Protein AF-A0A8B6CUL9-F1 (afdb_monomer)

Foldseek 3Di:
DDLVLLLVLLVQCVPPVRNVVSVVVCVVCLLDAPVLLSLLVSLLDPVDDPSSSLSSLQVSLVSCLVAQDFDDDPDVPDDGDHHHDVNSVVSCLVCLLVSLLRDDDSSNVSSLSSLLSCCLPPPPHVNVCLLVVLLVQLPDPDLSSLVSSLSSLLSNLLSCLPPDPVVCVSVLVSCLVVLVSLLVLLVVLLVPPDQSSLLSLLSSLSSVCSNPLRHDPCVSCPPVSVVSVLVSLLSLLLDDDDPVLVVDDLVCSCVGSSVSNLLSSLQSLLSCCQEQQQAPNYPPVRNVVNVCNLQPRLLSSLVSLVVLQVCVLVVNDHPFSSLLSSLSSLLSLLVDPSNCVNCVVCVLVCVVRPLLLLLFQDPVLVCCLVPPLLVSLVCVPDPVNLSRGSNNSSLSSLQSNLQRDPPSVVSLLVVLVVQQPDVPRDLRSVLSSLSSCLSNLVVLCVDPVSLVCVLVCLVPRLLVQLPPPDLSSLLSSLSSLLSNLLRDDPDVVSLLSSLVSLQCQLQPNPRLSSVVSSLNSNLSNVVNPVVSLVSCLVVLVSNLVSLLVSCLVNLDLVSLVSLLSSCVSRLPVCLVCLLVLLLSLLVSLVVLVVPPVVVDPSSLSSNLSSLVSNLSSLVSCVVPVVSLVSNVVSLLVSLVVCLVVVPPSCVLSSLSSLLSSLQAHQDPSNVVVLVSVLVNCVPPCLLCLLSNLSNLLSLCQNCVVVCLVDLVSVVSLVVSLVCQCVDPNDDSSVVSSVVSVVSNCVSQPPSCVVVVD

Mean predicted aligned error: 7.91 Å

Nearest PDB structures (foldseek):
  6n1z-assembly1_A  TM=5.694E-01  e=3.857E-15  Homo sapiens
  6n1z-assembly2_D  TM=5.615E-01  e=1.546E-14  Homo sapiens
  2qmr-assembly3_C  TM=4.866E-01  e=1.598E-09  Homo sapiens
  8fl2-assembly1_NY  TM=4.303E-01  e=5.306E-02  Homo sapiens
  6zqe-assembly1_UJ  TM=1.714E-01  e=3.428E-04  Saccharomyces cerevisiae S288C

InterPro domains:
  IPR001494 Importin-beta, N-terminal domain [PF03810] (22-102)
  IPR001494 Importin-beta, N-terminal domain [PS50166] (22-102)
  IPR001494 Importin-beta, N-terminal domain [SM00913] (22-102)
  IPR011989 Armadillo-like helical [G3DSA:1.25.10.10] (1-756)
  IPR016024 Armadillo-type fold [SSF48371] (3-749)

Radius of gyration: 31.91 Å; Cα contacts (8 Å, |Δi|>4): 855; chains: 1; bounding box: 75×88×70 Å

pLDDT: mean 92.61, std 6.57, range [38.03, 98.69]

Organism: Mytilus galloprovincialis (NCBI:txid29158)

Solvent-accessible surface area (backbone atoms only — not comparable to full-atom values): 40720 Å² total; per-residue (Å²): 135,63,70,65,60,54,53,51,31,40,49,29,52,76,35,87,93,40,19,70,62,22,50,50,54,49,64,69,48,62,79,44,90,55,38,66,46,49,47,51,52,57,39,67,39,82,91,53,58,66,70,41,28,39,48,38,31,51,50,52,30,52,54,46,73,74,16,57,60,84,58,78,60,92,49,98,86,56,75,73,57,76,47,60,52,67,72,37,52,50,52,39,70,74,40,48,62,60,48,31,33,74,39,56,72,79,40,25,56,39,47,47,53,42,50,32,49,49,43,68,75,29,48,69,69,86,42,58,62,52,62,63,54,38,48,52,36,58,69,43,90,53,73,69,37,32,58,23,30,52,52,53,52,33,32,57,40,57,67,44,45,85,49,55,74,82,74,28,48,66,55,48,59,50,42,57,61,44,51,61,53,54,49,52,48,44,61,64,41,70,78,50,84,48,64,70,45,34,45,46,44,30,50,52,43,50,37,53,37,48,52,46,75,76,49,76,60,57,88,62,48,31,74,68,57,43,49,54,51,52,49,53,38,49,48,55,56,58,48,81,76,67,75,75,58,71,77,47,56,78,88,56,39,54,76,35,43,67,45,46,27,33,30,44,34,36,42,44,54,23,49,43,38,60,61,40,26,34,67,93,67,41,58,83,90,31,43,71,54,4,54,48,39,44,74,73,42,42,60,65,50,51,58,42,47,48,51,58,53,46,35,47,60,72,71,38,90,66,47,54,61,40,50,18,28,47,34,47,36,52,38,58,30,59,78,34,74,74,40,29,66,71,43,60,86,49,44,65,56,43,42,64,60,44,36,36,63,53,47,19,70,47,70,70,56,51,50,33,52,73,75,38,45,55,58,41,45,49,60,74,69,35,72,70,50,49,78,54,31,40,41,52,26,33,50,52,30,48,35,51,34,39,68,75,37,85,65,42,41,60,54,49,53,53,48,31,53,50,51,65,68,37,86,85,52,54,67,43,59,42,36,13,29,48,46,57,51,30,67,34,26,67,61,36,62,73,35,68,80,45,42,76,42,46,66,59,46,41,60,73,67,32,58,65,29,67,73,47,91,53,55,70,42,30,20,47,32,22,49,32,49,38,47,45,26,83,58,82,69,88,48,65,67,59,50,51,49,51,52,51,51,27,47,46,32,38,70,66,49,89,46,66,55,26,22,54,34,9,47,53,18,43,47,41,32,42,71,61,28,78,68,41,47,69,71,42,58,91,50,44,67,64,50,54,57,42,49,52,52,50,34,64,73,54,59,43,40,72,52,31,57,42,47,39,56,49,49,75,68,39,51,79,71,41,64,81,41,45,62,61,52,48,50,50,44,46,54,44,40,51,57,53,64,73,41,76,52,94,80,31,73,63,53,49,50,26,42,51,29,45,48,56,35,49,41,48,52,45,64,76,38,62,88,41,61,75,56,47,64,61,41,46,67,54,52,52,52,49,46,46,49,41,63,74,69,62,46,68,95,49,47,63,59,44,32,50,42,49,26,58,59,26,66,81,49,71,50,79,65,52,58,51,49,53,55,50,51,52,52,41,39,74,74,76,37,57,88,46,47,61,59,41,42,64,31,57,46,25,53,48,71,56,36,42,69,67,37,66,71,39,70,63,55,55,52,50,54,51,50,53,32,51,49,47,68,72,44,98,78,50,74,66,43,35,51,50,32,54,48,53,52,50,48,49,54,70,74,40,70,89,73,56,70,84,73,76,116

Structure (mmCIF, N/CA/C/O backbone):
data_AF-A0A8B6CUL9-F1
#
_entry.id   AF-A0A8B6CUL9-F1
#
loop_
_atom_site.group_PDB
_atom_site.id
_atom_site.type_symbol
_atom_site.label_atom_id
_atom_site.label_alt_id
_atom_site.label_comp_id
_atom_site.label_asym_id
_atom_site.label_entity_id
_atom_site.label_seq_id
_atom_site.pdbx_PDB_ins_code
_atom_site.Cartn_x
_atom_site.Cartn_y
_atom_site.Cartn_z
_atom_site.occupancy
_atom_site.B_iso_or_equiv
_atom_site.auth_seq_id
_atom_site.auth_comp_id
_atom_site.auth_asym_id
_atom_site.auth_atom_id
_atom_site.pdbx_PDB_model_num
ATOM 1 N N . MET A 1 1 ? 42.222 20.213 -21.610 1.00 59.88 1 MET A N 1
ATOM 2 C CA . MET A 1 1 ? 41.962 19.741 -20.236 1.00 59.88 1 MET A CA 1
ATOM 3 C C . MET A 1 1 ? 42.519 18.335 -20.138 1.00 59.88 1 MET A C 1
ATOM 5 O O . MET A 1 1 ? 42.261 17.558 -21.049 1.00 59.88 1 MET A O 1
ATOM 9 N N . GLU A 1 2 ? 43.346 18.033 -19.140 1.00 74.69 2 GLU A N 1
ATOM 10 C CA . GLU A 1 2 ? 43.974 16.711 -19.032 1.00 74.69 2 GLU A CA 1
ATOM 11 C C . GLU A 1 2 ? 43.062 15.735 -18.281 1.00 74.69 2 GLU A C 1
ATOM 13 O O . GLU A 1 2 ? 42.569 16.047 -17.200 1.00 74.69 2 GLU A O 1
ATOM 18 N N . VAL A 1 3 ? 42.861 14.544 -18.853 1.00 82.88 3 VAL A N 1
ATOM 19 C CA . VAL A 1 3 ? 42.043 13.449 -18.297 1.00 82.88 3 VAL A CA 1
ATOM 20 C C . VAL A 1 3 ? 42.417 13.136 -16.846 1.00 82.88 3 VAL A C 1
ATOM 22 O O . VAL A 1 3 ? 41.541 12.958 -16.004 1.00 82.88 3 VAL A O 1
ATOM 25 N N . ASN A 1 4 ? 43.716 13.143 -16.539 1.00 84.62 4 ASN A N 1
ATOM 26 C CA . ASN A 1 4 ? 44.236 12.843 -15.206 1.00 84.62 4 ASN A CA 1
ATOM 27 C C . ASN A 1 4 ? 43.741 13.835 -14.146 1.00 84.62 4 ASN A C 1
ATOM 29 O O . ASN A 1 4 ? 43.394 13.419 -13.047 1.00 84.62 4 ASN A O 1
ATOM 33 N N . SER A 1 5 ? 43.613 15.121 -14.491 1.00 85.19 5 SER A N 1
ATOM 34 C CA . SER A 1 5 ? 43.123 16.141 -13.558 1.00 85.19 5 SER A CA 1
ATOM 35 C C . SER A 1 5 ? 41.651 15.923 -13.185 1.00 85.19 5 SER A C 1
ATOM 37 O O . SER A 1 5 ? 41.278 16.108 -12.029 1.00 85.19 5 SER A O 1
ATOM 39 N N . ILE A 1 6 ? 40.818 15.472 -14.132 1.00 86.94 6 ILE A N 1
ATOM 40 C CA . ILE A 1 6 ? 39.412 15.126 -13.861 1.00 86.94 6 ILE A CA 1
ATOM 41 C C . ILE A 1 6 ? 39.339 13.888 -12.962 1.00 86.94 6 ILE A C 1
ATOM 43 O O . ILE A 1 6 ? 38.557 13.859 -12.018 1.00 86.94 6 ILE A O 1
ATOM 47 N N . VAL A 1 7 ? 40.163 12.873 -13.233 1.00 89.31 7 VAL A N 1
ATOM 48 C CA . VAL A 1 7 ? 40.217 11.639 -12.434 1.00 89.31 7 VAL A CA 1
ATOM 49 C C . VAL A 1 7 ? 40.641 11.924 -10.992 1.00 89.31 7 VAL A C 1
ATOM 51 O O . VAL A 1 7 ? 40.028 11.396 -10.065 1.00 89.31 7 VAL A O 1
ATOM 54 N N . GLU A 1 8 ? 41.650 12.771 -10.789 1.00 88.88 8 GLU A N 1
ATOM 55 C CA . GLU A 1 8 ? 42.098 13.191 -9.457 1.00 88.88 8 GLU A CA 1
ATOM 56 C C . GLU A 1 8 ? 41.012 13.970 -8.711 1.00 88.88 8 GLU A C 1
ATOM 58 O O . GLU A 1 8 ? 40.739 13.662 -7.551 1.00 88.88 8 GLU A O 1
ATOM 63 N N . ALA A 1 9 ? 40.336 14.906 -9.385 1.00 87.38 9 ALA A N 1
ATOM 64 C CA . ALA A 1 9 ? 39.223 15.645 -8.797 1.00 87.38 9 ALA A CA 1
ATOM 65 C C . ALA A 1 9 ? 38.071 14.705 -8.404 1.00 87.38 9 ALA A C 1
ATOM 67 O O . ALA A 1 9 ? 37.610 14.741 -7.268 1.00 87.38 9 ALA A O 1
ATOM 68 N N . LEU A 1 10 ? 37.658 13.788 -9.287 1.00 89.50 10 LEU A N 1
ATOM 69 C CA . LEU A 1 10 ? 36.637 12.782 -8.970 1.00 89.50 10 LEU A CA 1
ATOM 70 C C . LEU A 1 10 ? 37.052 11.903 -7.788 1.00 89.50 10 LEU A C 1
ATOM 72 O O . LEU A 1 10 ? 36.228 11.610 -6.925 1.00 89.50 10 LEU A O 1
ATOM 76 N N . ARG A 1 11 ? 38.327 11.514 -7.702 1.00 90.12 11 ARG A N 1
ATOM 77 C CA . ARG A 1 11 ? 38.828 10.748 -6.559 1.00 90.12 11 ARG A CA 1
ATOM 78 C C . ARG A 1 11 ? 38.735 11.553 -5.259 1.00 90.12 11 ARG A C 1
ATOM 80 O O . ARG A 1 11 ? 38.318 11.004 -4.244 1.00 90.12 11 ARG A O 1
ATOM 87 N N . ALA A 1 12 ? 39.064 12.841 -5.308 1.00 88.19 12 ALA A N 1
ATOM 88 C CA . ALA A 1 12 ? 38.991 13.749 -4.169 1.00 88.19 12 ALA A CA 1
ATOM 89 C C . ALA A 1 12 ? 37.550 14.056 -3.718 1.00 88.19 12 ALA A C 1
ATOM 91 O O . ALA A 1 12 ? 37.344 14.312 -2.537 1.00 88.19 12 ALA A O 1
ATOM 92 N N . THR A 1 13 ? 36.537 13.940 -4.592 1.00 86.88 13 THR A N 1
ATOM 93 C CA . THR A 1 13 ? 35.122 14.072 -4.171 1.00 86.88 13 THR A CA 1
ATOM 94 C C . THR A 1 13 ? 34.669 12.996 -3.178 1.00 86.88 13 THR A C 1
ATOM 96 O O . THR A 1 13 ? 33.680 13.185 -2.476 1.00 86.88 13 THR A O 1
ATOM 99 N N . MET A 1 14 ? 35.399 11.880 -3.092 1.00 84.19 14 MET A N 1
ATOM 100 C CA . MET A 1 14 ? 35.119 10.792 -2.151 1.00 84.19 14 MET A CA 1
ATOM 101 C C . MET A 1 14 ? 35.841 10.961 -0.802 1.00 84.19 14 MET A C 1
ATOM 103 O O . MET A 1 14 ? 35.604 10.173 0.109 1.00 84.19 14 MET A O 1
ATOM 107 N N . ASP A 1 15 ? 36.724 11.957 -0.667 1.00 84.56 15 ASP A N 1
ATOM 108 C CA . ASP A 1 15 ? 37.436 12.274 0.574 1.00 84.56 15 ASP A CA 1
ATOM 109 C C . ASP A 1 15 ? 36.778 13.475 1.261 1.00 84.56 15 ASP A C 1
ATOM 111 O O . ASP A 1 15 ? 36.732 14.572 0.707 1.00 84.56 15 ASP A O 1
ATOM 115 N N . ILE A 1 16 ? 36.308 13.271 2.493 1.00 78.62 16 ILE A N 1
ATOM 116 C CA . ILE A 1 16 ? 35.594 14.272 3.300 1.00 78.62 16 ILE A CA 1
ATOM 117 C C . ILE A 1 16 ? 36.373 15.591 3.383 1.00 78.62 16 ILE A C 1
ATOM 119 O O . ILE A 1 16 ? 35.775 16.658 3.288 1.00 78.62 16 ILE A O 1
ATOM 123 N N . ASN A 1 17 ? 37.702 15.534 3.504 1.00 83.12 17 ASN A N 1
ATOM 124 C CA . ASN A 1 17 ? 38.521 16.735 3.686 1.00 83.12 17 ASN A CA 1
ATOM 125 C C . ASN A 1 17 ? 38.722 17.539 2.393 1.00 83.12 17 ASN A C 1
ATOM 127 O O . ASN A 1 17 ? 39.016 18.729 2.451 1.00 83.12 17 ASN A O 1
ATOM 131 N N . ASN A 1 18 ? 38.591 16.891 1.232 1.00 83.06 18 ASN A N 1
ATOM 132 C CA . ASN A 1 18 ? 38.910 17.472 -0.075 1.00 83.06 18 ASN A CA 1
ATOM 133 C C . ASN A 1 18 ? 37.680 17.625 -0.984 1.00 83.06 18 ASN A C 1
ATOM 135 O O . ASN A 1 18 ? 37.790 18.172 -2.085 1.00 83.06 18 ASN A O 1
ATOM 139 N N . ARG A 1 19 ? 36.507 17.170 -0.530 1.00 83.69 19 ARG A N 1
ATOM 140 C CA . ARG A 1 19 ? 35.277 17.113 -1.319 1.00 83.69 19 ARG A CA 1
ATOM 141 C C . ARG A 1 19 ? 34.834 18.475 -1.838 1.00 83.69 19 ARG A C 1
ATOM 143 O O . ARG A 1 19 ? 34.647 18.616 -3.042 1.00 83.69 19 ARG A O 1
ATOM 150 N N . GLU A 1 20 ? 34.715 19.479 -0.970 1.00 82.38 20 GLU A N 1
ATOM 151 C CA . GLU A 1 20 ? 34.251 20.817 -1.370 1.00 82.38 20 GLU A CA 1
ATOM 152 C C . GLU A 1 20 ? 35.181 21.460 -2.406 1.00 82.38 20 GLU A C 1
ATOM 154 O O . GLU A 1 20 ? 34.734 22.039 -3.398 1.00 82.38 20 GLU A O 1
ATOM 159 N N . GLN A 1 21 ? 36.495 21.321 -2.207 1.00 86.75 21 GLN A N 1
ATOM 160 C CA . GLN A 1 21 ? 37.487 21.851 -3.136 1.00 86.75 21 GLN A CA 1
ATOM 161 C C . GLN A 1 21 ? 37.412 21.142 -4.495 1.00 86.75 21 GLN A C 1
ATOM 163 O O . GLN A 1 21 ? 37.463 21.799 -5.536 1.00 86.75 21 GLN A O 1
ATOM 168 N N . ALA A 1 22 ? 37.259 19.817 -4.492 1.00 85.56 22 ALA A N 1
ATOM 169 C CA . ALA A 1 22 ? 37.139 19.015 -5.702 1.00 85.56 22 ALA A CA 1
ATOM 170 C C . ALA A 1 22 ? 35.837 19.301 -6.470 1.00 85.56 22 ALA A C 1
ATOM 172 O O . ALA A 1 22 ? 35.862 19.456 -7.692 1.00 85.56 22 ALA A O 1
ATOM 173 N N . GLU A 1 23 ? 34.707 19.435 -5.771 1.00 84.88 23 GLU A N 1
ATOM 174 C CA . GLU A 1 23 ? 33.422 19.813 -6.371 1.00 84.88 23 GLU A CA 1
ATOM 175 C C . GLU A 1 23 ? 33.493 21.212 -6.992 1.00 84.88 23 GLU A C 1
ATOM 177 O O . GLU A 1 23 ? 33.035 21.406 -8.121 1.00 84.88 23 GLU A O 1
ATOM 182 N N . LYS A 1 24 ? 34.148 22.167 -6.319 1.00 85.12 24 LYS A N 1
ATOM 183 C CA . LYS A 1 24 ? 34.375 23.513 -6.854 1.00 85.12 24 LYS A CA 1
ATOM 184 C C . LYS A 1 24 ? 35.246 23.491 -8.109 1.00 85.12 24 LYS A C 1
ATOM 186 O O . LYS A 1 24 ? 34.895 24.127 -9.099 1.00 85.12 24 LYS A O 1
ATOM 191 N N . GLN A 1 25 ? 36.327 22.710 -8.109 1.00 86.62 25 GLN A N 1
ATOM 192 C CA . GLN A 1 25 ? 37.182 22.538 -9.285 1.00 86.62 25 GLN A CA 1
ATOM 193 C C . GLN A 1 25 ? 36.399 21.953 -10.468 1.00 86.62 25 GLN A C 1
ATOM 195 O O . GLN A 1 25 ? 36.502 22.460 -11.585 1.00 86.62 25 GLN A O 1
ATOM 200 N N . LEU A 1 26 ? 35.580 20.922 -10.234 1.00 86.69 26 LEU A N 1
ATOM 201 C CA . LEU A 1 26 ? 34.707 20.348 -11.261 1.00 86.69 26 LEU A CA 1
ATOM 202 C C . LEU A 1 26 ? 33.673 21.377 -11.753 1.00 86.69 26 LEU A C 1
ATOM 204 O O . LEU A 1 26 ? 33.428 21.486 -12.955 1.00 86.69 26 LEU A O 1
ATOM 208 N N . HIS A 1 27 ? 33.125 22.193 -10.849 1.00 84.31 27 HIS A N 1
ATOM 209 C CA . HIS A 1 27 ? 32.191 23.266 -11.184 1.00 84.31 27 HIS A CA 1
ATOM 210 C C . HIS A 1 27 ? 32.839 24.420 -11.972 1.00 84.31 27 HIS A C 1
ATOM 212 O O . HIS A 1 27 ? 32.165 25.097 -12.742 1.00 84.31 27 HIS A O 1
ATOM 218 N N . GLU A 1 28 ? 34.142 24.646 -11.875 1.00 84.94 28 GLU A N 1
ATOM 219 C CA . GLU A 1 28 ? 34.811 25.632 -12.732 1.00 84.94 28 GLU A CA 1
ATOM 220 C C . GLU A 1 28 ? 34.973 25.116 -14.167 1.00 84.94 28 GLU A C 1
ATOM 222 O O . GLU A 1 28 ? 34.827 25.872 -15.131 1.00 84.94 28 GLU A O 1
ATOM 227 N N . VAL A 1 29 ? 35.216 23.812 -14.329 1.00 85.88 29 VAL A N 1
ATOM 228 C CA . VAL A 1 29 ? 35.505 23.216 -15.640 1.00 85.88 29 VAL A CA 1
ATOM 229 C C . VAL A 1 29 ? 34.274 22.695 -16.383 1.00 85.88 29 VAL A C 1
ATOM 231 O O . VAL A 1 29 ? 34.346 22.538 -17.602 1.00 85.88 29 VAL A O 1
ATOM 234 N N . HIS A 1 30 ? 33.137 22.476 -15.709 1.00 84.75 30 HIS A N 1
ATOM 235 C CA . HIS A 1 30 ? 31.945 21.885 -16.342 1.00 84.75 30 HIS A CA 1
ATOM 236 C C . HIS A 1 30 ? 31.357 22.721 -17.489 1.00 84.75 30 HIS A C 1
ATOM 238 O O . HIS A 1 30 ? 30.638 22.186 -18.332 1.00 84.75 30 HIS A O 1
ATOM 244 N N . LYS A 1 31 ? 31.672 24.024 -17.538 1.00 85.81 31 LYS A N 1
ATOM 245 C CA . LYS A 1 31 ? 31.210 24.948 -18.585 1.00 85.81 31 LYS A CA 1
ATOM 246 C C . LYS A 1 31 ? 32.029 24.878 -19.877 1.00 85.81 31 LYS A C 1
ATOM 248 O O . LYS A 1 31 ? 31.668 25.511 -20.867 1.00 85.81 31 LYS A O 1
ATOM 253 N N . ILE A 1 32 ? 33.146 24.149 -19.875 1.00 88.75 32 ILE A N 1
ATOM 254 C CA . ILE A 1 32 ? 34.045 24.042 -21.027 1.00 88.75 32 ILE A CA 1
ATOM 255 C C . ILE A 1 32 ? 33.440 23.091 -22.066 1.00 88.75 32 ILE A C 1
ATOM 257 O O . ILE A 1 32 ? 33.097 21.953 -21.754 1.00 88.75 32 ILE A O 1
ATOM 261 N N . ILE A 1 33 ? 33.364 23.543 -23.322 1.00 89.31 33 ILE A N 1
ATOM 262 C CA . ILE A 1 33 ? 32.918 22.714 -24.452 1.00 89.31 33 ILE A CA 1
ATOM 263 C C . ILE A 1 33 ? 33.844 21.495 -24.584 1.00 89.31 33 ILE A C 1
ATOM 265 O O . ILE A 1 33 ? 35.069 21.630 -24.613 1.00 89.31 33 ILE A O 1
ATOM 269 N N . GLY A 1 34 ? 33.255 20.307 -24.665 1.00 91.12 34 GLY A N 1
ATOM 270 C CA . GLY A 1 34 ? 33.926 19.012 -24.689 1.00 91.12 34 GLY A CA 1
ATOM 271 C C . GLY A 1 34 ? 34.025 18.339 -23.319 1.00 91.12 34 GLY A C 1
ATOM 272 O O . GLY A 1 34 ? 34.432 17.179 -23.257 1.00 91.12 34 GLY A O 1
ATOM 273 N N . PHE A 1 35 ? 33.643 19.008 -22.224 1.00 92.56 35 PHE A N 1
ATOM 274 C CA . PHE A 1 35 ? 33.745 18.436 -20.879 1.00 92.56 35 PHE A CA 1
ATOM 275 C C . PHE A 1 35 ? 32.811 17.239 -20.678 1.00 92.56 35 PHE A C 1
ATOM 277 O O . PHE A 1 35 ? 33.258 16.189 -20.219 1.00 92.56 35 PHE A O 1
ATOM 284 N N . SER A 1 36 ? 31.530 17.359 -21.040 1.00 93.69 36 SER A N 1
ATOM 285 C CA . SER A 1 36 ? 30.557 16.282 -20.791 1.00 93.69 36 SER A CA 1
ATOM 286 C C . SER A 1 36 ? 30.880 15.001 -21.581 1.00 93.69 36 SER A C 1
ATOM 288 O O . SER A 1 36 ? 30.878 13.920 -20.984 1.00 93.69 36 SER A O 1
ATOM 290 N N . PRO A 1 37 ? 31.226 15.072 -22.884 1.00 94.81 37 PRO A N 1
ATOM 291 C CA . PRO A 1 37 ? 31.690 13.907 -23.638 1.00 94.81 37 PRO A CA 1
ATOM 292 C C . PRO A 1 37 ? 32.989 13.306 -23.087 1.00 94.81 37 PRO A C 1
ATOM 294 O O . PRO A 1 37 ? 33.109 12.083 -23.009 1.00 94.81 37 PRO A O 1
ATOM 297 N N . LEU A 1 38 ? 33.944 14.141 -22.660 1.00 94.00 38 LEU A N 1
ATOM 298 C CA . LEU A 1 38 ? 35.185 13.673 -22.039 1.00 94.00 38 LEU A CA 1
ATOM 299 C C . LEU A 1 38 ? 34.909 12.937 -20.723 1.00 94.00 38 LEU A C 1
ATOM 301 O O . LEU A 1 38 ? 35.470 11.871 -20.481 1.00 94.00 38 LEU A O 1
ATOM 305 N N . LEU A 1 39 ? 34.008 13.462 -19.894 1.00 94.31 39 LEU A N 1
ATOM 306 C CA . LEU A 1 39 ? 33.612 12.822 -18.646 1.00 94.31 39 LEU A CA 1
ATOM 307 C C . LEU A 1 39 ? 32.928 11.470 -18.897 1.00 94.31 39 LEU A C 1
ATOM 309 O O . LEU A 1 39 ? 33.219 10.504 -18.193 1.00 94.31 39 LEU A O 1
ATOM 313 N N . LEU A 1 40 ? 32.089 11.357 -19.933 1.00 95.88 40 LEU A N 1
ATOM 314 C CA . LEU A 1 40 ? 31.528 10.067 -20.346 1.00 95.88 40 LEU A CA 1
ATOM 315 C C . LEU A 1 40 ? 32.636 9.062 -20.716 1.00 95.88 40 LEU A C 1
ATOM 317 O O . LEU A 1 40 ? 32.572 7.909 -20.294 1.00 95.88 40 LEU A O 1
ATOM 321 N N . GLN A 1 41 ? 33.678 9.485 -21.439 1.00 94.69 41 GLN A N 1
ATOM 322 C CA . GLN A 1 41 ? 34.824 8.621 -21.767 1.00 94.69 41 GLN A CA 1
ATOM 323 C C . GLN A 1 41 ? 35.587 8.165 -20.513 1.00 94.69 41 GLN A C 1
ATOM 325 O O . GLN A 1 41 ? 35.916 6.984 -20.388 1.00 94.69 41 GLN A O 1
ATOM 330 N N . VAL A 1 42 ? 35.815 9.074 -19.558 1.00 93.31 42 VAL A N 1
ATOM 331 C CA . VAL A 1 42 ? 36.450 8.769 -18.262 1.00 93.31 42 VAL A CA 1
ATOM 332 C C . VAL A 1 42 ? 35.650 7.712 -17.503 1.00 93.31 42 VAL A C 1
ATOM 334 O O . VAL A 1 42 ? 36.202 6.701 -17.077 1.00 93.31 42 VAL A O 1
ATOM 337 N N . VAL A 1 43 ? 34.333 7.888 -17.391 1.00 94.31 43 VAL A N 1
ATOM 338 C CA . VAL A 1 43 ? 33.435 6.930 -16.722 1.00 94.31 43 VAL A CA 1
ATOM 339 C C . VAL A 1 43 ? 33.493 5.540 -17.372 1.00 9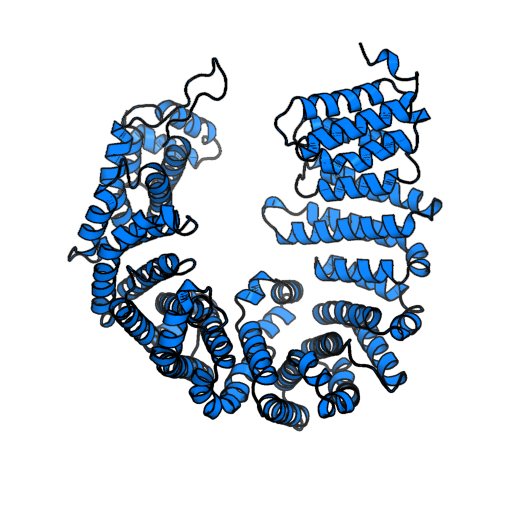4.31 43 VAL A C 1
ATOM 341 O O . VAL A 1 43 ? 33.422 4.513 -16.687 1.00 94.31 43 VAL A O 1
ATOM 344 N N . MET A 1 44 ? 33.669 5.493 -18.692 1.00 94.94 44 MET A N 1
ATOM 345 C CA . MET A 1 44 ? 33.759 4.251 -19.461 1.00 94.94 44 MET A CA 1
ATOM 346 C C . MET A 1 44 ? 35.159 3.623 -19.485 1.00 94.94 44 MET A C 1
ATOM 348 O O . MET A 1 44 ? 35.321 2.540 -20.041 1.00 94.94 44 MET A O 1
ATOM 352 N N . THR A 1 45 ? 36.160 4.237 -18.851 1.00 94.06 45 THR A N 1
ATOM 353 C CA . THR A 1 45 ? 37.538 3.729 -18.837 1.00 94.06 45 THR A CA 1
ATOM 354 C C . THR A 1 45 ? 37.674 2.595 -17.818 1.00 94.06 45 THR A C 1
ATOM 356 O O . THR A 1 45 ? 37.641 2.821 -16.610 1.00 94.06 45 THR A O 1
ATOM 359 N N . GLU A 1 46 ? 37.826 1.355 -18.290 1.00 90.75 46 GLU A N 1
ATOM 360 C CA . GLU A 1 46 ? 37.872 0.158 -17.433 1.00 90.75 46 GLU A CA 1
ATOM 361 C C . GLU A 1 46 ? 39.109 0.079 -16.532 1.00 90.75 46 GLU A C 1
ATOM 363 O O . GLU A 1 46 ? 39.071 -0.597 -15.509 1.00 90.75 46 GLU A O 1
ATOM 368 N N . GLN A 1 47 ? 40.181 0.799 -16.877 1.00 91.94 47 GLN A N 1
ATOM 369 C CA . GLN A 1 47 ? 41.411 0.876 -16.086 1.00 91.94 47 GLN A CA 1
ATOM 370 C C . GLN A 1 47 ? 41.255 1.709 -14.803 1.00 91.94 47 GLN A C 1
ATOM 372 O O . GLN A 1 47 ? 42.145 1.681 -13.957 1.00 91.94 47 GLN A O 1
ATOM 377 N N . LEU A 1 48 ? 40.163 2.470 -14.665 1.00 91.62 48 LEU A N 1
ATOM 378 C CA . LEU A 1 48 ? 39.875 3.254 -13.466 1.00 91.62 48 LEU A CA 1
ATOM 379 C C . LEU A 1 48 ? 39.079 2.438 -12.445 1.00 91.62 48 LEU A C 1
ATOM 381 O O . LEU A 1 48 ? 38.213 1.633 -12.795 1.00 91.62 48 LEU A O 1
ATOM 385 N N . ASP A 1 49 ? 39.324 2.719 -11.167 1.00 91.62 49 ASP A N 1
ATOM 386 C CA . ASP A 1 49 ? 38.612 2.081 -10.063 1.00 91.62 49 ASP A CA 1
ATOM 387 C C . ASP A 1 49 ? 37.101 2.366 -10.141 1.00 91.62 49 ASP A C 1
ATOM 389 O O . ASP A 1 49 ? 36.673 3.490 -10.428 1.00 91.62 49 ASP A O 1
ATOM 393 N N . MET A 1 50 ? 36.277 1.356 -9.838 1.00 92.88 50 MET A N 1
ATOM 394 C CA . MET A 1 50 ? 34.812 1.473 -9.889 1.00 92.88 50 MET A CA 1
ATOM 395 C C . MET A 1 50 ? 34.257 2.665 -9.086 1.00 92.88 50 MET A C 1
ATOM 397 O O . MET A 1 50 ? 33.406 3.364 -9.637 1.00 92.88 50 MET A O 1
ATOM 401 N N . PRO A 1 51 ? 34.736 2.974 -7.859 1.00 92.62 51 PRO A N 1
ATOM 402 C CA . PRO A 1 51 ? 34.244 4.131 -7.107 1.00 92.62 51 PRO A CA 1
ATOM 403 C C . PRO A 1 51 ? 34.430 5.463 -7.849 1.00 92.62 51 PRO A C 1
ATOM 405 O O . PRO A 1 51 ? 33.503 6.266 -7.914 1.00 92.62 51 PRO A O 1
ATOM 408 N N . VAL A 1 52 ? 35.581 5.664 -8.503 1.00 92.19 52 VAL A N 1
ATOM 409 C CA . VAL A 1 52 ? 35.869 6.890 -9.271 1.00 92.19 52 VAL A CA 1
ATOM 410 C C . VAL A 1 52 ? 34.961 6.985 -10.496 1.00 92.19 52 VAL A C 1
ATOM 412 O O . VAL A 1 52 ? 34.396 8.040 -10.787 1.00 92.19 52 VAL A O 1
ATOM 415 N N . ARG A 1 53 ? 34.773 5.864 -11.202 1.00 94.38 53 ARG A N 1
ATOM 416 C CA . ARG A 1 53 ? 33.875 5.792 -12.365 1.00 94.38 53 ARG A CA 1
ATOM 417 C C . ARG A 1 53 ? 32.421 6.050 -11.975 1.00 94.38 53 ARG A C 1
ATOM 419 O O . ARG A 1 53 ? 31.708 6.743 -12.696 1.00 94.38 53 ARG A O 1
ATOM 426 N N . GLN A 1 54 ? 31.984 5.527 -10.832 1.00 92.62 54 GLN A N 1
ATOM 427 C CA . GLN A 1 54 ? 30.639 5.743 -10.304 1.00 92.62 54 GLN A CA 1
ATOM 428 C C . GLN A 1 54 ? 30.426 7.199 -9.871 1.00 92.62 54 GLN A C 1
ATOM 430 O O . GLN A 1 54 ? 29.408 7.781 -10.245 1.00 92.62 54 GLN A O 1
ATOM 435 N N . ALA A 1 55 ? 31.388 7.814 -9.174 1.00 91.38 55 ALA A N 1
ATOM 436 C CA . ALA A 1 55 ? 31.354 9.239 -8.838 1.00 91.38 55 ALA A CA 1
ATOM 437 C C . ALA A 1 55 ? 31.254 10.109 -10.103 1.00 91.38 55 ALA A C 1
ATOM 439 O O . ALA A 1 55 ? 30.391 10.982 -10.194 1.00 91.38 55 ALA A O 1
ATOM 440 N N . GLY A 1 56 ? 32.052 9.799 -11.132 1.00 93.88 56 GLY A N 1
ATOM 441 C CA . GLY A 1 56 ? 31.974 10.461 -12.436 1.00 93.88 56 GLY A CA 1
ATOM 442 C C . GLY A 1 56 ? 30.615 10.292 -13.122 1.00 93.88 56 GLY A C 1
ATOM 443 O O . GLY A 1 56 ? 30.084 11.256 -13.667 1.00 93.88 56 GLY A O 1
ATOM 444 N N . ALA A 1 57 ? 30.014 9.099 -13.063 1.00 95.38 57 ALA A N 1
ATOM 445 C CA . ALA A 1 57 ? 28.698 8.836 -13.647 1.00 95.38 57 ALA A CA 1
ATOM 446 C C . ALA A 1 57 ? 27.580 9.611 -12.930 1.00 95.38 57 ALA A C 1
ATOM 448 O O . ALA A 1 57 ? 26.669 10.125 -13.582 1.00 95.38 57 ALA A O 1
ATOM 449 N N . ILE A 1 58 ? 27.657 9.717 -11.599 1.00 93.44 58 ILE A N 1
ATOM 450 C CA . ILE A 1 58 ? 26.723 10.500 -10.781 1.00 93.44 58 ILE A CA 1
ATOM 451 C C . ILE A 1 58 ? 26.872 11.992 -11.092 1.00 93.44 58 ILE A C 1
ATOM 453 O O . ILE A 1 58 ? 25.869 12.661 -11.337 1.00 93.44 58 ILE A O 1
ATOM 457 N N . TYR A 1 59 ? 28.106 12.498 -11.150 1.00 93.12 59 TYR A N 1
ATOM 458 C CA . TYR A 1 59 ? 28.371 13.893 -11.496 1.00 93.12 59 TYR A CA 1
ATOM 459 C C . TYR A 1 59 ? 27.876 14.224 -12.908 1.00 93.12 59 TYR A C 1
ATOM 461 O O . TYR A 1 59 ? 27.143 15.194 -13.094 1.00 93.12 59 TYR A O 1
ATOM 469 N N . LEU A 1 60 ? 28.194 13.374 -13.894 1.00 94.88 60 LEU A N 1
ATOM 470 C CA . LEU A 1 60 ? 27.715 13.518 -15.270 1.00 94.88 60 LEU A CA 1
ATOM 471 C C . LEU A 1 60 ? 26.187 13.557 -15.318 1.00 94.88 60 LEU A C 1
ATOM 473 O O . LEU A 1 60 ? 25.621 14.421 -15.983 1.00 94.88 60 LEU A O 1
ATOM 477 N N . LYS A 1 61 ? 25.514 12.653 -14.594 1.00 96.00 61 LYS A N 1
ATOM 478 C CA . LYS A 1 61 ? 24.053 12.655 -14.495 1.00 96.00 61 LYS A CA 1
ATOM 479 C C . LYS A 1 61 ? 23.554 13.999 -13.987 1.00 96.00 61 LYS A C 1
ATOM 481 O O . LYS A 1 61 ? 22.722 14.593 -14.660 1.00 96.00 61 LYS A O 1
ATOM 486 N N . ASN A 1 62 ? 24.079 14.482 -12.863 1.00 92.50 62 ASN A N 1
ATOM 487 C CA . ASN A 1 62 ? 23.635 15.734 -12.254 1.00 92.50 62 ASN A CA 1
ATOM 488 C C . ASN A 1 62 ? 23.810 16.916 -13.223 1.00 92.50 62 ASN A C 1
ATOM 490 O O . ASN A 1 62 ? 22.837 17.621 -13.492 1.00 92.50 62 ASN A O 1
ATOM 494 N N . VAL A 1 63 ? 24.994 17.059 -13.834 1.00 91.88 63 VAL A N 1
ATOM 495 C CA . VAL A 1 63 ? 25.288 18.122 -14.814 1.00 91.88 63 VAL A CA 1
ATOM 496 C C . VAL A 1 63 ? 24.325 18.076 -15.997 1.00 91.88 63 VAL A C 1
ATOM 498 O O . VAL A 1 63 ? 23.745 19.100 -16.356 1.00 91.88 63 VAL A O 1
ATOM 501 N N . LEU A 1 64 ? 24.127 16.901 -16.601 1.00 94.06 64 LEU A N 1
ATOM 502 C CA . LEU A 1 64 ? 23.244 16.786 -17.758 1.00 94.06 64 LEU A CA 1
ATOM 503 C C . LEU A 1 64 ? 21.786 17.028 -17.360 1.00 94.06 64 LEU A C 1
ATOM 505 O O . LEU A 1 64 ? 21.110 17.795 -18.024 1.00 94.06 64 LEU A O 1
ATOM 509 N N . THR A 1 65 ? 21.295 16.474 -16.252 1.00 91.38 65 THR A N 1
ATOM 510 C CA . THR A 1 65 ? 19.898 16.695 -15.836 1.00 91.38 65 THR A CA 1
ATOM 511 C C . THR A 1 65 ? 19.573 18.149 -15.486 1.00 91.38 65 THR A C 1
ATOM 513 O O . THR A 1 65 ? 18.433 18.568 -15.657 1.00 91.38 65 THR A O 1
ATOM 516 N N . GLN A 1 66 ? 20.551 18.922 -15.006 1.00 89.25 66 GLN A N 1
ATOM 517 C CA . GLN A 1 66 ? 20.347 20.320 -14.611 1.00 89.25 66 GLN A CA 1
ATOM 518 C C . GLN A 1 66 ? 20.507 21.301 -15.778 1.00 89.25 66 GLN A C 1
ATOM 520 O O . GLN A 1 66 ? 19.822 22.326 -15.808 1.00 89.25 66 GLN A O 1
ATOM 525 N N . SER A 1 67 ? 21.390 20.979 -16.728 1.00 90.50 67 SER A N 1
ATOM 526 C CA . SER A 1 67 ? 21.884 21.924 -17.738 1.00 90.50 67 SER A CA 1
ATOM 527 C C . SER A 1 67 ? 21.659 21.448 -19.181 1.00 90.50 67 SER A C 1
ATOM 529 O O . SER A 1 67 ? 22.228 22.023 -20.113 1.00 90.50 67 SER A O 1
ATOM 531 N N . TRP A 1 68 ? 20.861 20.392 -19.411 1.00 92.50 68 TRP A N 1
ATOM 532 C CA . TRP A 1 68 ? 20.572 19.912 -20.770 1.00 92.50 68 TRP A CA 1
ATOM 533 C C . TRP A 1 68 ? 19.689 20.868 -21.557 1.00 92.50 68 TRP A C 1
ATOM 535 O O . TRP A 1 68 ? 19.995 21.111 -22.711 1.00 92.50 68 TRP A O 1
ATOM 545 N N . GLN A 1 69 ? 18.616 21.412 -20.982 1.00 85.62 69 GLN A N 1
ATOM 546 C CA . GLN A 1 69 ? 17.770 22.389 -21.675 1.00 85.62 69 GLN A CA 1
ATOM 547 C C . GLN A 1 69 ? 18.308 23.810 -21.487 1.00 85.62 69 GLN A C 1
ATOM 549 O O . GLN A 1 69 ? 18.857 24.150 -20.441 1.00 85.62 69 GLN A O 1
ATOM 554 N N . GLU A 1 70 ? 18.162 24.639 -22.518 1.00 82.06 70 GLU A N 1
ATOM 555 C CA . GLU A 1 70 ? 18.353 26.086 -22.395 1.00 82.06 70 GLU A CA 1
ATOM 556 C C . GLU A 1 70 ? 17.239 26.645 -21.504 1.00 82.06 70 GLU A C 1
ATOM 558 O O . GLU A 1 70 ? 16.062 26.451 -21.803 1.00 82.06 70 GLU A O 1
ATOM 563 N N . LYS A 1 71 ? 17.613 27.285 -20.392 1.00 78.62 71 LYS A N 1
ATOM 564 C CA . LYS A 1 71 ? 16.667 27.935 -19.479 1.00 78.62 71 LYS A CA 1
ATOM 565 C C . LYS A 1 71 ? 16.531 29.409 -19.840 1.00 78.62 71 LYS A C 1
ATOM 567 O O . LYS A 1 71 ? 17.521 30.054 -20.193 1.00 78.62 71 LYS A O 1
ATOM 572 N N . GLU A 1 72 ? 15.310 29.922 -19.743 1.00 73.88 72 GLU A N 1
ATOM 573 C CA . GLU A 1 72 ? 15.045 31.351 -19.882 1.00 73.88 72 GLU A CA 1
ATOM 574 C C . GLU A 1 72 ? 15.604 32.121 -18.676 1.00 73.88 72 GLU A C 1
ATOM 576 O O . GLU A 1 72 ? 15.886 31.551 -17.622 1.00 73.88 72 GLU A O 1
ATOM 581 N N . VAL A 1 73 ? 15.829 33.420 -18.862 1.00 75.69 73 VAL A N 1
ATOM 582 C CA . VAL A 1 73 ? 16.323 34.301 -17.803 1.00 75.69 73 VAL A CA 1
ATOM 583 C C . VAL A 1 73 ? 15.144 34.650 -16.891 1.00 75.69 73 VAL A C 1
ATOM 585 O O . VAL A 1 73 ? 14.181 35.242 -17.369 1.00 75.69 73 VAL A O 1
ATOM 588 N N . GLU A 1 74 ? 15.220 34.287 -15.608 1.00 69.50 74 GLU A N 1
ATOM 589 C CA . GLU A 1 74 ? 14.119 34.466 -14.646 1.00 69.50 74 GLU A CA 1
ATOM 590 C C . GLU A 1 74 ? 13.796 35.950 -14.394 1.00 69.50 74 GLU A C 1
ATOM 592 O O . GLU A 1 74 ? 12.622 36.313 -14.390 1.00 69.50 74 GLU A O 1
ATOM 597 N N . ASN A 1 75 ? 14.808 36.830 -14.287 1.00 75.06 75 ASN A N 1
ATOM 598 C CA . ASN A 1 75 ? 14.600 38.277 -14.134 1.00 75.06 75 ASN A CA 1
ATOM 599 C C . ASN A 1 75 ? 15.367 39.122 -15.167 1.00 75.06 75 ASN A C 1
ATOM 601 O O . ASN A 1 75 ? 16.501 38.802 -15.536 1.00 75.06 75 ASN A O 1
ATOM 605 N N . PRO A 1 76 ? 14.820 40.275 -15.600 1.00 65.94 76 PRO A N 1
ATOM 606 C CA . PRO A 1 76 ? 15.527 41.197 -16.484 1.00 65.94 76 PRO A CA 1
ATOM 607 C C . PRO A 1 76 ? 16.851 41.688 -15.870 1.00 65.94 76 PRO A C 1
ATOM 609 O O . PRO A 1 76 ? 16.855 42.510 -14.957 1.00 65.94 76 PRO A O 1
ATOM 612 N N . GLY A 1 77 ? 17.983 41.219 -16.406 1.00 73.31 77 GLY A N 1
ATOM 613 C CA . GLY A 1 77 ? 19.331 41.583 -15.946 1.00 73.31 77 GLY A CA 1
ATOM 614 C C . GLY A 1 77 ? 20.154 40.419 -15.389 1.00 73.31 77 GLY A C 1
ATOM 615 O O . GLY A 1 77 ? 21.370 40.571 -15.251 1.00 73.31 77 GLY A O 1
ATOM 616 N N . ASP A 1 78 ? 19.533 39.263 -15.139 1.00 75.56 78 ASP A N 1
ATOM 617 C CA . ASP A 1 78 ? 20.238 38.071 -14.671 1.00 75.56 78 ASP A CA 1
ATOM 618 C C . ASP A 1 78 ? 21.114 37.448 -15.776 1.00 75.56 78 ASP A C 1
ATOM 620 O O . ASP A 1 78 ? 20.804 37.544 -16.973 1.00 75.56 78 ASP A O 1
ATOM 624 N N . PRO A 1 79 ? 22.244 36.809 -15.412 1.00 76.56 79 PRO A N 1
ATOM 625 C CA . PRO A 1 79 ? 23.075 36.105 -16.375 1.00 76.56 79 PRO A CA 1
ATOM 626 C C . PRO A 1 79 ? 22.317 34.909 -16.956 1.00 76.56 79 PRO A C 1
ATOM 628 O O . PRO A 1 79 ? 21.652 34.172 -16.231 1.00 76.56 79 PRO A O 1
ATOM 631 N N . VAL A 1 80 ? 22.477 34.675 -18.263 1.00 75.94 80 VAL A N 1
ATOM 632 C CA . VAL A 1 80 ? 21.900 33.500 -18.930 1.00 75.94 80 VAL A CA 1
ATOM 633 C C . VAL A 1 80 ? 22.365 32.233 -18.203 1.00 75.94 80 VAL A C 1
ATOM 635 O O . VAL A 1 80 ? 23.583 32.023 -18.089 1.00 75.94 80 VAL A O 1
ATOM 638 N N . PRO A 1 81 ? 21.437 31.389 -17.714 1.00 82.56 81 PRO A N 1
ATOM 639 C CA . PRO A 1 81 ? 21.799 30.157 -17.036 1.00 82.56 81 PRO A CA 1
ATOM 640 C C . PRO A 1 81 ? 22.682 29.278 -17.923 1.00 82.56 81 PRO A C 1
ATOM 642 O O . PRO A 1 81 ? 22.504 29.200 -19.143 1.00 82.56 81 PRO A O 1
ATOM 645 N N . PHE A 1 82 ? 23.653 28.599 -17.311 1.00 85.50 82 PHE A N 1
ATOM 646 C CA . PHE A 1 82 ? 24.508 27.685 -18.058 1.00 85.50 82 PHE A CA 1
ATOM 647 C C . PHE A 1 82 ? 23.670 26.564 -18.678 1.00 85.50 82 PHE A C 1
ATOM 649 O O . PHE A 1 82 ? 22.865 25.924 -18.005 1.00 85.50 82 PHE A O 1
ATOM 656 N N . SER A 1 83 ? 23.922 26.296 -19.955 1.00 89.12 83 SER A N 1
ATOM 657 C CA . SER A 1 83 ? 23.391 25.135 -20.649 1.00 89.12 83 SER A CA 1
ATOM 658 C C . SER A 1 83 ? 24.501 24.460 -21.449 1.00 89.12 83 SER A C 1
ATOM 660 O O . SER A 1 83 ? 25.419 25.109 -21.960 1.00 89.12 83 SER A O 1
ATOM 662 N N . VAL A 1 84 ? 24.451 23.130 -21.511 1.00 90.88 84 VAL A N 1
ATOM 663 C CA . VAL A 1 84 ? 25.442 22.322 -22.226 1.00 90.88 84 VAL A CA 1
ATOM 664 C C . VAL A 1 84 ? 25.397 22.679 -23.708 1.00 90.88 84 VAL A C 1
ATOM 666 O O . VAL A 1 84 ? 24.334 22.679 -24.321 1.00 90.88 84 VAL A O 1
ATOM 669 N N . HIS A 1 85 ? 26.554 22.962 -24.300 1.00 92.56 85 HIS A N 1
ATOM 670 C CA . HIS A 1 85 ? 26.635 23.353 -25.704 1.00 92.56 85 HIS A CA 1
ATOM 671 C C . HIS A 1 85 ? 26.115 22.242 -26.637 1.00 92.56 85 HIS A C 1
ATOM 673 O O . HIS A 1 85 ? 26.367 21.058 -26.408 1.00 92.56 85 HIS A O 1
ATOM 679 N N . GLU A 1 86 ? 25.442 22.604 -27.733 1.00 92.38 86 GLU A N 1
ATOM 680 C CA . GLU A 1 86 ? 24.793 21.640 -28.640 1.00 92.38 86 GLU A CA 1
ATOM 681 C C . GLU A 1 86 ? 25.767 20.603 -29.232 1.00 92.38 86 GLU A C 1
ATOM 683 O O . GLU A 1 86 ? 25.401 19.447 -29.425 1.00 92.38 86 GLU A O 1
ATOM 688 N N . GLN A 1 87 ? 27.031 20.982 -29.454 1.00 93.69 87 GLN A N 1
ATOM 689 C CA . GLN A 1 87 ? 28.091 20.052 -29.872 1.00 93.69 87 GLN A CA 1
ATOM 690 C C . GLN A 1 87 ? 28.278 18.895 -28.875 1.00 93.69 87 GLN A C 1
ATOM 692 O O . GLN A 1 87 ? 28.381 17.738 -29.283 1.00 93.69 87 GLN A O 1
ATOM 697 N N . ASP A 1 88 ? 28.300 19.203 -27.579 1.00 94.88 88 ASP A N 1
ATOM 698 C CA . ASP A 1 88 ? 28.444 18.203 -26.523 1.00 94.88 88 ASP A CA 1
ATOM 699 C C . ASP A 1 88 ? 27.167 17.375 -26.407 1.00 94.88 88 ASP A C 1
ATOM 701 O O . ASP A 1 88 ? 27.242 16.151 -26.310 1.00 94.88 88 ASP A O 1
ATOM 705 N N . ARG A 1 89 ? 25.992 18.018 -26.496 1.00 95.44 89 ARG A N 1
ATOM 706 C CA . ARG A 1 89 ? 24.701 17.313 -26.506 1.00 95.44 89 ARG A CA 1
ATOM 707 C C . ARG A 1 89 ? 24.640 16.279 -27.631 1.00 95.44 89 ARG A C 1
ATOM 709 O O . ARG A 1 89 ? 24.265 15.132 -27.388 1.00 95.44 89 ARG A O 1
ATOM 716 N N . GLN A 1 90 ? 25.072 16.649 -28.838 1.00 95.12 90 GLN A N 1
ATOM 717 C CA . GLN A 1 90 ? 25.124 15.740 -29.981 1.00 95.12 90 GLN A CA 1
ATOM 718 C C . GLN A 1 90 ? 26.065 14.558 -29.724 1.00 95.12 90 GLN A C 1
ATOM 720 O O . GLN A 1 90 ? 25.653 13.412 -29.889 1.00 95.12 90 GLN A O 1
ATOM 725 N N . GLN A 1 91 ? 27.284 14.805 -29.232 1.00 95.88 91 GLN A N 1
ATOM 726 C CA . GLN A 1 91 ? 28.221 13.725 -28.901 1.00 95.88 91 GLN A CA 1
ATOM 727 C C . GLN A 1 91 ? 27.690 12.789 -27.810 1.00 95.88 91 GLN A C 1
ATOM 729 O O . GLN A 1 91 ? 27.908 11.578 -27.878 1.00 95.88 91 GLN A O 1
ATOM 734 N N . ILE A 1 92 ? 26.977 13.312 -26.811 1.00 96.94 92 ILE A N 1
ATOM 735 C CA . ILE A 1 92 ? 26.335 12.476 -25.795 1.00 96.94 92 ILE A CA 1
ATOM 736 C C . ILE A 1 92 ? 25.230 11.620 -26.431 1.00 96.94 92 ILE A C 1
ATOM 738 O O . ILE A 1 92 ? 25.238 10.405 -26.235 1.00 96.94 92 ILE A O 1
ATOM 742 N N . ARG A 1 93 ? 24.330 12.193 -27.245 1.00 96.25 93 ARG A N 1
ATOM 743 C CA . ARG A 1 93 ? 23.284 11.432 -27.965 1.00 96.25 93 ARG A CA 1
ATOM 744 C C . ARG A 1 93 ? 23.870 10.330 -28.854 1.00 96.25 93 ARG A C 1
ATOM 746 O O . ARG A 1 93 ? 23.334 9.219 -28.915 1.00 96.25 93 ARG A O 1
ATOM 753 N N . ASP A 1 94 ? 25.001 10.602 -29.493 1.00 94.81 94 ASP A N 1
ATOM 754 C CA . ASP A 1 94 ? 25.673 9.646 -30.371 1.00 94.81 94 ASP A CA 1
ATOM 755 C C . ASP A 1 94 ? 26.327 8.483 -29.615 1.00 94.81 94 ASP A C 1
ATOM 757 O O . ASP A 1 94 ? 26.399 7.387 -30.160 1.00 94.81 94 ASP A O 1
ATOM 761 N N . ASN A 1 95 ? 26.723 8.646 -28.352 1.00 95.81 95 ASN A N 1
ATOM 762 C CA . ASN A 1 95 ? 27.506 7.619 -27.648 1.00 95.81 95 ASN A CA 1
ATOM 763 C C . ASN A 1 95 ? 26.790 6.982 -26.447 1.00 95.81 95 ASN A C 1
ATOM 765 O O . ASN A 1 95 ? 27.154 5.888 -26.020 1.00 95.81 95 ASN A O 1
ATOM 769 N N . VAL A 1 96 ? 25.755 7.616 -25.889 1.00 96.50 96 VAL A N 1
ATOM 770 C CA . VAL A 1 96 ? 25.176 7.194 -24.602 1.00 96.50 96 VAL A CA 1
ATOM 771 C C . VAL A 1 96 ? 24.538 5.797 -24.635 1.00 96.50 96 VAL A C 1
ATOM 773 O O . VAL A 1 96 ? 24.623 5.067 -23.652 1.00 96.50 96 VAL A O 1
ATOM 776 N N . ILE A 1 97 ? 23.944 5.377 -25.758 1.00 96.00 97 ILE A N 1
ATOM 777 C CA . ILE A 1 97 ? 23.343 4.034 -25.882 1.00 96.00 97 ILE A CA 1
ATOM 778 C C . ILE A 1 97 ? 24.429 2.951 -25.857 1.00 96.00 97 ILE A C 1
ATOM 780 O O . ILE A 1 97 ? 24.293 1.953 -25.153 1.00 96.00 97 ILE A O 1
ATOM 784 N N . GLU A 1 98 ? 25.531 3.170 -26.572 1.00 95.44 98 GLU A N 1
ATOM 785 C CA . GLU A 1 98 ? 26.687 2.266 -26.561 1.00 95.44 98 GLU A CA 1
ATOM 786 C C . GLU A 1 98 ? 27.343 2.244 -25.178 1.00 95.44 98 GLU A C 1
ATOM 788 O O . GLU A 1 98 ? 27.667 1.176 -24.658 1.00 95.44 98 GLU A O 1
ATOM 793 N N . ALA A 1 99 ? 27.436 3.402 -24.517 1.00 96.19 99 ALA A N 1
ATOM 794 C CA . ALA A 1 99 ? 27.903 3.475 -23.140 1.00 96.19 99 ALA A CA 1
ATOM 795 C C . ALA A 1 99 ? 27.021 2.640 -22.192 1.00 96.19 99 ALA A C 1
ATOM 797 O O . ALA A 1 99 ? 27.549 1.893 -21.376 1.00 96.19 99 ALA A O 1
ATOM 798 N N . ILE A 1 100 ? 25.688 2.676 -22.326 1.00 96.44 100 ILE A N 1
ATOM 799 C CA . ILE A 1 100 ? 24.777 1.825 -21.536 1.00 96.44 100 ILE A CA 1
ATOM 800 C C . ILE A 1 100 ? 25.040 0.336 -21.797 1.00 96.44 100 ILE A C 1
ATOM 802 O O . ILE A 1 100 ? 25.053 -0.456 -20.851 1.00 96.44 100 ILE A O 1
ATOM 806 N N . ILE A 1 101 ? 25.246 -0.048 -23.060 1.00 94.75 101 ILE A N 1
ATOM 807 C CA . ILE A 1 101 ? 25.528 -1.433 -23.457 1.00 94.75 101 ILE A CA 1
ATOM 808 C C . ILE A 1 101 ? 26.794 -1.952 -22.765 1.00 94.75 101 ILE A C 1
ATOM 810 O O . ILE A 1 101 ? 26.777 -3.044 -22.196 1.00 94.75 101 ILE A O 1
ATOM 814 N N . HIS A 1 102 ? 27.867 -1.161 -22.770 1.00 93.12 102 HIS A N 1
ATOM 815 C CA . HIS A 1 102 ? 29.170 -1.572 -22.246 1.00 93.12 102 HIS A CA 1
ATOM 816 C C . HIS A 1 102 ? 29.358 -1.303 -20.742 1.00 93.12 102 HIS A C 1
ATOM 818 O O . HIS A 1 102 ? 30.253 -1.870 -20.121 1.00 93.12 102 HIS A O 1
ATOM 824 N N . ALA A 1 103 ? 28.524 -0.466 -20.121 1.00 93.12 103 ALA A N 1
ATOM 825 C CA . ALA A 1 103 ? 28.661 -0.100 -18.713 1.00 93.12 103 ALA A CA 1
ATOM 826 C C . ALA A 1 103 ? 28.347 -1.256 -17.749 1.00 93.12 103 ALA A C 1
ATOM 828 O O . ALA A 1 103 ? 27.424 -2.041 -17.972 1.00 93.12 103 ALA A O 1
ATOM 829 N N . ALA A 1 104 ? 29.047 -1.292 -16.611 1.00 91.25 104 ALA A N 1
ATOM 830 C CA . ALA A 1 104 ? 28.695 -2.124 -15.458 1.00 91.25 104 ALA A CA 1
ATOM 831 C C . ALA A 1 104 ? 27.402 -1.633 -14.778 1.00 91.25 104 ALA A C 1
ATOM 833 O O . ALA A 1 104 ? 27.022 -0.473 -14.931 1.00 91.25 104 ALA A O 1
ATOM 834 N N . GLY A 1 105 ? 26.744 -2.492 -13.990 1.00 88.31 105 GLY A N 1
ATOM 835 C CA . GLY A 1 105 ? 25.435 -2.221 -13.371 1.00 88.31 105 GLY A CA 1
ATOM 836 C C . GLY A 1 105 ? 25.284 -0.838 -12.705 1.00 88.31 105 GLY A C 1
ATOM 837 O O . GLY A 1 105 ? 24.373 -0.104 -13.096 1.00 88.31 105 GLY A O 1
ATOM 838 N N . PRO A 1 106 ? 26.177 -0.439 -11.773 1.00 90.25 106 PRO A N 1
ATOM 839 C CA . PRO A 1 106 ? 26.089 0.855 -11.083 1.00 90.25 106 PRO A CA 1
ATOM 840 C C . PRO A 1 106 ? 26.226 2.077 -12.000 1.00 90.25 106 PRO A C 1
ATOM 842 O O . PRO A 1 106 ? 25.595 3.100 -11.763 1.00 90.25 106 PRO A O 1
ATOM 845 N N . ILE A 1 107 ? 27.023 1.979 -13.067 1.00 95.12 107 ILE A N 1
ATOM 846 C CA . ILE A 1 107 ? 27.190 3.056 -14.056 1.00 95.12 107 ILE A CA 1
ATOM 847 C C . ILE A 1 107 ? 25.990 3.072 -15.006 1.00 95.12 107 ILE A C 1
ATOM 849 O O . ILE A 1 107 ? 25.416 4.123 -15.292 1.00 95.12 107 ILE A O 1
ATOM 853 N N . ARG A 1 108 ? 25.568 1.888 -15.462 1.00 95.19 108 ARG A N 1
ATOM 854 C CA . ARG A 1 108 ? 24.453 1.701 -16.393 1.00 95.19 108 ARG A CA 1
ATOM 855 C C . ARG A 1 108 ? 23.155 2.299 -15.853 1.00 95.19 108 ARG A C 1
ATOM 857 O O . ARG A 1 108 ? 22.403 2.888 -16.627 1.00 95.19 108 ARG A O 1
ATOM 864 N N . SER A 1 109 ? 22.895 2.181 -14.549 1.00 93.94 109 SER A N 1
ATOM 865 C CA . SER A 1 109 ? 21.720 2.791 -13.915 1.00 93.94 109 SER A CA 1
ATOM 866 C C . SER A 1 109 ? 21.745 4.322 -13.999 1.00 93.94 109 SER A C 1
ATOM 868 O O . SER A 1 109 ? 20.735 4.908 -14.386 1.00 93.94 109 SER A O 1
ATOM 870 N N . GLN A 1 110 ? 22.892 4.969 -13.756 1.00 96.12 110 GLN A N 1
ATOM 871 C CA . GLN A 1 110 ? 23.033 6.427 -13.897 1.00 96.12 110 GLN A CA 1
ATOM 872 C C . GLN A 1 110 ? 22.878 6.876 -15.359 1.00 96.12 110 GLN A C 1
ATOM 874 O O . GLN A 1 110 ? 22.156 7.833 -15.640 1.00 96.12 110 GLN A O 1
ATOM 879 N N . LEU A 1 111 ? 23.476 6.145 -16.308 1.00 97.38 111 LEU A N 1
ATOM 880 C CA . LEU A 1 111 ? 23.333 6.429 -17.741 1.00 97.38 111 LEU A CA 1
ATOM 881 C C . LEU A 1 111 ? 21.881 6.288 -18.230 1.00 97.38 111 LEU A C 1
ATOM 883 O O . LEU A 1 111 ? 21.445 7.048 -19.091 1.00 97.38 111 LEU A O 1
ATOM 887 N N . CYS A 1 112 ? 21.100 5.364 -17.663 1.00 97.12 112 CYS A N 1
ATOM 888 C CA . CYS A 1 112 ? 19.672 5.258 -17.970 1.00 97.12 112 CYS A CA 1
ATOM 889 C C . CYS A 1 112 ? 18.884 6.495 -17.520 1.00 97.12 112 CYS A C 1
ATOM 891 O O . CYS A 1 112 ? 17.973 6.913 -18.233 1.00 97.12 112 CYS A O 1
ATOM 893 N N . VAL A 1 113 ? 19.235 7.102 -16.381 1.00 96.75 113 VAL A N 1
ATOM 894 C CA . VAL A 1 113 ? 18.612 8.361 -15.933 1.00 96.75 113 VAL A CA 1
ATOM 895 C C . VAL A 1 113 ? 18.948 9.498 -16.897 1.00 96.75 113 VAL A C 1
ATOM 897 O O . VAL A 1 113 ? 18.046 10.226 -17.307 1.00 96.75 113 VAL A O 1
ATOM 900 N N . ILE A 1 114 ? 20.213 9.592 -17.328 1.00 97.12 114 ILE A N 1
ATOM 901 C CA . ILE A 1 114 ? 20.651 10.558 -18.348 1.00 97.12 114 ILE A CA 1
ATOM 902 C C . ILE A 1 114 ? 19.823 10.393 -19.624 1.00 97.12 114 ILE A C 1
ATOM 904 O O . ILE A 1 114 ? 19.210 11.349 -20.086 1.00 97.12 114 ILE A O 1
ATOM 908 N N . VAL A 1 115 ? 19.746 9.177 -20.170 1.00 97.38 115 VAL A N 1
ATOM 909 C CA . VAL A 1 115 ? 18.971 8.911 -21.390 1.00 97.38 115 VAL A CA 1
ATOM 910 C C . VAL A 1 115 ? 17.496 9.242 -21.211 1.00 97.38 115 VAL A C 1
ATOM 912 O O . VAL A 1 115 ? 16.916 9.856 -22.096 1.00 97.38 115 VAL A O 1
ATOM 915 N N . SER A 1 116 ? 16.888 8.884 -20.079 1.00 97.19 116 SER A N 1
ATOM 916 C CA . SER A 1 116 ? 15.492 9.226 -19.787 1.00 97.19 116 SER A CA 1
ATOM 917 C C . SER A 1 116 ? 15.257 10.738 -19.841 1.00 97.19 116 SER A C 1
ATOM 919 O O . SER A 1 116 ? 14.302 11.194 -20.469 1.00 97.19 116 SER A O 1
ATOM 921 N N . HIS A 1 117 ? 16.158 11.527 -19.247 1.00 96.44 117 HIS A N 1
ATOM 922 C CA . HIS A 1 117 ? 16.089 12.985 -19.298 1.00 96.44 117 HIS A CA 1
ATOM 923 C C . HIS A 1 117 ? 16.264 13.518 -20.727 1.00 96.44 117 HIS A C 1
ATOM 925 O O . HIS A 1 117 ? 15.441 14.302 -21.185 1.00 96.44 117 HIS A O 1
ATOM 931 N N . ILE A 1 118 ? 17.263 13.037 -21.473 1.00 96.75 118 ILE A N 1
ATOM 932 C CA . ILE A 1 118 ? 17.483 13.472 -22.861 1.00 96.75 118 ILE A CA 1
ATOM 933 C C . ILE A 1 118 ? 16.273 13.127 -23.744 1.00 96.75 118 ILE A C 1
ATOM 935 O O . ILE A 1 118 ? 15.869 13.943 -24.564 1.00 96.75 118 ILE A O 1
ATOM 939 N N . ILE A 1 119 ? 15.646 11.958 -23.562 1.00 96.00 119 ILE A N 1
ATOM 940 C CA . ILE A 1 119 ? 14.430 11.579 -24.300 1.00 96.00 119 ILE A CA 1
ATOM 941 C C . ILE A 1 119 ? 13.295 12.571 -24.029 1.00 96.00 119 ILE A C 1
ATOM 943 O O . ILE A 1 119 ? 12.650 13.000 -24.980 1.00 96.00 119 ILE A O 1
ATOM 947 N N . LYS A 1 120 ? 13.068 12.963 -22.765 1.00 94.06 120 LYS A N 1
ATOM 948 C CA . LYS A 1 120 ? 12.039 13.962 -22.404 1.00 94.06 120 LYS A CA 1
ATOM 949 C C . LYS A 1 120 ? 12.241 15.291 -23.130 1.00 94.06 120 LYS A C 1
ATOM 951 O O . LYS A 1 120 ? 11.260 15.943 -23.471 1.00 94.06 120 LYS A O 1
ATOM 956 N N . CYS A 1 121 ? 13.495 15.686 -23.320 1.00 93.38 121 CYS A N 1
ATOM 957 C CA . CYS A 1 121 ? 13.859 16.988 -23.864 1.00 93.38 121 CYS A CA 1
ATOM 958 C C . CYS A 1 121 ? 13.919 16.999 -25.397 1.00 93.38 121 CYS A C 1
ATOM 960 O O . CYS A 1 121 ? 13.453 17.948 -26.023 1.00 93.38 121 CYS A O 1
ATOM 962 N N . ASP A 1 122 ? 14.489 15.953 -25.999 1.00 94.75 122 ASP A N 1
ATOM 963 C CA . ASP A 1 122 ? 14.947 15.988 -27.389 1.00 94.75 122 ASP A CA 1
ATOM 964 C C . ASP A 1 122 ? 14.168 15.053 -28.327 1.00 94.75 122 ASP A C 1
ATOM 966 O O . ASP A 1 122 ? 14.249 15.229 -29.544 1.00 94.75 122 ASP A O 1
ATOM 970 N N . TYR A 1 123 ? 13.425 14.061 -27.826 1.00 94.00 123 TYR A N 1
ATOM 971 C CA . TYR A 1 123 ? 12.643 13.146 -28.668 1.00 94.00 123 TYR A CA 1
ATOM 972 C C . TYR A 1 123 ? 11.163 13.581 -28.726 1.00 94.00 123 TYR A C 1
ATOM 974 O O . TYR A 1 123 ? 10.591 13.931 -27.695 1.00 94.00 123 TYR A O 1
ATOM 982 N N . PRO A 1 124 ? 10.512 13.582 -29.908 1.00 91.38 124 PRO A N 1
ATOM 983 C CA . PRO A 1 124 ? 10.997 13.135 -31.222 1.00 91.38 124 PRO A CA 1
ATOM 984 C C . PRO A 1 124 ? 11.753 14.183 -32.050 1.00 91.38 124 PRO A C 1
ATOM 986 O O . PRO A 1 124 ? 12.134 13.881 -33.174 1.00 91.38 124 PRO A O 1
ATOM 989 N N . GLY A 1 125 ? 11.952 15.401 -31.538 1.00 92.50 125 GLY A N 1
ATOM 990 C CA . GLY A 1 125 ? 12.541 16.517 -32.286 1.00 92.50 125 GLY A CA 1
ATOM 991 C C . GLY A 1 125 ? 14.023 16.333 -32.638 1.00 92.50 125 GLY A C 1
ATOM 992 O O . GLY A 1 125 ? 14.372 15.802 -33.690 1.00 92.50 125 GLY A O 1
ATOM 993 N N . ARG A 1 126 ? 14.921 16.809 -31.766 1.00 92.25 126 ARG A N 1
ATOM 994 C CA . ARG A 1 126 ? 16.380 16.803 -31.991 1.00 92.25 126 ARG A CA 1
ATOM 995 C C . ARG A 1 126 ? 16.992 15.397 -32.016 1.00 92.25 126 ARG A C 1
ATOM 997 O O . ARG A 1 126 ? 18.097 15.235 -32.523 1.00 92.25 126 ARG A O 1
ATOM 1004 N N . TRP A 1 127 ? 16.291 14.381 -31.508 1.00 94.69 127 TRP A N 1
ATOM 1005 C CA . TRP A 1 127 ? 16.770 12.994 -31.474 1.00 94.69 127 TRP A CA 1
ATOM 1006 C C . TRP A 1 127 ? 15.863 12.000 -32.218 1.00 94.69 127 TRP A C 1
ATOM 1008 O O . TRP A 1 127 ? 15.631 10.885 -31.756 1.00 94.69 127 TRP A O 1
ATOM 1018 N N . ALA A 1 128 ? 15.363 12.383 -33.396 1.00 93.06 128 ALA A N 1
ATOM 1019 C CA . ALA A 1 128 ? 14.455 11.567 -34.213 1.00 93.06 128 ALA A CA 1
ATOM 1020 C C . ALA A 1 128 ? 14.968 10.144 -34.538 1.00 93.06 128 ALA A C 1
ATOM 1022 O O . ALA A 1 128 ? 14.174 9.211 -34.611 1.00 93.06 128 ALA A O 1
ATOM 1023 N N . VAL A 1 129 ? 16.287 9.955 -34.679 1.00 92.50 129 VAL A N 1
ATOM 1024 C CA . VAL A 1 129 ? 16.926 8.663 -35.030 1.00 92.50 129 VAL A CA 1
ATOM 1025 C C . VAL A 1 129 ? 16.982 7.649 -33.877 1.00 92.50 129 VAL A C 1
ATOM 1027 O O . VAL A 1 129 ? 17.461 6.527 -34.051 1.00 92.50 129 VAL A O 1
ATOM 1030 N N . LEU A 1 130 ? 16.522 8.025 -32.679 1.00 94.75 130 LEU A N 1
ATOM 1031 C CA . LEU A 1 130 ? 16.586 7.181 -31.485 1.00 94.75 130 LEU A CA 1
ATOM 1032 C C . LEU A 1 130 ? 15.949 5.787 -31.684 1.00 94.75 130 LEU A C 1
ATOM 1034 O O . LEU A 1 130 ? 16.618 4.800 -31.358 1.00 94.75 130 LEU A O 1
ATOM 1038 N N . PRO A 1 131 ? 14.722 5.645 -32.233 1.00 94.69 131 PRO A N 1
ATOM 1039 C CA . PRO A 1 131 ? 14.122 4.328 -32.435 1.00 94.69 131 PRO A CA 1
ATOM 1040 C C . PRO A 1 131 ? 14.930 3.466 -33.414 1.00 94.69 131 PRO A C 1
ATOM 1042 O O . PRO A 1 131 ? 15.182 2.298 -33.142 1.00 94.69 131 PRO A O 1
ATOM 1045 N N . GLU A 1 132 ? 15.419 4.026 -34.520 1.00 94.25 132 GLU A N 1
ATOM 1046 C CA . GLU A 1 132 ? 16.215 3.276 -35.507 1.00 94.25 132 GLU A CA 1
ATOM 1047 C C . GLU A 1 132 ? 17.507 2.719 -34.889 1.00 94.25 132 GLU A C 1
ATOM 1049 O O . GLU A 1 132 ? 17.880 1.560 -35.107 1.00 94.25 132 GLU A O 1
ATOM 1054 N N . LYS A 1 133 ? 18.156 3.519 -34.038 1.00 94.44 133 LYS A N 1
ATOM 1055 C CA . LYS A 1 133 ? 19.376 3.119 -33.335 1.00 94.44 133 LYS A CA 1
ATOM 1056 C C . LYS A 1 133 ? 19.122 2.010 -32.314 1.00 94.44 133 LYS A C 1
ATOM 1058 O O . LYS A 1 133 ? 19.869 1.034 -32.274 1.00 94.44 133 LYS A O 1
ATOM 1063 N N . ILE A 1 134 ? 18.050 2.115 -31.526 1.00 96.38 134 ILE A N 1
ATOM 1064 C CA . ILE A 1 134 ? 17.633 1.050 -30.599 1.00 96.38 134 ILE A CA 1
ATOM 1065 C C . ILE A 1 134 ? 17.340 -0.244 -31.377 1.00 96.38 134 ILE A C 1
ATOM 1067 O O . ILE A 1 134 ? 17.817 -1.312 -30.991 1.00 96.38 134 ILE A O 1
ATOM 1071 N N . ALA A 1 135 ? 16.597 -0.152 -32.485 1.00 95.69 135 ALA A N 1
ATOM 1072 C CA . ALA A 1 135 ? 16.228 -1.301 -33.307 1.00 95.69 135 ALA A CA 1
ATOM 1073 C C . ALA A 1 135 ? 17.466 -2.019 -33.862 1.00 95.69 135 ALA A C 1
ATOM 1075 O O . ALA A 1 135 ? 17.545 -3.243 -33.774 1.00 95.69 135 ALA A O 1
ATOM 1076 N N . THR A 1 136 ? 18.463 -1.262 -34.331 1.00 95.38 136 THR A N 1
ATOM 1077 C CA . THR A 1 136 ? 19.745 -1.796 -34.821 1.00 95.38 136 THR A CA 1
ATOM 1078 C C . THR A 1 136 ? 20.441 -2.663 -33.765 1.00 95.38 136 THR A C 1
ATOM 1080 O O . THR A 1 136 ? 20.830 -3.796 -34.050 1.00 95.38 136 THR A O 1
ATOM 1083 N N . PHE A 1 137 ? 20.543 -2.191 -32.516 1.00 95.38 137 PHE A N 1
ATOM 1084 C CA . PHE A 1 137 ? 21.171 -2.972 -31.441 1.00 95.38 137 PHE A CA 1
ATOM 1085 C C . PHE A 1 137 ? 20.342 -4.189 -31.020 1.00 95.38 137 PHE A C 1
ATOM 1087 O O . PHE A 1 137 ? 20.909 -5.232 -30.699 1.00 95.38 137 PHE A O 1
ATOM 1094 N N . ILE A 1 138 ? 19.009 -4.100 -31.053 1.00 94.50 138 ILE A N 1
ATOM 1095 C CA . ILE A 1 138 ? 18.132 -5.251 -30.784 1.00 94.50 138 ILE A CA 1
ATOM 1096 C C . ILE A 1 138 ? 18.259 -6.298 -31.900 1.00 94.50 138 ILE A C 1
ATOM 1098 O O . ILE A 1 138 ? 18.214 -7.496 -31.626 1.00 94.50 13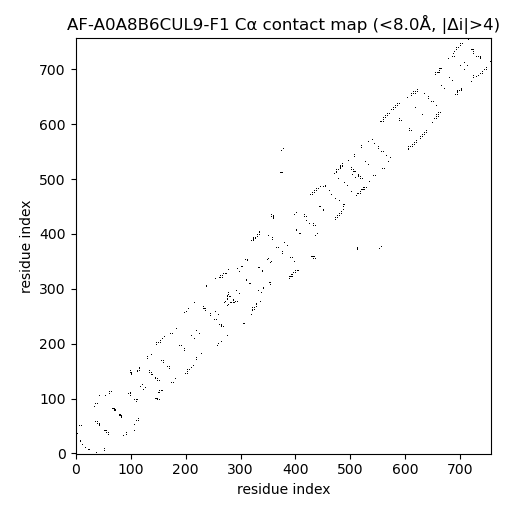8 ILE A O 1
ATOM 1102 N N . GLN A 1 139 ? 18.438 -5.885 -33.156 1.00 93.75 139 GLN A N 1
ATOM 1103 C CA . GLN A 1 139 ? 18.596 -6.770 -34.318 1.00 93.75 139 GLN A CA 1
ATOM 1104 C C . GLN A 1 139 ? 19.997 -7.385 -34.447 1.00 93.75 139 GLN A C 1
ATOM 1106 O O . GLN A 1 139 ? 20.149 -8.401 -35.124 1.00 93.75 139 GLN A O 1
ATOM 1111 N N . SER A 1 140 ? 20.989 -6.848 -33.740 1.00 92.44 140 SER A N 1
ATOM 1112 C CA . SER A 1 140 ? 22.340 -7.407 -33.667 1.00 92.44 140 SER A CA 1
ATOM 1113 C C . SER A 1 140 ? 22.357 -8.876 -33.238 1.00 92.44 140 SER A C 1
ATOM 1115 O O . SER A 1 140 ? 21.582 -9.297 -32.376 1.00 92.44 140 SER A O 1
ATOM 1117 N N . GLU A 1 141 ? 23.273 -9.660 -33.805 1.00 88.44 141 GLU A N 1
ATOM 1118 C CA . GLU A 1 141 ? 23.508 -11.055 -33.411 1.00 88.44 141 GLU A CA 1
ATOM 1119 C C . GLU A 1 141 ? 24.215 -11.177 -32.054 1.00 88.44 141 GLU A C 1
ATOM 1121 O O . GLU A 1 141 ? 24.231 -12.259 -31.478 1.00 88.44 141 GLU A O 1
ATOM 1126 N N . ASN A 1 142 ? 24.775 -10.083 -31.524 1.00 87.31 142 ASN A N 1
ATOM 1127 C CA . ASN A 1 142 ? 25.488 -10.071 -30.250 1.00 87.31 142 ASN A CA 1
ATOM 1128 C C . ASN A 1 142 ? 24.523 -9.860 -29.060 1.00 87.31 142 ASN A C 1
ATOM 1130 O O . ASN A 1 142 ? 24.071 -8.728 -28.850 1.00 87.31 142 ASN A O 1
ATOM 1134 N N . PRO A 1 143 ? 24.274 -10.879 -28.207 1.00 82.88 143 PRO A N 1
ATOM 1135 C CA . PRO A 1 143 ? 23.333 -10.762 -27.091 1.00 82.88 143 PRO A CA 1
ATOM 1136 C C . PRO A 1 143 ? 23.749 -9.736 -26.031 1.00 82.88 143 PRO A C 1
ATOM 1138 O O . PRO A 1 143 ? 22.897 -9.199 -25.322 1.00 82.88 143 PRO A O 1
ATOM 1141 N N . MET A 1 144 ? 25.046 -9.408 -25.943 1.00 84.44 144 MET A N 1
ATOM 1142 C CA . MET A 1 144 ? 25.555 -8.404 -25.000 1.00 84.44 144 MET A CA 1
ATOM 1143 C C . MET A 1 144 ? 24.991 -7.004 -25.285 1.00 84.44 144 MET A C 1
ATOM 1145 O O . MET A 1 144 ? 24.868 -6.194 -24.369 1.00 84.44 144 MET A O 1
ATOM 1149 N N . GLN A 1 145 ? 24.594 -6.724 -26.533 1.00 90.88 145 GLN A N 1
ATOM 1150 C CA . GLN A 1 145 ? 24.019 -5.434 -26.925 1.00 90.88 145 GLN A CA 1
ATOM 1151 C C . GLN A 1 145 ? 22.544 -5.293 -26.532 1.00 90.88 145 GLN A C 1
ATOM 1153 O O . GLN A 1 145 ? 22.049 -4.179 -26.346 1.00 90.88 145 GLN A O 1
ATOM 1158 N N . TRP A 1 146 ? 21.832 -6.411 -26.363 1.00 93.25 146 TRP A N 1
ATOM 1159 C CA . TRP A 1 146 ? 20.382 -6.390 -26.192 1.00 93.25 146 TRP A CA 1
ATOM 1160 C C . TRP A 1 146 ? 19.966 -5.758 -24.870 1.00 93.25 146 TRP A C 1
ATOM 1162 O O . TRP A 1 146 ? 19.037 -4.958 -24.854 1.00 93.25 146 TRP A O 1
ATOM 1172 N N . MET A 1 147 ? 20.654 -6.065 -23.764 1.00 93.69 147 MET A N 1
ATOM 1173 C CA . MET A 1 147 ? 20.260 -5.542 -22.450 1.00 93.69 147 MET A CA 1
ATOM 1174 C C . MET A 1 147 ? 20.304 -4.013 -22.425 1.00 93.69 147 MET A C 1
ATOM 1176 O O . MET A 1 147 ? 19.340 -3.384 -21.994 1.00 93.69 147 MET A O 1
ATOM 1180 N N . GLY A 1 148 ? 21.388 -3.411 -22.924 1.00 93.94 148 GLY A N 1
ATOM 1181 C CA . GLY A 1 148 ? 21.512 -1.956 -22.962 1.00 93.94 148 GLY A CA 1
ATOM 1182 C C . GLY A 1 148 ? 20.447 -1.309 -23.847 1.00 93.94 148 GLY A C 1
ATOM 1183 O O . GLY A 1 148 ? 19.754 -0.400 -23.396 1.00 93.94 148 GLY A O 1
ATOM 1184 N N . ALA A 1 149 ? 20.225 -1.850 -25.049 1.00 96.56 149 ALA A N 1
ATOM 1185 C CA . ALA A 1 149 ? 19.196 -1.358 -25.963 1.00 96.56 149 ALA A CA 1
ATOM 1186 C C . ALA A 1 149 ? 17.772 -1.480 -25.388 1.00 96.56 149 ALA A C 1
ATOM 1188 O O . ALA A 1 149 ? 16.974 -0.548 -25.487 1.00 96.56 149 ALA A O 1
ATOM 1189 N N . LEU A 1 150 ? 17.454 -2.596 -24.725 1.00 97.56 150 LEU A N 1
ATOM 1190 C CA . LEU A 1 150 ? 16.170 -2.807 -24.052 1.00 97.56 150 LEU A CA 1
ATOM 1191 C C . LEU A 1 150 ? 15.995 -1.884 -22.838 1.00 97.56 150 LEU A C 1
ATOM 1193 O O . LEU A 1 150 ? 14.882 -1.445 -22.549 1.00 97.56 150 LEU A O 1
ATOM 1197 N N . MET A 1 151 ? 17.068 -1.562 -22.114 1.00 97.12 151 MET A N 1
ATOM 1198 C CA . MET A 1 151 ? 17.015 -0.568 -21.040 1.00 97.12 151 MET A CA 1
ATOM 1199 C C . MET A 1 151 ? 16.756 0.837 -21.595 1.00 97.12 151 MET A C 1
ATOM 1201 O O . MET A 1 151 ? 15.919 1.543 -21.038 1.00 97.12 151 MET A O 1
ATOM 1205 N N . THR A 1 152 ? 17.380 1.218 -22.715 1.00 97.75 152 THR A N 1
ATOM 1206 C CA . THR A 1 152 ? 17.083 2.472 -23.431 1.00 97.75 152 THR A CA 1
ATOM 1207 C C . THR A 1 152 ? 15.625 2.512 -23.903 1.00 97.75 152 THR A C 1
ATOM 1209 O O . THR A 1 152 ? 14.931 3.493 -23.638 1.00 97.75 152 THR A O 1
ATOM 1212 N N . LEU A 1 153 ? 15.120 1.434 -24.517 1.00 98.25 153 LEU A N 1
ATOM 1213 C CA . LEU A 1 153 ? 13.715 1.329 -24.931 1.00 98.25 153 LEU A CA 1
ATOM 1214 C C . LEU A 1 153 ? 12.756 1.444 -23.738 1.00 98.25 153 LEU A C 1
ATOM 1216 O O . LEU A 1 153 ? 11.721 2.098 -23.822 1.00 98.25 153 LEU A O 1
ATOM 1220 N N . TYR A 1 154 ? 13.110 0.853 -22.598 1.00 98.31 154 TYR A N 1
ATOM 1221 C CA . TYR A 1 154 ? 12.327 0.996 -21.374 1.00 98.31 154 TYR A CA 1
ATOM 1222 C C . TYR A 1 154 ? 12.268 2.446 -20.886 1.00 98.31 154 TYR A C 1
ATOM 1224 O O . TYR A 1 154 ? 11.190 2.898 -20.511 1.00 98.31 154 TYR A O 1
ATOM 1232 N N . GLN A 1 155 ? 13.379 3.193 -20.930 1.00 97.88 155 GLN A N 1
ATOM 1233 C CA . GLN A 1 155 ? 13.354 4.624 -20.599 1.00 97.88 155 GLN A CA 1
ATOM 1234 C C . GLN A 1 155 ? 12.451 5.400 -21.553 1.00 97.88 155 GLN A C 1
ATOM 1236 O O . GLN A 1 155 ? 11.645 6.202 -21.094 1.00 97.88 155 GLN A O 1
ATOM 1241 N N . MET A 1 156 ? 12.524 5.104 -22.853 1.00 96.81 156 MET A N 1
ATOM 1242 C CA . MET A 1 156 ? 11.644 5.705 -23.851 1.00 96.81 156 MET A CA 1
ATOM 1243 C C . MET A 1 156 ? 10.169 5.486 -23.503 1.00 96.81 156 MET A C 1
ATOM 1245 O O . MET A 1 156 ? 9.423 6.449 -23.406 1.00 96.81 156 MET A O 1
ATOM 1249 N N . VAL A 1 157 ? 9.754 4.252 -23.210 1.00 96.69 157 VAL A N 1
ATOM 1250 C CA . VAL A 1 157 ? 8.367 3.965 -22.810 1.00 96.69 157 VAL A CA 1
ATOM 1251 C C . VAL A 1 157 ? 7.989 4.671 -21.500 1.00 96.69 157 VAL A C 1
ATOM 1253 O O . VAL A 1 157 ? 6.906 5.243 -21.411 1.00 96.69 157 VAL A O 1
ATOM 1256 N N . LYS A 1 158 ? 8.879 4.689 -20.497 1.00 95.81 158 LYS A N 1
ATOM 1257 C CA . LYS A 1 158 ? 8.627 5.332 -19.192 1.00 95.81 158 LYS A CA 1
ATOM 1258 C C . LYS A 1 158 ? 8.426 6.844 -19.292 1.00 95.81 158 LYS A C 1
ATOM 1260 O O . LYS A 1 158 ? 7.618 7.387 -18.547 1.00 95.81 158 LYS A O 1
ATOM 1265 N N . VAL A 1 159 ? 9.110 7.527 -20.211 1.00 95.12 159 VAL A N 1
ATOM 1266 C CA . VAL A 1 159 ? 8.926 8.973 -20.438 1.00 95.12 159 VAL A CA 1
ATOM 1267 C C . VAL A 1 159 ? 7.493 9.314 -20.861 1.00 95.12 159 VAL A C 1
ATOM 1269 O O . VAL A 1 159 ? 6.967 10.356 -20.472 1.00 95.12 159 VAL A O 1
ATOM 1272 N N . TYR A 1 160 ? 6.848 8.416 -21.602 1.00 94.12 160 TYR A N 1
ATOM 1273 C CA . TYR A 1 160 ? 5.499 8.599 -22.140 1.00 94.12 160 TYR A CA 1
ATOM 1274 C C . TYR A 1 160 ? 4.410 7.843 -21.356 1.00 94.12 160 TYR A C 1
ATOM 1276 O O . TYR A 1 160 ? 3.239 7.886 -21.724 1.00 94.12 160 TYR A O 1
ATOM 1284 N N . GLU A 1 161 ? 4.760 7.156 -20.265 1.00 90.69 161 GLU A N 1
ATOM 1285 C CA . GLU A 1 161 ? 3.854 6.277 -19.505 1.00 90.69 161 GLU A CA 1
ATOM 1286 C C . GLU A 1 161 ? 2.641 7.005 -18.905 1.00 90.69 161 GLU A C 1
ATOM 1288 O O . GLU A 1 161 ? 1.550 6.430 -18.838 1.00 90.69 161 GLU A O 1
ATOM 1293 N N . TYR A 1 162 ? 2.835 8.261 -18.489 1.00 88.38 162 TYR A N 1
ATOM 1294 C CA . TYR A 1 162 ? 1.813 9.127 -17.885 1.00 88.38 162 TYR A CA 1
ATOM 1295 C C . TYR A 1 162 ? 1.387 10.284 -18.801 1.00 88.38 162 TYR A C 1
ATOM 1297 O O . TYR A 1 162 ? 0.652 11.174 -18.377 1.00 88.38 162 TYR A O 1
ATOM 1305 N N . LYS A 1 163 ? 1.858 10.295 -20.054 1.00 88.62 163 LYS A N 1
ATOM 1306 C CA . LYS A 1 163 ? 1.481 11.307 -21.047 1.00 88.62 163 LYS A CA 1
ATOM 1307 C C . LYS A 1 163 ? 0.062 11.065 -21.561 1.00 88.62 163 LYS A C 1
ATOM 1309 O O . LYS A 1 163 ? -0.426 9.932 -21.555 1.00 88.62 163 LYS A O 1
ATOM 1314 N N . ARG A 1 164 ? -0.603 12.136 -22.006 1.00 83.62 164 ARG A N 1
ATOM 1315 C CA . ARG A 1 164 ? -1.957 12.040 -22.576 1.00 83.62 164 ARG A CA 1
ATOM 1316 C C . ARG A 1 164 ? -1.921 11.252 -23.897 1.00 83.62 164 ARG A C 1
ATOM 1318 O O . ARG A 1 164 ? -0.877 11.243 -24.553 1.00 83.62 164 ARG A O 1
ATOM 1325 N N . PRO A 1 165 ? -3.030 10.607 -24.315 1.00 80.25 165 PRO A N 1
ATOM 1326 C CA . PRO A 1 165 ? -3.070 9.808 -25.546 1.00 80.25 165 PRO A CA 1
ATOM 1327 C C . PRO A 1 165 ? -2.532 10.545 -26.786 1.00 80.25 165 PRO A C 1
ATOM 1329 O O . PRO A 1 165 ? -1.806 9.968 -27.589 1.00 80.25 165 PRO A O 1
ATOM 1332 N N . ASP A 1 166 ? -2.818 11.840 -26.900 1.00 82.25 166 ASP A N 1
ATOM 1333 C CA . ASP A 1 166 ? -2.429 12.697 -28.024 1.00 82.25 166 ASP A CA 1
ATOM 1334 C C . ASP A 1 166 ? -0.899 12.851 -28.135 1.00 82.25 166 ASP A C 1
ATOM 1336 O O . ASP A 1 166 ? -0.330 12.736 -29.220 1.00 82.25 166 ASP A O 1
ATOM 1340 N N . GLU A 1 167 ? -0.219 13.049 -27.001 1.00 85.69 167 GLU A N 1
ATOM 1341 C CA . GLU A 1 167 ? 1.246 13.151 -26.914 1.00 85.69 167 GLU A CA 1
ATOM 1342 C C . GLU A 1 167 ? 1.930 11.785 -27.075 1.00 85.69 167 GLU A C 1
ATOM 1344 O O . GLU A 1 167 ? 3.111 11.692 -27.418 1.00 85.69 167 GLU A O 1
ATOM 1349 N N . ARG A 1 168 ? 1.187 10.709 -26.809 1.00 89.94 168 ARG A N 1
ATOM 1350 C CA . ARG A 1 168 ? 1.682 9.336 -26.822 1.00 89.94 168 ARG A CA 1
ATOM 1351 C C . ARG A 1 168 ? 1.765 8.741 -28.225 1.00 89.94 168 ARG A C 1
ATOM 1353 O O . ARG A 1 168 ? 2.531 7.804 -28.424 1.00 89.94 168 ARG A O 1
ATOM 1360 N N . LYS A 1 169 ? 1.065 9.305 -29.212 1.00 90.50 169 LYS A N 1
ATOM 1361 C CA . LYS A 1 169 ? 1.076 8.808 -30.598 1.00 90.50 169 LYS A CA 1
ATOM 1362 C C . LYS A 1 169 ? 2.490 8.583 -31.151 1.00 90.50 169 LYS A C 1
ATOM 1364 O O . LYS A 1 169 ? 2.743 7.585 -31.808 1.00 90.50 169 LYS A O 1
ATOM 1369 N N . ILE A 1 170 ? 3.423 9.469 -30.808 1.00 91.69 170 ILE A N 1
ATOM 1370 C CA . ILE A 1 170 ? 4.840 9.361 -31.182 1.00 91.69 170 ILE A CA 1
ATOM 1371 C C . ILE A 1 170 ? 5.468 8.061 -30.642 1.00 91.69 170 ILE A C 1
ATOM 1373 O O . ILE A 1 170 ? 6.202 7.376 -31.355 1.00 91.69 170 ILE A O 1
ATOM 1377 N N . LEU A 1 171 ? 5.177 7.708 -29.384 1.00 94.50 171 LEU A N 1
ATOM 1378 C CA . LEU A 1 171 ? 5.598 6.437 -28.799 1.00 94.50 171 LEU A CA 1
ATOM 1379 C C . LEU A 1 171 ? 4.912 5.267 -29.506 1.00 94.50 171 LEU A C 1
ATOM 1381 O O . LEU A 1 171 ? 5.575 4.283 -29.814 1.00 94.50 171 LEU A O 1
ATOM 1385 N N . ASP A 1 172 ? 3.605 5.357 -29.742 1.00 93.81 172 ASP A N 1
ATOM 1386 C CA . ASP A 1 172 ? 2.827 4.283 -30.361 1.00 93.81 172 ASP A CA 1
ATOM 1387 C C . ASP A 1 172 ? 3.349 3.962 -31.778 1.00 93.81 172 ASP A C 1
ATOM 1389 O O . ASP A 1 172 ? 3.554 2.789 -32.099 1.00 93.81 172 ASP A O 1
ATOM 1393 N N . ASP A 1 173 ? 3.697 4.983 -32.570 1.00 92.69 173 ASP A N 1
ATOM 1394 C CA . ASP A 1 173 ? 4.331 4.839 -33.888 1.00 92.69 173 ASP A CA 1
ATOM 1395 C C . ASP A 1 173 ? 5.686 4.108 -33.788 1.00 92.69 173 ASP A C 1
ATOM 1397 O O . ASP A 1 173 ? 5.953 3.158 -34.530 1.00 92.69 173 ASP A O 1
ATOM 1401 N N . ALA A 1 174 ? 6.534 4.487 -32.822 1.00 94.69 174 ALA A N 1
ATOM 1402 C CA . ALA A 1 174 ? 7.804 3.801 -32.577 1.00 94.69 174 ALA A CA 1
ATOM 1403 C C . ALA A 1 174 ? 7.599 2.348 -32.109 1.00 94.69 174 ALA A C 1
ATOM 1405 O O . ALA A 1 174 ? 8.313 1.434 -32.535 1.00 94.69 174 ALA A O 1
ATOM 1406 N N . MET A 1 175 ? 6.601 2.107 -31.256 1.00 95.75 175 MET A N 1
ATOM 1407 C CA . MET A 1 175 ? 6.280 0.779 -30.738 1.00 95.75 175 MET A CA 1
ATOM 1408 C C . MET A 1 175 ? 5.665 -0.135 -31.800 1.00 95.75 175 MET A C 1
ATOM 1410 O O . MET A 1 175 ? 5.849 -1.349 -31.706 1.00 95.75 175 MET A O 1
ATOM 1414 N N . GLY A 1 176 ? 5.053 0.416 -32.853 1.00 93.88 176 GLY A N 1
ATOM 1415 C CA . GLY A 1 176 ? 4.653 -0.334 -34.047 1.00 93.88 176 GLY A CA 1
ATOM 1416 C C . GLY A 1 176 ? 5.816 -1.067 -34.725 1.00 93.88 176 GLY A C 1
ATOM 1417 O O . GLY A 1 176 ? 5.634 -2.171 -35.237 1.00 93.88 176 GLY A O 1
ATOM 1418 N N . ILE A 1 177 ? 7.030 -0.510 -34.658 1.00 91.88 177 ILE A N 1
ATOM 1419 C CA . ILE A 1 177 ? 8.257 -1.146 -35.165 1.00 91.88 177 ILE A CA 1
ATOM 1420 C C . ILE A 1 177 ? 8.914 -2.000 -34.076 1.00 91.88 177 ILE A C 1
ATOM 1422 O O . ILE A 1 177 ? 9.361 -3.118 -34.339 1.00 91.88 177 ILE A O 1
ATOM 1426 N N . MET A 1 178 ? 8.970 -1.498 -32.840 1.00 96.12 178 MET A N 1
ATOM 1427 C CA . MET A 1 178 ? 9.703 -2.161 -31.759 1.00 96.12 178 MET A CA 1
ATOM 1428 C C . MET A 1 178 ? 9.045 -3.448 -31.275 1.00 96.12 178 MET A C 1
ATOM 1430 O O . MET A 1 178 ? 9.757 -4.423 -31.043 1.00 96.12 178 MET A O 1
ATOM 1434 N N . LEU A 1 179 ? 7.714 -3.481 -31.123 1.00 95.94 179 LEU A N 1
ATOM 1435 C CA . LEU A 1 179 ? 7.002 -4.637 -30.566 1.00 95.94 179 LEU A CA 1
ATOM 1436 C C . LEU A 1 179 ? 7.271 -5.929 -31.350 1.00 95.94 179 LEU A C 1
ATOM 1438 O O . LEU A 1 179 ? 7.638 -6.912 -30.704 1.00 95.94 179 LEU A O 1
ATOM 1442 N N . PRO A 1 180 ? 7.169 -5.968 -32.695 1.00 95.19 180 PRO A N 1
ATOM 1443 C CA . PRO A 1 180 ? 7.547 -7.153 -33.464 1.00 95.19 180 PRO A CA 1
ATOM 1444 C C . PRO A 1 180 ? 8.995 -7.606 -33.224 1.00 95.19 180 PRO A C 1
ATOM 1446 O O . PRO A 1 180 ? 9.247 -8.805 -33.108 1.00 95.19 180 PRO A O 1
ATOM 1449 N N . LEU A 1 181 ? 9.945 -6.669 -33.100 1.00 95.62 181 LEU A N 1
ATOM 1450 C CA . LEU A 1 181 ? 11.362 -6.986 -32.880 1.00 95.62 181 LEU A CA 1
ATOM 1451 C C . LEU A 1 181 ? 11.596 -7.622 -31.509 1.00 95.62 181 LEU A C 1
ATOM 1453 O O . LEU A 1 181 ? 12.214 -8.685 -31.409 1.00 95.62 181 LEU A O 1
ATOM 1457 N N . ILE A 1 182 ? 11.075 -7.008 -30.444 1.00 96.88 182 ILE A N 1
ATOM 1458 C CA . ILE A 1 182 ? 11.226 -7.565 -29.094 1.00 96.88 182 ILE A CA 1
ATOM 1459 C C . ILE A 1 182 ? 10.401 -8.845 -28.913 1.00 96.88 182 ILE A C 1
ATOM 1461 O O . ILE A 1 182 ? 10.833 -9.728 -28.174 1.00 96.88 182 ILE A O 1
ATOM 1465 N N . TYR A 1 183 ? 9.287 -9.006 -29.641 1.00 97.06 183 TYR A N 1
ATOM 1466 C CA . TYR A 1 183 ? 8.527 -10.257 -29.711 1.00 97.06 183 TYR A CA 1
ATOM 1467 C C . TYR A 1 183 ? 9.346 -11.399 -30.336 1.00 97.06 183 TYR A C 1
ATOM 1469 O O . TYR A 1 183 ? 9.407 -12.503 -29.789 1.00 97.06 183 TYR A O 1
ATOM 1477 N N . GLN A 1 184 ? 10.020 -11.146 -31.461 1.00 94.94 184 GLN A N 1
ATOM 1478 C CA . GLN A 1 184 ? 10.899 -12.137 -32.090 1.00 94.94 184 GLN A CA 1
ATOM 1479 C C . GLN A 1 184 ? 12.040 -12.542 -31.150 1.00 94.94 184 GLN A C 1
ATOM 1481 O O . GLN A 1 184 ? 12.335 -13.730 -31.014 1.00 94.94 184 GLN A O 1
ATOM 1486 N N . ARG A 1 185 ? 12.643 -11.574 -30.447 1.00 94.19 185 ARG A N 1
ATOM 1487 C CA . ARG A 1 185 ? 13.719 -11.843 -29.483 1.00 94.19 185 ARG A CA 1
ATOM 1488 C C . ARG A 1 185 ? 13.262 -12.664 -28.292 1.00 94.19 185 ARG A C 1
ATOM 1490 O O . ARG A 1 185 ? 13.908 -13.662 -27.984 1.00 94.19 185 ARG A O 1
ATOM 1497 N N . ILE A 1 186 ? 12.163 -12.284 -27.638 1.00 96.12 186 ILE A N 1
ATOM 1498 C CA . ILE A 1 186 ? 11.660 -13.056 -26.495 1.00 96.12 186 ILE A CA 1
ATOM 1499 C C . ILE A 1 186 ? 11.295 -14.479 -26.925 1.00 96.12 186 ILE A C 1
ATOM 1501 O O . ILE A 1 186 ? 11.668 -15.420 -26.235 1.00 96.12 186 ILE A O 1
ATOM 1505 N N . SER A 1 187 ? 10.678 -14.642 -28.102 1.00 94.75 187 SER A N 1
ATOM 1506 C CA . SER A 1 187 ? 10.305 -15.950 -28.653 1.00 94.75 187 SER A CA 1
ATOM 1507 C C . SER A 1 187 ? 11.525 -16.828 -28.939 1.00 94.75 187 SER A C 1
ATOM 1509 O O . SER A 1 187 ? 11.518 -18.008 -28.604 1.00 94.75 187 SER A O 1
ATOM 1511 N N . PHE A 1 188 ? 12.592 -16.257 -29.508 1.00 92.06 188 PHE A N 1
ATOM 1512 C CA . PHE A 1 188 ? 13.855 -16.965 -29.735 1.00 92.06 188 PHE A CA 1
ATOM 1513 C C . PHE A 1 188 ? 14.512 -17.406 -28.417 1.00 92.06 188 PHE A C 1
ATOM 1515 O O . PHE A 1 188 ? 14.949 -18.548 -28.288 1.00 92.06 188 PHE A O 1
ATOM 1522 N N . MET A 1 189 ? 14.520 -16.528 -27.410 1.00 93.50 189 MET A N 1
ATOM 1523 C CA . MET A 1 189 ? 15.120 -16.796 -26.097 1.00 93.50 189 MET A CA 1
ATOM 1524 C C . MET A 1 189 ? 14.335 -17.802 -25.244 1.00 93.50 189 MET A C 1
ATOM 1526 O O . MET A 1 189 ? 14.865 -18.274 -24.243 1.00 93.50 189 MET A O 1
ATOM 1530 N N . MET A 1 190 ? 13.107 -18.181 -25.621 1.00 91.44 190 MET A N 1
ATOM 1531 C CA . MET A 1 190 ? 12.296 -19.135 -24.847 1.00 91.44 190 MET A CA 1
ATOM 1532 C C . MET A 1 190 ? 12.981 -20.494 -24.636 1.00 91.44 190 MET A C 1
ATOM 1534 O O . MET A 1 190 ? 12.707 -21.157 -23.634 1.00 91.44 190 MET A O 1
ATOM 1538 N N . GLN A 1 191 ? 13.856 -20.906 -25.560 1.00 89.12 191 GLN A N 1
ATOM 1539 C CA . GLN A 1 191 ? 14.604 -22.166 -25.477 1.00 89.12 191 GLN A CA 1
ATOM 1540 C C . GLN A 1 191 ? 15.851 -22.061 -24.585 1.00 89.12 191 GLN A C 1
ATOM 1542 O O . GLN A 1 191 ? 16.269 -23.061 -24.005 1.00 89.12 191 GLN A O 1
ATOM 1547 N N . ASP A 1 192 ? 16.413 -20.861 -24.430 1.00 91.88 192 ASP A N 1
ATOM 1548 C CA . ASP A 1 192 ? 17.618 -20.607 -23.640 1.00 91.88 192 ASP A CA 1
ATOM 1549 C C . ASP A 1 192 ? 17.262 -20.401 -22.159 1.00 91.88 192 ASP A C 1
ATOM 1551 O O . ASP A 1 192 ? 16.645 -19.399 -21.782 1.00 91.88 192 ASP A O 1
ATOM 1555 N N . GLN A 1 193 ? 17.665 -21.367 -21.329 1.00 89.38 193 GLN A N 1
ATOM 1556 C CA . GLN A 1 193 ? 17.447 -21.371 -19.879 1.00 89.38 193 GLN A CA 1
ATOM 1557 C C . GLN A 1 193 ? 18.581 -20.675 -19.096 1.00 89.38 193 GLN A C 1
ATOM 1559 O O . GLN A 1 193 ? 18.642 -20.793 -17.877 1.00 89.38 193 GLN A O 1
ATOM 1564 N N . SER A 1 194 ? 19.511 -19.971 -19.746 1.00 93.31 194 SER A N 1
ATOM 1565 C CA . SER A 1 194 ? 20.533 -19.201 -19.031 1.00 93.31 194 SER A CA 1
ATOM 1566 C C . SER A 1 194 ? 19.916 -18.037 -18.248 1.00 93.31 194 SER A C 1
ATOM 1568 O O . SER A 1 194 ? 18.951 -17.403 -18.683 1.00 93.31 194 SER A O 1
ATOM 1570 N N . GLU A 1 195 ? 20.503 -17.695 -17.100 1.00 92.50 195 GLU A N 1
ATOM 1571 C CA . GLU A 1 195 ? 20.038 -16.559 -16.296 1.00 92.50 195 GLU A CA 1
ATOM 1572 C C . GLU A 1 195 ? 20.054 -15.244 -17.098 1.00 92.50 195 GLU A C 1
ATOM 1574 O O . GLU A 1 195 ? 19.112 -14.452 -17.028 1.00 92.50 195 GLU A O 1
ATOM 1579 N N . ALA A 1 196 ? 21.080 -15.044 -17.933 1.00 92.62 196 ALA A N 1
ATOM 1580 C CA . ALA A 1 196 ? 21.197 -13.883 -18.811 1.00 92.62 196 ALA A CA 1
ATOM 1581 C C . ALA A 1 196 ? 20.006 -13.763 -19.782 1.00 92.62 196 ALA A C 1
ATOM 1583 O O . ALA A 1 196 ? 19.426 -12.680 -19.912 1.00 92.62 196 ALA A O 1
ATOM 1584 N N . SER A 1 197 ? 19.597 -14.873 -20.411 1.00 95.06 197 SER A N 1
ATOM 1585 C CA . SER A 1 197 ? 18.398 -14.938 -21.260 1.00 95.06 197 SER A CA 1
ATOM 1586 C C . SER A 1 197 ? 17.136 -14.587 -20.472 1.00 95.06 197 SER A C 1
ATOM 1588 O O . SER A 1 197 ? 16.331 -13.755 -20.899 1.00 95.06 197 SER A O 1
ATOM 1590 N N . VAL A 1 198 ? 16.972 -15.147 -19.273 1.00 96.00 198 VAL A N 1
ATOM 1591 C CA . VAL A 1 198 ? 15.795 -14.895 -18.431 1.00 96.00 198 VAL A CA 1
ATOM 1592 C C . VAL A 1 198 ? 15.712 -13.428 -17.990 1.00 96.00 198 VAL A C 1
ATOM 1594 O O . VAL A 1 198 ? 14.625 -12.840 -17.993 1.00 96.00 198 VAL A O 1
ATOM 1597 N N . LEU A 1 199 ? 16.844 -12.793 -17.676 1.00 95.38 199 LEU A N 1
ATOM 1598 C CA . LEU A 1 199 ? 16.904 -11.364 -17.356 1.00 95.38 199 LEU A CA 1
ATOM 1599 C C . LEU A 1 199 ? 16.502 -10.483 -18.548 1.00 95.38 199 LEU A C 1
ATOM 1601 O O . LEU A 1 199 ? 15.808 -9.479 -18.355 1.00 95.38 199 LEU A O 1
ATOM 1605 N N . LEU A 1 200 ? 16.881 -10.862 -19.772 1.00 96.44 200 LEU A N 1
ATOM 1606 C CA . LEU A 1 200 ? 16.451 -10.184 -20.999 1.00 96.44 200 LEU A CA 1
ATOM 1607 C C . LEU A 1 200 ? 14.944 -10.345 -21.235 1.00 96.44 200 LEU A C 1
ATOM 1609 O O . LEU A 1 200 ? 14.259 -9.352 -21.480 1.00 96.44 200 LEU A O 1
ATOM 1613 N N . GLN A 1 201 ? 14.403 -11.559 -21.079 1.00 97.75 201 GLN A N 1
ATOM 1614 C CA . GLN A 1 201 ? 12.955 -11.814 -21.146 1.00 97.75 201 GLN A CA 1
ATOM 1615 C C . GLN A 1 201 ? 12.203 -10.939 -20.129 1.00 97.75 201 GLN A C 1
ATOM 1617 O O . GLN A 1 201 ? 11.241 -10.257 -20.479 1.00 97.75 201 GLN A O 1
ATOM 1622 N N . LYS A 1 202 ? 12.688 -10.872 -18.881 1.00 97.50 202 LYS A N 1
ATOM 1623 C CA . LYS A 1 202 ? 12.141 -9.993 -17.835 1.00 97.50 202 LYS A CA 1
ATOM 1624 C C . LYS A 1 202 ? 12.170 -8.522 -18.254 1.00 97.50 202 LYS A C 1
ATOM 1626 O O . LYS A 1 202 ? 11.186 -7.815 -18.039 1.00 97.50 202 LYS A O 1
ATOM 1631 N N . GLN A 1 203 ? 13.264 -8.044 -18.844 1.00 97.88 203 GLN A N 1
ATOM 1632 C CA . GLN A 1 203 ? 13.354 -6.659 -19.305 1.00 97.88 203 GLN A CA 1
ATOM 1633 C C . GLN A 1 203 ? 12.368 -6.367 -20.449 1.00 97.88 203 GLN A C 1
ATOM 1635 O O . GLN A 1 203 ? 11.732 -5.315 -20.438 1.00 97.88 203 GLN A O 1
ATOM 1640 N N . ILE A 1 204 ? 12.160 -7.309 -21.375 1.00 98.56 204 ILE A N 1
ATOM 1641 C CA . ILE A 1 204 ? 11.143 -7.197 -22.435 1.00 98.56 204 ILE A CA 1
ATOM 1642 C C . ILE A 1 204 ? 9.733 -7.110 -21.837 1.00 98.56 204 ILE A C 1
ATOM 1644 O O . ILE A 1 204 ? 8.961 -6.226 -22.210 1.00 98.56 204 ILE A O 1
ATOM 1648 N N . LEU A 1 205 ? 9.402 -7.962 -20.861 1.00 98.62 205 LEU A N 1
ATOM 1649 C CA . LEU A 1 205 ? 8.099 -7.905 -20.192 1.00 98.62 205 LEU A CA 1
ATOM 1650 C C . LEU A 1 205 ? 7.890 -6.587 -19.435 1.00 98.62 205 LEU A C 1
ATOM 1652 O O . LEU A 1 205 ? 6.783 -6.057 -19.440 1.00 98.62 205 LEU A O 1
ATOM 1656 N N . LYS A 1 206 ? 8.939 -6.005 -18.840 1.00 98.00 206 LYS A N 1
ATOM 1657 C CA . LYS A 1 206 ? 8.859 -4.667 -18.227 1.00 98.00 206 LYS A CA 1
ATOM 1658 C C . LYS A 1 206 ? 8.506 -3.575 -19.233 1.00 98.00 206 LYS A C 1
ATOM 1660 O O . LYS A 1 206 ? 7.706 -2.705 -18.907 1.00 98.00 206 LYS A O 1
ATOM 1665 N N . ILE A 1 207 ? 9.103 -3.613 -20.426 1.00 98.44 207 ILE A N 1
ATOM 1666 C CA . ILE A 1 207 ? 8.797 -2.675 -21.517 1.00 98.44 207 ILE A CA 1
ATOM 1667 C C . ILE A 1 207 ? 7.338 -2.836 -21.934 1.00 98.44 207 ILE A C 1
ATOM 1669 O O . ILE A 1 207 ? 6.607 -1.850 -21.976 1.00 98.44 207 ILE A O 1
ATOM 1673 N N . TYR A 1 208 ? 6.902 -4.077 -22.175 1.00 98.31 208 TYR A N 1
ATOM 1674 C CA . TYR A 1 208 ? 5.521 -4.368 -22.551 1.00 98.31 208 TYR A CA 1
ATOM 1675 C C . TYR A 1 208 ? 4.533 -3.889 -21.482 1.00 98.31 208 TYR A C 1
ATOM 1677 O O . TYR A 1 208 ? 3.568 -3.203 -21.799 1.00 98.31 208 TYR A O 1
ATOM 1685 N N . TYR A 1 209 ? 4.799 -4.185 -20.207 1.00 98.12 209 TYR A N 1
ATOM 1686 C CA . TYR A 1 209 ? 3.962 -3.743 -19.098 1.00 98.12 209 TYR A CA 1
ATOM 1687 C C . TYR A 1 209 ? 3.887 -2.216 -18.996 1.00 98.12 209 TYR A C 1
ATOM 1689 O O . TYR A 1 209 ? 2.785 -1.682 -18.969 1.00 98.12 209 TYR A O 1
ATOM 1697 N N . ALA A 1 210 ? 5.024 -1.509 -18.988 1.00 97.12 210 ALA A N 1
ATOM 1698 C CA . ALA A 1 210 ? 5.043 -0.044 -18.916 1.00 97.12 210 ALA A CA 1
ATOM 1699 C C . ALA A 1 210 ? 4.320 0.597 -20.111 1.00 97.12 210 ALA A C 1
ATOM 1701 O O . ALA A 1 210 ? 3.684 1.640 -19.979 1.00 97.12 210 ALA A O 1
ATOM 1702 N N . PHE A 1 211 ? 4.367 -0.058 -21.275 1.00 96.69 211 PHE A N 1
ATOM 1703 C CA . PHE A 1 211 ? 3.600 0.360 -22.435 1.00 96.69 211 PHE A CA 1
ATOM 1704 C C . PHE A 1 211 ? 2.098 0.209 -22.158 1.00 96.69 211 PHE A C 1
ATOM 1706 O O . PHE A 1 211 ? 1.359 1.175 -22.287 1.00 96.69 211 PHE A O 1
ATOM 1713 N N . ILE A 1 212 ? 1.621 -0.940 -21.688 1.00 95.50 212 ILE A N 1
ATOM 1714 C CA . ILE A 1 212 ? 0.173 -1.170 -21.585 1.00 95.50 212 ILE A CA 1
ATOM 1715 C C . ILE A 1 212 ? -0.467 -0.812 -20.235 1.00 95.50 212 ILE A C 1
ATOM 1717 O O . ILE A 1 212 ? -1.680 -0.909 -20.110 1.00 95.50 212 ILE A O 1
ATOM 1721 N N . GLN A 1 213 ? 0.294 -0.455 -19.196 1.00 94.44 213 GLN A N 1
ATOM 1722 C CA . GLN A 1 213 ? -0.232 -0.341 -17.824 1.00 94.44 213 GLN A CA 1
ATOM 1723 C C . GLN A 1 213 ? -1.347 0.704 -17.691 1.00 94.44 213 GLN A C 1
ATOM 1725 O O . GLN A 1 213 ? -2.257 0.521 -16.869 1.00 94.44 213 GLN A O 1
ATOM 1730 N N . ASN A 1 214 ? -1.234 1.800 -18.449 1.00 91.88 214 ASN A N 1
ATOM 1731 C CA . ASN A 1 214 ? -2.135 2.948 -18.378 1.00 91.88 214 ASN A CA 1
ATOM 1732 C C . ASN A 1 214 ? -3.068 3.088 -19.581 1.00 91.88 214 ASN A C 1
ATOM 1734 O O . ASN A 1 214 ? -4.228 3.477 -19.427 1.00 91.88 214 ASN A O 1
ATOM 1738 N N . PHE A 1 215 ? -2.615 2.691 -20.762 1.00 91.38 215 PHE A N 1
ATOM 1739 C CA . PHE A 1 215 ? -3.385 2.766 -21.994 1.00 91.38 215 PHE A CA 1
ATOM 1740 C C . PHE A 1 215 ? -3.087 1.543 -22.859 1.00 91.38 215 PHE A C 1
ATOM 1742 O O . PHE A 1 215 ? -1.933 1.123 -22.930 1.00 91.38 215 PHE A O 1
ATOM 1749 N N . LEU A 1 216 ? -4.105 0.983 -23.517 1.00 93.94 216 LEU A N 1
ATOM 1750 C CA . LEU A 1 216 ? -3.929 -0.132 -24.444 1.00 93.94 216 LEU A CA 1
ATOM 1751 C C . LEU A 1 216 ? -4.126 0.375 -25.885 1.00 93.94 216 LEU A C 1
ATOM 1753 O O . LEU A 1 216 ? -5.269 0.477 -26.333 1.00 93.94 216 LEU A O 1
ATOM 1757 N N . PRO A 1 217 ? -3.047 0.680 -26.630 1.00 93.00 217 PRO A N 1
ATOM 1758 C CA . PRO A 1 217 ? -3.153 1.209 -27.989 1.00 93.00 217 PRO A CA 1
ATOM 1759 C C . PRO A 1 217 ? -3.604 0.113 -28.959 1.00 93.00 217 PRO A C 1
ATOM 1761 O O . PRO A 1 217 ? -2.789 -0.650 -29.475 1.00 93.00 217 PRO A O 1
ATOM 1764 N N . GLN A 1 218 ? -4.916 0.025 -29.199 1.00 90.88 218 GLN A N 1
ATOM 1765 C CA . GLN A 1 218 ? -5.544 -1.025 -30.017 1.00 90.88 218 GLN A CA 1
ATOM 1766 C C . GLN A 1 218 ? -5.115 -0.988 -31.496 1.00 90.88 218 GLN A C 1
ATOM 1768 O O . GLN A 1 218 ? -5.172 -2.018 -32.165 1.00 90.88 218 GLN A O 1
ATOM 1773 N N . ASP A 1 219 ? -4.644 0.164 -31.985 1.00 89.88 219 ASP A N 1
ATOM 1774 C CA . ASP A 1 219 ? -4.124 0.319 -33.352 1.00 89.88 219 ASP A CA 1
ATOM 1775 C C . ASP A 1 219 ? -2.750 -0.344 -33.530 1.00 89.88 219 ASP A C 1
ATOM 1777 O O . ASP A 1 219 ? -2.440 -0.872 -34.597 1.00 89.88 219 ASP A O 1
ATOM 1781 N N . VAL A 1 220 ? -1.936 -0.357 -32.469 1.00 93.44 220 VAL A N 1
ATOM 1782 C CA . VAL A 1 220 ? -0.611 -0.994 -32.451 1.00 93.44 220 VAL A CA 1
ATOM 1783 C C . VAL A 1 220 ? -0.724 -2.454 -32.005 1.00 93.44 220 VAL A C 1
ATOM 1785 O O . VAL A 1 220 ? -0.167 -3.362 -32.620 1.00 93.44 220 VAL A O 1
ATOM 1788 N N . LEU A 1 221 ? -1.472 -2.697 -30.928 1.00 94.81 221 LEU A N 1
ATOM 1789 C CA . LEU A 1 221 ? -1.766 -4.022 -30.390 1.00 94.81 221 LEU A CA 1
ATOM 1790 C C . LEU A 1 221 ? -3.059 -4.557 -31.007 1.00 94.81 221 LEU A C 1
ATOM 1792 O O . LEU A 1 221 ? -4.063 -4.751 -30.316 1.00 94.81 221 LEU A O 1
ATOM 1796 N N . THR A 1 222 ? -3.013 -4.825 -32.315 1.00 94.31 222 THR A N 1
ATOM 1797 C CA . THR A 1 222 ? -4.113 -5.503 -33.012 1.00 94.31 222 THR A CA 1
ATOM 1798 C C . THR A 1 222 ? -4.404 -6.856 -32.363 1.00 94.31 222 THR A C 1
ATOM 1800 O O . THR A 1 222 ? -3.585 -7.405 -31.620 1.00 94.31 222 THR A O 1
ATOM 1803 N N . LYS A 1 223 ? -5.564 -7.452 -32.659 1.00 94.50 223 LYS A N 1
ATOM 1804 C CA . LYS A 1 223 ? -5.937 -8.755 -32.085 1.00 94.50 223 LYS A CA 1
ATOM 1805 C C . LYS A 1 223 ? -4.874 -9.823 -32.340 1.00 94.50 223 LYS A C 1
ATOM 1807 O O . LYS A 1 223 ? -4.604 -10.628 -31.452 1.00 94.50 223 LYS A O 1
ATOM 1812 N N . GLU A 1 224 ? -4.251 -9.818 -33.512 1.00 94.94 224 GLU A N 1
ATOM 1813 C CA . GLU A 1 224 ? -3.197 -10.755 -33.899 1.00 94.94 224 GLU A CA 1
ATOM 1814 C C . GLU A 1 224 ? -1.932 -10.552 -33.059 1.00 94.94 224 GLU A C 1
ATOM 1816 O O . GLU A 1 224 ? -1.456 -11.500 -32.431 1.00 94.94 224 GLU A O 1
ATOM 1821 N N . VAL A 1 225 ? -1.427 -9.314 -32.992 1.00 95.62 225 VAL A N 1
ATOM 1822 C CA . VAL A 1 225 ? -0.223 -8.966 -32.220 1.00 95.62 225 VAL A CA 1
ATOM 1823 C C . VAL A 1 225 ? -0.452 -9.238 -30.735 1.00 95.62 225 VAL A C 1
ATOM 1825 O O . VAL A 1 225 ? 0.366 -9.873 -30.072 1.00 95.62 225 VAL A O 1
ATOM 1828 N N . PHE A 1 226 ? -1.604 -8.832 -30.207 1.00 97.56 226 PHE A N 1
ATOM 1829 C CA . PHE A 1 226 ? -1.969 -9.083 -28.821 1.00 97.56 226 PHE A CA 1
ATOM 1830 C C . PHE A 1 226 ? -2.036 -10.585 -28.508 1.00 97.56 226 PHE A C 1
ATOM 1832 O O . PHE A 1 226 ? -1.528 -11.025 -27.477 1.00 97.56 226 PHE A O 1
ATOM 1839 N N . THR A 1 227 ? -2.608 -11.394 -29.408 1.00 97.56 227 THR A N 1
ATOM 1840 C CA . THR A 1 227 ? -2.677 -12.858 -29.244 1.00 97.56 227 THR A CA 1
ATOM 1841 C C . THR A 1 227 ? -1.286 -13.481 -29.144 1.00 97.56 227 THR A C 1
ATOM 1843 O O . THR A 1 227 ? -1.055 -14.321 -28.276 1.00 97.56 227 THR A O 1
ATOM 1846 N N . GLN A 1 228 ? -0.348 -13.045 -29.988 1.00 96.81 228 GLN A N 1
ATOM 1847 C CA . GLN A 1 228 ? 1.043 -13.502 -29.957 1.00 96.81 228 GLN A CA 1
ATOM 1848 C C . GLN A 1 228 ? 1.713 -13.216 -28.606 1.00 96.81 228 GLN A C 1
ATOM 1850 O O . GLN A 1 228 ? 2.326 -14.108 -28.015 1.00 96.81 228 GLN A O 1
ATOM 1855 N N . TRP A 1 229 ? 1.552 -11.995 -28.088 1.00 98.25 229 TRP A N 1
ATOM 1856 C CA . TRP A 1 229 ? 2.083 -11.613 -26.780 1.00 98.25 229 TRP A CA 1
ATOM 1857 C C . TRP A 1 229 ? 1.451 -12.406 -25.639 1.00 98.25 229 TRP A C 1
ATOM 1859 O O . TRP A 1 229 ? 2.171 -12.892 -24.767 1.00 98.25 229 TRP A O 1
ATOM 1869 N N . MET A 1 230 ? 0.127 -12.585 -25.650 1.00 98.06 230 MET A N 1
ATOM 1870 C CA . MET A 1 230 ? -0.555 -13.383 -24.628 1.00 98.06 230 MET A CA 1
ATOM 1871 C C . MET A 1 230 ? -0.069 -14.829 -24.615 1.00 98.06 230 MET A C 1
ATOM 1873 O O . MET A 1 230 ? 0.075 -15.401 -23.538 1.00 98.06 230 MET A O 1
ATOM 1877 N N . GLU A 1 231 ? 0.226 -15.412 -25.777 1.00 97.00 231 GLU A N 1
ATOM 1878 C CA . GLU A 1 231 ? 0.733 -16.780 -25.858 1.00 97.00 231 GLU A CA 1
ATOM 1879 C C . GLU A 1 231 ? 2.146 -16.911 -25.274 1.00 97.00 231 GLU A C 1
ATOM 1881 O O . GLU A 1 231 ? 2.379 -17.798 -24.456 1.00 97.00 231 GLU A O 1
ATOM 1886 N N . VAL A 1 232 ? 3.072 -16.000 -25.597 1.00 97.69 232 VAL A N 1
ATOM 1887 C CA . VAL A 1 232 ? 4.423 -16.012 -24.997 1.00 97.69 232 VAL A CA 1
ATOM 1888 C C . VAL A 1 232 ? 4.358 -15.791 -23.486 1.00 97.69 232 VAL A C 1
ATOM 1890 O O . VAL A 1 232 ? 5.006 -16.506 -22.723 1.00 97.69 232 VAL A O 1
ATOM 1893 N N . ILE A 1 233 ? 3.542 -14.840 -23.027 1.00 98.50 233 ILE A N 1
ATOM 1894 C CA . ILE A 1 233 ? 3.363 -14.572 -21.595 1.00 98.50 233 ILE A CA 1
ATOM 1895 C C . ILE A 1 233 ? 2.788 -15.808 -20.897 1.00 98.50 233 ILE A C 1
ATOM 1897 O O . ILE A 1 233 ? 3.303 -16.218 -19.857 1.00 98.50 233 ILE A O 1
ATOM 1901 N N . ARG A 1 234 ? 1.779 -16.458 -21.491 1.00 97.75 234 ARG A N 1
ATOM 1902 C CA . ARG A 1 234 ? 1.211 -17.713 -20.986 1.00 97.75 234 ARG A CA 1
ATOM 1903 C C . ARG A 1 234 ? 2.273 -18.813 -20.892 1.00 97.75 234 ARG A C 1
ATOM 1905 O O . ARG A 1 234 ? 2.320 -19.500 -19.876 1.00 97.75 234 ARG A O 1
ATOM 1912 N N . GLN A 1 235 ? 3.137 -18.962 -21.898 1.00 97.12 235 GLN A N 1
ATOM 1913 C CA . GLN A 1 235 ? 4.235 -19.937 -21.885 1.00 97.12 235 GLN A CA 1
ATOM 1914 C C . GLN A 1 235 ? 5.264 -19.650 -20.784 1.00 97.12 235 GLN A C 1
ATOM 1916 O O . GLN A 1 235 ? 5.707 -20.580 -20.118 1.00 97.12 235 GLN A O 1
ATOM 1921 N N . ILE A 1 236 ? 5.612 -18.383 -20.537 1.00 97.81 236 ILE A N 1
ATOM 1922 C CA . ILE A 1 236 ? 6.516 -17.996 -19.440 1.00 97.81 236 ILE A CA 1
ATOM 1923 C C . ILE A 1 236 ? 5.916 -18.360 -18.075 1.00 97.81 236 ILE A C 1
ATOM 1925 O O . ILE A 1 236 ? 6.635 -18.840 -17.195 1.00 97.81 236 ILE A O 1
ATOM 1929 N N . VAL A 1 237 ? 4.607 -18.160 -17.888 1.00 97.94 237 VAL A N 1
ATOM 1930 C CA . VAL A 1 237 ? 3.929 -18.567 -16.648 1.00 97.94 237 VAL A CA 1
ATOM 1931 C C . VAL A 1 237 ? 3.896 -20.094 -16.518 1.00 97.94 237 VAL A C 1
ATOM 1933 O O . VAL A 1 237 ? 4.164 -20.593 -15.429 1.00 97.94 237 VAL A O 1
ATOM 1936 N N . ASP A 1 238 ? 3.639 -20.829 -17.605 1.00 96.38 238 ASP A N 1
ATOM 1937 C CA . ASP A 1 238 ? 3.565 -22.303 -17.623 1.00 96.38 238 ASP A CA 1
ATOM 1938 C C . ASP A 1 238 ? 4.937 -22.988 -17.471 1.00 96.38 238 ASP A C 1
ATOM 1940 O O . ASP A 1 238 ? 5.026 -24.128 -17.021 1.00 96.38 238 ASP A O 1
ATOM 1944 N N . ARG A 1 239 ? 6.025 -22.297 -17.829 1.00 94.06 239 ARG A N 1
ATOM 1945 C CA . ARG A 1 239 ? 7.393 -22.824 -17.750 1.00 94.06 239 ARG A CA 1
ATOM 1946 C C . ARG A 1 239 ? 7.778 -23.137 -16.296 1.00 94.06 239 ARG A C 1
ATOM 1948 O O . ARG A 1 239 ? 7.599 -22.264 -15.448 1.00 94.06 239 ARG A O 1
ATOM 1955 N N . PRO A 1 240 ? 8.330 -24.316 -15.968 1.00 91.69 240 PRO A N 1
ATOM 1956 C CA . PRO A 1 240 ? 8.797 -24.606 -14.611 1.00 91.69 240 PRO A CA 1
ATOM 1957 C C . PRO A 1 240 ? 9.973 -23.701 -14.211 1.00 91.69 240 PRO A C 1
ATOM 1959 O O . PRO A 1 240 ? 10.699 -23.196 -15.068 1.00 91.69 240 PRO A O 1
ATOM 1962 N N . VAL A 1 241 ? 10.143 -23.473 -12.907 1.00 92.69 241 VAL A N 1
ATOM 1963 C CA . VAL A 1 241 ? 11.364 -22.858 -12.365 1.00 92.69 241 VAL A CA 1
ATOM 1964 C C . VAL A 1 241 ? 12.393 -23.976 -12.138 1.00 92.69 241 VAL A C 1
ATOM 1966 O O . VAL A 1 241 ? 11.989 -25.022 -11.630 1.00 92.69 241 VAL A O 1
ATOM 1969 N N . PRO A 1 242 ? 13.675 -23.805 -12.517 1.00 91.94 242 PRO A N 1
ATOM 1970 C CA . PRO A 1 242 ? 14.693 -24.840 -12.328 1.00 91.94 242 PRO A CA 1
ATOM 1971 C C . PRO A 1 242 ? 14.905 -25.216 -10.853 1.00 91.94 242 PRO A C 1
ATOM 1973 O O . PRO A 1 242 ? 14.880 -24.343 -9.981 1.00 91.94 242 PRO A O 1
ATOM 1976 N N . GLU A 1 243 ? 15.128 -26.502 -10.573 1.00 87.44 243 GLU A N 1
ATOM 1977 C CA . GLU A 1 243 ? 15.276 -27.031 -9.205 1.00 87.44 243 GLU A CA 1
ATOM 1978 C C . GLU A 1 243 ? 16.512 -26.470 -8.493 1.00 87.44 243 GLU A C 1
ATOM 1980 O O . GLU A 1 243 ? 16.520 -26.339 -7.276 1.00 87.44 243 GLU A O 1
ATOM 1985 N N . GLU A 1 244 ? 17.540 -26.039 -9.224 1.00 87.31 244 GLU A N 1
ATOM 1986 C CA . GLU A 1 244 ? 18.733 -25.426 -8.636 1.00 87.31 244 GLU A CA 1
ATOM 1987 C C . GLU A 1 244 ? 18.395 -24.150 -7.847 1.00 87.31 244 GLU A C 1
ATOM 1989 O O . GLU A 1 244 ? 19.090 -23.803 -6.895 1.00 87.31 244 GLU A O 1
ATOM 1994 N N . THR A 1 245 ? 17.289 -23.477 -8.188 1.00 86.62 245 THR A N 1
ATOM 1995 C CA . THR A 1 245 ? 16.832 -22.276 -7.474 1.00 86.62 245 THR A CA 1
ATOM 1996 C C . THR A 1 245 ? 16.333 -22.558 -6.058 1.00 86.62 245 THR A C 1
ATOM 1998 O O . THR A 1 245 ? 16.295 -21.637 -5.248 1.00 86.62 245 THR A O 1
ATOM 2001 N N . THR A 1 246 ? 15.982 -23.806 -5.724 1.00 85.06 246 THR A N 1
ATOM 2002 C CA . THR A 1 246 ? 15.531 -24.158 -4.367 1.00 85.06 246 THR A CA 1
ATOM 2003 C C . THR A 1 246 ? 16.690 -24.299 -3.384 1.00 85.06 246 THR A C 1
ATOM 2005 O O . THR A 1 246 ? 16.454 -24.380 -2.184 1.00 85.06 246 THR A O 1
ATOM 2008 N N . GLN A 1 247 ? 17.936 -24.339 -3.871 1.00 88.69 247 GLN A N 1
ATOM 2009 C CA . GLN A 1 247 ? 19.141 -24.374 -3.031 1.00 88.69 247 GLN A CA 1
ATOM 2010 C C . GLN A 1 247 ? 19.491 -23.000 -2.450 1.00 88.69 247 GLN A C 1
ATOM 2012 O O . GLN A 1 247 ? 20.314 -22.911 -1.544 1.00 88.69 247 GLN A O 1
ATOM 2017 N N . ILE A 1 248 ? 18.891 -21.943 -2.998 1.00 91.25 248 ILE A N 1
ATOM 2018 C CA . ILE A 1 248 ? 19.044 -20.569 -2.531 1.00 91.25 248 ILE A CA 1
ATOM 2019 C C . ILE A 1 248 ? 18.094 -20.356 -1.356 1.00 91.25 248 ILE A C 1
ATOM 2021 O O . ILE A 1 248 ? 17.012 -20.960 -1.308 1.00 91.25 248 ILE A O 1
ATOM 2025 N N . ASP A 1 249 ? 18.527 -19.521 -0.419 1.00 90.19 249 ASP A N 1
ATOM 2026 C CA . ASP A 1 249 ? 17.739 -19.144 0.742 1.00 90.19 249 ASP A CA 1
ATOM 2027 C C . ASP A 1 249 ? 16.375 -18.572 0.332 1.00 90.19 249 ASP A C 1
ATOM 2029 O O . ASP A 1 249 ? 16.252 -17.918 -0.708 1.00 90.19 249 ASP A O 1
ATOM 2033 N N . GLU A 1 250 ? 15.333 -18.892 1.099 1.00 85.94 250 GLU A N 1
ATOM 2034 C CA . GLU A 1 250 ? 13.956 -18.580 0.722 1.00 85.94 250 GLU A CA 1
ATOM 2035 C C . GLU A 1 250 ? 13.709 -17.077 0.547 1.00 85.94 250 GLU A C 1
ATOM 2037 O O . GLU A 1 250 ? 12.997 -16.698 -0.392 1.00 85.94 250 GLU A O 1
ATOM 2042 N N . ASP A 1 251 ? 14.393 -16.248 1.336 1.00 86.94 251 ASP A N 1
ATOM 2043 C CA . ASP A 1 251 ? 14.275 -14.789 1.314 1.00 86.94 251 ASP A CA 1
ATOM 2044 C C . ASP A 1 251 ? 14.931 -14.170 0.072 1.00 86.94 251 ASP A C 1
ATOM 2046 O O . ASP A 1 251 ? 14.490 -13.138 -0.440 1.00 86.94 251 ASP A O 1
ATOM 2050 N N . GLU A 1 252 ? 15.946 -14.831 -0.494 1.00 92.12 252 GLU A N 1
ATOM 2051 C CA . GLU A 1 252 ? 16.637 -14.382 -1.708 1.00 92.12 252 GLU A CA 1
ATOM 2052 C C . GLU A 1 252 ? 15.983 -14.903 -2.999 1.00 92.12 252 GLU A C 1
ATOM 2054 O O . GLU A 1 252 ? 16.172 -14.339 -4.086 1.00 92.12 252 GLU A O 1
ATOM 2059 N N . ARG A 1 253 ? 15.169 -15.966 -2.924 1.00 93.38 253 ARG A N 1
ATOM 2060 C CA . ARG A 1 253 ? 14.498 -16.550 -4.102 1.00 93.38 253 ARG A CA 1
ATOM 2061 C C . ARG A 1 253 ? 13.661 -15.545 -4.908 1.00 93.38 253 ARG A C 1
ATOM 2063 O O . ARG A 1 253 ? 13.738 -15.611 -6.142 1.00 93.38 253 ARG A O 1
ATOM 2070 N N . PRO A 1 254 ? 12.886 -14.607 -4.320 1.00 93.12 254 PRO A N 1
ATOM 2071 C CA . PRO A 1 254 ? 12.155 -13.589 -5.079 1.00 93.12 254 PRO A CA 1
ATOM 2072 C C . PRO A 1 254 ? 13.049 -12.760 -6.011 1.00 93.12 254 PRO A C 1
ATOM 2074 O O . PRO A 1 254 ? 12.591 -12.309 -7.070 1.00 93.12 254 PRO A O 1
ATOM 2077 N N . GLU A 1 255 ? 14.329 -12.607 -5.660 1.00 93.44 255 GLU A N 1
ATOM 2078 C CA . GLU A 1 255 ? 15.298 -11.826 -6.419 1.00 93.44 255 GLU A CA 1
ATOM 2079 C C . GLU A 1 255 ? 15.892 -12.576 -7.621 1.00 93.44 255 GLU A C 1
ATOM 2081 O O . GLU A 1 255 ? 16.509 -11.956 -8.498 1.00 93.44 255 GLU A O 1
ATOM 2086 N N . LEU A 1 256 ? 15.631 -13.875 -7.754 1.00 95.06 256 LEU A N 1
ATOM 2087 C CA . LEU A 1 256 ? 16.102 -14.668 -8.884 1.00 95.06 256 LEU A CA 1
ATOM 2088 C C . LEU A 1 256 ? 15.423 -14.264 -10.192 1.00 95.06 256 LEU A C 1
ATOM 2090 O O . LEU A 1 256 ? 14.232 -13.936 -10.253 1.00 95.06 256 LEU A O 1
ATOM 2094 N N . ALA A 1 257 ? 16.176 -14.351 -11.292 1.00 95.69 257 ALA A N 1
ATOM 2095 C CA . ALA A 1 257 ? 15.692 -13.991 -12.624 1.00 95.69 257 ALA A CA 1
ATOM 2096 C C . ALA A 1 257 ? 14.383 -14.719 -12.996 1.00 95.69 257 ALA A C 1
ATOM 2098 O O . ALA A 1 257 ? 13.476 -14.110 -13.572 1.00 95.69 257 ALA A O 1
ATOM 2099 N N . TRP A 1 258 ? 14.258 -15.995 -12.615 1.00 96.19 258 TRP A N 1
ATOM 2100 C CA . TRP A 1 258 ? 13.093 -16.846 -12.875 1.00 96.19 258 TRP A CA 1
ATOM 2101 C C . TRP A 1 258 ? 11.812 -16.362 -12.198 1.00 96.19 258 TRP A C 1
ATOM 2103 O O . TRP A 1 258 ? 10.758 -16.290 -12.839 1.00 96.19 258 TRP A O 1
ATOM 2113 N N . TRP A 1 259 ? 11.900 -15.977 -10.927 1.00 96.38 259 TRP A N 1
ATOM 2114 C CA . TRP A 1 259 ? 10.762 -15.428 -10.198 1.00 96.38 259 TRP A CA 1
ATOM 2115 C C . TRP A 1 259 ? 10.439 -14.014 -10.670 1.00 96.38 259 TRP A C 1
ATOM 2117 O O . TRP A 1 259 ? 9.271 -13.701 -10.913 1.00 96.38 259 TRP A O 1
ATOM 2127 N N . LYS A 1 260 ? 11.460 -13.196 -10.962 1.00 97.12 260 LYS A N 1
ATOM 2128 C CA . LYS A 1 260 ? 11.287 -11.864 -11.559 1.00 97.12 260 LYS A CA 1
ATOM 2129 C C . LYS A 1 260 ? 10.550 -11.915 -12.901 1.00 97.12 260 LYS A C 1
ATOM 2131 O O . LYS A 1 260 ? 9.638 -11.110 -13.106 1.00 97.12 260 LYS A O 1
ATOM 2136 N N . VAL A 1 261 ? 10.909 -12.820 -13.820 1.00 97.81 261 VAL A N 1
ATOM 2137 C CA . VAL A 1 261 ? 10.233 -12.921 -15.129 1.00 97.81 261 VAL A CA 1
ATOM 2138 C C . VAL A 1 261 ? 8.793 -13.417 -14.981 1.00 97.81 261 VAL A C 1
ATOM 2140 O O . VAL A 1 261 ? 7.889 -12.826 -15.574 1.00 97.81 261 VAL A O 1
ATOM 2143 N N . LYS A 1 262 ? 8.549 -14.429 -14.133 1.00 97.75 262 LYS A N 1
ATOM 2144 C CA . LYS A 1 262 ? 7.198 -14.941 -13.857 1.00 97.75 262 LYS A CA 1
ATOM 2145 C C . LYS A 1 262 ? 6.313 -13.880 -13.222 1.00 97.75 262 LYS A C 1
ATOM 2147 O O . LYS A 1 262 ? 5.176 -13.727 -13.653 1.00 97.75 262 LYS A O 1
ATOM 2152 N N . LYS A 1 263 ? 6.849 -13.098 -12.281 1.00 97.44 263 LYS A N 1
ATOM 2153 C CA . LYS A 1 263 ? 6.147 -11.969 -11.660 1.00 97.44 263 LYS A CA 1
ATOM 2154 C C . LYS A 1 263 ? 5.679 -10.962 -12.695 1.00 97.44 263 LYS A C 1
ATOM 2156 O O . LYS A 1 263 ? 4.537 -10.529 -12.649 1.00 97.44 263 LYS A O 1
ATOM 2161 N N . TRP A 1 264 ? 6.540 -10.568 -13.633 1.00 98.44 264 TRP A N 1
ATOM 2162 C CA . TRP A 1 264 ? 6.130 -9.633 -14.685 1.00 98.44 264 TRP A CA 1
ATOM 2163 C C . TRP A 1 264 ? 5.105 -10.247 -15.638 1.00 98.44 264 TRP A C 1
ATOM 2165 O O . TRP A 1 264 ? 4.163 -9.560 -16.022 1.00 98.44 264 TRP A O 1
ATOM 2175 N N . ALA A 1 265 ? 5.238 -11.533 -15.965 1.00 98.69 265 ALA A N 1
ATOM 2176 C CA . ALA A 1 265 ? 4.266 -12.236 -16.791 1.00 98.69 265 ALA A CA 1
ATOM 2177 C C . ALA A 1 265 ? 2.877 -12.274 -16.127 1.00 98.69 265 ALA A C 1
ATOM 2179 O O . ALA A 1 265 ? 1.900 -11.848 -16.740 1.00 98.69 265 ALA A O 1
ATOM 2180 N N . THR A 1 266 ? 2.778 -12.699 -14.863 1.00 98.56 266 THR A N 1
ATOM 2181 C CA . THR A 1 266 ? 1.499 -12.726 -14.134 1.00 98.56 266 THR A CA 1
ATOM 2182 C C . THR A 1 266 ? 0.942 -11.327 -13.888 1.00 98.56 266 THR A C 1
ATOM 2184 O O . THR A 1 266 ? -0.263 -11.133 -14.029 1.00 98.56 266 THR A O 1
ATOM 2187 N N . HIS A 1 267 ? 1.798 -10.336 -13.620 1.00 98.19 267 HIS A N 1
ATOM 2188 C CA . HIS A 1 267 ? 1.382 -8.945 -13.442 1.00 98.19 267 HIS A CA 1
ATOM 2189 C C . HIS A 1 267 ? 0.766 -8.351 -14.715 1.00 98.19 267 HIS A C 1
ATOM 2191 O O . HIS A 1 267 ? -0.265 -7.686 -14.646 1.00 98.19 267 HIS A O 1
ATOM 2197 N N . ILE A 1 268 ? 1.332 -8.644 -15.893 1.00 98.69 268 ILE A N 1
ATOM 2198 C CA . ILE A 1 268 ? 0.725 -8.258 -17.174 1.00 98.69 268 ILE A CA 1
ATOM 2199 C C . ILE A 1 268 ? -0.657 -8.897 -17.328 1.00 98.69 268 ILE A C 1
ATOM 2201 O O . ILE A 1 268 ? -1.610 -8.200 -17.670 1.00 98.69 268 ILE A O 1
ATOM 2205 N N . LEU A 1 269 ? -0.788 -10.201 -17.060 1.00 98.56 269 LEU A N 1
ATOM 2206 C CA . LEU A 1 269 ? -2.072 -10.895 -17.191 1.00 98.56 269 LEU A CA 1
ATOM 2207 C C . LEU A 1 269 ? -3.135 -10.293 -16.264 1.00 98.56 269 LEU A C 1
ATOM 2209 O O . LEU A 1 269 ? -4.247 -10.018 -16.716 1.00 98.56 269 LEU A O 1
ATOM 2213 N N . ALA A 1 270 ? -2.792 -10.066 -14.992 1.00 97.81 270 ALA A N 1
ATOM 2214 C CA . ALA A 1 270 ? -3.687 -9.463 -14.008 1.00 97.81 270 ALA A CA 1
ATOM 2215 C C . ALA A 1 270 ? -4.105 -8.050 -14.429 1.00 97.81 270 ALA A C 1
ATOM 2217 O O . ALA A 1 270 ? -5.300 -7.760 -14.486 1.00 97.81 270 ALA A O 1
ATOM 2218 N N . ARG A 1 271 ? -3.140 -7.209 -14.825 1.00 97.62 271 ARG A N 1
ATOM 2219 C CA . ARG A 1 271 ? -3.390 -5.825 -15.243 1.00 97.62 271 ARG A CA 1
ATOM 2220 C C . ARG A 1 271 ? -4.261 -5.732 -16.488 1.00 97.62 271 ARG A C 1
ATOM 2222 O O . ARG A 1 271 ? -5.177 -4.914 -16.544 1.00 97.62 271 ARG A O 1
ATOM 2229 N N . VAL A 1 272 ? -3.999 -6.581 -17.482 1.00 98.19 272 VAL A N 1
ATOM 2230 C CA . VAL A 1 272 ? -4.816 -6.660 -18.696 1.00 98.19 272 VAL A CA 1
ATOM 2231 C C . VAL A 1 272 ? -6.253 -7.006 -18.340 1.00 98.19 272 VAL A C 1
ATOM 2233 O O . VAL A 1 272 ? -7.169 -6.344 -18.825 1.00 98.19 272 VAL A O 1
ATOM 2236 N N . PHE A 1 273 ? -6.468 -8.030 -17.509 1.00 97.94 273 PHE A N 1
ATOM 2237 C CA . PHE A 1 273 ? -7.821 -8.454 -17.173 1.00 97.94 273 PHE A CA 1
ATOM 2238 C C . PHE A 1 273 ? -8.554 -7.387 -16.354 1.00 97.94 273 PHE A C 1
ATOM 2240 O O . PHE A 1 273 ? -9.687 -7.050 -16.687 1.00 97.94 273 PHE A O 1
ATOM 2247 N N . GLU A 1 274 ? -7.889 -6.814 -15.350 1.00 96.06 274 GLU A N 1
ATOM 2248 C CA . GLU A 1 274 ? -8.412 -5.732 -14.513 1.00 96.06 274 GLU A CA 1
ATOM 2249 C C . GLU A 1 274 ? -8.851 -4.519 -15.340 1.00 96.06 274 GLU A C 1
ATOM 2251 O O . GLU A 1 274 ? -9.993 -4.081 -15.220 1.00 96.06 274 GLU A O 1
ATOM 2256 N N . ARG A 1 275 ? -7.960 -3.982 -16.182 1.00 96.19 275 ARG A N 1
ATOM 2257 C CA . ARG A 1 275 ? -8.152 -2.655 -16.784 1.00 96.19 275 ARG A CA 1
ATOM 2258 C C . ARG A 1 275 ? -8.818 -2.677 -18.157 1.00 96.19 275 ARG A C 1
ATOM 2260 O O . ARG A 1 275 ? -9.480 -1.709 -18.523 1.00 96.19 275 ARG A O 1
ATOM 2267 N N . TYR A 1 276 ? -8.649 -3.760 -18.916 1.00 97.50 276 TYR A N 1
ATOM 2268 C CA . TYR A 1 276 ? -9.092 -3.838 -20.315 1.00 97.50 276 TYR A CA 1
ATOM 2269 C C . TYR A 1 276 ? -9.932 -5.080 -20.617 1.00 97.50 276 TYR A C 1
ATOM 2271 O O . TYR A 1 276 ? -10.734 -5.072 -21.543 1.00 97.50 276 TYR A O 1
ATOM 2279 N N . GLY A 1 277 ? -9.765 -6.161 -19.858 1.00 96.75 277 GLY A N 1
ATOM 2280 C CA . GLY A 1 277 ? -10.320 -7.476 -20.170 1.00 96.75 277 GLY A CA 1
ATOM 2281 C C . GLY A 1 277 ? -11.633 -7.823 -19.468 1.00 96.75 277 GLY A C 1
ATOM 2282 O O . GLY A 1 277 ? -12.074 -8.965 -19.587 1.00 96.75 277 GLY A O 1
ATOM 2283 N N . SER A 1 278 ? -12.229 -6.899 -18.708 1.00 96.31 278 SER A N 1
ATOM 2284 C CA . SER A 1 278 ? -13.359 -7.150 -17.799 1.00 96.31 278 SER A CA 1
ATOM 2285 C C . SER A 1 278 ? -14.654 -6.492 -18.311 1.00 96.31 278 SER A C 1
ATOM 2287 O O . SER A 1 278 ? -14.920 -5.337 -17.978 1.00 96.31 278 SER A O 1
ATOM 2289 N N . PRO A 1 279 ? -15.491 -7.182 -19.119 1.00 96.44 279 PRO A N 1
ATOM 2290 C CA . PRO A 1 279 ? -16.710 -6.588 -19.673 1.00 96.44 279 PRO A CA 1
ATOM 2291 C C . PRO A 1 279 ? -17.604 -5.952 -18.604 1.00 96.44 279 PRO A C 1
ATOM 2293 O O . PRO A 1 279 ? -17.896 -6.575 -17.585 1.00 96.44 279 PRO A O 1
ATOM 2296 N N . GLY A 1 280 ? -18.047 -4.717 -18.847 1.00 94.25 280 GLY A N 1
ATOM 2297 C CA . GLY A 1 280 ? -18.866 -3.942 -17.909 1.00 94.25 280 GLY A CA 1
ATOM 2298 C C . GLY A 1 280 ? -18.083 -3.167 -16.841 1.00 94.25 280 GLY A C 1
ATOM 2299 O O . GLY A 1 280 ? -18.675 -2.311 -16.196 1.00 94.25 280 GLY A O 1
ATOM 2300 N N . ASN A 1 281 ? -16.775 -3.406 -16.698 1.00 94.06 281 ASN A N 1
ATOM 2301 C CA . ASN A 1 281 ? -15.891 -2.694 -15.763 1.00 94.06 281 ASN A CA 1
ATOM 2302 C C . ASN A 1 281 ? -14.765 -1.926 -16.480 1.00 94.06 281 ASN A C 1
ATOM 2304 O O . ASN A 1 281 ? -13.754 -1.594 -15.869 1.00 94.06 281 ASN A O 1
ATOM 2308 N N . VAL A 1 282 ? -14.910 -1.680 -17.783 1.00 95.81 282 VAL A N 1
ATOM 2309 C CA . VAL A 1 282 ? -13.919 -0.976 -18.609 1.00 95.81 282 VAL A CA 1
ATOM 2310 C C . VAL A 1 282 ? -14.507 0.307 -19.187 1.00 95.81 282 VAL A C 1
ATOM 2312 O O . VAL A 1 282 ? -15.727 0.467 -19.279 1.00 95.81 282 VAL A O 1
ATOM 2315 N N . THR A 1 283 ? -13.641 1.229 -19.611 1.00 93.81 283 THR A N 1
ATOM 2316 C CA . THR A 1 283 ? -14.067 2.415 -20.363 1.00 93.81 283 THR A CA 1
ATOM 2317 C C . THR A 1 283 ? -14.679 2.013 -21.710 1.00 93.81 283 THR A C 1
ATOM 2319 O O . THR A 1 283 ? -14.416 0.935 -22.251 1.00 93.81 283 THR A O 1
ATOM 2322 N N . LYS A 1 284 ? -15.521 2.891 -22.275 1.00 94.19 284 LYS A N 1
ATOM 2323 C CA . LYS A 1 284 ? -16.334 2.587 -23.469 1.00 94.19 284 LYS A CA 1
ATOM 2324 C C . LYS A 1 284 ? -15.513 2.082 -24.662 1.00 94.19 284 LYS A C 1
ATOM 2326 O O . LYS A 1 284 ? -15.983 1.207 -25.385 1.00 94.19 284 LYS A O 1
ATOM 2331 N N . GLU A 1 285 ? -14.305 2.608 -24.835 1.00 93.31 285 GLU A N 1
ATOM 2332 C CA . GLU A 1 285 ? -13.362 2.255 -25.905 1.00 93.31 285 GLU A CA 1
ATOM 2333 C C . GLU A 1 285 ? -12.850 0.804 -25.840 1.00 93.31 285 GLU A C 1
ATOM 2335 O O . GLU A 1 285 ? -12.525 0.227 -26.877 1.00 93.31 285 GLU A O 1
ATOM 2340 N N . TYR A 1 286 ? -12.837 0.173 -24.660 1.00 96.31 286 TYR A N 1
ATOM 2341 C CA . TYR A 1 286 ? -12.350 -1.202 -24.488 1.00 96.31 286 TYR A CA 1
ATOM 2342 C C . TYR A 1 286 ? -13.461 -2.249 -24.417 1.00 96.31 286 TYR A C 1
ATOM 2344 O O . TYR A 1 286 ? -13.154 -3.430 -24.308 1.00 96.31 286 TYR A O 1
ATOM 2352 N N . ASN A 1 287 ? -14.744 -1.885 -24.516 1.00 96.44 287 ASN A N 1
ATOM 2353 C CA . ASN A 1 287 ? -15.844 -2.853 -24.380 1.00 96.44 287 ASN A CA 1
ATOM 2354 C C . ASN A 1 287 ? -15.735 -4.033 -25.362 1.00 96.44 287 ASN A C 1
ATOM 2356 O O . ASN A 1 287 ? -15.807 -5.194 -24.958 1.00 96.44 287 ASN A O 1
ATOM 2360 N N . ALA A 1 288 ? -15.504 -3.748 -26.648 1.00 97.06 288 ALA A N 1
ATOM 2361 C CA . ALA A 1 288 ? -15.362 -4.788 -27.670 1.00 97.06 288 ALA A CA 1
ATOM 2362 C C . ALA A 1 288 ? -14.112 -5.656 -27.444 1.00 97.06 288 ALA A C 1
ATOM 2364 O O . ALA A 1 288 ? -14.142 -6.872 -27.658 1.00 97.06 288 ALA A O 1
ATOM 2365 N N . PHE A 1 289 ? -13.019 -5.037 -26.987 1.00 97.81 289 PHE A N 1
ATOM 2366 C CA . PHE A 1 289 ? -11.799 -5.742 -26.614 1.00 97.81 289 PHE A CA 1
ATOM 2367 C C . PHE A 1 289 ? -12.039 -6.658 -25.408 1.00 97.81 289 PHE A C 1
ATOM 2369 O O . PHE A 1 289 ? -11.674 -7.828 -25.464 1.00 97.81 289 PHE A O 1
ATOM 2376 N N . ALA A 1 290 ? -12.712 -6.176 -24.362 1.00 98.00 290 ALA A N 1
ATOM 2377 C CA . ALA A 1 290 ? -13.001 -6.926 -23.145 1.00 98.00 290 ALA A CA 1
ATOM 2378 C C . ALA A 1 290 ? -13.827 -8.185 -23.431 1.00 98.00 290 ALA A C 1
ATOM 2380 O O . ALA A 1 290 ? -13.520 -9.269 -22.932 1.00 98.00 290 ALA A O 1
ATOM 2381 N N . GLU A 1 291 ? -14.863 -8.071 -24.269 1.00 97.88 291 GLU A N 1
ATOM 2382 C CA . GLU A 1 291 ? -15.697 -9.214 -24.653 1.00 97.88 291 GLU A CA 1
ATOM 2383 C C . GLU A 1 291 ? -14.913 -10.280 -25.422 1.00 97.88 291 GLU A C 1
ATOM 2385 O O . GLU A 1 291 ? -15.117 -11.483 -25.218 1.00 97.88 291 GLU A O 1
ATOM 2390 N N . TRP A 1 292 ? -14.024 -9.839 -26.312 1.00 97.94 292 TRP A N 1
ATOM 2391 C CA . TRP A 1 292 ? -13.133 -10.723 -27.050 1.00 97.94 292 TRP A CA 1
ATOM 2392 C C . TRP A 1 292 ? -12.103 -11.372 -26.121 1.00 97.94 292 TRP A C 1
ATOM 2394 O O . TRP A 1 292 ? -11.987 -12.598 -26.117 1.00 97.94 292 TRP A O 1
ATOM 2404 N N . TYR A 1 293 ? -11.421 -10.576 -25.292 1.00 98.31 293 TYR A N 1
ATOM 2405 C CA . TYR A 1 293 ? -10.399 -11.029 -24.354 1.00 98.31 293 TYR A CA 1
ATOM 2406 C C . TYR A 1 293 ? -10.942 -12.111 -23.420 1.00 98.31 293 TYR A C 1
ATOM 2408 O O . TYR A 1 293 ? -10.355 -13.192 -23.297 1.00 98.31 293 TYR A O 1
ATOM 2416 N N . LEU A 1 294 ? -12.105 -11.844 -22.813 1.00 98.12 294 LEU A N 1
ATOM 2417 C CA . LEU A 1 294 ? -12.752 -12.758 -21.882 1.00 98.12 294 LEU A CA 1
ATOM 2418 C C . LEU A 1 294 ? -12.986 -14.125 -22.534 1.00 98.12 294 LEU A C 1
ATOM 2420 O O . LEU A 1 294 ? -12.699 -15.147 -21.917 1.00 98.12 294 LEU A O 1
ATOM 2424 N N . LYS A 1 295 ? -13.471 -14.160 -23.780 1.00 97.56 295 LYS A N 1
ATOM 2425 C CA . LYS A 1 295 ? -13.776 -15.412 -24.490 1.00 97.56 295 LYS A CA 1
ATOM 2426 C C . LYS A 1 295 ? -12.529 -16.127 -25.007 1.00 97.56 295 LYS A C 1
ATOM 2428 O O . LYS A 1 295 ? -12.499 -17.355 -24.990 1.00 97.56 295 LYS A O 1
ATOM 2433 N N . ALA A 1 296 ? -11.534 -15.375 -25.472 1.00 97.50 296 ALA A N 1
ATOM 2434 C CA . ALA A 1 296 ? -10.359 -15.918 -26.143 1.00 97.50 296 ALA A CA 1
ATOM 2435 C C . ALA A 1 296 ? -9.290 -16.434 -25.168 1.00 97.50 296 ALA A C 1
ATOM 2437 O O . ALA A 1 296 ? -8.719 -17.494 -25.412 1.00 97.50 296 ALA A O 1
ATOM 2438 N N . PHE A 1 297 ? -9.030 -15.725 -24.062 1.00 97.75 297 PHE A N 1
ATOM 2439 C CA . PHE A 1 297 ? -7.844 -15.994 -23.236 1.00 97.75 297 PHE A CA 1
ATOM 2440 C C . PHE A 1 297 ? -8.145 -16.494 -21.828 1.00 97.75 297 PHE A C 1
ATOM 2442 O O . PHE A 1 297 ? -7.378 -17.307 -21.310 1.00 97.75 297 PHE A O 1
ATOM 2449 N N . SER A 1 298 ? -9.242 -16.048 -21.202 1.00 96.69 298 SER A N 1
ATOM 2450 C CA . SER A 1 298 ? -9.450 -16.273 -19.761 1.00 96.69 298 SER A CA 1
ATOM 2451 C C . SER A 1 298 ? -9.378 -17.750 -19.359 1.00 96.69 298 SER A C 1
ATOM 2453 O O . SER A 1 298 ? -8.712 -18.081 -18.385 1.00 96.69 298 SER A O 1
ATOM 2455 N N . GLY A 1 299 ? -9.980 -18.658 -20.135 1.00 97.25 299 GLY A N 1
ATOM 2456 C CA . GLY A 1 299 ? -9.956 -20.095 -19.842 1.00 97.25 299 GLY A CA 1
ATOM 2457 C C . GLY A 1 299 ? -8.548 -20.700 -19.890 1.00 97.25 299 GLY A C 1
ATOM 2458 O O . GLY A 1 299 ? -8.160 -21.425 -18.976 1.00 97.25 299 GLY A O 1
ATOM 2459 N N . GLY A 1 300 ? -7.766 -20.372 -20.926 1.00 97.38 300 GLY A N 1
ATOM 2460 C CA . GLY A 1 300 ? -6.394 -20.868 -21.083 1.00 97.38 300 GLY A CA 1
ATOM 2461 C C . GLY A 1 300 ? -5.435 -20.296 -20.039 1.00 97.38 300 GLY A C 1
ATOM 2462 O O . GLY A 1 300 ? -4.588 -21.022 -19.521 1.00 97.38 300 GLY A O 1
ATOM 2463 N N . ILE A 1 301 ? -5.603 -19.019 -19.681 1.00 98.50 301 ILE A N 1
ATOM 2464 C CA . ILE A 1 301 ? -4.823 -18.383 -18.615 1.00 98.50 301 ILE A CA 1
ATOM 2465 C C . ILE A 1 301 ? -5.161 -19.013 -17.261 1.00 98.50 301 ILE A C 1
ATOM 2467 O O . ILE A 1 301 ? -4.247 -19.436 -16.560 1.00 98.50 301 ILE A O 1
ATOM 2471 N N . ILE A 1 302 ? -6.447 -19.158 -16.915 1.00 98.44 302 ILE A N 1
ATOM 2472 C CA . ILE A 1 302 ? -6.879 -19.789 -15.653 1.00 98.44 302 ILE A CA 1
ATOM 2473 C C . ILE A 1 302 ? -6.285 -21.194 -15.509 1.00 98.44 302 ILE A C 1
ATOM 2475 O O . ILE A 1 302 ? -5.807 -21.543 -14.434 1.00 98.44 302 ILE A O 1
ATOM 2479 N N . ALA A 1 303 ? -6.254 -21.983 -16.588 1.00 97.94 303 ALA A N 1
ATOM 2480 C CA . ALA A 1 303 ? -5.667 -23.320 -16.562 1.00 97.94 303 ALA A CA 1
ATOM 2481 C C . ALA A 1 303 ? -4.170 -23.310 -16.201 1.00 97.94 303 ALA A C 1
ATOM 2483 O O . ALA A 1 303 ? -3.725 -24.149 -15.421 1.00 97.94 303 ALA A O 1
ATOM 2484 N N . VAL A 1 304 ? -3.394 -22.359 -16.730 1.00 98.06 304 VAL A N 1
ATOM 2485 C CA . VAL A 1 304 ? -1.964 -22.221 -16.402 1.00 98.06 304 VAL A CA 1
ATOM 2486 C C . VAL A 1 304 ? -1.765 -21.679 -14.988 1.00 98.06 304 VAL A C 1
ATOM 2488 O O . VAL A 1 304 ? -0.919 -22.177 -14.251 1.00 98.06 304 VAL A O 1
ATOM 2491 N N . LEU A 1 305 ? -2.577 -20.710 -14.567 1.00 98.38 305 LEU A N 1
ATOM 2492 C CA . LEU A 1 305 ? -2.543 -20.188 -13.203 1.00 98.38 305 LEU A CA 1
ATOM 2493 C C . LEU A 1 305 ? -2.848 -21.275 -12.164 1.00 98.38 305 LEU A C 1
ATOM 2495 O O . LEU A 1 305 ? -2.198 -21.327 -11.126 1.00 98.38 305 LEU A O 1
ATOM 2499 N N . PHE A 1 306 ? -3.763 -22.202 -12.460 1.00 98.06 306 PHE A N 1
ATOM 2500 C CA . PHE A 1 306 ? -4.002 -23.359 -11.597 1.00 98.06 306 PHE A CA 1
ATOM 2501 C C . PHE A 1 306 ? -2.799 -24.289 -11.473 1.00 98.06 306 PHE A C 1
ATOM 2503 O O . PHE A 1 306 ? -2.624 -24.853 -10.401 1.00 98.06 306 PHE A O 1
ATOM 2510 N N . LYS A 1 307 ? -1.935 -24.408 -12.487 1.00 97.31 307 LYS A N 1
ATOM 2511 C CA . LYS A 1 307 ? -0.677 -25.159 -12.339 1.00 97.31 307 LYS A CA 1
ATOM 2512 C C . LYS A 1 307 ? 0.288 -24.475 -11.371 1.00 97.31 307 LYS A C 1
ATOM 2514 O O . LYS A 1 307 ? 0.932 -25.158 -10.588 1.00 97.31 307 LYS A O 1
ATOM 2519 N N . VAL A 1 308 ? 0.355 -23.140 -11.376 1.00 97.38 308 VAL A N 1
ATOM 2520 C CA . VAL A 1 308 ? 1.149 -22.380 -10.389 1.00 97.38 308 VAL A CA 1
ATOM 2521 C C . VAL A 1 308 ? 0.607 -22.598 -8.972 1.00 97.38 308 VAL A C 1
ATOM 2523 O O . VAL A 1 308 ? 1.371 -22.804 -8.038 1.00 97.38 308 VAL A O 1
ATOM 2526 N N . LEU A 1 309 ? -0.716 -22.618 -8.800 1.00 97.62 309 LEU A N 1
ATOM 2527 C CA . LEU A 1 309 ? -1.325 -22.919 -7.499 1.00 97.62 309 LEU A CA 1
ATOM 2528 C C . LEU A 1 309 ? -1.160 -24.387 -7.087 1.00 97.62 309 LEU A C 1
ATOM 2530 O O . LEU A 1 309 ? -1.069 -24.692 -5.900 1.00 97.62 309 LEU A O 1
ATOM 2534 N N . ASP A 1 310 ? -1.099 -25.298 -8.056 1.00 96.06 310 ASP A N 1
ATOM 2535 C CA . ASP A 1 310 ? -0.799 -26.707 -7.815 1.00 96.06 310 ASP A CA 1
ATOM 2536 C C . ASP A 1 310 ? 0.650 -26.903 -7.337 1.00 96.06 310 ASP A C 1
ATOM 2538 O O . ASP A 1 310 ? 0.874 -27.714 -6.446 1.00 96.06 310 ASP A O 1
ATOM 2542 N N . GLN A 1 311 ? 1.611 -26.102 -7.820 1.00 94.56 311 GLN A N 1
ATOM 2543 C CA . GLN A 1 311 ? 2.981 -26.078 -7.278 1.00 94.56 311 GLN A CA 1
ATOM 2544 C C . GLN A 1 311 ? 2.979 -25.735 -5.785 1.00 94.56 311 GLN A C 1
ATOM 2546 O O . GLN A 1 311 ? 3.539 -26.482 -4.985 1.00 94.56 311 GLN A O 1
ATOM 2551 N N . TYR A 1 312 ? 2.263 -24.677 -5.394 1.00 94.94 312 TYR A N 1
ATOM 2552 C CA . TYR A 1 312 ? 2.117 -24.310 -3.983 1.00 94.94 312 TYR A CA 1
ATOM 2553 C C . TYR A 1 312 ? 1.471 -25.430 -3.148 1.00 94.94 312 TYR A C 1
ATOM 2555 O O . TYR A 1 312 ? 1.967 -25.771 -2.073 1.00 94.94 312 TYR A O 1
ATOM 2563 N N . ARG A 1 313 ? 0.413 -26.079 -3.664 1.00 95.12 313 ARG A N 1
ATOM 2564 C CA . ARG A 1 313 ? -0.212 -27.252 -3.015 1.00 95.12 313 ARG A CA 1
ATOM 2565 C C . ARG A 1 313 ? 0.766 -28.401 -2.804 1.00 95.12 313 ARG A C 1
ATOM 2567 O O . ARG A 1 313 ? 0.734 -29.047 -1.761 1.00 95.12 313 ARG A O 1
ATOM 2574 N N . GLN A 1 314 ? 1.641 -28.637 -3.775 1.00 93.94 314 GLN A N 1
ATOM 2575 C CA . GLN A 1 314 ? 2.688 -29.654 -3.714 1.00 93.94 314 GLN A CA 1
ATOM 2576 C C . GLN A 1 314 ? 3.903 -29.230 -2.870 1.00 93.94 314 GLN A C 1
ATOM 2578 O O . GLN A 1 314 ? 4.895 -29.953 -2.850 1.00 93.94 314 GLN A O 1
ATOM 2583 N N . LYS A 1 315 ? 3.835 -28.090 -2.162 1.00 91.88 315 LYS A N 1
ATOM 2584 C CA . LYS A 1 315 ? 4.935 -27.525 -1.360 1.00 91.88 315 LYS A CA 1
ATOM 2585 C C . LYS A 1 315 ? 6.176 -27.168 -2.186 1.00 91.88 315 LYS A C 1
ATOM 2587 O O . LYS A 1 315 ? 7.284 -27.122 -1.665 1.00 91.88 315 LYS A O 1
ATOM 2592 N N . ILE A 1 316 ? 5.981 -26.879 -3.472 1.00 92.81 316 ILE A N 1
ATOM 2593 C CA . ILE A 1 316 ? 6.992 -26.254 -4.321 1.00 92.81 316 ILE A CA 1
ATOM 2594 C C . ILE A 1 316 ? 6.878 -24.744 -4.121 1.00 92.81 316 ILE A C 1
ATOM 2596 O O . ILE A 1 316 ? 5.787 -24.181 -4.239 1.00 92.81 316 ILE A O 1
ATOM 2600 N N . TYR A 1 317 ? 8.007 -24.100 -3.824 1.00 93.75 317 TYR A N 1
ATOM 2601 C CA . TYR A 1 317 ? 8.076 -22.662 -3.581 1.00 93.75 317 TYR A CA 1
ATOM 2602 C C . TYR A 1 317 ? 7.449 -21.858 -4.730 1.00 93.75 317 TYR A C 1
ATOM 2604 O O . TYR A 1 317 ? 7.700 -22.128 -5.907 1.00 93.75 31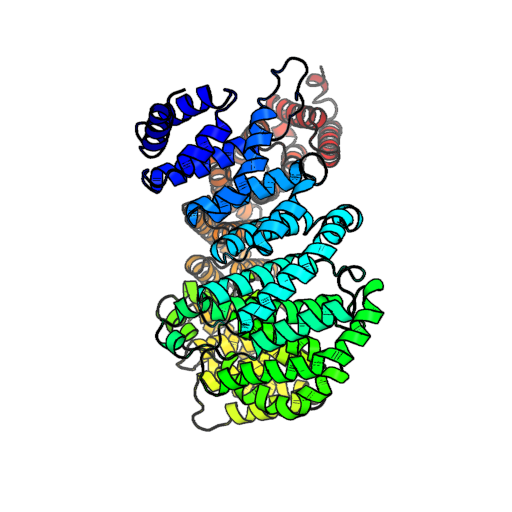7 TYR A O 1
ATOM 2612 N N . VAL A 1 318 ? 6.657 -20.844 -4.377 1.00 95.62 318 VAL A N 1
ATOM 2613 C CA . VAL A 1 318 ? 6.103 -19.854 -5.304 1.00 95.62 318 VAL A CA 1
ATOM 2614 C C . VAL A 1 318 ? 6.337 -18.477 -4.712 1.00 95.62 318 VAL A C 1
ATOM 2616 O O . VAL A 1 318 ? 5.796 -18.174 -3.654 1.00 95.62 318 VAL A O 1
ATOM 2619 N N . ALA A 1 319 ? 7.089 -17.628 -5.416 1.00 95.62 319 ALA A N 1
ATOM 2620 C CA . ALA A 1 319 ? 7.391 -16.290 -4.916 1.00 95.62 319 ALA A CA 1
ATOM 2621 C C . ALA A 1 319 ? 6.102 -15.511 -4.558 1.00 95.62 319 ALA A C 1
ATOM 2623 O O . ALA A 1 319 ? 5.169 -15.492 -5.379 1.00 95.62 319 ALA A O 1
ATOM 2624 N N . PRO A 1 320 ? 6.052 -14.808 -3.407 1.00 94.75 320 PRO A N 1
ATOM 2625 C CA . PRO A 1 320 ? 4.844 -14.147 -2.901 1.00 94.75 320 PRO A CA 1
ATOM 2626 C C . PRO A 1 320 ? 4.158 -13.252 -3.938 1.00 94.75 320 PRO A C 1
ATOM 2628 O O . PRO A 1 320 ? 2.961 -13.363 -4.196 1.00 94.75 320 PRO A O 1
ATOM 2631 N N . ARG A 1 321 ? 4.932 -12.437 -4.663 1.00 95.19 321 ARG A N 1
ATOM 2632 C CA . ARG A 1 321 ? 4.387 -11.565 -5.715 1.00 95.19 321 ARG A CA 1
ATOM 2633 C C . ARG A 1 321 ? 3.768 -12.320 -6.890 1.00 95.19 321 ARG A C 1
ATOM 2635 O O . ARG A 1 321 ? 2.850 -11.806 -7.523 1.00 95.19 321 ARG A O 1
ATOM 2642 N N . VAL A 1 322 ? 4.246 -13.521 -7.212 1.00 97.81 322 VAL A N 1
ATOM 2643 C CA . VAL A 1 322 ? 3.613 -14.360 -8.240 1.00 97.81 322 VAL A CA 1
ATOM 2644 C C . VAL A 1 322 ? 2.282 -14.890 -7.723 1.00 97.81 322 VAL A C 1
ATOM 2646 O O . VAL A 1 322 ? 1.287 -14.782 -8.440 1.00 97.81 322 VAL A O 1
ATOM 2649 N N . MET A 1 323 ? 2.256 -15.384 -6.480 1.00 97.81 323 MET A N 1
ATOM 2650 C CA . MET A 1 323 ? 1.039 -15.851 -5.813 1.00 97.81 323 MET A CA 1
ATOM 2651 C C . MET A 1 323 ? -0.031 -14.751 -5.770 1.00 97.81 323 MET A C 1
ATOM 2653 O O . MET A 1 323 ? -1.147 -14.953 -6.248 1.00 97.81 323 MET A O 1
ATOM 2657 N N . GLN A 1 324 ? 0.333 -13.554 -5.309 1.00 97.38 324 GLN A N 1
ATOM 2658 C CA . GLN A 1 324 ? -0.560 -12.397 -5.233 1.00 97.38 324 GLN A CA 1
ATOM 2659 C C . GLN A 1 324 ? -1.185 -12.048 -6.597 1.00 97.38 324 GLN A C 1
ATOM 2661 O O . GLN A 1 324 ? -2.405 -11.931 -6.715 1.00 97.38 324 GLN A O 1
ATOM 2666 N N . GLN A 1 325 ? -0.387 -11.968 -7.668 1.00 98.00 325 GLN A N 1
ATOM 2667 C CA . GLN A 1 325 ? -0.899 -11.663 -9.013 1.00 98.00 325 GLN A CA 1
ATOM 2668 C C . GLN A 1 325 ? -1.792 -12.775 -9.585 1.00 98.00 325 GLN A C 1
ATOM 2670 O O . GLN A 1 325 ? -2.779 -12.490 -10.270 1.00 98.00 325 GLN A O 1
ATOM 2675 N N . VAL A 1 326 ? -1.479 -14.042 -9.295 1.00 98.56 326 VAL A N 1
ATOM 2676 C CA . VAL A 1 326 ? -2.320 -15.186 -9.677 1.00 98.56 326 VAL A CA 1
ATOM 2677 C C . VAL A 1 326 ? -3.699 -15.077 -9.021 1.00 98.56 326 VAL A C 1
ATOM 2679 O O . VAL A 1 326 ? -4.719 -15.188 -9.707 1.00 98.56 326 VAL A O 1
ATOM 2682 N N . LEU A 1 327 ? -3.743 -14.812 -7.714 1.00 98.56 327 LEU A N 1
ATOM 2683 C CA . LEU A 1 327 ? -4.987 -14.671 -6.957 1.00 98.56 327 LEU A CA 1
ATOM 2684 C C . LEU A 1 327 ? -5.806 -13.460 -7.427 1.00 98.56 327 LEU A C 1
ATOM 2686 O O . LEU A 1 327 ? -7.017 -13.588 -7.618 1.00 98.56 327 LEU A O 1
ATOM 2690 N N . ASN A 1 328 ? -5.158 -12.334 -7.737 1.00 98.06 328 ASN A N 1
ATOM 2691 C CA . ASN A 1 328 ? -5.819 -11.151 -8.299 1.00 98.06 328 ASN A CA 1
ATOM 2692 C C . ASN A 1 328 ? -6.462 -11.424 -9.665 1.00 98.06 328 ASN A C 1
ATOM 2694 O O . ASN A 1 328 ? -7.601 -11.016 -9.908 1.00 98.06 328 ASN A O 1
ATOM 2698 N N . TYR A 1 329 ? -5.784 -12.162 -10.550 1.00 98.56 329 TYR A N 1
ATOM 2699 C CA . TYR A 1 329 ? -6.370 -12.563 -11.833 1.00 98.56 329 TYR A CA 1
ATOM 2700 C C . TYR A 1 329 ? -7.628 -13.417 -11.630 1.00 98.56 329 TYR A C 1
ATOM 2702 O O . TYR A 1 329 ? -8.668 -13.185 -12.256 1.00 98.56 329 TYR A O 1
ATOM 2710 N N . LEU A 1 330 ? -7.550 -14.406 -10.733 1.00 98.56 330 LEU A N 1
ATOM 2711 C CA . LEU A 1 330 ? -8.692 -15.253 -10.395 1.00 98.56 330 LEU A CA 1
ATOM 2712 C C . LEU A 1 330 ? -9.833 -14.431 -9.785 1.00 98.56 330 LEU A C 1
ATOM 2714 O O . LEU A 1 330 ? -10.991 -14.669 -10.131 1.00 98.56 330 LEU A O 1
ATOM 2718 N N . ASN A 1 331 ? -9.524 -13.434 -8.954 1.00 98.19 331 ASN A N 1
ATOM 2719 C CA . ASN A 1 331 ? -10.510 -12.543 -8.347 1.00 98.19 331 ASN A CA 1
ATOM 2720 C C . ASN A 1 331 ? -11.304 -11.773 -9.412 1.00 98.19 331 ASN A C 1
ATOM 2722 O O . ASN A 1 331 ? -12.537 -11.736 -9.368 1.00 98.19 331 ASN A O 1
ATOM 2726 N N . GLN A 1 332 ? -10.631 -11.269 -10.450 1.00 97.31 332 GLN A N 1
ATOM 2727 C CA . GLN A 1 332 ? -11.326 -10.668 -11.591 1.00 97.31 332 GLN A CA 1
ATOM 2728 C C . GLN A 1 332 ? -12.195 -11.686 -12.340 1.00 97.31 332 GLN A C 1
ATOM 2730 O O . GLN A 1 332 ? -13.353 -11.408 -12.675 1.00 97.31 332 GLN A O 1
ATOM 2735 N N . GLY A 1 333 ? -11.695 -12.912 -12.512 1.00 97.31 333 GLY A N 1
ATOM 2736 C CA . GLY A 1 333 ? -12.443 -14.026 -13.099 1.00 97.31 333 GLY A CA 1
ATOM 2737 C C . GLY A 1 333 ? -13.735 -14.374 -12.350 1.00 97.31 333 GLY A C 1
ATOM 2738 O O . GLY A 1 333 ? -14.737 -14.716 -12.985 1.00 97.31 333 GLY A O 1
ATOM 2739 N N . VAL A 1 334 ? -13.768 -14.221 -11.022 1.00 97.44 334 VAL A N 1
ATOM 2740 C CA . VAL A 1 334 ? -14.963 -14.486 -10.203 1.00 97.44 334 VAL A CA 1
ATOM 2741 C C . VAL A 1 334 ? -16.147 -13.624 -10.619 1.00 97.44 334 VAL A C 1
ATOM 2743 O O . VAL A 1 334 ? -17.277 -14.098 -10.519 1.00 97.44 334 VAL A O 1
ATOM 2746 N N . SER A 1 335 ? -15.948 -12.412 -11.133 1.00 95.12 335 SER A N 1
ATOM 2747 C CA . SER A 1 335 ? -17.056 -11.537 -11.547 1.00 95.12 335 SER A CA 1
ATOM 2748 C C . SER A 1 335 ? -17.733 -11.994 -12.848 1.00 95.12 335 SER A C 1
ATOM 2750 O O . SER A 1 335 ? -18.909 -11.713 -13.069 1.00 95.12 335 SER A O 1
ATOM 2752 N N . HIS A 1 336 ? -17.055 -12.799 -13.673 1.00 96.94 336 HIS A N 1
ATOM 2753 C CA . HIS A 1 336 ? -17.507 -13.145 -15.026 1.00 96.94 336 HIS A CA 1
ATOM 2754 C C . HIS A 1 336 ? -18.008 -14.580 -15.127 1.00 96.94 336 HIS A C 1
ATOM 2756 O O . HIS A 1 336 ? -17.288 -15.530 -14.834 1.00 96.94 336 HIS A O 1
ATOM 2762 N N . ALA A 1 337 ? -19.266 -14.779 -15.542 1.00 96.62 337 ALA A N 1
ATOM 2763 C CA . ALA A 1 337 ? -19.854 -16.123 -15.646 1.00 96.62 337 ALA A CA 1
ATOM 2764 C C . ALA A 1 337 ? -19.064 -17.057 -16.585 1.00 96.62 337 ALA A C 1
ATOM 2766 O O . ALA A 1 337 ? -18.988 -18.258 -16.325 1.00 96.62 337 ALA A O 1
ATOM 2767 N N . PHE A 1 338 ? -18.453 -16.497 -17.635 1.00 97.25 338 PHE A N 1
ATOM 2768 C CA . PHE A 1 338 ? -17.598 -17.231 -18.566 1.00 97.25 338 PHE A CA 1
ATOM 2769 C C . PHE A 1 338 ? -16.354 -17.802 -17.868 1.00 97.25 338 PHE A C 1
ATOM 2771 O O . PHE A 1 338 ? -16.167 -19.016 -17.871 1.00 97.25 338 PHE A O 1
ATOM 2778 N N . SER A 1 339 ? -15.557 -16.958 -17.204 1.00 97.38 339 SER A N 1
ATOM 2779 C CA . SER A 1 339 ? -14.365 -17.377 -16.451 1.00 97.38 339 SER A CA 1
ATOM 2780 C C . SER A 1 339 ? -14.714 -18.320 -15.299 1.00 97.38 339 SER A C 1
ATOM 2782 O O . SER A 1 339 ? -14.062 -19.345 -15.100 1.00 97.38 339 SER A O 1
ATOM 2784 N N . TRP A 1 340 ? -15.809 -18.036 -14.587 1.00 97.88 340 TRP A N 1
ATOM 2785 C CA . TRP A 1 340 ? -16.274 -18.863 -13.475 1.00 97.88 340 TRP A CA 1
ATOM 2786 C C . TRP A 1 340 ? -16.561 -20.313 -13.871 1.00 97.88 340 TRP A C 1
ATOM 2788 O O . TRP A 1 340 ? -16.375 -21.206 -13.050 1.00 97.88 340 TRP A O 1
ATOM 2798 N N . LYS A 1 341 ? -16.967 -20.585 -15.120 1.00 97.19 341 LYS A N 1
ATOM 2799 C CA . LYS A 1 341 ? -17.173 -21.959 -15.610 1.00 97.19 341 LYS A CA 1
ATOM 2800 C C . LYS A 1 341 ? -15.921 -22.829 -15.437 1.00 97.19 341 LYS A C 1
ATOM 2802 O O . LYS A 1 341 ? -16.062 -24.004 -15.113 1.00 97.19 341 LYS A O 1
ATOM 2807 N N . TYR A 1 342 ? -14.733 -22.255 -15.631 1.00 96.94 342 TYR A N 1
ATOM 2808 C CA . TYR A 1 342 ? -13.451 -22.951 -15.492 1.00 96.94 342 TYR A CA 1
ATOM 2809 C C . TYR A 1 342 ? -13.009 -23.066 -14.032 1.00 96.94 342 TYR A C 1
ATOM 2811 O O . TYR A 1 342 ? -12.389 -24.051 -13.652 1.00 96.94 342 TYR A O 1
ATOM 2819 N N . MET A 1 343 ? -13.364 -22.087 -13.196 1.00 97.44 343 MET A N 1
ATOM 2820 C CA . MET A 1 343 ? -12.970 -22.069 -11.786 1.00 97.44 343 MET A CA 1
ATOM 2821 C C . MET A 1 343 ? -13.875 -22.928 -10.901 1.00 97.44 343 MET A C 1
ATOM 2823 O O . MET A 1 343 ? -13.394 -23.605 -9.997 1.00 97.44 343 MET A O 1
ATOM 2827 N N . LYS A 1 344 ? -15.188 -22.930 -11.166 1.00 96.94 344 LYS A N 1
ATOM 2828 C CA . LYS A 1 344 ? -16.217 -23.563 -10.327 1.00 96.94 344 LYS A CA 1
ATOM 2829 C C . LYS A 1 344 ? -15.901 -25.015 -9.928 1.00 96.94 344 LYS A C 1
ATOM 2831 O O . LYS A 1 344 ? -16.107 -25.318 -8.754 1.00 96.94 344 LYS A O 1
ATOM 2836 N N . PRO A 1 345 ? -15.435 -25.912 -10.825 1.00 96.56 345 PRO A N 1
ATOM 2837 C CA . PRO A 1 345 ? -15.168 -27.307 -10.462 1.00 96.56 345 PRO A CA 1
ATOM 2838 C C . PRO A 1 345 ? -14.035 -27.466 -9.443 1.00 96.56 345 PRO A C 1
ATOM 2840 O O . PRO A 1 345 ? -14.069 -28.386 -8.637 1.00 96.56 345 PRO A O 1
ATOM 2843 N N . HIS A 1 346 ? -13.063 -26.554 -9.463 1.00 95.88 346 HIS A N 1
ATOM 2844 C CA . HIS A 1 346 ? -11.854 -26.613 -8.639 1.00 95.88 346 HIS A CA 1
ATOM 2845 C C . HIS A 1 346 ? -11.920 -25.678 -7.427 1.00 95.88 346 HIS A C 1
ATOM 2847 O O . HIS A 1 346 ? -11.070 -25.752 -6.548 1.00 95.88 346 HIS A O 1
ATOM 2853 N N . PHE A 1 347 ? -12.926 -24.800 -7.357 1.00 96.62 347 PHE A N 1
ATOM 2854 C CA . PHE A 1 347 ? -12.951 -23.712 -6.381 1.00 96.62 347 PHE A CA 1
ATOM 2855 C C . PHE A 1 347 ? -13.040 -24.195 -4.927 1.00 96.62 347 PHE A C 1
ATOM 2857 O O . PHE A 1 347 ? -12.501 -23.549 -4.038 1.00 96.62 347 PHE A O 1
ATOM 2864 N N . GLN A 1 348 ? -13.681 -25.342 -4.674 1.00 95.69 348 GLN A N 1
ATOM 2865 C CA . GLN A 1 348 ? -13.707 -25.921 -3.327 1.00 95.69 348 GLN A CA 1
ATOM 2866 C C . GLN A 1 348 ? -12.306 -26.359 -2.880 1.00 95.69 348 GLN A C 1
ATOM 2868 O O . GLN A 1 348 ? -11.884 -26.018 -1.782 1.00 95.69 348 GLN A O 1
ATOM 2873 N N . THR A 1 349 ? -11.578 -27.067 -3.745 1.00 96.31 349 THR A N 1
ATOM 2874 C CA . THR A 1 349 ? -10.185 -27.467 -3.498 1.00 96.31 349 THR A CA 1
ATOM 2875 C C . THR A 1 349 ? -9.277 -26.247 -3.386 1.00 96.31 349 THR A C 1
ATOM 2877 O O . THR A 1 349 ? -8.421 -26.204 -2.515 1.00 96.31 349 THR A O 1
ATOM 2880 N N . LEU A 1 350 ? -9.501 -25.219 -4.211 1.00 97.56 350 LEU A N 1
ATOM 2881 C CA . LEU A 1 350 ? -8.780 -23.950 -4.122 1.00 97.56 350 LEU A CA 1
ATOM 2882 C C . LEU A 1 350 ? -8.957 -23.297 -2.744 1.00 97.56 350 LEU A C 1
ATOM 2884 O O . LEU A 1 350 ? -7.981 -22.845 -2.157 1.00 97.56 350 LEU A O 1
ATOM 2888 N N . ILE A 1 351 ? -10.182 -23.276 -2.211 1.00 97.69 351 ILE A N 1
ATOM 2889 C CA . ILE A 1 351 ? -10.436 -22.778 -0.855 1.00 97.69 351 ILE A CA 1
ATOM 2890 C C . ILE A 1 351 ? -9.642 -23.593 0.170 1.00 97.69 351 ILE A C 1
ATOM 2892 O O . ILE A 1 351 ? -8.942 -23.007 0.984 1.00 97.69 351 ILE A O 1
ATOM 2896 N N . GLN A 1 352 ? -9.738 -24.921 0.125 1.00 97.25 352 GLN A N 1
ATOM 2897 C CA . GLN A 1 352 ? -9.203 -25.799 1.171 1.00 97.25 352 GLN A CA 1
ATOM 2898 C C . GLN A 1 352 ? -7.678 -25.930 1.152 1.00 97.25 352 GLN A C 1
ATOM 2900 O O . GLN A 1 352 ? -7.063 -26.001 2.209 1.00 97.25 352 GLN A O 1
ATOM 2905 N N . GLU A 1 353 ? -7.072 -25.978 -0.032 1.00 96.75 353 GLU A N 1
ATOM 2906 C CA . GLU A 1 353 ? -5.659 -26.338 -0.197 1.00 96.75 353 GLU A CA 1
ATOM 2907 C C . GLU A 1 353 ? -4.772 -25.150 -0.611 1.00 96.75 353 GLU A C 1
ATOM 2909 O O . GLU A 1 353 ? -3.557 -25.303 -0.684 1.00 96.75 353 GLU A O 1
ATOM 2914 N N . VAL A 1 354 ? -5.350 -23.969 -0.877 1.00 97.88 354 VAL A N 1
ATOM 2915 C CA . VAL A 1 354 ? -4.592 -22.748 -1.223 1.00 97.88 354 VAL A CA 1
ATOM 2916 C C . VAL A 1 354 ? -5.014 -21.562 -0.363 1.00 97.88 354 VAL A C 1
ATOM 2918 O O . VAL A 1 354 ? -4.191 -21.044 0.381 1.00 97.88 354 VAL A O 1
ATOM 2921 N N . LEU A 1 355 ? -6.282 -21.134 -0.432 1.00 98.31 355 LEU A N 1
ATOM 2922 C CA . LEU A 1 355 ? -6.711 -19.911 0.262 1.00 98.31 355 LEU A CA 1
ATOM 2923 C C . LEU A 1 355 ? -6.668 -20.079 1.780 1.00 98.31 355 LEU A C 1
ATOM 2925 O O . LEU A 1 355 ? -6.168 -19.203 2.468 1.00 98.31 355 LEU A O 1
ATOM 2929 N N . PHE A 1 356 ? -7.156 -21.209 2.293 1.00 98.06 356 PHE A N 1
ATOM 2930 C CA . PHE A 1 356 ? -7.152 -21.490 3.723 1.00 98.06 356 PHE A CA 1
ATOM 2931 C C . PHE A 1 356 ? -5.727 -21.551 4.302 1.00 98.06 356 PHE A C 1
ATOM 2933 O O . PHE A 1 356 ? -5.480 -20.795 5.234 1.00 98.06 356 PHE A O 1
ATOM 2940 N N . PRO A 1 357 ? -4.766 -22.322 3.744 1.00 97.06 357 PRO A N 1
ATOM 2941 C CA . PRO A 1 357 ? -3.380 -22.291 4.213 1.00 97.06 357 PRO A CA 1
ATOM 2942 C C . PRO A 1 357 ? -2.731 -20.905 4.172 1.00 97.06 357 PRO A C 1
ATOM 2944 O O . PRO A 1 357 ? -2.032 -20.563 5.115 1.00 97.06 357 PRO A O 1
ATOM 2947 N N . LEU A 1 358 ? -2.986 -20.102 3.129 1.00 96.94 358 LEU A N 1
ATOM 2948 C CA . LEU A 1 358 ? -2.484 -18.722 3.043 1.00 96.94 358 LEU A CA 1
ATOM 2949 C C . LEU A 1 358 ? -3.095 -17.796 4.103 1.00 96.94 358 LEU A C 1
ATOM 2951 O O . LEU A 1 358 ? -2.502 -16.781 4.435 1.00 96.94 358 LEU A O 1
ATOM 2955 N N . MET A 1 359 ? -4.297 -18.102 4.592 1.00 96.25 359 MET A N 1
ATOM 2956 C CA . MET A 1 359 ? -4.987 -17.314 5.615 1.00 96.25 359 MET A CA 1
ATOM 2957 C C . MET A 1 359 ? -4.693 -17.787 7.045 1.00 96.25 359 MET A C 1
ATOM 2959 O O . MET A 1 359 ? -5.131 -17.122 7.983 1.00 96.25 359 MET A O 1
ATOM 2963 N N . CYS A 1 360 ? -3.994 -18.908 7.226 1.00 96.94 360 CYS A N 1
ATOM 2964 C CA . CYS A 1 360 ? -3.507 -19.350 8.531 1.00 96.94 360 CYS A CA 1
ATOM 2965 C C . CYS A 1 360 ? -2.264 -18.550 8.938 1.00 96.94 360 CYS A C 1
ATOM 2967 O O . CYS A 1 360 ? -1.454 -18.205 8.081 1.00 96.94 360 CYS A O 1
ATOM 2969 N N . HIS A 1 361 ? -2.071 -18.354 10.242 1.00 95.19 361 HIS A N 1
ATOM 2970 C CA . HIS A 1 361 ? -0.807 -17.881 10.808 1.00 95.19 361 HIS A CA 1
ATOM 2971 C C . HIS A 1 361 ? 0.380 -18.717 10.289 1.00 95.19 361 HIS A C 1
ATOM 2973 O O . HIS A 1 361 ? 0.392 -19.949 10.428 1.00 95.19 361 HIS A O 1
ATOM 2979 N N . SER A 1 362 ? 1.320 -18.044 9.629 1.00 94.12 362 SER A N 1
ATOM 2980 C CA . SER A 1 362 ? 2.454 -18.653 8.928 1.00 94.12 362 SER A CA 1
ATOM 2981 C C . SER A 1 362 ? 3.649 -18.908 9.854 1.00 94.12 362 SER A C 1
ATOM 2983 O O . SER A 1 362 ? 3.579 -18.642 11.052 1.00 94.12 362 SER A O 1
ATOM 2985 N N . ASP A 1 363 ? 4.718 -19.504 9.321 1.00 93.00 363 ASP A N 1
ATOM 2986 C CA . ASP A 1 363 ? 5.973 -19.638 10.069 1.00 93.00 363 ASP A CA 1
ATOM 2987 C C . ASP A 1 363 ? 6.693 -18.287 10.164 1.00 93.00 363 ASP A C 1
ATOM 2989 O O . ASP A 1 363 ? 7.202 -17.960 11.230 1.00 93.00 363 ASP A O 1
ATOM 2993 N N . GLU A 1 364 ? 6.635 -17.468 9.109 1.00 90.56 364 GLU A N 1
ATOM 2994 C CA . GLU A 1 364 ? 7.182 -16.107 9.103 1.00 90.56 364 GLU A CA 1
ATOM 2995 C C . GLU A 1 364 ? 6.446 -15.200 10.104 1.00 90.56 364 GLU A C 1
ATOM 2997 O O . GLU A 1 364 ? 7.067 -14.418 10.823 1.00 90.56 364 GLU A O 1
ATOM 3002 N N . ASP A 1 365 ? 5.118 -15.343 10.204 1.00 94.12 365 ASP A N 1
ATOM 3003 C CA . ASP A 1 365 ? 4.330 -14.637 11.217 1.00 94.12 365 ASP A CA 1
ATOM 3004 C C . ASP A 1 365 ? 4.729 -15.046 12.643 1.00 94.12 365 ASP A C 1
ATOM 3006 O O . ASP A 1 365 ? 4.767 -14.194 13.526 1.00 94.12 365 ASP A O 1
ATOM 3010 N N . ASP A 1 366 ? 4.986 -16.338 12.878 1.00 94.94 366 ASP A N 1
ATOM 3011 C CA . ASP A 1 366 ? 5.337 -16.876 14.198 1.00 94.94 366 ASP A CA 1
ATOM 3012 C C . ASP A 1 366 ? 6.754 -16.459 14.606 1.00 94.94 366 ASP A C 1
ATOM 3014 O O . ASP A 1 366 ? 6.983 -16.115 15.766 1.00 94.94 366 ASP A O 1
ATOM 3018 N N . GLU A 1 367 ? 7.697 -16.429 13.661 1.00 94.38 367 GLU A N 1
ATOM 3019 C CA . GLU A 1 367 ? 9.039 -15.895 13.890 1.00 94.38 367 GLU A CA 1
ATOM 3020 C C . GLU A 1 367 ? 8.958 -14.430 14.314 1.00 94.38 367 GLU A C 1
ATOM 3022 O O . GLU A 1 367 ? 9.361 -14.100 15.431 1.00 94.38 367 GLU A O 1
ATOM 3027 N N . LEU A 1 368 ? 8.327 -13.584 13.494 1.00 93.75 368 LEU A N 1
ATOM 3028 C CA . LEU A 1 368 ? 8.221 -12.153 13.763 1.00 93.75 368 LEU A CA 1
ATOM 3029 C C . LEU A 1 368 ? 7.465 -11.871 15.067 1.00 93.75 368 LEU A C 1
ATOM 3031 O O . LEU A 1 368 ? 7.912 -11.069 15.881 1.00 93.75 368 LEU A O 1
ATOM 3035 N N . TRP A 1 369 ? 6.374 -12.599 15.330 1.00 95.31 369 TRP A N 1
ATOM 3036 C CA . TRP A 1 369 ? 5.616 -12.498 16.580 1.00 95.31 369 TRP A CA 1
ATOM 3037 C C . TRP A 1 369 ? 6.482 -12.734 17.823 1.00 95.31 369 TRP A C 1
ATOM 3039 O O . TRP A 1 369 ? 6.255 -12.106 18.857 1.00 95.31 369 TRP A O 1
ATOM 3049 N N . ASN A 1 370 ? 7.444 -13.657 17.755 1.00 94.81 370 ASN A N 1
ATOM 3050 C CA . ASN A 1 370 ? 8.276 -14.029 18.898 1.00 94.81 370 ASN A CA 1
ATOM 3051 C C . ASN A 1 370 ? 9.577 -13.218 18.988 1.00 94.81 370 ASN A C 1
ATOM 3053 O O . ASN A 1 370 ? 10.081 -13.019 20.096 1.00 94.81 370 ASN A O 1
ATOM 3057 N N . THR A 1 371 ? 10.143 -12.784 17.858 1.00 95.81 371 THR A N 1
ATOM 3058 C CA . THR A 1 371 ? 11.425 -12.065 17.818 1.00 95.81 371 THR A CA 1
ATOM 3059 C C . THR A 1 371 ? 11.263 -10.553 17.880 1.00 95.81 371 THR A C 1
ATOM 3061 O O . THR A 1 371 ? 12.047 -9.903 18.568 1.00 95.81 371 THR A O 1
ATOM 3064 N N . ASP A 1 372 ? 10.268 -10.004 17.178 1.00 95.38 372 ASP A N 1
ATOM 3065 C CA . ASP A 1 372 ? 10.023 -8.564 17.062 1.00 95.38 372 ASP A CA 1
ATOM 3066 C C . ASP A 1 372 ? 8.512 -8.269 16.897 1.00 95.38 372 ASP A C 1
ATOM 3068 O O . ASP A 1 372 ? 8.005 -8.070 15.786 1.00 95.38 372 ASP A O 1
ATOM 3072 N N . PRO A 1 373 ? 7.747 -8.265 18.008 1.00 94.44 373 PRO A N 1
ATOM 3073 C CA . PRO A 1 373 ? 6.309 -8.014 17.972 1.00 94.44 373 PRO A CA 1
ATOM 3074 C C . PRO A 1 373 ? 5.935 -6.632 17.418 1.00 94.44 373 PRO A C 1
ATOM 3076 O O . PRO A 1 373 ? 4.821 -6.469 16.917 1.00 94.44 373 PRO A O 1
ATOM 3079 N N . GLN A 1 374 ? 6.823 -5.638 17.533 1.00 91.31 374 GLN A N 1
ATOM 3080 C CA . GLN A 1 374 ? 6.616 -4.303 16.977 1.00 91.31 374 GLN A CA 1
ATOM 3081 C C . GLN A 1 374 ? 6.643 -4.345 15.451 1.00 91.31 374 GLN A C 1
ATOM 3083 O O . GLN A 1 374 ? 5.703 -3.863 14.820 1.00 91.31 374 GLN A O 1
ATOM 3088 N N . GLU A 1 375 ? 7.651 -4.991 14.861 1.00 90.12 375 GLU A N 1
ATOM 3089 C CA . GLU A 1 375 ? 7.716 -5.178 13.410 1.00 90.12 375 GLU A CA 1
ATOM 3090 C C . GLU A 1 375 ? 6.551 -6.051 12.907 1.00 90.12 375 GLU A C 1
ATOM 3092 O O . GLU A 1 375 ? 5.978 -5.764 11.858 1.00 90.12 375 GLU A O 1
ATOM 3097 N N . TYR A 1 376 ? 6.095 -7.045 13.687 1.00 92.94 376 TYR A N 1
ATOM 3098 C CA . TYR A 1 376 ? 4.868 -7.792 13.360 1.00 92.94 376 TYR A CA 1
ATOM 3099 C C . TYR A 1 376 ? 3.654 -6.868 13.222 1.00 92.94 376 TYR A C 1
ATOM 3101 O O . TYR A 1 376 ? 2.888 -6.987 12.266 1.00 92.94 376 TYR A O 1
ATOM 3109 N N . ILE A 1 377 ? 3.460 -5.950 14.172 1.00 91.62 377 ILE A N 1
ATOM 3110 C CA . ILE A 1 377 ? 2.359 -4.982 14.121 1.00 91.62 377 ILE A CA 1
ATOM 3111 C C . ILE A 1 377 ? 2.538 -4.070 12.911 1.00 91.62 377 ILE A C 1
ATOM 3113 O O . ILE A 1 377 ? 1.609 -3.926 12.123 1.00 91.62 377 ILE A O 1
ATOM 3117 N N . ARG A 1 378 ? 3.735 -3.524 12.711 1.00 87.38 378 ARG A N 1
ATOM 3118 C CA . ARG A 1 378 ? 4.035 -2.646 11.583 1.00 87.38 378 ARG A CA 1
ATOM 3119 C C . ARG A 1 378 ? 3.681 -3.295 10.243 1.00 87.38 378 ARG A C 1
ATOM 3121 O O . ARG A 1 378 ? 2.873 -2.744 9.507 1.00 87.38 378 ARG A O 1
ATOM 3128 N N . VAL A 1 379 ? 4.173 -4.504 9.970 1.00 86.75 379 VAL A N 1
ATOM 3129 C CA . VAL A 1 379 ? 3.892 -5.229 8.717 1.00 86.75 379 VAL A CA 1
ATOM 3130 C C . VAL A 1 379 ? 2.400 -5.543 8.554 1.00 86.75 379 VAL A C 1
ATOM 3132 O O . VAL A 1 379 ? 1.881 -5.525 7.441 1.00 86.75 379 VAL A O 1
ATOM 3135 N N . LYS A 1 380 ? 1.678 -5.845 9.644 1.00 85.25 380 LYS A N 1
ATOM 3136 C CA . LYS A 1 380 ? 0.239 -6.168 9.586 1.00 85.25 380 LYS A CA 1
ATOM 3137 C C . LYS A 1 380 ? -0.670 -4.959 9.378 1.00 85.25 380 LYS A C 1
ATOM 3139 O O . LYS A 1 380 ? -1.800 -5.159 8.937 1.00 85.25 380 LYS A O 1
ATOM 3144 N N . TYR A 1 381 ? -0.212 -3.765 9.737 1.00 83.19 381 TYR A N 1
ATOM 3145 C CA . TYR A 1 381 ? -0.972 -2.519 9.632 1.00 83.19 381 TYR A CA 1
ATOM 3146 C C . TYR A 1 381 ? -0.442 -1.589 8.525 1.00 83.19 381 TYR A C 1
ATOM 3148 O O . TYR A 1 381 ? -1.042 -0.551 8.256 1.00 83.19 381 TYR A O 1
ATOM 3156 N N . ASP A 1 382 ? 0.626 -1.979 7.822 1.00 81.31 382 ASP A N 1
ATOM 3157 C CA . ASP A 1 382 ? 1.127 -1.261 6.653 1.00 81.31 382 ASP A CA 1
ATOM 3158 C C . ASP A 1 382 ? 0.220 -1.473 5.424 1.00 81.31 382 ASP A C 1
ATOM 3160 O O . ASP A 1 382 ? 0.146 -2.542 4.806 1.00 81.31 382 ASP A O 1
ATOM 3164 N N . VAL A 1 383 ? -0.445 -0.387 5.024 1.00 76.69 383 VAL A N 1
ATOM 3165 C CA . VAL A 1 383 ? -1.323 -0.319 3.850 1.00 76.69 383 VAL A CA 1
ATOM 3166 C C . VAL A 1 383 ? -0.580 -0.673 2.553 1.00 76.69 383 VAL A C 1
ATOM 3168 O O . VAL A 1 383 ? -1.184 -1.206 1.616 1.00 76.69 383 VAL A O 1
ATOM 3171 N N . PHE A 1 384 ? 0.720 -0.390 2.455 1.00 76.81 384 PHE A N 1
ATOM 3172 C CA . PHE A 1 384 ? 1.517 -0.714 1.277 1.00 76.81 384 PHE A CA 1
ATOM 3173 C C . PHE A 1 384 ? 1.795 -2.211 1.168 1.00 76.81 384 PHE A C 1
ATOM 3175 O O . PHE A 1 384 ? 1.648 -2.761 0.069 1.00 76.81 384 PHE A O 1
ATOM 3182 N N . GLU A 1 385 ? 2.115 -2.878 2.278 1.00 80.81 385 GLU A N 1
ATOM 3183 C CA . GLU A 1 385 ? 2.313 -4.332 2.327 1.00 80.81 385 GLU A CA 1
ATOM 3184 C C . GLU A 1 385 ? 1.034 -5.097 1.959 1.00 80.81 385 GLU A C 1
ATOM 3186 O O . GLU A 1 385 ? 1.076 -6.076 1.198 1.00 80.81 385 GLU A O 1
ATOM 3191 N N . ASP A 1 386 ? -0.134 -4.585 2.353 1.00 82.38 386 ASP A N 1
ATOM 3192 C CA . ASP A 1 386 ? -1.436 -5.154 1.991 1.00 82.38 386 ASP A CA 1
ATOM 3193 C C . ASP A 1 386 ? -1.630 -5.288 0.470 1.00 82.38 386 ASP A C 1
ATOM 3195 O O . ASP A 1 386 ? -2.129 -6.310 -0.024 1.00 82.38 386 ASP A O 1
ATOM 3199 N N . PHE A 1 387 ? -1.173 -4.306 -0.319 1.00 79.25 387 PHE A N 1
ATOM 3200 C CA . PHE A 1 387 ? -1.255 -4.371 -1.784 1.00 79.25 387 PHE A CA 1
ATOM 3201 C C . PHE A 1 387 ? -0.378 -5.472 -2.386 1.00 79.25 387 PHE A C 1
ATOM 3203 O O . PHE A 1 387 ? -0.608 -5.897 -3.527 1.00 79.25 387 PHE A O 1
ATOM 3210 N N . LEU A 1 388 ? 0.659 -5.914 -1.675 1.00 86.25 388 LEU A N 1
ATOM 3211 C CA . LEU A 1 388 ? 1.643 -6.881 -2.158 1.00 86.25 388 LEU A CA 1
ATOM 3212 C C . LEU A 1 388 ? 1.409 -8.288 -1.595 1.00 86.25 388 LEU A C 1
ATOM 3214 O O . LEU A 1 388 ? 1.890 -9.258 -2.194 1.00 86.25 388 LEU A O 1
ATOM 3218 N N . SER A 1 389 ? 0.629 -8.382 -0.519 1.00 91.69 389 SER A N 1
ATOM 3219 C CA . SER A 1 389 ? 0.399 -9.578 0.279 1.00 91.69 389 SER A CA 1
ATOM 3220 C C . SER A 1 389 ? -0.432 -10.659 -0.436 1.00 91.69 389 SER A C 1
ATOM 3222 O O . SER A 1 389 ? -1.560 -10.416 -0.891 1.00 91.69 389 SER A O 1
ATOM 3224 N N . PRO A 1 390 ? 0.066 -11.911 -0.498 1.00 95.44 390 PRO A N 1
ATOM 3225 C CA . PRO A 1 390 ? -0.731 -13.066 -0.909 1.00 95.44 390 PRO A CA 1
ATOM 3226 C C . PRO A 1 390 ? -1.939 -13.333 -0.005 1.00 95.44 390 PRO A C 1
ATOM 3228 O O . PRO A 1 390 ? -2.958 -13.820 -0.496 1.00 95.44 390 PRO A O 1
ATOM 3231 N N . VAL A 1 391 ? -1.839 -13.012 1.290 1.00 95.31 391 VAL A N 1
ATOM 3232 C CA . VAL A 1 391 ? -2.898 -13.241 2.285 1.00 95.31 391 VAL A CA 1
ATOM 3233 C C . VAL A 1 391 ? -4.105 -12.360 1.971 1.00 95.31 391 VAL A C 1
ATOM 3235 O O . VAL A 1 391 ? -5.223 -12.861 1.834 1.00 95.31 391 VAL A O 1
ATOM 3238 N N . ILE A 1 392 ? -3.875 -11.065 1.740 1.00 95.00 392 ILE A N 1
ATOM 3239 C CA . ILE A 1 392 ? -4.927 -10.106 1.374 1.00 95.00 392 ILE A CA 1
ATOM 3240 C C . ILE A 1 392 ? -5.533 -10.443 0.009 1.00 95.00 392 ILE A C 1
ATOM 3242 O O . ILE A 1 392 ? -6.756 -10.392 -0.169 1.00 95.00 392 ILE A O 1
ATOM 3246 N N . ALA A 1 393 ? -4.716 -10.875 -0.957 1.00 97.44 393 ALA A N 1
ATOM 3247 C CA . ALA A 1 393 ? -5.216 -11.342 -2.249 1.00 97.44 393 ALA A CA 1
ATOM 3248 C C . ALA A 1 393 ? -6.099 -12.601 -2.112 1.00 97.44 393 ALA A C 1
ATOM 3250 O O . ALA A 1 393 ? -7.145 -12.701 -2.766 1.00 97.44 393 ALA A O 1
ATOM 3251 N N . ALA A 1 394 ? -5.729 -13.543 -1.233 1.00 98.19 394 ALA A N 1
ATOM 3252 C CA . ALA A 1 394 ? -6.522 -14.734 -0.927 1.00 98.19 394 ALA A CA 1
ATOM 3253 C C . ALA A 1 394 ? -7.847 -14.373 -0.243 1.00 98.19 394 ALA A C 1
ATOM 3255 O O . ALA A 1 394 ? -8.905 -14.839 -0.680 1.00 98.19 394 ALA A O 1
ATOM 3256 N N . GLN A 1 395 ? -7.804 -13.488 0.757 1.00 97.31 395 GLN A N 1
ATOM 3257 C CA . GLN A 1 395 ? -8.976 -12.952 1.446 1.00 97.31 395 GLN A CA 1
ATOM 3258 C C . GLN A 1 395 ? -9.935 -12.266 0.464 1.00 97.31 395 GLN A C 1
ATOM 3260 O O . GLN A 1 395 ? -11.134 -12.551 0.459 1.00 97.31 395 GLN A O 1
ATOM 3265 N N . THR A 1 396 ? -9.416 -11.414 -0.422 1.00 97.56 396 THR A N 1
ATOM 3266 C CA . THR A 1 396 ? -10.212 -10.667 -1.409 1.00 97.56 396 THR A CA 1
ATOM 3267 C C . THR A 1 396 ? -10.870 -11.595 -2.433 1.00 97.56 396 THR A C 1
ATOM 3269 O O . THR A 1 396 ? -12.058 -11.441 -2.750 1.00 97.56 396 THR A O 1
ATOM 3272 N N . LEU A 1 397 ? -10.131 -12.595 -2.931 1.00 98.38 397 LEU A N 1
ATOM 3273 C CA . LEU A 1 397 ? -10.670 -13.630 -3.815 1.00 98.38 397 LEU A CA 1
ATOM 3274 C C . LEU A 1 397 ? -11.770 -14.438 -3.116 1.00 98.38 397 LEU A C 1
ATOM 3276 O O . LEU A 1 397 ? -12.835 -14.682 -3.699 1.00 98.38 397 LEU A O 1
ATOM 3280 N N . PHE A 1 398 ? -11.526 -14.839 -1.867 1.00 98.44 398 PHE A N 1
ATOM 3281 C CA . PHE A 1 398 ? -12.486 -15.576 -1.059 1.00 98.44 398 PHE A CA 1
ATOM 3282 C C . PHE A 1 398 ? -13.772 -14.769 -0.836 1.00 98.44 398 PHE A C 1
ATOM 3284 O O . PHE A 1 398 ? -14.860 -15.258 -1.160 1.00 98.44 398 PHE A O 1
ATOM 3291 N N . TYR A 1 399 ? -13.655 -13.517 -0.380 1.00 98.25 399 TYR A N 1
ATOM 3292 C CA . TYR A 1 399 ? -14.781 -12.607 -0.169 1.00 98.25 399 TYR A CA 1
ATOM 3293 C C . TYR A 1 399 ? -15.603 -12.428 -1.446 1.00 98.25 399 TYR A C 1
ATOM 3295 O O . TYR A 1 399 ? -16.821 -12.646 -1.455 1.00 98.25 399 TYR A O 1
ATOM 3303 N N . SER A 1 400 ? -14.941 -12.106 -2.561 1.00 97.75 400 SER A N 1
ATOM 3304 C CA . SER A 1 400 ? -15.608 -11.888 -3.846 1.00 97.75 400 SER A CA 1
ATOM 3305 C C . SER A 1 400 ? -16.379 -13.121 -4.305 1.00 97.75 400 SER A C 1
ATOM 3307 O O . SER A 1 400 ? -17.513 -13.006 -4.782 1.00 97.75 400 SER A O 1
ATOM 3309 N N . ALA A 1 401 ? -15.806 -14.315 -4.140 1.00 98.06 401 ALA A N 1
ATOM 3310 C CA . ALA A 1 401 ? -16.467 -15.556 -4.517 1.00 98.06 401 ALA A CA 1
ATOM 3311 C C . ALA A 1 401 ? -17.638 -15.895 -3.590 1.00 98.06 401 ALA A C 1
ATOM 3313 O O . ALA A 1 401 ? -18.715 -16.243 -4.079 1.00 98.06 401 ALA A O 1
ATOM 3314 N N . ALA A 1 402 ? -17.473 -15.744 -2.276 1.00 97.25 402 ALA A N 1
ATOM 3315 C CA . ALA A 1 402 ? -18.525 -15.987 -1.293 1.00 97.25 402 ALA A CA 1
ATOM 3316 C C . ALA A 1 402 ? -19.719 -15.025 -1.459 1.00 97.25 402 ALA A C 1
ATOM 3318 O O . ALA A 1 402 ? -20.881 -15.429 -1.316 1.00 97.25 402 ALA A O 1
ATOM 3319 N N . SER A 1 403 ? -19.439 -13.771 -1.822 1.00 96.69 403 SER A N 1
ATOM 3320 C CA . SER A 1 403 ? -20.442 -12.736 -2.076 1.00 96.69 403 SER A CA 1
ATOM 3321 C C . SER A 1 403 ? -21.189 -12.963 -3.399 1.00 96.69 403 SER A C 1
ATOM 3323 O O . SER A 1 403 ? -22.423 -13.013 -3.417 1.00 96.69 403 SER A O 1
ATOM 3325 N N . LYS A 1 404 ? -20.465 -13.183 -4.509 1.00 95.50 404 LYS A N 1
ATOM 3326 C CA . LYS A 1 404 ? -21.037 -13.195 -5.872 1.00 95.50 404 LYS A CA 1
ATOM 3327 C C . LYS A 1 404 ? -21.504 -14.569 -6.360 1.00 95.50 404 LYS A C 1
ATOM 3329 O O . LYS A 1 404 ? -22.347 -14.646 -7.259 1.00 95.50 404 LYS A O 1
ATOM 3334 N N . ARG A 1 405 ? -20.953 -15.675 -5.845 1.00 96.31 405 ARG A N 1
ATOM 3335 C CA . ARG A 1 405 ? -21.191 -17.024 -6.390 1.00 96.31 405 ARG A CA 1
ATOM 3336 C C . ARG A 1 405 ? -22.009 -17.892 -5.441 1.00 96.31 405 ARG A C 1
ATOM 3338 O O . ARG A 1 405 ? -21.755 -18.000 -4.245 1.00 96.31 405 ARG A O 1
ATOM 3345 N N . LYS A 1 406 ? -23.031 -18.542 -6.009 1.00 92.75 406 LYS A N 1
ATOM 3346 C CA . LYS A 1 406 ? -23.908 -19.471 -5.282 1.00 92.75 406 LYS A CA 1
ATOM 3347 C C . LYS A 1 406 ? -23.097 -20.643 -4.724 1.00 92.75 406 LYS A C 1
ATOM 3349 O O . LYS A 1 406 ? -22.125 -21.064 -5.342 1.00 92.75 406 LYS A O 1
ATOM 3354 N N . GLU A 1 407 ? -23.541 -21.168 -3.584 1.00 92.62 407 GLU A N 1
ATOM 3355 C CA . GLU A 1 407 ? -22.952 -22.298 -2.838 1.00 92.62 407 GLU A CA 1
ATOM 3356 C C . GLU A 1 407 ? -21.549 -22.085 -2.254 1.00 92.62 407 GLU A C 1
ATOM 3358 O O . GLU A 1 407 ? -21.230 -22.767 -1.285 1.00 92.62 407 GLU A O 1
ATOM 3363 N N . VAL A 1 408 ? -20.739 -21.151 -2.769 1.00 96.81 408 VAL A N 1
ATOM 3364 C CA . VAL A 1 408 ? -19.367 -20.915 -2.276 1.00 96.81 408 VAL A CA 1
ATOM 3365 C C . VAL A 1 408 ? -19.374 -20.604 -0.784 1.00 96.81 408 VAL A C 1
ATOM 3367 O O . VAL A 1 408 ? -18.726 -21.309 -0.019 1.00 96.81 408 VAL A O 1
ATOM 3370 N N . LEU A 1 409 ? -20.183 -19.627 -0.358 1.00 96.44 409 LEU A N 1
ATOM 3371 C CA . LEU A 1 409 ? -20.301 -19.267 1.056 1.00 96.44 409 LEU A CA 1
ATOM 3372 C C . LEU A 1 409 ? -20.714 -20.465 1.924 1.00 96.44 409 LEU A C 1
ATOM 3374 O O . LEU A 1 409 ? -20.107 -20.711 2.953 1.00 96.44 409 LEU A O 1
ATOM 3378 N N . GLN A 1 410 ? -21.725 -21.233 1.506 1.00 95.44 410 GLN A N 1
ATOM 3379 C CA . GLN A 1 410 ? -22.223 -22.362 2.298 1.00 95.44 410 GLN A CA 1
ATOM 3380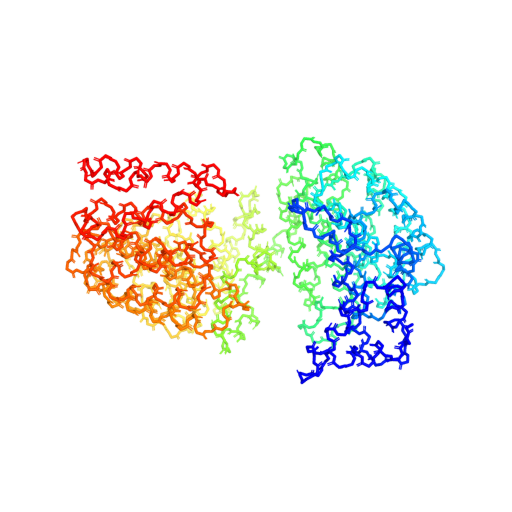 C C . GLN A 1 410 ? -21.174 -23.464 2.455 1.00 95.44 410 GLN A C 1
ATOM 3382 O O . GLN A 1 410 ? -21.002 -23.988 3.552 1.00 95.44 410 GLN A O 1
ATOM 3387 N N . LYS A 1 411 ? -20.470 -23.810 1.374 1.00 96.38 411 LYS A N 1
ATOM 3388 C CA . LYS A 1 411 ? -19.424 -24.836 1.409 1.00 96.38 411 LYS A CA 1
ATOM 3389 C C . LYS A 1 411 ? -18.207 -24.376 2.207 1.00 96.38 411 LYS A C 1
ATOM 3391 O O . LYS A 1 411 ? -17.649 -25.173 2.953 1.00 96.38 411 LYS A O 1
ATOM 3396 N N . ALA A 1 412 ? -17.835 -23.102 2.090 1.00 96.81 412 ALA A N 1
ATOM 3397 C CA . ALA A 1 412 ? -16.750 -22.517 2.864 1.00 96.81 412 ALA A CA 1
ATOM 3398 C C . ALA A 1 412 ? -17.071 -22.487 4.360 1.00 96.81 412 ALA A C 1
ATOM 3400 O O . ALA A 1 412 ? -16.281 -22.984 5.145 1.00 96.81 412 ALA A O 1
ATOM 3401 N N . MET A 1 413 ? -18.256 -22.006 4.752 1.00 96.69 413 MET A N 1
ATOM 3402 C CA . MET A 1 413 ? -18.668 -22.009 6.161 1.00 96.69 413 MET A CA 1
ATOM 3403 C C . MET A 1 413 ? -18.789 -23.431 6.715 1.00 96.69 413 MET A C 1
ATOM 3405 O O . MET A 1 413 ? -18.381 -23.678 7.843 1.00 96.69 413 MET A O 1
ATOM 3409 N N . GLY A 1 414 ? -19.290 -24.385 5.921 1.00 96.62 414 GLY A N 1
ATOM 3410 C CA . GLY A 1 414 ? -19.300 -25.799 6.305 1.00 96.62 414 GLY A CA 1
ATOM 3411 C C . GLY A 1 414 ? -17.894 -26.345 6.572 1.00 96.62 414 GLY A C 1
ATOM 3412 O O . GLY A 1 414 ? -17.689 -27.023 7.573 1.00 96.62 414 GLY A O 1
ATOM 3413 N N . PHE A 1 415 ? -16.923 -25.997 5.723 1.00 97.75 415 PHE A N 1
ATOM 3414 C CA . PHE A 1 415 ? -15.517 -26.344 5.919 1.00 97.75 415 PHE A CA 1
ATOM 3415 C C . PHE A 1 415 ? -14.908 -25.659 7.153 1.00 97.75 415 PHE A C 1
ATOM 3417 O O . PHE A 1 415 ? -14.352 -26.351 7.999 1.00 97.75 415 PHE A O 1
ATOM 3424 N N . SER A 1 416 ? -15.067 -24.341 7.318 1.00 97.38 416 SER A N 1
ATOM 3425 C CA . SER A 1 416 ? -14.552 -23.612 8.488 1.00 97.38 416 SER A CA 1
ATOM 3426 C C . SER A 1 416 ? -15.115 -24.178 9.796 1.00 97.38 416 SER A C 1
ATOM 3428 O O . SER A 1 416 ? -14.369 -24.405 10.743 1.00 97.38 416 SER A O 1
ATOM 3430 N N . MET A 1 417 ? -16.414 -24.495 9.834 1.00 95.81 417 MET A N 1
ATOM 3431 C CA . MET A 1 417 ? -17.033 -25.131 11.000 1.00 95.81 417 MET A CA 1
ATOM 3432 C C . MET A 1 417 ? -16.567 -26.572 11.216 1.00 95.81 417 MET A C 1
ATOM 3434 O O . MET A 1 417 ? -16.508 -27.013 12.361 1.00 95.81 417 MET A O 1
ATOM 3438 N N .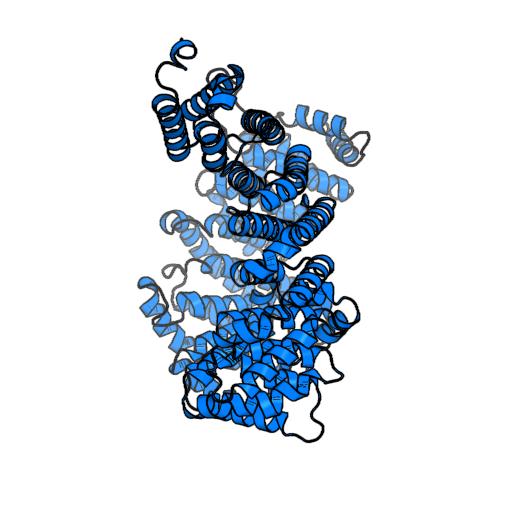 GLN A 1 418 ? -16.246 -27.317 10.156 1.00 96.44 418 GLN A N 1
ATOM 3439 C CA . GLN A 1 418 ? -15.660 -28.651 10.285 1.00 96.44 418 GLN A CA 1
ATOM 3440 C C . GLN A 1 418 ? -14.280 -28.577 10.948 1.00 96.44 418 GLN A C 1
ATOM 3442 O O . GLN A 1 418 ? -14.033 -29.339 11.875 1.00 96.44 418 GLN A O 1
ATOM 3447 N N . VAL A 1 419 ? -13.429 -27.640 10.516 1.00 96.69 419 VAL A N 1
ATOM 3448 C CA . VAL A 1 419 ? -12.096 -27.414 11.100 1.00 96.69 419 VAL A CA 1
ATOM 3449 C C . VAL A 1 419 ? -12.206 -26.995 12.568 1.00 96.69 419 VAL A C 1
ATOM 3451 O O . VAL A 1 419 ? -11.570 -27.590 13.428 1.00 96.69 419 VAL A O 1
ATOM 3454 N N . ILE A 1 420 ? -13.057 -26.013 12.888 1.00 95.38 420 ILE A N 1
ATOM 3455 C CA . ILE A 1 420 ? -13.203 -25.495 14.262 1.00 95.38 420 ILE A CA 1
ATOM 3456 C C . ILE A 1 420 ? -13.694 -26.569 15.243 1.00 95.38 420 ILE A C 1
ATOM 3458 O O . ILE A 1 420 ? -13.313 -26.550 16.413 1.00 95.38 420 ILE A O 1
ATOM 3462 N N . ASN A 1 421 ? -14.549 -27.487 14.784 1.00 94.56 421 ASN A N 1
ATOM 3463 C CA . ASN A 1 421 ? -15.103 -28.555 15.617 1.00 94.56 421 ASN A CA 1
ATOM 3464 C C . ASN A 1 421 ? -14.235 -29.824 15.646 1.00 94.56 421 ASN A C 1
ATOM 3466 O O . ASN A 1 421 ? -14.625 -30.803 16.287 1.00 94.56 421 ASN A O 1
ATOM 3470 N N . GLU A 1 422 ? -13.092 -29.844 14.956 1.00 95.25 422 GLU A N 1
ATOM 3471 C CA . GLU A 1 422 ? -12.180 -30.982 14.992 1.00 95.25 422 GLU A CA 1
ATOM 3472 C C . GLU A 1 422 ? -11.542 -31.114 16.391 1.00 95.25 422 GLU A C 1
ATOM 3474 O O . GLU A 1 422 ? -10.996 -30.141 16.925 1.00 95.25 422 GLU A O 1
ATOM 3479 N N . PRO A 1 423 ? -11.606 -32.299 17.030 1.00 88.25 423 PRO A N 1
ATOM 3480 C CA . PRO A 1 423 ? -10.967 -32.511 18.324 1.00 88.25 423 PRO A CA 1
ATOM 3481 C C . PRO A 1 423 ? -9.453 -32.291 18.223 1.00 88.25 423 PRO A C 1
ATOM 3483 O O . PRO A 1 423 ? -8.796 -32.934 17.410 1.00 88.25 423 PRO A O 1
ATOM 3486 N N . ASN A 1 424 ? -8.891 -31.437 19.084 1.00 87.44 424 ASN A N 1
ATOM 3487 C CA . ASN A 1 424 ? -7.464 -31.075 19.083 1.00 87.44 424 ASN A CA 1
ATOM 3488 C C . ASN A 1 424 ? -6.973 -30.441 17.765 1.00 87.44 424 ASN A C 1
ATOM 3490 O O . ASN A 1 424 ? -5.841 -30.689 17.348 1.00 87.44 424 ASN A O 1
ATOM 3494 N N . VAL A 1 425 ? -7.815 -29.629 17.113 1.00 93.25 425 VAL A N 1
ATOM 3495 C CA . VAL A 1 425 ? -7.428 -28.835 15.936 1.00 93.25 425 VAL A CA 1
ATOM 3496 C C . VAL A 1 425 ? -6.135 -28.050 16.186 1.00 93.25 425 VAL A C 1
ATOM 3498 O O . VAL A 1 425 ? -5.939 -27.468 17.256 1.00 93.25 425 VAL A O 1
ATOM 3501 N N . ASN A 1 426 ? -5.254 -28.011 15.184 1.00 94.06 426 ASN A N 1
ATOM 3502 C CA . ASN A 1 426 ? -4.045 -27.198 15.247 1.00 94.06 426 ASN A CA 1
ATOM 3503 C C . ASN A 1 426 ? -4.430 -25.709 15.430 1.00 94.06 426 ASN A C 1
ATOM 3505 O O . ASN A 1 426 ? -5.251 -25.207 14.653 1.00 94.06 426 ASN A O 1
ATOM 3509 N N . PRO A 1 427 ? -3.833 -24.978 16.392 1.00 95.50 427 PRO A N 1
ATOM 3510 C CA . PRO A 1 427 ? -4.112 -23.559 16.614 1.00 95.50 427 PRO A CA 1
ATOM 3511 C C . PRO A 1 427 ? -4.065 -22.690 15.348 1.00 95.50 427 PRO A C 1
ATOM 3513 O O . PRO A 1 427 ? -4.958 -21.875 15.136 1.00 95.50 427 PRO A O 1
ATOM 3516 N N . ARG A 1 428 ? -3.101 -22.921 14.448 1.00 96.44 428 ARG A N 1
ATOM 3517 C CA . ARG A 1 428 ? -2.974 -22.191 13.174 1.00 96.44 428 ARG A CA 1
ATOM 3518 C C . ARG A 1 428 ? -4.114 -22.500 12.200 1.00 96.44 428 ARG A C 1
ATOM 3520 O O . ARG A 1 428 ? -4.597 -21.615 11.505 1.00 96.44 428 ARG A O 1
ATOM 3527 N N . GLN A 1 429 ? -4.601 -23.743 12.173 1.00 96.81 429 GLN A N 1
ATOM 3528 C CA . GLN A 1 429 ? -5.774 -24.106 11.365 1.00 96.81 429 GLN A CA 1
ATOM 3529 C C . GLN A 1 429 ? -7.054 -23.473 11.918 1.00 96.81 429 GLN A C 1
ATOM 3531 O O . GLN A 1 429 ? -7.920 -23.041 11.154 1.00 96.81 429 GLN A O 1
ATOM 3536 N N . LYS A 1 430 ? -7.174 -23.396 13.247 1.00 96.94 430 LYS A N 1
ATOM 3537 C CA . LYS A 1 430 ? -8.289 -22.708 13.900 1.00 96.94 430 LYS A CA 1
ATOM 3538 C C . LYS A 1 430 ? -8.263 -21.206 13.612 1.00 96.94 430 LYS A C 1
ATOM 3540 O O . LYS A 1 430 ? -9.308 -20.651 13.274 1.00 96.94 430 LYS A O 1
ATOM 3545 N N . ASP A 1 431 ? -7.082 -20.589 13.660 1.00 97.50 431 ASP A N 1
ATOM 3546 C CA . ASP A 1 431 ? -6.858 -19.199 13.252 1.00 97.50 431 ASP A CA 1
ATOM 3547 C C . ASP A 1 431 ? -7.327 -18.965 11.811 1.00 97.50 431 ASP A C 1
ATOM 3549 O O . ASP A 1 431 ? -8.205 -18.133 11.589 1.00 97.50 431 ASP A O 1
ATOM 3553 N N . GLY A 1 432 ? -6.862 -19.774 10.852 1.00 97.44 432 GLY A N 1
ATOM 3554 C CA . GLY A 1 432 ? -7.283 -19.659 9.453 1.00 97.44 432 GLY A CA 1
ATOM 3555 C C . GLY A 1 432 ? -8.797 -19.808 9.260 1.00 97.44 432 GLY A C 1
ATOM 3556 O O . GLY A 1 432 ? -9.402 -19.113 8.442 1.00 97.44 432 GLY A O 1
ATOM 3557 N N . ALA A 1 433 ? -9.458 -20.668 10.043 1.00 98.19 433 ALA A N 1
ATOM 3558 C CA . ALA A 1 433 ? -10.903 -20.867 9.940 1.00 98.19 433 ALA A CA 1
ATOM 3559 C C . ALA A 1 433 ? -11.675 -19.644 10.457 1.00 98.19 433 ALA A C 1
ATOM 3561 O O . ALA A 1 433 ? -12.644 -19.214 9.825 1.00 98.19 433 ALA A O 1
ATOM 3562 N N . LEU A 1 434 ? -11.222 -19.059 11.569 1.00 98.12 434 LEU A N 1
ATOM 3563 C CA . LEU A 1 434 ? -11.759 -17.816 12.121 1.00 98.12 434 LEU A CA 1
ATOM 3564 C C . LEU A 1 434 ? -11.484 -16.621 11.201 1.00 98.12 434 LEU A C 1
ATOM 3566 O O . LEU A 1 434 ? -12.379 -15.803 10.978 1.00 98.12 434 LEU A O 1
ATOM 3570 N N . HIS A 1 435 ? -10.296 -16.563 10.601 1.00 97.94 435 HIS A N 1
ATOM 3571 C CA . HIS A 1 435 ? -9.920 -15.560 9.612 1.00 97.94 435 HIS A CA 1
ATOM 3572 C C . HIS A 1 435 ? -10.867 -15.600 8.407 1.00 97.94 435 HIS A C 1
ATOM 3574 O O . HIS A 1 435 ? -11.457 -14.583 8.045 1.00 97.94 435 HIS A O 1
ATOM 3580 N N . MET A 1 436 ? -11.116 -16.786 7.841 1.00 98.19 436 MET A N 1
ATOM 3581 C CA . MET A 1 436 ? -12.096 -16.953 6.766 1.00 98.19 436 MET A CA 1
ATOM 3582 C C . MET A 1 436 ? -13.499 -16.487 7.176 1.00 98.19 436 MET A C 1
ATOM 3584 O O . MET A 1 436 ? -14.163 -15.817 6.392 1.00 98.19 436 MET A O 1
ATOM 3588 N N . ILE A 1 437 ? -13.971 -16.823 8.380 1.00 98.06 437 ILE A N 1
ATOM 3589 C CA . ILE A 1 437 ? -15.305 -16.417 8.851 1.00 98.06 437 ILE A CA 1
ATOM 3590 C C . ILE A 1 437 ? -15.400 -14.892 8.991 1.00 98.06 437 ILE A C 1
ATOM 3592 O O . ILE A 1 437 ? -16.354 -14.299 8.481 1.00 98.06 437 ILE A O 1
ATOM 3596 N N . GLY A 1 438 ? -14.423 -14.255 9.644 1.00 97.44 438 GLY A N 1
ATOM 3597 C CA . GLY A 1 438 ? -14.408 -12.801 9.819 1.00 97.44 438 GLY A CA 1
ATOM 3598 C C . GLY A 1 438 ? -14.251 -12.047 8.497 1.00 97.44 438 GLY A C 1
ATOM 3599 O O . GLY A 1 438 ? -14.953 -11.062 8.280 1.00 97.44 438 GLY A O 1
ATOM 3600 N N . ALA A 1 439 ? -13.472 -12.579 7.548 1.00 97.25 439 ALA A N 1
ATOM 3601 C CA . ALA A 1 439 ? -13.290 -11.984 6.223 1.00 97.25 439 ALA A CA 1
ATOM 3602 C C . ALA A 1 439 ? -14.603 -11.823 5.444 1.00 97.25 439 ALA A C 1
ATOM 3604 O O . ALA A 1 439 ? -14.699 -10.963 4.577 1.00 97.25 439 ALA A O 1
ATOM 3605 N N . VAL A 1 440 ? -15.621 -12.644 5.731 1.00 97.38 440 VAL A N 1
ATOM 3606 C CA . VAL A 1 440 ? -16.951 -12.565 5.103 1.00 97.38 440 VAL A CA 1
ATOM 3607 C C . VAL A 1 440 ? -18.055 -12.177 6.086 1.00 97.38 440 VAL A C 1
ATOM 3609 O O . VAL A 1 440 ? -19.232 -12.382 5.774 1.00 97.38 440 VAL A O 1
ATOM 3612 N N . ALA A 1 441 ? -17.715 -11.595 7.241 1.00 97.12 441 ALA A N 1
ATOM 3613 C CA . ALA A 1 441 ? -18.675 -11.200 8.274 1.00 97.12 441 ALA A CA 1
ATOM 3614 C C . ALA A 1 441 ? -19.823 -10.353 7.702 1.00 97.12 441 ALA A C 1
ATOM 3616 O O . ALA A 1 441 ? -20.992 -10.704 7.860 1.00 97.12 441 ALA A O 1
ATOM 3617 N N . GLU A 1 442 ? -19.512 -9.323 6.915 1.00 95.62 442 GLU A N 1
ATOM 3618 C CA . GLU A 1 442 ? -20.507 -8.471 6.250 1.00 95.62 442 GLU A CA 1
ATOM 3619 C C . GLU A 1 442 ? -21.478 -9.285 5.360 1.00 95.62 442 GLU A C 1
ATOM 3621 O O . GLU A 1 442 ? -22.700 -9.098 5.380 1.00 95.62 442 GLU A O 1
ATOM 3626 N N . VAL A 1 443 ? -20.960 -10.256 4.596 1.00 96.12 443 VAL A N 1
ATOM 3627 C CA . VAL A 1 443 ? -21.767 -11.131 3.724 1.00 96.12 443 VAL A CA 1
ATOM 3628 C C . VAL A 1 443 ? -22.654 -12.064 4.554 1.00 96.12 443 VAL A C 1
ATOM 3630 O O . VAL A 1 443 ? -23.801 -12.329 4.173 1.00 96.12 443 VAL A O 1
ATOM 3633 N N . LEU A 1 444 ? -22.148 -12.556 5.688 1.00 96.50 444 LEU A N 1
ATOM 3634 C CA . LEU A 1 444 ? -22.894 -13.387 6.633 1.00 96.50 444 LEU A CA 1
ATOM 3635 C C . LEU A 1 444 ? -24.031 -12.588 7.282 1.00 96.50 444 LEU A C 1
ATOM 3637 O O . LEU A 1 444 ? -25.172 -13.056 7.301 1.00 96.50 444 LEU A O 1
ATOM 3641 N N . LEU A 1 445 ? -23.764 -11.359 7.729 1.00 95.50 445 LEU A N 1
ATOM 3642 C CA . LEU A 1 445 ? -24.745 -10.486 8.380 1.00 95.50 445 LEU A CA 1
ATOM 3643 C C . LEU A 1 445 ? -25.865 -10.025 7.433 1.00 95.50 445 LEU A C 1
ATOM 3645 O O . LEU A 1 445 ? -26.993 -9.794 7.879 1.00 95.50 445 LEU A O 1
ATOM 3649 N N . LYS A 1 446 ? -25.614 -9.985 6.118 1.00 94.50 446 LYS A N 1
ATOM 3650 C CA . LYS A 1 446 ? -26.649 -9.743 5.092 1.00 94.50 446 LYS A CA 1
ATOM 3651 C C . LYS A 1 446 ? -27.589 -10.937 4.875 1.00 94.50 446 LYS A C 1
ATOM 3653 O O . LYS A 1 446 ? -28.679 -10.770 4.327 1.00 94.50 446 LYS A O 1
ATOM 3658 N N . ARG A 1 447 ? -27.215 -12.153 5.292 1.00 93.19 447 ARG A N 1
ATOM 3659 C CA . ARG A 1 447 ? -27.995 -13.382 5.059 1.00 93.19 447 ARG A CA 1
ATOM 3660 C C . ARG A 1 447 ? -28.629 -13.895 6.350 1.00 93.19 447 ARG A C 1
ATOM 3662 O O . ARG A 1 447 ? -27.940 -14.389 7.235 1.00 93.19 447 ARG A O 1
ATOM 3669 N N . LYS A 1 448 ? -29.967 -13.891 6.408 1.00 91.81 448 LYS A N 1
ATOM 3670 C CA . LYS A 1 448 ? -30.759 -14.231 7.610 1.00 91.81 448 LYS A CA 1
ATOM 3671 C C . LYS A 1 448 ? -30.305 -15.507 8.341 1.00 91.81 448 LYS A C 1
ATOM 3673 O O . LYS A 1 448 ? -30.130 -15.468 9.550 1.00 91.81 448 LYS A O 1
ATOM 3678 N N . ILE A 1 449 ? -30.068 -16.602 7.610 1.00 91.25 449 ILE A N 1
ATOM 3679 C CA . ILE A 1 449 ? -29.669 -17.901 8.190 1.00 91.25 449 ILE A CA 1
ATOM 3680 C C . ILE A 1 449 ? -28.375 -17.789 9.011 1.00 91.25 449 ILE A C 1
ATOM 3682 O O . ILE A 1 449 ? -28.285 -18.390 10.077 1.00 91.25 449 ILE A O 1
ATOM 3686 N N . TYR A 1 450 ? -27.393 -17.029 8.521 1.00 93.69 450 TYR A N 1
ATOM 3687 C CA . TYR A 1 450 ? -26.116 -16.836 9.209 1.00 93.69 450 TYR A CA 1
ATOM 3688 C C . TYR A 1 450 ? -26.227 -15.761 10.281 1.00 93.69 450 TYR A C 1
ATOM 3690 O O . TYR A 1 450 ? -25.765 -15.973 11.395 1.00 93.69 450 TYR A O 1
ATOM 3698 N N . LYS A 1 451 ? -26.918 -14.654 9.987 1.00 92.75 451 LYS A N 1
ATOM 3699 C CA . LYS A 1 451 ? -27.166 -13.578 10.952 1.00 92.75 451 LYS A CA 1
ATOM 3700 C C . LYS A 1 451 ? -27.790 -14.087 12.255 1.00 92.75 451 LYS A C 1
ATOM 3702 O O . LYS A 1 451 ? -27.372 -13.674 13.327 1.00 92.75 451 LYS A O 1
ATOM 3707 N N . ASP A 1 452 ? -28.765 -14.995 12.171 1.00 92.12 452 ASP A N 1
ATOM 3708 C CA . ASP A 1 452 ? -29.432 -15.551 13.355 1.00 92.12 452 ASP A CA 1
ATOM 3709 C C . ASP A 1 452 ? -28.535 -16.486 14.188 1.00 92.12 452 ASP A C 1
ATOM 3711 O O . ASP A 1 452 ? -28.812 -16.681 15.369 1.00 92.12 452 ASP A O 1
ATOM 3715 N N . GLN A 1 453 ? -27.469 -17.035 13.595 1.00 93.44 453 GLN A N 1
ATOM 3716 C CA . GLN A 1 453 ? -26.508 -17.935 14.246 1.00 93.44 453 GLN A CA 1
ATOM 3717 C C . GLN A 1 453 ? -25.198 -17.242 14.644 1.00 93.44 453 GLN A C 1
ATOM 3719 O O . GLN A 1 453 ? -24.456 -17.787 15.456 1.00 93.44 453 GLN A O 1
ATOM 3724 N N . ALA A 1 454 ? -24.914 -16.057 14.096 1.00 95.19 454 ALA A N 1
ATOM 3725 C CA . ALA A 1 454 ? -23.648 -15.350 14.273 1.00 95.19 454 ALA A CA 1
ATOM 3726 C C . ALA A 1 454 ? -23.320 -15.115 15.751 1.00 95.19 454 ALA A C 1
ATOM 3728 O O . ALA A 1 454 ? -22.218 -15.421 16.186 1.00 95.19 454 ALA A O 1
ATOM 3729 N N . GLU A 1 455 ? -24.298 -14.671 16.542 1.00 95.62 455 GLU A N 1
ATOM 3730 C CA . GLU A 1 455 ? -24.110 -14.438 17.979 1.00 95.62 455 GLU A CA 1
ATOM 3731 C C . GLU A 1 455 ? -23.697 -15.715 18.725 1.00 95.62 455 GLU A C 1
ATOM 3733 O O . GLU A 1 455 ? -22.764 -15.698 19.519 1.00 95.62 455 GLU A O 1
ATOM 3738 N N . MET A 1 456 ? -24.340 -16.844 18.420 1.00 95.75 456 MET A N 1
ATOM 3739 C CA . MET A 1 456 ? -24.002 -18.130 19.033 1.00 95.75 456 MET A CA 1
ATOM 3740 C C . MET A 1 456 ? -22.635 -18.646 18.564 1.00 95.75 456 MET A C 1
ATOM 3742 O O . MET A 1 456 ? -21.917 -19.279 19.332 1.00 95.75 456 MET A O 1
ATOM 3746 N N . MET A 1 457 ? -22.257 -18.359 17.317 1.00 96.50 457 MET A N 1
ATOM 3747 C CA . MET A 1 457 ? -20.933 -18.685 16.789 1.00 96.50 457 MET A CA 1
ATOM 3748 C C . MET A 1 457 ? -19.837 -17.915 17.537 1.00 96.50 457 MET A C 1
ATOM 3750 O O . MET A 1 457 ? -18.865 -18.535 17.965 1.00 96.50 457 MET A O 1
ATOM 3754 N N . LEU A 1 458 ? -20.031 -16.612 17.784 1.00 97.75 458 LEU A N 1
ATOM 3755 C CA . LEU A 1 458 ? -19.095 -15.811 18.579 1.00 97.75 458 LEU A CA 1
ATOM 3756 C C . LEU A 1 458 ? -18.937 -16.383 19.995 1.00 97.75 458 LEU A C 1
ATOM 3758 O O . LEU A 1 458 ? -17.819 -16.638 20.435 1.00 97.75 458 LEU A O 1
ATOM 3762 N N . VAL A 1 459 ? -20.049 -16.665 20.677 1.00 97.81 459 VAL A N 1
ATOM 3763 C CA . VAL A 1 459 ? -20.028 -17.193 22.052 1.00 97.81 459 VAL A CA 1
ATOM 3764 C C . VAL A 1 459 ? -19.352 -18.564 22.135 1.00 97.81 459 VAL A C 1
ATOM 3766 O O . VAL A 1 459 ? -18.565 -18.802 23.046 1.00 97.81 459 VAL A O 1
ATOM 3769 N N . ASN A 1 460 ? -19.638 -19.469 21.198 1.00 96.69 460 ASN A N 1
ATOM 3770 C CA . ASN A 1 460 ? -19.158 -20.849 21.288 1.00 96.69 460 ASN A CA 1
ATOM 3771 C C . ASN A 1 460 ? -17.742 -21.049 20.742 1.00 96.69 460 ASN A C 1
ATOM 3773 O O . ASN A 1 460 ? -17.073 -21.995 21.152 1.00 96.69 460 ASN A O 1
ATOM 3777 N N . HIS A 1 461 ? -17.302 -20.213 19.796 1.00 96.31 461 HIS A N 1
ATOM 3778 C CA . HIS A 1 461 ? -16.070 -20.461 19.040 1.00 96.31 461 HIS A CA 1
ATOM 3779 C C . HIS A 1 461 ? -15.071 -19.305 19.046 1.00 96.31 461 HIS A C 1
ATOM 3781 O O . HIS A 1 461 ? -13.913 -19.547 18.729 1.00 96.31 461 HIS A O 1
ATOM 3787 N N . VAL A 1 462 ? -15.485 -18.082 19.397 1.00 97.88 462 VAL A N 1
ATOM 3788 C CA . VAL A 1 462 ? -14.592 -16.910 19.446 1.00 97.88 462 VAL A CA 1
ATOM 3789 C C . VAL A 1 462 ? -14.270 -16.533 20.889 1.00 97.88 462 VAL A C 1
ATOM 3791 O O . VAL A 1 462 ? -13.108 -16.352 21.229 1.00 97.88 462 VAL A O 1
ATOM 3794 N N . TYR A 1 463 ? -15.270 -16.470 21.771 1.00 98.19 463 TYR A N 1
ATOM 3795 C CA . TYR A 1 463 ? -15.072 -16.067 23.169 1.00 98.19 463 TYR A CA 1
ATOM 3796 C C . TYR A 1 463 ? -14.105 -16.979 23.942 1.00 98.19 463 TYR A C 1
ATOM 3798 O O . TYR A 1 463 ? -13.286 -16.444 24.687 1.00 98.19 463 TYR A O 1
ATOM 3806 N N . PRO A 1 464 ? -14.126 -18.319 23.771 1.00 97.06 464 PRO A N 1
ATOM 3807 C CA . PRO A 1 464 ? -13.167 -19.195 24.443 1.00 97.06 464 PRO A CA 1
ATOM 3808 C C . PRO A 1 464 ? -11.714 -18.952 24.019 1.00 97.06 464 PRO A C 1
ATOM 3810 O O . PRO A 1 464 ? -10.798 -19.264 24.778 1.00 97.06 464 PRO A O 1
ATOM 3813 N N . GLU A 1 465 ? -11.487 -18.378 22.833 1.00 97.12 465 GLU A N 1
ATOM 3814 C CA . GLU A 1 465 ? -10.130 -18.148 22.339 1.00 97.12 465 GLU A CA 1
ATOM 3815 C C . GLU A 1 465 ? -9.416 -17.033 23.088 1.00 97.12 465 GLU A C 1
ATOM 3817 O O . GLU A 1 465 ? -8.197 -17.065 23.140 1.00 97.12 465 GLU A O 1
ATOM 3822 N N . PHE A 1 466 ? -10.129 -16.123 23.761 1.00 97.56 466 PHE A N 1
ATOM 3823 C CA . PHE A 1 466 ? -9.522 -15.077 24.597 1.00 97.56 466 PHE A CA 1
ATOM 3824 C C . PHE A 1 466 ? -8.698 -15.618 25.774 1.00 97.56 466 PHE A C 1
ATOM 3826 O O . PHE A 1 466 ? -7.915 -14.879 26.359 1.00 97.56 466 PHE A O 1
ATOM 3833 N N . THR A 1 467 ? -8.854 -16.895 26.131 1.00 95.44 467 THR A N 1
ATOM 3834 C CA . THR A 1 467 ? -8.046 -17.563 27.164 1.00 95.44 467 THR A CA 1
ATOM 3835 C C . THR A 1 467 ? -7.086 -18.608 26.594 1.00 95.44 467 THR A C 1
ATOM 3837 O O . THR A 1 467 ? -6.535 -19.406 27.348 1.00 95.44 467 THR A O 1
ATOM 3840 N N . ASN A 1 468 ? -6.916 -18.655 25.270 1.00 94.81 468 ASN A N 1
ATOM 3841 C CA . ASN A 1 468 ? -6.003 -19.585 24.611 1.00 94.81 468 ASN A CA 1
ATOM 3842 C C . ASN A 1 468 ? -4.541 -19.248 24.951 1.00 94.81 468 ASN A C 1
ATOM 3844 O O . ASN A 1 468 ? -4.198 -18.079 25.114 1.00 94.81 468 ASN A O 1
ATOM 3848 N N . GLU A 1 469 ? -3.667 -20.251 25.031 1.00 94.38 469 GLU A N 1
ATOM 3849 C CA . GLU A 1 469 ? -2.233 -20.049 25.275 1.00 94.38 469 GLU A CA 1
ATOM 3850 C C . GLU A 1 469 ? -1.547 -19.321 24.107 1.00 94.38 469 GLU A C 1
ATOM 3852 O O . GLU A 1 469 ? -0.667 -18.484 24.331 1.00 94.38 469 GLU A O 1
ATOM 3857 N N . SER A 1 470 ? -1.990 -19.577 22.871 1.00 95.50 470 SER A N 1
ATOM 3858 C CA . SER A 1 470 ? -1.466 -18.950 21.655 1.00 95.50 470 SER A CA 1
ATOM 3859 C C . SER A 1 470 ? -1.935 -17.497 21.521 1.00 95.50 470 SER A C 1
ATOM 3861 O O . SER A 1 470 ? -3.122 -17.241 21.313 1.00 95.50 470 SER A O 1
ATOM 3863 N N . GLY A 1 471 ? -0.997 -16.545 21.581 1.00 96.62 471 GLY A N 1
ATOM 3864 C CA . GLY A 1 471 ? -1.276 -15.109 21.445 1.00 96.62 471 GLY A CA 1
ATOM 3865 C C . GLY A 1 471 ? -1.977 -14.744 20.137 1.00 96.62 471 GLY A C 1
ATOM 3866 O O . GLY A 1 471 ? -2.988 -14.044 20.155 1.00 96.62 471 GLY A O 1
ATOM 3867 N N . PHE A 1 472 ? -1.537 -15.307 19.009 1.00 96.88 472 PHE A N 1
ATOM 3868 C CA . PHE A 1 472 ? -2.143 -15.027 17.703 1.00 96.88 472 PHE A CA 1
ATOM 3869 C C . PHE A 1 472 ? -3.627 -15.433 17.616 1.00 96.88 472 PHE A C 1
ATOM 3871 O O . PHE A 1 472 ? -4.395 -14.776 16.917 1.00 96.88 472 PHE A O 1
ATOM 3878 N N . LEU A 1 473 ? -4.079 -16.454 18.363 1.00 97.50 473 LEU A N 1
ATOM 3879 C CA . LEU A 1 473 ? -5.504 -16.810 18.435 1.00 97.50 473 LEU A CA 1
ATOM 3880 C C . LEU A 1 473 ? -6.312 -15.806 19.257 1.00 97.50 473 LEU A C 1
ATOM 3882 O O . LEU A 1 473 ? -7.449 -15.501 18.893 1.00 97.50 473 LEU A O 1
ATOM 3886 N N . ARG A 1 474 ? -5.727 -15.260 20.330 1.00 98.31 474 ARG A N 1
ATOM 3887 C CA . ARG A 1 474 ? -6.348 -14.177 21.107 1.00 98.31 474 ARG A CA 1
ATOM 3888 C C . ARG A 1 474 ? -6.497 -12.923 20.247 1.00 98.31 474 ARG A C 1
ATOM 3890 O O . ARG A 1 474 ? -7.592 -12.369 20.174 1.00 98.31 474 ARG A O 1
ATOM 3897 N N . ALA A 1 475 ? -5.452 -12.550 19.503 1.00 98.12 475 ALA A N 1
ATOM 3898 C CA . ALA A 1 475 ? -5.527 -11.467 18.521 1.00 98.12 475 ALA A CA 1
ATOM 3899 C C . ALA A 1 475 ? -6.584 -11.758 17.444 1.00 98.12 475 ALA A C 1
ATOM 3901 O O . ALA A 1 475 ? -7.448 -10.923 17.184 1.00 98.12 475 ALA A O 1
ATOM 3902 N N . ARG A 1 476 ? -6.619 -12.973 16.879 1.00 98.12 476 ARG A N 1
ATOM 3903 C CA . ARG A 1 476 ? -7.652 -13.353 15.904 1.00 98.12 476 ARG A CA 1
ATOM 3904 C C . ARG A 1 476 ? -9.065 -13.235 16.470 1.00 98.12 476 ARG A C 1
ATOM 3906 O O . ARG A 1 476 ? -9.974 -12.845 15.740 1.00 98.12 476 ARG A O 1
ATOM 3913 N N . ALA A 1 477 ? -9.274 -13.547 17.746 1.00 98.50 477 ALA A N 1
ATOM 3914 C CA . ALA A 1 477 ? -10.572 -13.397 18.391 1.00 98.50 477 ALA A CA 1
ATOM 3915 C C . ALA A 1 477 ? -11.012 -11.923 18.463 1.00 98.50 477 ALA A C 1
ATOM 3917 O O . ALA A 1 477 ? -12.157 -11.615 18.114 1.00 98.50 477 ALA A O 1
ATOM 3918 N N . CYS A 1 478 ? -10.096 -11.012 18.818 1.00 98.56 478 CYS A N 1
ATOM 3919 C CA . CYS A 1 478 ? -10.311 -9.563 18.732 1.00 98.56 478 CYS A CA 1
ATOM 3920 C C . CYS A 1 478 ? -10.644 -9.134 17.296 1.00 98.56 478 CYS A C 1
ATOM 3922 O O . CYS A 1 478 ? -11.660 -8.476 17.065 1.00 98.56 478 CYS A O 1
ATOM 3924 N N . TRP A 1 479 ? -9.860 -9.591 16.317 1.00 98.06 479 TRP A N 1
ATOM 3925 C CA . TRP A 1 479 ? -10.064 -9.283 14.902 1.00 98.06 479 TRP A CA 1
ATOM 3926 C C . TRP A 1 479 ? -11.431 -9.764 14.390 1.00 98.06 479 TRP A C 1
ATOM 3928 O O . TRP A 1 479 ? -12.126 -9.043 13.672 1.00 98.06 479 TRP A O 1
ATOM 3938 N N . VAL A 1 480 ? -11.883 -10.962 14.777 1.00 98.38 480 VAL A N 1
ATOM 3939 C CA . VAL A 1 480 ? -13.225 -11.449 14.415 1.00 98.38 480 VAL A CA 1
ATOM 3940 C C . VAL A 1 480 ? -14.304 -10.587 15.071 1.00 98.38 480 VAL A C 1
ATOM 3942 O O . VAL A 1 480 ? -15.263 -10.214 14.399 1.00 98.38 480 VAL A O 1
ATOM 3945 N N . LEU A 1 481 ? -14.155 -10.214 16.346 1.00 98.00 481 LEU A N 1
ATOM 3946 C CA . LEU A 1 481 ? -15.104 -9.313 17.008 1.00 98.00 481 LEU A CA 1
ATOM 3947 C C . LEU A 1 481 ? -15.197 -7.947 16.325 1.00 98.00 481 LEU A C 1
ATOM 3949 O O . LEU A 1 481 ? -16.310 -7.470 16.103 1.00 98.00 481 LEU A O 1
ATOM 3953 N N . LYS A 1 482 ? -14.059 -7.371 15.920 1.00 97.25 482 LYS A N 1
ATOM 3954 C CA . LYS A 1 482 ? -13.996 -6.158 15.093 1.00 97.25 482 LYS A CA 1
ATOM 3955 C C . LYS A 1 482 ? -14.851 -6.311 13.832 1.00 97.25 482 LYS A C 1
ATOM 3957 O O . LYS A 1 482 ? -15.678 -5.454 13.551 1.00 97.25 482 LYS A O 1
ATOM 3962 N N . HIS A 1 483 ? -14.725 -7.419 13.102 1.00 97.00 483 HIS A N 1
ATOM 3963 C CA . HIS A 1 483 ? -15.474 -7.644 11.855 1.00 97.00 483 HIS A CA 1
ATOM 3964 C C . HIS A 1 483 ? -16.968 -7.931 12.062 1.00 97.00 483 HIS A C 1
ATOM 3966 O O . HIS A 1 483 ? -17.776 -7.715 11.159 1.00 97.00 483 HIS A O 1
ATOM 3972 N N . PHE A 1 484 ? -17.357 -8.406 13.244 1.00 97.38 484 PHE A N 1
ATOM 3973 C CA . PHE A 1 484 ? -18.753 -8.622 13.624 1.00 97.38 484 PHE A CA 1
ATOM 3974 C C . PHE A 1 484 ? -19.334 -7.469 14.460 1.00 97.38 484 PHE A C 1
ATOM 3976 O O . PHE A 1 484 ? -20.413 -7.635 15.027 1.00 97.38 484 PHE A O 1
ATOM 3983 N N . CYS A 1 485 ? -18.685 -6.300 14.520 1.00 94.69 485 CYS A N 1
ATOM 3984 C CA . CYS A 1 485 ? -19.150 -5.171 15.333 1.00 94.69 485 CYS A CA 1
ATOM 3985 C C . CYS A 1 485 ? -20.556 -4.670 14.952 1.00 94.69 485 CYS A C 1
ATOM 3987 O O . CYS A 1 485 ? -21.297 -4.251 15.834 1.00 94.69 485 CYS A O 1
ATOM 3989 N N . GLU A 1 486 ? -20.986 -4.815 13.692 1.00 93.69 486 GLU A N 1
ATOM 3990 C CA . GLU A 1 486 ? -22.347 -4.482 13.230 1.00 93.69 486 GLU A CA 1
ATOM 3991 C C . GLU A 1 486 ? -23.424 -5.520 13.638 1.00 93.69 486 GLU A C 1
ATOM 3993 O O . GLU A 1 486 ? -24.626 -5.357 13.369 1.00 93.69 486 GLU A O 1
ATOM 3998 N N . LEU A 1 487 ? -23.033 -6.643 14.255 1.00 93.94 487 LEU A N 1
ATOM 3999 C CA . LEU A 1 487 ? -23.972 -7.662 14.714 1.00 93.94 487 LEU A CA 1
ATOM 4000 C C . LEU A 1 487 ? -24.871 -7.092 15.815 1.00 93.94 487 LEU A C 1
ATOM 4002 O O . LEU A 1 487 ? -24.422 -6.682 16.878 1.00 93.94 487 LEU A O 1
ATOM 4006 N N . LYS A 1 488 ? -26.187 -7.154 15.609 1.00 90.81 488 LYS A N 1
ATOM 4007 C CA . LYS A 1 488 ? -27.158 -6.791 16.647 1.00 90.81 488 LYS A CA 1
ATOM 4008 C C . LYS A 1 488 ? -27.283 -7.919 17.671 1.00 90.81 488 LYS A C 1
ATOM 4010 O O . LYS A 1 488 ? -28.020 -8.875 17.422 1.00 90.81 488 LYS A O 1
ATOM 4015 N N . PHE A 1 489 ? -26.589 -7.790 18.801 1.00 93.00 489 PHE A N 1
ATOM 4016 C CA . PHE A 1 489 ? -26.670 -8.733 19.918 1.00 93.00 489 PHE A CA 1
ATOM 4017 C C . PHE A 1 489 ? -28.096 -8.790 20.479 1.00 93.00 489 PHE A C 1
ATOM 4019 O O . PHE A 1 489 ? -28.654 -7.781 20.913 1.00 93.00 489 PHE A O 1
ATOM 4026 N N . LYS A 1 490 ? -28.698 -9.982 20.467 1.00 91.75 490 LYS A N 1
ATOM 4027 C CA . LYS A 1 490 ? -30.018 -10.241 21.056 1.00 91.75 490 LYS A CA 1
ATOM 4028 C C . LYS A 1 490 ? -29.917 -10.387 22.572 1.00 91.75 490 LYS A C 1
ATOM 4030 O O . LYS A 1 490 ? -30.842 -9.990 23.276 1.00 91.75 490 LYS A O 1
ATOM 4035 N N . ASN A 1 491 ? -28.818 -10.954 23.072 1.00 93.75 491 ASN A N 1
ATOM 4036 C CA . ASN A 1 491 ? -28.551 -11.091 24.498 1.00 93.75 491 ASN A CA 1
ATOM 4037 C C . ASN A 1 491 ? -27.515 -10.056 24.954 1.00 93.75 491 ASN A C 1
ATOM 4039 O O . ASN A 1 491 ? -26.348 -10.103 24.570 1.00 93.75 491 ASN A O 1
ATOM 4043 N N . GLU A 1 492 ? -27.927 -9.150 25.839 1.00 93.81 492 GLU A N 1
ATOM 4044 C CA . GLU A 1 492 ? -27.044 -8.118 26.393 1.00 93.81 492 GLU A CA 1
ATOM 4045 C C . GLU A 1 492 ? -25.856 -8.694 27.167 1.00 93.81 492 GLU A C 1
ATOM 4047 O O . GLU A 1 492 ? -24.788 -8.087 27.177 1.00 93.81 492 GLU A O 1
ATOM 4052 N N . ASN A 1 493 ? -26.003 -9.878 27.774 1.00 95.75 493 ASN A N 1
ATOM 4053 C CA . ASN A 1 493 ? -24.887 -10.534 28.454 1.00 95.75 493 ASN A CA 1
ATOM 4054 C C . ASN A 1 493 ? -23.796 -10.958 27.467 1.00 95.75 493 ASN A C 1
ATOM 4056 O O . ASN A 1 493 ? -22.623 -10.896 27.817 1.00 95.75 493 ASN A O 1
ATOM 4060 N N . ASN A 1 494 ? -24.164 -11.325 26.235 1.00 96.75 494 ASN A N 1
ATOM 4061 C CA . ASN A 1 494 ? -23.190 -11.677 25.206 1.00 96.75 494 ASN A CA 1
ATOM 4062 C C . ASN A 1 494 ? -22.403 -10.439 24.763 1.00 96.75 494 ASN A C 1
ATOM 4064 O O . ASN A 1 494 ? -21.189 -10.532 24.617 1.00 96.75 494 ASN A O 1
ATOM 4068 N N . LEU A 1 495 ? -23.066 -9.284 24.613 1.00 96.81 495 LEU A N 1
ATOM 4069 C CA . LEU A 1 495 ? -22.392 -8.009 24.337 1.00 96.81 495 LEU A CA 1
ATOM 4070 C C . LEU A 1 495 ? -21.475 -7.603 25.497 1.00 96.81 495 LEU A C 1
ATOM 4072 O O . LEU A 1 495 ? -20.313 -7.282 25.272 1.00 96.81 495 LEU A O 1
ATOM 4076 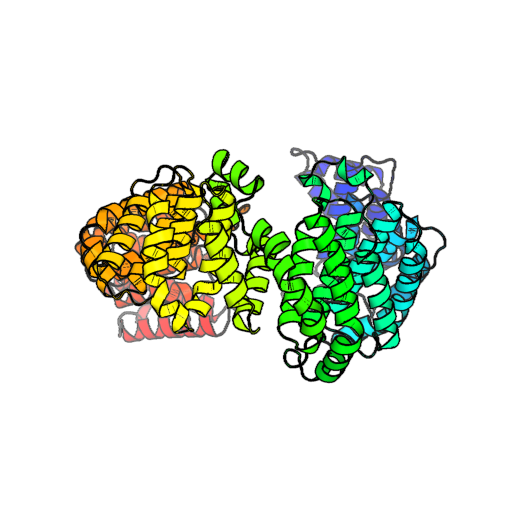N N . ARG A 1 496 ? -21.972 -7.657 26.741 1.00 96.81 496 ARG A N 1
ATOM 4077 C CA . ARG A 1 496 ? -21.166 -7.353 27.932 1.00 96.81 496 ARG A CA 1
ATOM 4078 C C . ARG A 1 496 ? -19.936 -8.252 28.000 1.00 96.81 496 ARG A C 1
ATOM 4080 O O . ARG A 1 496 ? -18.848 -7.756 28.248 1.00 96.81 496 ARG A O 1
ATOM 4087 N N . GLN A 1 497 ? -20.092 -9.548 27.741 1.00 97.69 497 GLN A N 1
ATOM 4088 C CA . GLN A 1 497 ? -18.970 -10.476 27.715 1.00 97.69 497 GLN A CA 1
ATOM 4089 C C . GLN A 1 497 ? -17.978 -10.147 26.592 1.00 97.69 497 GLN A C 1
ATOM 4091 O O . GLN A 1 497 ? -16.785 -10.162 26.857 1.00 97.69 497 GLN A O 1
ATOM 4096 N N . ALA A 1 498 ? -18.437 -9.799 25.384 1.00 97.94 498 ALA A N 1
ATOM 4097 C CA . ALA A 1 498 ? -17.549 -9.374 24.295 1.00 97.94 498 ALA A CA 1
ATOM 4098 C C . ALA A 1 498 ? -16.678 -8.182 24.718 1.00 97.94 498 ALA A C 1
ATOM 4100 O O . ALA A 1 498 ? -15.461 -8.234 24.582 1.00 97.94 498 ALA A O 1
ATOM 4101 N N . LEU A 1 499 ? -17.308 -7.153 25.296 1.00 97.94 499 LEU A N 1
ATOM 4102 C CA . LEU A 1 499 ? -16.642 -5.938 25.770 1.00 97.94 499 LEU A CA 1
ATOM 4103 C C . LEU A 1 499 ? -15.651 -6.220 26.900 1.00 97.94 499 LEU A C 1
ATOM 4105 O O . LEU A 1 499 ? -14.546 -5.689 26.894 1.00 97.94 499 LEU A O 1
ATOM 4109 N N . GLU A 1 500 ? -16.032 -7.070 27.852 1.00 97.75 500 GLU A N 1
ATOM 4110 C CA . GLU A 1 500 ? -15.168 -7.503 28.950 1.00 97.75 500 GLU A CA 1
ATOM 4111 C C . GLU A 1 500 ? -13.948 -8.281 28.446 1.00 97.75 500 GLU A C 1
ATOM 4113 O O . GLU A 1 500 ? -12.831 -8.026 28.888 1.00 97.75 500 GLU A O 1
ATOM 4118 N N . LEU A 1 501 ? -14.140 -9.189 27.485 1.00 98.44 501 LEU A N 1
ATOM 4119 C CA . LEU A 1 501 ? -13.056 -9.951 26.869 1.00 98.44 501 LEU A CA 1
ATOM 4120 C C . LEU A 1 501 ? -12.083 -9.036 26.116 1.00 98.44 501 LEU A C 1
ATOM 4122 O O . LEU A 1 501 ? -10.882 -9.110 26.362 1.00 98.44 501 LEU A O 1
ATOM 4126 N N . THR A 1 502 ? -12.582 -8.125 25.272 1.00 97.94 502 THR A N 1
ATOM 4127 C CA . THR A 1 502 ? -11.727 -7.168 24.548 1.00 97.94 502 THR A CA 1
ATOM 4128 C C . THR A 1 502 ? -11.051 -6.172 25.484 1.00 97.94 502 THR A C 1
ATOM 4130 O O . THR A 1 502 ? -9.877 -5.869 25.305 1.00 97.94 502 THR A O 1
ATOM 4133 N N . ARG A 1 503 ? -11.742 -5.698 26.530 1.00 98.00 503 ARG A N 1
ATOM 4134 C CA . ARG A 1 503 ? -11.139 -4.819 27.540 1.00 98.00 503 ARG A CA 1
ATOM 4135 C C . ARG A 1 503 ? -10.004 -5.528 28.270 1.00 98.00 503 ARG A C 1
ATOM 4137 O O . ARG A 1 503 ? -8.935 -4.957 28.425 1.00 98.00 503 ARG A O 1
ATOM 4144 N N . ASN A 1 504 ? -10.231 -6.755 28.734 1.00 97.75 504 ASN A N 1
ATOM 4145 C CA . ASN A 1 504 ? -9.209 -7.510 29.455 1.00 97.75 504 ASN A CA 1
ATOM 4146 C C . ASN A 1 504 ? -8.014 -7.842 28.552 1.00 97.75 504 ASN A C 1
ATOM 4148 O O . ASN A 1 504 ? -6.883 -7.777 29.020 1.00 97.75 504 ASN A O 1
ATOM 4152 N N . ALA A 1 505 ? -8.252 -8.140 27.272 1.00 98.12 505 ALA A N 1
ATOM 4153 C CA . ALA A 1 505 ? -7.185 -8.338 26.296 1.00 98.12 505 ALA A CA 1
ATOM 4154 C C . ALA A 1 505 ? -6.343 -7.064 26.100 1.00 98.12 505 ALA A C 1
ATOM 4156 O O . ALA A 1 505 ? -5.123 -7.135 26.128 1.00 98.12 505 ALA A O 1
ATOM 4157 N N . LEU A 1 506 ? -6.967 -5.888 25.997 1.00 97.81 506 LEU A N 1
ATOM 4158 C CA . LEU A 1 506 ? -6.232 -4.621 25.944 1.00 97.81 506 LEU A CA 1
ATOM 4159 C C . LEU A 1 506 ? -5.438 -4.362 27.234 1.00 97.81 506 LEU A C 1
ATOM 4161 O O . LEU A 1 506 ? -4.255 -4.058 27.178 1.00 97.81 506 LEU A O 1
ATOM 4165 N N . CYS A 1 507 ? -6.082 -4.490 28.395 1.00 96.69 507 CYS A N 1
ATOM 4166 C CA . CYS A 1 507 ? -5.520 -4.045 29.672 1.00 96.69 507 CYS A CA 1
ATOM 4167 C C . CYS A 1 507 ? -4.587 -5.045 30.365 1.00 96.69 507 CYS A C 1
ATOM 4169 O O . CYS A 1 507 ? -4.003 -4.711 31.395 1.00 96.69 507 CYS A O 1
ATOM 4171 N N . SER A 1 508 ? -4.543 -6.306 29.940 1.00 95.31 508 SER A N 1
ATOM 4172 C CA . SER A 1 508 ? -3.872 -7.355 30.721 1.00 95.31 508 SER A CA 1
ATOM 4173 C C . SER A 1 508 ? -3.219 -8.454 29.892 1.00 95.31 508 SER A C 1
ATOM 4175 O O . SER A 1 508 ? -2.601 -9.343 30.482 1.00 95.31 508 SER A O 1
ATOM 4177 N N . ASP A 1 509 ? -3.343 -8.440 28.562 1.00 97.50 509 ASP A N 1
ATOM 4178 C CA . ASP A 1 509 ? -2.639 -9.422 27.741 1.00 97.50 509 ASP A CA 1
ATOM 4179 C C . ASP A 1 509 ? -1.133 -9.144 27.724 1.00 97.50 509 ASP A C 1
ATOM 4181 O O . ASP A 1 509 ? -0.687 -7.999 27.670 1.00 97.50 509 ASP A O 1
ATOM 4185 N N . LYS A 1 510 ? -0.347 -10.217 27.776 1.00 95.12 510 LYS A N 1
ATOM 4186 C CA . LYS A 1 510 ? 1.117 -10.157 27.757 1.00 95.12 510 LYS A CA 1
ATOM 4187 C C . LYS A 1 510 ? 1.669 -9.867 26.359 1.00 95.12 510 LYS A C 1
ATOM 4189 O O . LYS A 1 510 ? 2.770 -9.341 26.247 1.00 95.12 510 LYS A O 1
ATOM 4194 N N . ASP A 1 511 ? 0.933 -10.248 25.315 1.00 96.81 511 ASP A N 1
ATOM 4195 C CA . ASP A 1 511 ? 1.407 -10.183 23.939 1.00 96.81 511 ASP A CA 1
ATOM 4196 C C . ASP A 1 511 ? 0.956 -8.852 23.324 1.00 96.81 511 ASP A C 1
ATOM 4198 O O . ASP A 1 511 ? -0.239 -8.577 23.187 1.00 96.81 511 ASP A O 1
ATOM 4202 N N . LEU A 1 512 ? 1.923 -8.012 22.947 1.00 95.75 512 LEU A N 1
ATOM 4203 C CA . LEU A 1 512 ? 1.671 -6.671 22.416 1.00 95.75 512 LEU A CA 1
ATOM 4204 C C . LEU A 1 512 ? 0.697 -6.652 21.219 1.00 95.75 512 LEU A C 1
ATOM 4206 O O . LEU A 1 512 ? -0.246 -5.858 21.265 1.00 95.75 512 LEU A O 1
ATOM 4210 N N . PRO A 1 513 ? 0.797 -7.548 20.212 1.00 96.81 513 PRO A N 1
ATOM 4211 C CA . PRO A 1 513 ? -0.138 -7.523 19.086 1.00 96.81 513 PRO A CA 1
ATOM 4212 C C . PRO A 1 513 ? -1.588 -7.836 19.492 1.00 96.81 513 PRO A C 1
ATOM 4214 O O . PRO A 1 513 ? -2.527 -7.378 18.841 1.00 96.81 513 PRO A O 1
ATOM 4217 N N . VAL A 1 514 ? -1.802 -8.574 20.592 1.00 98.00 514 VAL A N 1
ATOM 4218 C CA . VAL A 1 514 ? -3.150 -8.815 21.133 1.00 98.00 514 VAL A CA 1
ATOM 4219 C C . VAL A 1 514 ? -3.730 -7.530 21.713 1.00 98.00 514 VAL A C 1
ATOM 4221 O O . VAL A 1 514 ? -4.899 -7.236 21.460 1.00 98.00 514 VAL A O 1
ATOM 4224 N N . ARG A 1 515 ? -2.922 -6.752 22.449 1.00 98.06 515 ARG A N 1
ATOM 4225 C CA . ARG A 1 515 ? -3.341 -5.456 23.008 1.00 98.06 515 ARG A CA 1
ATOM 4226 C C . ARG A 1 515 ? -3.745 -4.478 21.899 1.00 98.06 515 ARG A C 1
ATOM 4228 O O . ARG A 1 515 ? -4.807 -3.868 22.003 1.00 98.06 515 ARG A O 1
ATOM 4235 N N . VAL A 1 516 ? -2.971 -4.400 20.810 1.00 97.19 516 VAL A N 1
ATOM 4236 C CA . VAL A 1 516 ? -3.291 -3.565 19.632 1.00 97.19 516 VAL A CA 1
ATOM 4237 C C . VAL A 1 516 ? -4.627 -3.967 19.006 1.00 97.19 516 VAL A C 1
ATOM 4239 O O . VAL A 1 516 ? -5.541 -3.148 18.897 1.00 97.19 516 VAL A O 1
ATOM 4242 N N . GLU A 1 517 ? -4.792 -5.245 18.657 1.00 97.50 517 GLU A N 1
ATOM 4243 C CA . GLU A 1 517 ? -6.020 -5.714 18.008 1.00 97.50 517 GLU A CA 1
ATOM 4244 C C . GLU A 1 517 ? -7.245 -5.565 18.930 1.00 97.50 517 GLU A C 1
ATOM 4246 O O . GLU A 1 517 ? -8.350 -5.251 18.481 1.00 97.50 517 GLU A O 1
ATOM 4251 N N . ALA A 1 518 ? -7.055 -5.753 20.240 1.00 98.25 518 ALA A N 1
ATOM 4252 C CA . ALA A 1 518 ? -8.089 -5.553 21.246 1.00 98.25 518 ALA A CA 1
ATOM 4253 C C . ALA A 1 518 ? -8.533 -4.088 21.349 1.00 98.25 518 ALA A C 1
ATOM 4255 O O . ALA A 1 518 ? -9.735 -3.841 21.460 1.00 98.25 518 ALA A O 1
ATOM 4256 N N . ALA A 1 519 ? -7.604 -3.126 21.276 1.00 98.12 519 ALA A N 1
ATOM 4257 C CA . ALA A 1 519 ? -7.922 -1.698 21.279 1.00 98.12 519 ALA A CA 1
ATOM 4258 C C . ALA A 1 519 ? -8.834 -1.320 20.106 1.00 98.12 519 ALA A C 1
ATOM 4260 O O . ALA A 1 519 ? -9.887 -0.703 20.299 1.00 98.12 519 ALA A O 1
ATOM 4261 N N . ILE A 1 520 ? -8.473 -1.763 18.901 1.00 97.44 520 ILE A N 1
ATOM 4262 C CA . ILE A 1 520 ? -9.233 -1.484 17.680 1.00 97.44 520 ILE A CA 1
ATOM 4263 C C . ILE A 1 520 ? -10.601 -2.173 17.731 1.00 97.44 520 ILE A C 1
ATOM 4265 O O . ILE A 1 520 ? -11.628 -1.549 17.450 1.00 97.44 520 ILE A O 1
ATOM 4269 N N . ALA A 1 521 ? -10.652 -3.444 18.139 1.00 98.00 521 ALA A N 1
ATOM 4270 C CA . ALA A 1 521 ? -11.909 -4.177 18.277 1.00 98.00 521 ALA A CA 1
ATOM 4271 C C . ALA A 1 521 ? -12.850 -3.532 19.307 1.00 98.00 521 ALA A C 1
ATOM 4273 O O . ALA A 1 521 ? -14.045 -3.380 19.041 1.00 98.00 521 ALA A O 1
ATOM 4274 N N . LEU A 1 522 ? -12.319 -3.123 20.463 1.00 98.12 522 LEU A N 1
ATOM 4275 C CA . LEU A 1 522 ? -13.085 -2.474 21.523 1.00 98.12 522 LEU A CA 1
ATOM 4276 C C . LEU A 1 522 ? -13.673 -1.143 21.050 1.00 98.12 522 LEU A C 1
ATOM 4278 O O . LEU A 1 522 ? -14.865 -0.905 21.243 1.00 98.12 522 LEU A O 1
ATOM 4282 N N . GLN A 1 523 ? -12.877 -0.301 20.389 1.00 97.25 523 GLN A N 1
ATOM 4283 C CA . GLN A 1 523 ? -13.369 0.965 19.846 1.00 97.25 523 GLN A CA 1
ATOM 4284 C C . GLN A 1 523 ? -14.457 0.747 18.796 1.00 97.25 523 GLN A C 1
ATOM 4286 O O . GLN A 1 523 ? -15.494 1.408 18.864 1.00 97.25 523 GLN A O 1
ATOM 4291 N N . MET A 1 524 ? -14.280 -0.203 17.873 1.00 96.75 524 MET A N 1
ATOM 4292 C CA . MET A 1 524 ? -15.305 -0.516 16.872 1.00 96.75 524 MET A CA 1
ATOM 4293 C C . MET A 1 524 ? -16.611 -1.001 17.516 1.00 96.75 524 MET A C 1
ATOM 4295 O O . MET A 1 524 ? -17.692 -0.574 17.111 1.00 96.75 524 MET A O 1
ATOM 4299 N N . LEU A 1 525 ? -16.538 -1.824 18.568 1.00 96.81 525 LEU A N 1
ATOM 4300 C CA . LEU A 1 525 ? -17.720 -2.229 19.335 1.00 96.81 525 LEU A CA 1
ATOM 4301 C C . LEU A 1 525 ? -18.396 -1.039 20.033 1.00 96.81 525 LEU A C 1
ATOM 4303 O O . LEU A 1 525 ? -19.620 -0.958 20.022 1.00 96.81 525 LEU A O 1
ATOM 4307 N N . ILE A 1 526 ? -17.633 -0.110 20.617 1.00 96.50 526 ILE A N 1
ATOM 4308 C CA . ILE A 1 526 ? -18.170 1.101 21.268 1.00 96.50 526 ILE A CA 1
ATOM 4309 C C . ILE A 1 526 ? -18.877 2.015 20.259 1.00 96.50 526 ILE A C 1
ATOM 4311 O O . ILE A 1 526 ? -19.918 2.598 20.575 1.00 96.50 526 ILE A O 1
ATOM 4315 N N . THR A 1 527 ? -18.330 2.133 19.048 1.00 95.12 527 THR A N 1
ATOM 4316 C CA . THR A 1 527 ? -18.904 2.955 17.977 1.00 95.12 527 THR A CA 1
ATOM 4317 C C . THR A 1 527 ? -20.193 2.356 17.425 1.00 95.12 527 THR A C 1
ATOM 4319 O O . THR A 1 527 ? -21.188 3.072 17.321 1.00 95.12 527 THR A O 1
ATOM 4322 N N . GLU A 1 528 ? -20.210 1.054 17.133 1.00 94.56 528 GLU A N 1
ATOM 4323 C CA . GLU A 1 528 ? -21.357 0.401 16.486 1.00 94.56 528 GLU A CA 1
ATOM 4324 C C . GLU A 1 528 ? -22.467 -0.027 17.464 1.00 94.56 528 GLU A C 1
ATOM 4326 O O . GLU A 1 528 ? -23.623 -0.201 17.068 1.00 94.56 528 GLU A O 1
ATOM 4331 N N . GLN A 1 529 ? -22.160 -0.200 18.757 1.00 93.06 529 GLN A N 1
ATOM 4332 C CA . GLN A 1 529 ? -23.118 -0.679 19.760 1.00 93.06 529 GLN A CA 1
ATOM 4333 C C . GLN A 1 529 ? -23.436 0.402 20.796 1.00 93.06 529 GLN A C 1
ATOM 4335 O O . GLN A 1 529 ? -22.679 0.647 21.730 1.00 93.06 529 GLN A O 1
ATOM 4340 N N . GLU A 1 530 ? -24.636 0.977 20.726 1.00 89.44 530 GLU A N 1
ATOM 4341 C CA . GLU A 1 530 ? -25.066 2.059 21.628 1.00 89.44 530 GLU A CA 1
ATOM 4342 C C . GLU A 1 530 ? -24.942 1.702 23.125 1.00 89.44 530 GLU A C 1
ATOM 4344 O O . GLU A 1 530 ? -24.475 2.505 23.931 1.00 89.44 530 GLU A O 1
ATOM 4349 N N . LYS A 1 531 ? -25.287 0.462 23.505 1.00 93.00 531 LYS A N 1
ATOM 4350 C CA . LYS A 1 531 ? -25.181 -0.019 24.897 1.00 93.00 531 LYS A CA 1
ATOM 4351 C C . LYS A 1 531 ? -23.743 -0.260 25.355 1.00 93.00 531 LYS A C 1
ATOM 4353 O O . LYS A 1 531 ? -23.495 -0.261 26.560 1.00 93.00 531 LYS A O 1
ATOM 4358 N N . ALA A 1 532 ? -22.799 -0.453 24.431 1.00 94.62 532 ALA A N 1
ATOM 4359 C CA . ALA A 1 532 ? -21.399 -0.646 24.792 1.00 94.62 532 ALA A CA 1
ATOM 4360 C C . ALA A 1 532 ? -20.830 0.585 25.499 1.00 94.62 532 ALA A C 1
ATOM 4362 O O . ALA A 1 532 ? -20.081 0.430 26.464 1.00 94.62 532 ALA A O 1
ATOM 4363 N N . LYS A 1 533 ? -21.279 1.786 25.100 1.00 94.00 533 LYS A N 1
ATOM 4364 C CA . LYS A 1 533 ? -20.874 3.049 25.724 1.00 94.00 533 LYS A CA 1
ATOM 4365 C C . LYS A 1 533 ? -21.067 3.018 27.239 1.00 94.00 533 LYS A C 1
ATOM 4367 O O . LYS A 1 533 ? -20.116 3.238 27.983 1.00 94.00 533 LYS A O 1
ATOM 4372 N N . GLN A 1 534 ? -22.263 2.625 27.678 1.00 93.81 534 GLN A N 1
ATOM 4373 C CA . GLN A 1 534 ? -22.646 2.550 29.092 1.00 93.81 534 GLN A CA 1
ATOM 4374 C C . GLN A 1 534 ? -21.885 1.465 29.864 1.00 93.81 534 GLN A C 1
ATOM 4376 O O . GLN A 1 534 ? -21.557 1.653 31.031 1.00 93.81 534 GLN A O 1
ATOM 4381 N N . PHE A 1 535 ? -21.609 0.316 29.240 1.00 95.44 535 PHE A N 1
ATOM 4382 C CA . PHE A 1 535 ? -20.897 -0.778 29.907 1.00 95.44 535 PHE A CA 1
ATOM 4383 C C . PHE A 1 535 ? -19.405 -0.497 30.086 1.00 95.44 535 PHE A C 1
ATOM 4385 O O . PHE A 1 535 ? -18.826 -0.937 31.076 1.00 95.44 535 PHE A O 1
ATOM 4392 N N . ILE A 1 536 ? -18.794 0.242 29.160 1.00 96.69 536 ILE A N 1
ATOM 4393 C CA . ILE A 1 536 ? -17.373 0.593 29.220 1.00 96.69 536 ILE A CA 1
ATOM 4394 C C . ILE A 1 536 ? -17.114 1.862 30.038 1.00 96.69 536 ILE A C 1
ATOM 4396 O O . ILE A 1 536 ? -16.032 1.985 30.607 1.00 96.69 536 ILE A O 1
ATOM 4400 N N . GLN A 1 537 ? -18.097 2.757 30.178 1.00 95.19 537 GLN A N 1
ATOM 4401 C CA . GLN A 1 537 ? -17.969 4.017 30.923 1.00 95.19 537 GLN A CA 1
ATOM 4402 C C . GLN A 1 537 ? -17.250 3.883 32.288 1.00 95.19 537 GLN A C 1
ATOM 4404 O O . GLN A 1 537 ? -16.309 4.637 32.529 1.00 95.19 537 GLN A O 1
ATOM 4409 N N . PRO A 1 538 ? -17.553 2.896 33.163 1.00 94.88 538 PRO A N 1
ATOM 4410 C CA . PRO A 1 538 ? -16.869 2.759 34.458 1.00 94.88 538 PRO A CA 1
ATOM 4411 C C . PRO A 1 538 ? -15.386 2.363 34.357 1.00 94.88 538 PRO A C 1
ATOM 4413 O O . PRO A 1 538 ? -14.643 2.476 35.330 1.00 94.88 538 PRO A O 1
ATOM 4416 N N . HIS A 1 539 ? -14.963 1.862 33.198 1.00 95.31 539 HIS A N 1
ATOM 4417 C CA . HIS A 1 539 ? -13.643 1.291 32.941 1.00 95.31 539 HIS A CA 1
ATOM 4418 C C . HIS A 1 539 ? -12.813 2.108 31.947 1.00 95.31 539 HIS A C 1
ATOM 4420 O O . HIS A 1 539 ? -11.691 1.712 31.635 1.00 95.31 539 HIS A O 1
ATOM 4426 N N . ILE A 1 540 ? -13.332 3.240 31.461 1.00 95.06 540 ILE A N 1
ATOM 4427 C CA . ILE A 1 540 ? -12.674 4.023 30.412 1.00 95.06 540 ILE A CA 1
ATOM 4428 C C . ILE A 1 540 ? -11.310 4.562 30.846 1.00 95.06 540 ILE A C 1
ATOM 4430 O O . ILE A 1 540 ? -10.375 4.556 30.056 1.00 95.06 540 ILE A O 1
ATOM 4434 N N . LYS A 1 541 ? -11.149 4.949 32.117 1.00 93.25 541 LYS A N 1
ATOM 4435 C CA . LYS A 1 541 ? -9.877 5.490 32.615 1.00 93.25 541 LYS A CA 1
ATOM 4436 C C . LYS A 1 541 ? -8.712 4.492 32.472 1.00 93.25 541 LYS A C 1
ATOM 4438 O O . LYS A 1 541 ? -7.741 4.842 31.811 1.00 93.25 541 LYS A O 1
ATOM 4443 N N . PRO A 1 542 ? -8.800 3.250 32.998 1.00 94.06 542 PRO A N 1
ATOM 4444 C CA . PRO A 1 542 ? -7.795 2.219 32.729 1.00 94.06 542 PRO A CA 1
ATOM 4445 C C . PRO A 1 542 ? -7.540 1.955 31.242 1.00 94.06 542 PRO A C 1
ATOM 4447 O O . PRO A 1 542 ? -6.396 1.751 30.856 1.00 94.06 542 PRO A O 1
ATOM 4450 N N . ILE A 1 543 ? -8.591 1.968 30.414 1.00 96.75 543 ILE A N 1
ATOM 4451 C CA . ILE A 1 543 ? -8.479 1.728 28.967 1.00 96.75 543 ILE A CA 1
ATOM 4452 C C . ILE A 1 543 ? -7.629 2.814 28.303 1.00 96.75 543 ILE A C 1
ATOM 4454 O O . ILE A 1 543 ? -6.731 2.490 27.536 1.00 96.75 543 ILE A O 1
ATOM 4458 N N . ILE A 1 544 ? -7.893 4.085 28.610 1.00 95.62 544 ILE A N 1
ATOM 4459 C CA . ILE A 1 544 ? -7.160 5.228 28.053 1.00 95.62 544 ILE A CA 1
ATOM 4460 C C . ILE A 1 544 ? -5.690 5.196 28.475 1.00 95.62 544 ILE A C 1
ATOM 4462 O O . ILE A 1 544 ? -4.814 5.372 27.634 1.00 95.62 544 ILE A O 1
ATOM 4466 N N . LEU A 1 545 ? -5.415 4.942 29.758 1.00 93.44 545 LEU A N 1
ATOM 4467 C CA . LEU A 1 545 ? -4.042 4.885 30.266 1.00 93.44 545 LEU A CA 1
ATOM 4468 C C . LEU A 1 545 ? -3.243 3.751 29.624 1.00 93.44 545 LEU A C 1
ATOM 4470 O O . LEU A 1 545 ? -2.101 3.958 29.227 1.00 93.44 545 LEU A O 1
ATOM 4474 N N . GLU A 1 546 ? -3.848 2.573 29.470 1.00 95.75 546 GLU A N 1
ATOM 4475 C CA . GLU A 1 546 ? -3.170 1.479 28.781 1.00 95.75 546 GLU A CA 1
ATOM 4476 C C . GLU A 1 546 ? -2.997 1.768 27.288 1.00 95.75 546 GLU A C 1
ATOM 4478 O O . GLU A 1 546 ? -1.930 1.517 26.739 1.00 95.75 546 GLU A O 1
ATOM 4483 N N . LEU A 1 547 ? -4.002 2.349 26.627 1.00 95.81 547 LEU A N 1
ATOM 4484 C CA . LEU A 1 547 ? -3.902 2.705 25.214 1.00 95.81 547 LEU A CA 1
ATOM 4485 C C . LEU A 1 547 ? -2.760 3.698 24.957 1.00 95.81 547 LEU A C 1
ATOM 4487 O O . LEU A 1 547 ? -2.044 3.543 23.973 1.00 95.81 547 LEU A O 1
ATOM 4491 N N . LEU A 1 548 ? -2.539 4.669 25.850 1.00 93.31 548 LEU A N 1
ATOM 4492 C CA . LEU A 1 548 ? -1.372 5.554 25.788 1.00 93.31 548 LEU A CA 1
ATOM 4493 C C . LEU A 1 548 ? -0.059 4.762 25.830 1.00 93.31 548 LEU A C 1
ATOM 4495 O O . LEU A 1 548 ? 0.805 4.989 24.982 1.00 93.31 548 LEU A O 1
ATOM 4499 N N . ASN A 1 549 ? 0.078 3.812 26.761 1.00 93.75 549 ASN A N 1
ATOM 4500 C CA . ASN A 1 549 ? 1.273 2.968 26.856 1.00 93.75 549 ASN A CA 1
ATOM 4501 C C . ASN A 1 549 ? 1.499 2.179 25.559 1.00 93.75 549 ASN A C 1
ATOM 4503 O O . ASN A 1 549 ? 2.605 2.185 25.024 1.00 93.75 549 ASN A O 1
ATOM 4507 N N . VAL A 1 550 ? 0.444 1.559 25.018 1.00 94.69 550 VAL A N 1
ATOM 4508 C CA . VAL A 1 550 ? 0.524 0.780 23.773 1.00 94.69 550 VAL A CA 1
ATOM 4509 C C . VAL A 1 550 ? 0.894 1.675 22.584 1.00 94.69 550 VAL A C 1
ATOM 4511 O O . VAL A 1 550 ? 1.739 1.278 21.786 1.00 94.69 550 VAL A O 1
ATOM 4514 N N . ILE A 1 551 ? 0.347 2.894 22.479 1.00 92.56 551 ILE A N 1
ATOM 4515 C CA . ILE A 1 551 ? 0.735 3.870 21.441 1.00 92.56 551 ILE A CA 1
ATOM 4516 C C . ILE A 1 551 ? 2.236 4.164 21.511 1.00 92.56 551 ILE A C 1
ATOM 4518 O O . ILE A 1 551 ? 2.904 4.170 20.483 1.00 92.56 551 ILE A O 1
ATOM 4522 N N . ARG A 1 552 ? 2.792 4.363 22.710 1.00 90.50 552 ARG A N 1
ATOM 4523 C CA . ARG A 1 552 ? 4.233 4.610 22.871 1.00 90.50 552 ARG A CA 1
ATOM 4524 C C . ARG A 1 552 ? 5.091 3.382 22.569 1.00 90.50 552 ARG A C 1
ATOM 4526 O O . ARG A 1 552 ? 6.185 3.545 22.051 1.00 90.50 552 ARG A O 1
ATOM 4533 N N . GLU A 1 553 ? 4.639 2.179 22.916 1.00 90.81 553 GLU A N 1
ATOM 4534 C CA . GLU A 1 553 ? 5.392 0.941 22.655 1.00 90.81 553 GLU A CA 1
ATOM 4535 C C . GLU A 1 553 ? 5.394 0.535 21.175 1.00 90.81 553 GLU A C 1
ATOM 4537 O O . GLU A 1 553 ? 6.320 -0.146 20.738 1.00 90.81 553 GLU A O 1
ATOM 4542 N N . THR A 1 554 ? 4.345 0.901 20.433 1.00 89.31 554 THR A N 1
ATOM 4543 C CA . THR A 1 554 ? 4.124 0.448 19.047 1.00 89.31 554 THR A CA 1
ATOM 4544 C C . THR A 1 554 ? 4.355 1.519 18.003 1.00 89.31 554 THR A C 1
ATOM 4546 O O . THR A 1 554 ? 4.555 1.170 16.847 1.00 89.31 554 THR A O 1
ATOM 4549 N N . GLU A 1 555 ? 4.264 2.796 18.381 1.00 87.44 555 GLU A N 1
ATOM 4550 C CA . GLU A 1 555 ? 4.267 3.919 17.443 1.00 87.44 555 GLU A CA 1
ATOM 4551 C C . GLU A 1 555 ? 3.215 3.738 16.322 1.00 87.44 555 GLU A C 1
ATOM 4553 O O . GLU A 1 555 ? 3.415 4.178 15.198 1.00 87.44 555 GLU A O 1
ATOM 4558 N N . SER A 1 556 ? 2.082 3.079 16.612 1.00 86.56 556 SER A N 1
ATOM 4559 C CA . SER A 1 556 ? 1.031 2.776 15.626 1.00 86.56 556 SER A CA 1
ATOM 4560 C C . SER A 1 556 ? 0.037 3.929 15.458 1.00 86.56 556 SER A C 1
ATOM 4562 O O . SER A 1 556 ? -0.620 4.339 16.421 1.00 86.56 556 SER A O 1
ATOM 4564 N N . ASP A 1 557 ? -0.134 4.400 14.219 1.00 87.50 557 ASP A N 1
ATOM 4565 C CA . ASP A 1 557 ? -1.097 5.454 13.878 1.00 87.50 557 ASP A CA 1
ATOM 4566 C C . ASP A 1 557 ? -2.565 5.026 14.066 1.00 87.50 557 ASP A C 1
ATOM 4568 O O . ASP A 1 557 ? -3.372 5.786 14.603 1.00 87.50 557 ASP A O 1
ATOM 4572 N N . ASP A 1 558 ? -2.925 3.775 13.754 1.00 89.81 558 ASP A N 1
ATOM 4573 C CA . ASP A 1 558 ? -4.283 3.259 13.986 1.00 89.81 558 ASP A CA 1
ATOM 4574 C C . ASP A 1 558 ? -4.745 3.455 15.439 1.00 89.81 558 ASP A C 1
ATOM 4576 O O . ASP A 1 558 ? -5.913 3.757 15.709 1.00 89.81 558 ASP A O 1
ATOM 4580 N N . LEU A 1 559 ? -3.827 3.317 16.399 1.00 93.12 559 LEU A N 1
ATOM 4581 C CA . LEU A 1 559 ? -4.132 3.496 17.815 1.00 93.12 559 LEU A CA 1
ATOM 4582 C C . LEU A 1 559 ? -4.345 4.963 18.203 1.00 93.12 559 LEU A C 1
ATOM 4584 O O . LEU A 1 559 ? -5.109 5.233 19.135 1.00 93.12 559 LEU A O 1
ATOM 4588 N N . THR A 1 560 ? -3.746 5.913 17.480 1.00 92.19 560 THR A N 1
ATOM 4589 C CA . THR A 1 560 ? -4.036 7.344 17.660 1.00 92.19 560 THR A CA 1
ATOM 4590 C C . THR A 1 560 ? -5.483 7.637 17.250 1.00 92.19 560 THR A C 1
ATOM 4592 O O . THR A 1 560 ? -6.242 8.244 18.010 1.00 92.19 560 THR A O 1
ATOM 4595 N N . THR A 1 561 ? -5.938 7.052 16.138 1.00 93.31 561 THR A N 1
ATOM 4596 C CA . THR A 1 561 ? -7.339 7.125 15.694 1.00 93.31 561 THR A CA 1
ATOM 4597 C C . THR A 1 561 ? -8.294 6.485 16.709 1.00 93.31 561 THR A C 1
ATOM 4599 O O . THR A 1 561 ? -9.373 7.020 16.994 1.00 93.31 561 THR A O 1
ATOM 4602 N N . VAL A 1 562 ? -7.913 5.347 17.305 1.00 96.00 562 VAL A N 1
ATOM 4603 C CA . VAL A 1 562 ? -8.675 4.725 18.402 1.00 96.00 562 VAL A CA 1
ATOM 4604 C C . VAL A 1 562 ? -8.815 5.697 19.578 1.00 96.00 562 VAL A C 1
ATOM 4606 O O . VAL A 1 562 ? -9.926 5.879 20.086 1.00 96.00 562 VAL A O 1
ATOM 4609 N N . MET A 1 563 ? -7.721 6.351 19.983 1.00 95.50 563 MET A N 1
ATOM 4610 C CA . MET A 1 563 ? -7.710 7.316 21.085 1.00 95.50 563 MET A CA 1
ATOM 4611 C C . MET A 1 563 ? -8.660 8.486 20.820 1.00 95.50 563 MET A C 1
ATOM 4613 O O . MET A 1 563 ? -9.516 8.773 21.658 1.00 95.50 563 MET A O 1
ATOM 4617 N N . GLN A 1 564 ? -8.579 9.108 19.641 1.00 94.62 564 GLN A N 1
ATOM 4618 C CA . GLN A 1 564 ? -9.443 10.227 19.244 1.00 94.62 564 GLN A CA 1
ATOM 4619 C C . GLN A 1 564 ? -10.930 9.875 19.379 1.00 94.62 564 GLN A C 1
ATOM 4621 O O . GLN A 1 564 ? -11.714 10.610 19.982 1.00 94.62 564 GLN A O 1
ATOM 4626 N N . ARG A 1 565 ? -11.332 8.697 18.885 1.00 95.12 565 ARG A N 1
ATOM 4627 C CA . ARG A 1 565 ? -12.731 8.248 18.958 1.00 95.12 565 ARG A CA 1
ATOM 4628 C C . ARG A 1 565 ? -13.202 8.012 20.392 1.00 95.12 565 ARG A C 1
ATOM 4630 O O . ARG A 1 565 ? -14.364 8.292 20.701 1.00 95.12 565 ARG A O 1
ATOM 4637 N N . LEU A 1 566 ? -12.335 7.500 21.267 1.00 95.12 566 LEU A N 1
ATOM 4638 C CA . LEU A 1 566 ? -12.660 7.316 22.683 1.00 95.12 566 LEU A CA 1
ATOM 4639 C C . LEU A 1 566 ? -12.778 8.659 23.414 1.00 95.12 566 LEU A C 1
ATOM 4641 O O . LEU A 1 566 ? -13.747 8.843 24.151 1.00 95.12 566 LEU A O 1
ATOM 4645 N N . VAL A 1 567 ? -11.868 9.604 23.152 1.00 93.62 567 VAL A N 1
ATOM 4646 C CA . VAL A 1 567 ? -11.905 10.977 23.692 1.00 93.62 567 VAL A CA 1
ATOM 4647 C C . VAL A 1 567 ? -13.227 11.662 23.347 1.00 93.62 567 VAL A C 1
ATOM 4649 O O . VAL A 1 567 ? -13.923 12.139 24.240 1.00 93.62 567 VAL A O 1
ATOM 4652 N N . CYS A 1 568 ? -13.640 11.606 22.079 1.00 93.88 568 CYS A N 1
ATOM 4653 C CA . CYS A 1 568 ? -14.913 12.175 21.628 1.00 93.88 568 CYS A CA 1
ATOM 4654 C C . CYS A 1 568 ? -16.149 11.466 22.210 1.00 93.88 568 CYS A C 1
ATOM 4656 O O . CYS A 1 568 ? -17.234 12.044 22.253 1.00 93.88 568 CYS A O 1
ATOM 4658 N N . THR A 1 569 ? -16.024 10.204 22.633 1.00 94.50 569 THR A N 1
ATOM 4659 C CA . THR A 1 569 ? -17.153 9.424 23.167 1.00 94.50 569 THR A CA 1
ATOM 4660 C C . THR A 1 569 ? -17.347 9.619 24.674 1.00 94.50 569 THR A C 1
ATOM 4662 O O . THR A 1 569 ? -18.488 9.592 25.134 1.00 94.50 569 THR A O 1
ATOM 4665 N N . TYR A 1 570 ? -16.266 9.816 25.436 1.00 94.44 570 TYR A N 1
ATOM 4666 C CA . TYR A 1 570 ? -16.257 9.830 26.907 1.00 94.44 570 TYR A CA 1
ATOM 4667 C C . TYR A 1 570 ? -15.714 11.141 27.482 1.00 94.44 570 TYR A C 1
ATOM 4669 O O . TYR A 1 570 ? -14.808 11.143 28.315 1.00 94.44 570 TYR A O 1
ATOM 4677 N N . VAL A 1 571 ? -16.262 12.264 27.016 1.00 92.19 571 VAL A N 1
ATOM 4678 C CA . VAL A 1 571 ? -15.780 13.615 27.343 1.00 92.19 571 VAL A CA 1
ATOM 4679 C C . VAL A 1 571 ? -15.652 13.841 28.854 1.00 92.19 571 VAL A C 1
ATOM 4681 O O . VAL A 1 571 ? -14.589 14.241 29.317 1.00 92.19 571 VAL A O 1
ATOM 4684 N N . GLU A 1 572 ? -16.695 13.532 29.634 1.00 90.50 572 GLU A N 1
ATOM 4685 C CA . GLU A 1 572 ? -16.725 13.800 31.081 1.00 90.50 572 GLU A CA 1
ATOM 4686 C C . GLU A 1 572 ? -15.635 13.037 31.849 1.00 90.50 572 GLU A C 1
ATOM 4688 O O . GLU A 1 572 ? -14.962 13.594 32.721 1.00 90.50 572 GLU A O 1
ATOM 4693 N N . GLU A 1 573 ? -15.432 11.755 31.538 1.00 90.81 573 GLU A N 1
ATOM 4694 C CA . GLU A 1 573 ? -14.409 10.943 32.192 1.00 90.81 573 GLU A CA 1
ATOM 4695 C C . GLU A 1 573 ? -12.998 11.343 31.754 1.00 90.81 573 GLU A C 1
ATOM 4697 O O . GLU A 1 573 ? -12.082 11.380 32.586 1.00 90.81 573 GLU A O 1
ATOM 4702 N N . VAL A 1 574 ? -12.838 11.654 30.466 1.00 87.25 574 VAL A N 1
ATOM 4703 C CA . VAL A 1 574 ? -11.569 12.039 29.838 1.00 87.25 574 VAL A CA 1
ATOM 4704 C C . VAL A 1 574 ? -11.094 13.406 30.317 1.00 87.25 574 VAL A C 1
ATOM 4706 O O . VAL A 1 574 ? -9.893 13.572 30.519 1.00 87.25 574 VAL A O 1
ATOM 4709 N N . SER A 1 575 ? -11.994 14.343 30.634 1.00 89.81 575 SER A N 1
ATOM 4710 C CA . SER A 1 575 ? -11.635 15.637 31.235 1.00 89.81 575 SER A CA 1
ATOM 4711 C C . SER A 1 575 ? -10.724 15.501 32.452 1.00 89.81 575 SER A C 1
ATOM 4713 O O . SER A 1 575 ? -9.799 16.283 32.645 1.00 89.81 575 SER A O 1
ATOM 4715 N N . THR A 1 576 ? -10.935 14.462 33.265 1.00 90.88 576 THR A N 1
ATOM 4716 C CA . THR A 1 576 ? -10.115 14.225 34.463 1.00 90.88 576 THR A CA 1
ATOM 4717 C C . THR A 1 576 ? -8.719 13.666 34.172 1.00 90.88 576 THR A C 1
ATOM 4719 O O . THR A 1 576 ? -7.889 13.639 35.076 1.00 90.88 576 THR A O 1
ATOM 4722 N N . LEU A 1 577 ? -8.469 13.212 32.940 1.00 93.12 577 LEU A N 1
ATOM 4723 C CA . LEU A 1 577 ? -7.205 12.637 32.473 1.00 93.12 577 LEU A CA 1
ATOM 4724 C C . LEU A 1 577 ? -6.496 13.513 31.431 1.00 93.12 577 LEU A C 1
ATOM 4726 O O . LEU A 1 577 ? -5.353 13.222 31.091 1.00 93.12 577 LEU A O 1
ATOM 4730 N N . ALA A 1 578 ? -7.134 14.577 30.935 1.00 94.19 578 ALA A N 1
ATOM 4731 C CA . ALA A 1 578 ? -6.664 15.356 29.789 1.00 94.19 578 ALA A CA 1
ATOM 4732 C C . ALA A 1 578 ? -5.194 15.795 29.910 1.00 94.19 578 ALA A C 1
ATOM 4734 O O . ALA A 1 578 ? -4.425 15.638 28.967 1.00 94.19 578 ALA A O 1
ATOM 4735 N N . VAL A 1 579 ? -4.772 16.269 31.087 1.00 94.94 579 VAL A N 1
ATOM 4736 C CA . VAL A 1 579 ? -3.387 16.711 31.336 1.00 94.94 579 VAL A CA 1
ATOM 4737 C C . VAL A 1 579 ? -2.387 15.558 31.242 1.00 94.94 579 VAL A C 1
ATOM 4739 O O . VAL A 1 579 ? -1.321 15.704 30.643 1.00 94.94 579 VAL A O 1
ATOM 4742 N N . GLU A 1 580 ? -2.726 14.402 31.812 1.00 94.38 580 GLU A N 1
ATOM 4743 C CA . GLU A 1 580 ? -1.889 13.200 31.757 1.00 94.38 580 GLU A CA 1
ATOM 4744 C C . GLU A 1 580 ? -1.781 12.685 30.317 1.00 94.38 580 GLU A C 1
ATOM 4746 O O . GLU A 1 580 ? -0.675 12.434 29.837 1.00 94.38 580 GLU A O 1
ATOM 4751 N N . MET A 1 581 ? -2.909 12.632 29.600 1.00 93.94 581 MET A N 1
ATOM 4752 C CA . MET A 1 581 ? -2.957 12.247 28.188 1.00 93.94 581 MET A CA 1
ATOM 4753 C C . MET A 1 581 ? -2.092 13.165 27.330 1.00 93.94 581 MET A C 1
ATOM 4755 O O . MET A 1 581 ? -1.238 12.685 26.588 1.00 93.94 581 MET A O 1
ATOM 4759 N N . MET A 1 582 ? -2.251 14.481 27.478 1.00 96.31 582 MET A N 1
ATOM 4760 C CA . MET A 1 582 ? -1.495 15.465 26.705 1.00 96.31 582 MET A CA 1
ATOM 4761 C C . MET A 1 582 ? 0.004 15.375 26.978 1.00 96.31 582 MET A C 1
ATOM 4763 O O . MET A 1 582 ? 0.811 15.409 26.053 1.00 96.31 582 MET A O 1
ATOM 4767 N N . THR A 1 583 ? 0.388 15.191 28.245 1.00 95.75 583 THR A N 1
ATOM 4768 C CA . THR A 1 583 ? 1.794 15.013 28.639 1.00 95.75 583 THR A CA 1
ATOM 4769 C C . THR A 1 583 ? 2.386 13.756 28.001 1.00 95.75 583 THR A C 1
ATOM 4771 O O . THR A 1 583 ? 3.517 13.764 27.503 1.00 95.75 583 THR A O 1
ATOM 4774 N N . HIS A 1 584 ? 1.627 12.661 27.998 1.00 94.19 584 HIS A N 1
ATOM 4775 C CA . HIS A 1 584 ? 2.061 11.402 27.412 1.00 94.19 584 HIS A CA 1
ATOM 4776 C C . HIS A 1 584 ? 2.210 11.498 25.888 1.00 94.19 584 HIS A C 1
ATOM 4778 O O . HIS A 1 584 ? 3.221 11.051 25.340 1.00 94.19 584 HIS A O 1
ATOM 4784 N N . LEU A 1 585 ? 1.242 12.113 25.205 1.00 94.56 585 LEU A N 1
ATOM 4785 C CA . LEU A 1 585 ? 1.310 12.355 23.764 1.00 94.56 585 LEU A CA 1
ATOM 4786 C C . LEU A 1 585 ? 2.505 13.254 23.422 1.00 94.56 585 LEU A C 1
ATOM 4788 O O . LEU A 1 585 ? 3.272 12.912 22.531 1.00 94.56 585 LEU A O 1
ATOM 4792 N N . ALA A 1 586 ? 2.724 14.344 24.166 1.00 95.12 586 ALA A N 1
ATOM 4793 C CA . ALA A 1 586 ? 3.809 15.295 23.902 1.00 95.12 586 ALA A CA 1
ATOM 4794 C C . ALA A 1 586 ? 5.194 14.664 24.073 1.00 95.12 586 ALA A C 1
ATOM 4796 O O . ALA A 1 586 ? 6.094 14.878 23.264 1.00 95.12 586 ALA A O 1
ATOM 4797 N N . SER A 1 587 ? 5.362 13.839 25.106 1.00 93.44 587 SER A N 1
ATOM 4798 C CA . SER A 1 587 ? 6.611 13.101 25.323 1.00 93.44 587 SER A CA 1
ATOM 4799 C C . SER A 1 587 ? 6.836 11.999 24.288 1.00 93.44 587 SER A C 1
ATOM 4801 O O . SER A 1 587 ? 7.972 11.782 23.877 1.00 93.44 587 SER A O 1
ATOM 4803 N N . THR A 1 588 ? 5.773 11.328 23.837 1.00 91.38 588 THR A N 1
ATOM 4804 C CA . THR A 1 588 ? 5.868 10.328 22.761 1.00 91.38 588 THR A CA 1
ATOM 4805 C C . THR A 1 588 ? 6.223 11.004 21.438 1.00 91.38 588 THR A C 1
ATOM 4807 O O . THR A 1 588 ? 7.148 10.564 20.768 1.00 91.38 588 THR A O 1
ATOM 4810 N N . PHE A 1 589 ? 5.595 12.140 21.125 1.00 92.75 589 PHE A N 1
ATOM 4811 C CA . PHE A 1 589 ? 5.929 12.966 19.966 1.00 92.75 589 PHE A CA 1
ATOM 4812 C C . PHE A 1 589 ? 7.401 13.390 19.981 1.00 92.75 589 PHE A C 1
ATOM 4814 O O . PHE A 1 589 ? 8.114 13.151 19.013 1.00 92.75 589 PHE A O 1
ATOM 4821 N N . ALA A 1 590 ? 7.896 13.932 21.099 1.00 90.25 590 ALA A N 1
ATOM 4822 C CA . ALA A 1 590 ? 9.305 14.306 21.227 1.00 90.25 590 ALA A CA 1
ATOM 4823 C C . ALA A 1 590 ? 10.256 13.117 20.981 1.00 90.25 590 ALA A C 1
ATOM 4825 O O . ALA A 1 590 ? 11.257 13.276 20.291 1.00 90.25 590 ALA A O 1
ATOM 4826 N N . SER A 1 591 ? 9.912 11.923 21.479 1.00 88.12 591 SER A N 1
ATOM 4827 C CA . SER A 1 591 ? 10.686 10.694 21.243 1.00 88.12 591 SER A CA 1
ATOM 4828 C C . SER A 1 591 ? 10.714 10.292 19.765 1.00 88.12 591 SER A C 1
ATOM 4830 O O . SER A 1 591 ? 11.773 9.936 19.251 1.00 88.12 591 SER A O 1
ATOM 4832 N N . VAL A 1 592 ? 9.572 10.369 19.075 1.00 86.00 592 VAL A N 1
ATOM 4833 C CA . VAL A 1 592 ? 9.475 10.070 17.636 1.00 86.00 592 VAL A CA 1
ATOM 4834 C C . VAL A 1 592 ? 10.304 11.077 16.827 1.00 86.00 592 VAL A C 1
ATOM 4836 O O . VAL A 1 592 ? 11.034 10.685 15.918 1.00 86.00 592 VAL A O 1
ATOM 4839 N N . ILE A 1 593 ? 10.262 12.355 17.222 1.00 84.50 593 ILE A N 1
ATOM 4840 C CA . ILE A 1 593 ? 10.950 13.475 16.562 1.00 84.50 593 ILE A CA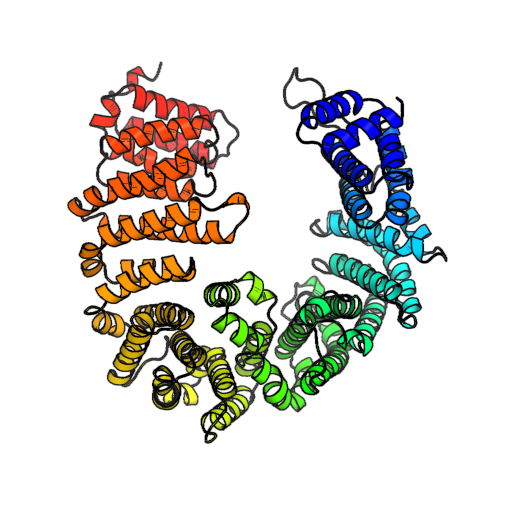 1
ATOM 4841 C C . ILE A 1 593 ? 12.462 13.539 16.839 1.00 84.50 593 ILE A C 1
ATOM 4843 O O . ILE A 1 593 ? 13.212 14.174 16.094 1.00 84.50 593 ILE A O 1
ATOM 4847 N N . ASP A 1 594 ? 12.937 12.949 17.932 1.00 80.38 594 ASP A N 1
ATOM 4848 C CA . ASP A 1 594 ? 14.372 12.829 18.215 1.00 80.38 594 ASP A CA 1
ATOM 4849 C C . ASP A 1 594 ? 15.044 11.707 17.404 1.00 80.38 594 ASP A C 1
ATOM 4851 O O . ASP A 1 594 ? 16.271 11.689 17.285 1.00 80.38 594 ASP A O 1
ATOM 4855 N N . GLY A 1 595 ? 14.261 10.806 16.802 1.00 66.56 595 GLY A N 1
ATOM 4856 C CA . GLY A 1 595 ? 14.737 9.934 15.730 1.00 66.56 595 GLY A CA 1
ATOM 4857 C C . GLY A 1 595 ? 14.979 10.709 14.431 1.00 66.56 595 GLY A C 1
ATOM 4858 O O . GLY A 1 595 ? 14.441 11.794 14.237 1.00 66.56 595 GLY A O 1
ATOM 4859 N N . ASP A 1 596 ? 15.779 10.160 13.517 1.00 60.81 596 ASP A N 1
ATOM 4860 C CA . ASP A 1 596 ? 16.005 10.774 12.202 1.00 60.81 596 ASP A CA 1
ATOM 4861 C C . ASP A 1 596 ? 14.727 10.651 11.336 1.00 60.81 596 ASP A C 1
ATOM 4863 O O . ASP A 1 596 ? 14.528 9.666 10.627 1.00 60.81 596 ASP A O 1
ATOM 4867 N N . ILE A 1 597 ? 13.802 11.617 11.465 1.00 60.84 597 ILE A N 1
ATOM 4868 C CA . ILE A 1 597 ? 12.498 11.641 10.762 1.00 60.84 597 ILE A CA 1
ATOM 4869 C C . ILE A 1 597 ? 12.696 11.698 9.242 1.00 60.84 597 ILE A C 1
ATOM 4871 O O . ILE A 1 597 ? 11.900 11.147 8.488 1.00 60.84 597 ILE A O 1
ATOM 4875 N N . SER A 1 598 ? 13.795 12.313 8.791 1.00 55.91 598 SER A N 1
ATOM 4876 C CA . SER A 1 598 ? 14.095 12.514 7.369 1.00 55.91 598 SER A CA 1
ATOM 4877 C C . SER A 1 598 ? 14.256 11.210 6.571 1.00 55.91 598 SER A C 1
ATOM 4879 O O . SER A 1 598 ? 14.159 11.228 5.343 1.00 55.91 598 SER A O 1
ATOM 4881 N N . GLU A 1 599 ? 14.449 10.076 7.255 1.00 54.91 599 GLU A N 1
ATOM 4882 C CA . GLU A 1 599 ? 14.580 8.753 6.640 1.00 54.91 599 GLU A CA 1
ATOM 4883 C C . GLU A 1 599 ? 13.353 7.839 6.854 1.00 54.91 599 GLU A C 1
ATOM 4885 O O . GLU A 1 599 ? 13.346 6.722 6.333 1.00 54.91 599 GLU A O 1
ATOM 4890 N N . SER A 1 600 ? 12.307 8.269 7.582 1.00 70.88 600 SER A N 1
ATOM 4891 C CA . SER A 1 600 ? 11.174 7.403 7.961 1.00 70.88 600 SER A CA 1
ATOM 4892 C C . SER A 1 600 ? 9.800 8.072 7.796 1.00 70.88 600 SER A C 1
ATOM 4894 O O . SER A 1 600 ? 9.302 8.724 8.712 1.00 70.88 600 SER A O 1
ATOM 4896 N N . GLU A 1 601 ? 9.144 7.828 6.650 1.00 73.69 601 GLU A N 1
ATOM 4897 C CA . GLU A 1 601 ? 7.753 8.259 6.381 1.00 73.69 601 GLU A CA 1
ATOM 4898 C C . GLU A 1 601 ? 6.768 7.788 7.465 1.00 73.69 601 GLU A C 1
ATOM 4900 O O . GLU A 1 601 ? 5.848 8.511 7.833 1.00 73.69 601 GLU A O 1
ATOM 4905 N N . GLU A 1 602 ? 6.969 6.596 8.022 1.00 73.69 602 GLU A N 1
ATOM 4906 C CA . GLU A 1 602 ? 6.090 6.041 9.056 1.00 73.69 602 GLU A CA 1
ATOM 4907 C C . GLU A 1 602 ? 6.149 6.821 10.367 1.00 73.69 602 GLU A C 1
ATOM 4909 O O . GLU A 1 602 ? 5.111 7.100 10.959 1.00 73.69 602 GLU A O 1
ATOM 4914 N N . LYS A 1 603 ? 7.348 7.230 10.803 1.00 81.75 603 LYS A N 1
ATOM 4915 C CA . LYS A 1 603 ? 7.487 8.079 11.992 1.00 81.75 603 LYS A CA 1
ATOM 4916 C C . LYS A 1 603 ? 6.794 9.419 11.796 1.00 81.75 603 LYS A C 1
ATOM 4918 O O . LYS A 1 603 ? 6.204 9.930 12.747 1.00 81.75 603 LYS A O 1
ATOM 4923 N N . SER A 1 604 ? 6.817 9.958 10.576 1.00 86.12 604 SER A N 1
ATOM 4924 C CA . SER A 1 604 ? 6.045 11.152 10.233 1.00 86.12 604 SER A CA 1
ATOM 4925 C C . SER A 1 604 ? 4.542 10.907 10.364 1.00 86.12 604 SER A C 1
ATOM 4927 O O . SER A 1 604 ? 3.867 11.703 11.010 1.00 86.12 604 SER A O 1
ATOM 4929 N N . ILE A 1 605 ? 4.019 9.789 9.845 1.00 86.69 605 ILE A N 1
ATOM 4930 C CA . ILE A 1 605 ? 2.594 9.428 9.972 1.00 86.69 605 ILE A CA 1
ATOM 4931 C C . ILE A 1 605 ? 2.191 9.312 11.448 1.00 86.69 605 ILE A C 1
ATOM 4933 O O . ILE A 1 605 ? 1.201 9.907 11.869 1.00 86.69 605 ILE A O 1
ATOM 4937 N N . THR A 1 606 ? 2.982 8.620 12.266 1.00 87.62 606 THR A N 1
ATOM 4938 C CA . THR A 1 606 ? 2.697 8.491 13.700 1.00 87.62 606 THR A CA 1
ATOM 4939 C C . THR A 1 606 ? 2.754 9.840 14.415 1.00 87.62 606 THR A C 1
ATOM 4941 O O . THR A 1 606 ? 1.889 10.134 15.242 1.00 87.62 606 THR A O 1
ATOM 4944 N N . ALA A 1 607 ? 3.740 10.687 14.104 1.00 91.31 607 ALA A N 1
ATOM 4945 C CA . ALA A 1 607 ? 3.840 12.030 14.671 1.00 91.31 607 ALA A CA 1
ATOM 4946 C C . ALA A 1 607 ? 2.606 12.885 14.332 1.00 91.31 607 ALA A C 1
ATOM 4948 O O . ALA A 1 607 ? 2.053 13.522 15.231 1.00 91.31 607 ALA A O 1
ATOM 4949 N N . LEU A 1 608 ? 2.123 12.826 13.086 1.00 91.75 608 LEU A N 1
ATOM 4950 C CA . LEU A 1 608 ? 0.875 13.467 12.655 1.00 91.75 608 LEU A CA 1
ATOM 4951 C C . LEU A 1 608 ? -0.330 12.945 13.448 1.00 91.75 608 LEU A C 1
ATOM 4953 O O . LEU A 1 608 ? -1.103 13.732 13.996 1.00 91.75 608 LEU A O 1
ATOM 4957 N N . GLY A 1 609 ? -0.463 11.624 13.595 1.00 91.62 609 GLY A N 1
ATOM 4958 C CA . GLY A 1 609 ? -1.517 11.005 14.405 1.00 91.62 609 GLY A CA 1
ATOM 4959 C C . GLY A 1 609 ? -1.517 11.479 15.864 1.00 91.62 609 GLY A C 1
ATOM 4960 O O . GLY A 1 609 ? -2.574 11.747 16.451 1.00 91.62 609 GLY A O 1
ATOM 4961 N N . LEU A 1 610 ? -0.332 11.660 16.460 1.00 94.75 610 LEU A N 1
ATOM 4962 C CA . LEU A 1 610 ? -0.179 12.209 17.811 1.00 94.75 610 LEU A CA 1
ATOM 4963 C C . LEU A 1 610 ? -0.635 13.673 17.892 1.00 94.75 610 LEU A C 1
ATOM 4965 O O . LEU A 1 610 ? -1.372 14.008 18.823 1.00 94.75 610 LEU A O 1
ATOM 4969 N N . LEU A 1 611 ? -0.249 14.524 16.934 1.00 96.06 611 LEU A N 1
ATOM 4970 C CA . LEU A 1 611 ? -0.669 15.932 16.881 1.00 96.06 611 LEU A CA 1
ATOM 4971 C C . LEU A 1 611 ? -2.187 16.064 16.692 1.00 96.06 611 LEU A C 1
ATOM 4973 O O . LEU A 1 611 ? -2.835 16.763 17.468 1.00 96.06 611 LEU A O 1
ATOM 4977 N N . ASN A 1 612 ? -2.776 15.295 15.776 1.00 95.12 612 ASN A N 1
ATOM 4978 C CA . ASN A 1 612 ? -4.229 15.253 15.565 1.00 95.12 612 ASN A CA 1
ATOM 4979 C C . ASN A 1 612 ? -4.987 14.775 16.818 1.00 95.12 612 ASN A C 1
ATOM 4981 O O . ASN A 1 612 ? -6.094 15.227 17.131 1.00 95.12 612 ASN A O 1
ATOM 4985 N N . THR A 1 613 ? -4.382 13.868 17.592 1.00 94.44 613 THR A N 1
ATOM 4986 C CA . THR A 1 613 ? -4.949 13.423 18.872 1.00 94.44 613 THR A CA 1
ATOM 4987 C C . THR A 1 613 ? -4.886 14.520 19.932 1.00 94.44 613 THR A C 1
ATOM 4989 O O . THR A 1 613 ? -5.854 14.703 20.671 1.00 94.44 613 THR A O 1
ATOM 4992 N N . MET A 1 614 ? -3.783 15.272 20.000 1.00 96.81 614 MET A N 1
ATOM 4993 C CA . MET A 1 614 ? -3.670 16.448 20.867 1.00 96.81 614 MET A CA 1
ATOM 4994 C C . MET A 1 614 ? -4.720 17.501 20.512 1.00 96.81 614 MET A C 1
ATOM 4996 O O . MET A 1 614 ? -5.423 17.982 21.399 1.00 96.81 614 MET A O 1
ATOM 5000 N N . GLU A 1 615 ? -4.869 17.816 19.227 1.00 95.75 615 GLU A N 1
ATOM 5001 C CA . GLU A 1 615 ? -5.883 18.747 18.735 1.00 95.75 615 GLU A CA 1
ATOM 5002 C C . GLU A 1 615 ? -7.287 18.303 19.150 1.00 95.75 615 GLU A C 1
ATOM 5004 O O . GLU A 1 615 ? -8.014 19.070 19.776 1.00 95.75 615 GLU A O 1
ATOM 5009 N N . THR A 1 616 ? -7.630 17.029 18.928 1.00 95.00 616 THR A N 1
ATOM 5010 C CA . THR A 1 616 ? -8.923 16.466 19.343 1.00 95.00 616 THR A CA 1
ATOM 5011 C C . THR A 1 616 ? -9.173 16.655 20.845 1.00 95.00 616 THR A C 1
ATOM 5013 O O . THR A 1 616 ? -10.286 16.994 21.248 1.00 95.00 616 THR A O 1
ATOM 5016 N N . ILE A 1 617 ? -8.153 16.467 21.693 1.00 95.06 617 ILE A N 1
ATOM 5017 C CA . ILE A 1 617 ? -8.274 16.717 23.137 1.00 95.06 617 ILE A CA 1
ATOM 5018 C C . ILE A 1 617 ? -8.541 18.204 23.406 1.00 95.06 617 ILE A C 1
ATOM 5020 O O . ILE A 1 617 ? -9.427 18.504 24.203 1.00 95.06 617 ILE A O 1
ATOM 5024 N N . LEU A 1 618 ? -7.831 19.129 22.751 1.00 94.88 618 LEU A N 1
ATOM 5025 C CA . LEU A 1 618 ? -8.066 20.571 22.914 1.00 94.88 618 LEU A CA 1
ATOM 5026 C C . LEU A 1 618 ? -9.489 20.960 22.508 1.00 94.88 618 LEU A C 1
ATOM 5028 O O . LEU A 1 618 ? -10.172 21.624 23.283 1.00 94.88 618 LEU A O 1
ATOM 5032 N N . THR A 1 619 ? -9.964 20.495 21.350 1.00 92.88 619 THR A N 1
ATOM 5033 C CA . THR A 1 619 ? -11.325 20.772 20.870 1.00 92.88 619 THR A CA 1
ATOM 5034 C C . THR A 1 619 ? -12.378 20.257 21.848 1.00 92.88 619 THR A C 1
ATOM 5036 O O . THR A 1 619 ? -13.332 20.956 22.175 1.00 92.88 619 THR A O 1
ATOM 5039 N N . VAL A 1 620 ? -12.208 19.039 22.368 1.00 92.38 620 VAL A N 1
ATOM 5040 C CA . VAL A 1 620 ? -13.166 18.444 23.312 1.00 92.38 620 VAL A CA 1
ATOM 5041 C C . VAL A 1 620 ? -13.128 19.138 24.685 1.00 92.38 620 VAL A C 1
ATOM 5043 O O . VAL A 1 620 ? -14.132 19.139 25.399 1.00 92.38 620 VAL A O 1
ATOM 5046 N N . MET A 1 621 ? -12.000 19.753 25.059 1.00 92.81 621 MET A N 1
ATOM 5047 C CA . MET A 1 621 ? -11.818 20.487 26.318 1.00 92.81 621 MET A CA 1
ATOM 5048 C C . MET A 1 621 ? -12.071 22.002 26.208 1.00 92.81 621 MET A C 1
ATOM 5050 O O . MET A 1 621 ? -11.915 22.695 27.214 1.00 92.81 621 MET A O 1
ATOM 5054 N N . GLU A 1 622 ? -12.479 22.528 25.049 1.00 90.25 622 GLU A N 1
ATOM 5055 C CA . GLU A 1 622 ? -12.566 23.975 24.775 1.00 90.25 622 GLU A CA 1
ATOM 5056 C C . GLU A 1 622 ? -13.401 24.750 25.818 1.00 90.25 622 GLU A C 1
ATOM 5058 O O . GLU A 1 622 ? -13.008 25.823 26.283 1.00 90.25 622 GLU A O 1
ATOM 5063 N N . ASP A 1 623 ? -14.509 24.166 26.284 1.00 87.69 623 ASP A N 1
ATOM 5064 C CA . ASP A 1 623 ? -15.386 24.775 27.293 1.00 87.69 623 ASP A CA 1
ATOM 5065 C C . ASP A 1 623 ? -14.820 24.721 28.734 1.00 87.69 623 ASP A C 1
ATOM 5067 O O . ASP A 1 623 ? -15.342 25.368 29.651 1.00 87.69 623 ASP A O 1
ATOM 5071 N N . GLN A 1 624 ? -13.739 23.970 28.974 1.00 89.31 624 GLN A N 1
ATOM 5072 C CA . GLN A 1 624 ? -13.141 23.738 30.294 1.00 89.31 624 GLN A CA 1
ATOM 5073 C C . GLN A 1 624 ? -11.896 24.603 30.524 1.00 89.31 624 GLN A C 1
ATOM 5075 O O . GLN A 1 624 ? -10.761 24.126 30.542 1.00 89.31 624 GLN A O 1
ATOM 5080 N N . LYS A 1 625 ? -12.120 25.896 30.790 1.00 88.56 625 LYS A N 1
ATOM 5081 C CA . LYS A 1 625 ? -11.063 26.921 30.929 1.00 88.56 625 LYS A CA 1
ATOM 5082 C C . LYS A 1 625 ? -9.895 26.537 31.845 1.00 88.56 625 LYS A C 1
ATOM 5084 O O . LYS A 1 625 ? -8.746 26.792 31.503 1.00 88.56 625 LYS A O 1
ATOM 5089 N N . GLU A 1 626 ? -10.170 25.949 33.010 1.00 89.88 626 GLU A N 1
ATOM 5090 C CA . GLU A 1 626 ? -9.115 25.565 33.962 1.00 89.88 626 GLU A CA 1
ATOM 5091 C C . GLU A 1 626 ? -8.203 24.461 33.413 1.00 89.88 626 GLU A C 1
ATOM 5093 O O . GLU A 1 626 ? -7.000 24.485 33.665 1.00 89.88 626 GLU A O 1
ATOM 5098 N N . ILE A 1 627 ? -8.764 23.519 32.651 1.00 91.81 627 ILE A N 1
ATOM 5099 C CA . ILE A 1 627 ? -8.009 22.434 32.021 1.00 91.81 627 ILE A CA 1
ATOM 5100 C C . ILE A 1 627 ? -7.234 22.981 30.825 1.00 91.81 627 ILE A C 1
ATOM 5102 O O . ILE A 1 627 ? -6.035 22.738 30.743 1.00 91.81 627 ILE A O 1
ATOM 5106 N N . MET A 1 628 ? -7.854 23.803 29.973 1.00 92.69 628 MET A N 1
ATOM 5107 C CA . MET A 1 628 ? -7.172 24.443 28.839 1.00 92.69 628 MET A CA 1
ATOM 5108 C C . MET A 1 628 ? -5.915 25.216 29.264 1.00 92.69 628 MET A C 1
ATOM 5110 O O . MET A 1 628 ? -4.866 25.063 28.642 1.00 92.69 628 MET A O 1
ATOM 5114 N N . LEU A 1 629 ? -5.967 25.951 30.383 1.00 90.69 629 LEU A N 1
ATOM 5115 C CA . LEU A 1 629 ? -4.793 26.639 30.943 1.00 90.69 629 LEU A CA 1
ATOM 5116 C C . LEU A 1 629 ? -3.663 25.681 31.360 1.00 90.69 629 LEU A C 1
ATOM 5118 O O . LEU A 1 629 ? -2.491 26.043 31.290 1.00 90.69 629 LEU A O 1
ATOM 5122 N N . GLN A 1 630 ? -3.994 24.468 31.812 1.00 93.56 630 GLN A N 1
ATOM 5123 C CA . GLN A 1 630 ? -3.000 23.446 32.159 1.00 93.56 630 GLN A CA 1
ATOM 5124 C C . GLN A 1 630 ? -2.430 22.758 30.912 1.00 93.56 630 GLN A C 1
ATOM 5126 O O . GLN A 1 630 ? -1.252 22.403 30.900 1.00 93.56 630 GLN A O 1
ATOM 5131 N N . LEU A 1 631 ? -3.247 22.586 29.867 1.00 95.19 631 LEU A N 1
ATOM 5132 C CA . LEU A 1 631 ? -2.823 21.992 28.599 1.00 95.19 631 LEU A CA 1
ATOM 5133 C C . LEU A 1 631 ? -1.904 22.928 27.809 1.00 95.19 631 LEU A C 1
ATOM 5135 O O . LEU A 1 631 ? -0.938 22.450 27.222 1.00 95.19 631 LEU A O 1
ATOM 5139 N N . GLU A 1 632 ? -2.153 24.242 27.846 1.00 95.00 632 GLU A N 1
ATOM 5140 C CA . GLU A 1 632 ? -1.413 25.249 27.073 1.00 95.00 632 GLU A CA 1
ATOM 5141 C C . GLU A 1 632 ? 0.108 25.074 27.187 1.00 95.00 632 GLU A C 1
ATOM 5143 O O . GLU A 1 632 ? 0.794 24.937 26.177 1.00 95.00 632 GLU A O 1
ATOM 5148 N N . GLY A 1 633 ? 0.642 24.978 28.410 1.00 94.19 633 GLY A N 1
ATOM 5149 C CA . GLY A 1 633 ? 2.084 24.831 28.624 1.00 94.19 633 GLY A CA 1
ATOM 5150 C C . GLY A 1 633 ? 2.680 23.556 28.017 1.00 94.19 633 GLY A C 1
ATOM 5151 O O . GLY A 1 633 ? 3.834 23.559 27.595 1.00 94.19 633 GLY A O 1
ATOM 5152 N N . ILE A 1 634 ? 1.905 22.470 27.941 1.00 96.69 634 ILE A N 1
ATOM 5153 C CA . ILE A 1 634 ? 2.347 21.203 27.342 1.00 96.69 634 ILE A CA 1
ATOM 5154 C C . ILE A 1 634 ? 2.415 21.348 25.821 1.00 96.69 634 ILE A C 1
ATOM 5156 O O . ILE A 1 634 ? 3.421 20.988 25.211 1.00 96.69 634 ILE A O 1
ATOM 5160 N N . VAL A 1 635 ? 1.369 21.912 25.218 1.00 96.56 635 VAL A N 1
ATOM 5161 C CA . VAL A 1 635 ? 1.256 22.073 23.761 1.00 96.56 635 VAL A CA 1
ATOM 5162 C C . VAL A 1 635 ? 2.246 23.100 23.229 1.00 96.56 635 VAL A C 1
ATOM 5164 O O . VAL A 1 635 ? 2.853 22.883 22.185 1.00 96.56 635 VAL A O 1
ATOM 5167 N N . LEU A 1 636 ? 2.495 24.176 23.976 1.00 95.19 636 LEU A N 1
ATOM 5168 C CA . LEU A 1 636 ? 3.516 25.163 23.628 1.00 95.19 636 LEU A CA 1
ATOM 5169 C C . LEU A 1 636 ? 4.915 24.547 23.516 1.00 95.19 636 LEU A C 1
ATOM 5171 O O . LEU A 1 636 ? 5.687 24.961 22.654 1.00 95.19 636 LEU A O 1
ATOM 5175 N N . ASN A 1 637 ? 5.243 23.536 24.329 1.00 94.00 637 ASN A N 1
ATOM 5176 C CA . ASN A 1 637 ? 6.513 22.822 24.183 1.00 94.00 637 ASN A CA 1
ATOM 5177 C C . ASN A 1 637 ? 6.572 22.051 22.858 1.00 94.00 637 ASN A C 1
ATOM 5179 O O . ASN A 1 637 ? 7.606 22.067 22.197 1.00 94.00 637 ASN A O 1
ATOM 5183 N N . VAL A 1 638 ? 5.470 21.413 22.453 1.00 95.50 638 VAL A N 1
ATOM 5184 C CA . VAL A 1 638 ? 5.367 20.685 21.176 1.00 95.50 638 VAL A CA 1
ATOM 5185 C C . VAL A 1 638 ? 5.520 21.644 19.993 1.00 95.50 638 VAL A C 1
ATOM 5187 O O . VAL A 1 638 ? 6.373 21.421 19.136 1.00 95.50 638 VAL A O 1
ATOM 5190 N N . ILE A 1 639 ? 4.779 22.758 20.001 1.00 94.75 639 ILE A N 1
ATOM 5191 C CA . ILE A 1 639 ? 4.894 23.835 19.004 1.00 94.75 639 ILE A CA 1
ATOM 5192 C C . ILE A 1 639 ? 6.339 24.349 18.939 1.00 94.75 639 ILE A C 1
ATOM 5194 O O . ILE A 1 639 ? 6.924 24.458 17.862 1.00 94.75 639 ILE A O 1
ATOM 5198 N N . GLY A 1 640 ? 6.950 24.608 20.099 1.00 91.56 640 GLY A N 1
ATOM 5199 C CA . GLY A 1 640 ? 8.334 25.061 20.196 1.00 91.56 640 GLY A CA 1
ATOM 5200 C C . GLY A 1 640 ? 9.330 24.090 19.560 1.00 91.56 640 GLY A C 1
ATOM 5201 O O . GLY A 1 640 ? 10.226 24.539 18.851 1.00 91.56 640 GLY A O 1
ATOM 5202 N N . VAL A 1 641 ? 9.160 22.777 19.756 1.00 90.62 641 VAL A N 1
ATOM 5203 C CA . VAL A 1 641 ? 10.009 21.748 19.128 1.00 90.62 641 VAL A CA 1
ATOM 5204 C C . VAL A 1 641 ? 9.887 21.780 17.603 1.00 90.62 641 VAL A C 1
ATOM 5206 O O . VAL A 1 641 ? 10.916 21.797 16.928 1.00 90.62 641 VAL A O 1
ATOM 5209 N N . ILE A 1 642 ? 8.664 21.836 17.060 1.00 91.50 642 ILE A N 1
ATOM 5210 C CA . ILE A 1 642 ? 8.417 21.874 15.604 1.00 91.50 642 ILE A CA 1
ATOM 5211 C C . ILE A 1 642 ? 9.076 23.107 14.978 1.00 91.50 642 ILE A C 1
ATOM 5213 O O . ILE A 1 642 ? 9.789 22.998 13.980 1.00 91.50 642 ILE A O 1
ATOM 5217 N N . MET A 1 643 ? 8.893 24.277 15.598 1.00 88.19 643 MET A N 1
ATOM 5218 C CA . MET A 1 643 ? 9.438 25.535 15.085 1.00 88.19 643 MET A CA 1
ATOM 5219 C C . MET A 1 643 ? 10.963 25.624 15.234 1.00 88.19 643 MET A C 1
ATOM 5221 O O . MET A 1 643 ? 11.627 26.132 14.339 1.00 88.19 643 MET A O 1
ATOM 5225 N N . GLN A 1 644 ? 11.543 25.122 16.332 1.00 87.25 644 GLN A N 1
ATOM 5226 C CA . GLN A 1 644 ? 13.000 25.140 16.544 1.00 87.25 644 GLN A CA 1
ATOM 5227 C C . GLN A 1 644 ? 13.751 24.171 15.632 1.00 87.25 644 GLN A C 1
ATOM 5229 O O . GLN A 1 644 ? 14.870 24.474 15.220 1.00 87.25 644 GLN A O 1
ATOM 5234 N N . LYS A 1 645 ? 13.165 23.001 15.353 1.00 86.31 645 LYS A N 1
ATOM 5235 C CA . LYS A 1 645 ? 13.737 22.010 14.433 1.00 86.31 645 LYS A CA 1
ATOM 5236 C C . LYS A 1 645 ? 13.387 22.281 12.964 1.00 86.31 645 LYS A C 1
ATOM 5238 O O . LYS A 1 645 ? 13.909 21.583 12.105 1.00 86.31 645 LYS A O 1
ATOM 5243 N N . GLU A 1 646 ? 12.543 23.277 12.688 1.00 86.31 646 GLU A N 1
ATOM 5244 C CA . GLU A 1 646 ? 12.134 23.690 11.337 1.00 86.31 646 GLU A CA 1
ATOM 5245 C C . GLU A 1 646 ? 11.502 22.546 10.526 1.00 86.31 646 GLU A C 1
ATOM 5247 O O . GLU A 1 646 ? 11.792 22.346 9.348 1.00 86.31 646 GLU A O 1
ATOM 5252 N N . ILE A 1 647 ? 10.631 21.765 11.175 1.00 84.81 647 ILE A N 1
ATOM 5253 C CA . ILE A 1 647 ? 10.009 20.586 10.560 1.00 84.81 647 ILE A CA 1
ATOM 5254 C C . ILE A 1 647 ? 8.736 21.007 9.823 1.00 84.81 647 ILE A C 1
ATOM 5256 O O . ILE A 1 647 ? 7.650 21.003 10.402 1.00 84.81 647 ILE A O 1
ATOM 5260 N N . MET A 1 648 ? 8.892 21.392 8.555 1.00 85.75 648 MET A N 1
ATOM 5261 C CA . MET A 1 648 ? 7.803 21.903 7.709 1.00 85.75 648 MET A CA 1
ATOM 5262 C C . MET A 1 648 ? 6.622 20.932 7.583 1.00 85.75 648 MET A C 1
ATOM 5264 O O . MET A 1 648 ? 5.481 21.379 7.566 1.00 85.75 648 MET A O 1
ATOM 5268 N N . ASP A 1 649 ? 6.888 19.622 7.576 1.00 86.62 649 ASP A N 1
ATOM 5269 C CA . ASP A 1 649 ? 5.869 18.571 7.426 1.00 86.62 649 ASP A CA 1
ATOM 5270 C C . ASP A 1 649 ? 4.784 18.588 8.520 1.00 86.62 649 ASP A C 1
ATOM 5272 O O . ASP A 1 649 ? 3.757 17.942 8.351 1.00 86.62 649 ASP A O 1
ATOM 5276 N N . PHE A 1 650 ? 5.000 19.302 9.634 1.00 91.75 650 PHE A N 1
ATOM 5277 C CA . PHE A 1 650 ? 4.054 19.402 10.756 1.00 91.75 650 PHE A CA 1
ATOM 5278 C C . PHE A 1 650 ? 3.503 20.819 10.965 1.00 91.75 650 PHE A C 1
ATOM 5280 O O . PHE A 1 650 ? 2.948 21.119 12.026 1.00 91.75 650 PHE A O 1
ATOM 5287 N N . TYR A 1 651 ? 3.724 21.740 10.020 1.00 92.56 651 TYR A N 1
ATOM 5288 C CA . TYR A 1 651 ? 3.291 23.130 10.176 1.00 92.56 651 TYR A CA 1
ATOM 5289 C C . TYR A 1 651 ? 1.770 23.264 10.181 1.00 92.56 651 TYR A C 1
ATOM 5291 O O . TYR A 1 651 ? 1.254 24.026 10.994 1.00 92.56 651 TYR A O 1
ATOM 5299 N N . GLU A 1 652 ? 1.052 22.510 9.351 1.00 93.56 652 GLU A N 1
ATOM 5300 C CA . GLU A 1 652 ? -0.415 22.546 9.306 1.00 93.56 652 GLU A CA 1
ATOM 5301 C C . GLU A 1 652 ? -1.025 22.147 10.662 1.00 93.56 652 GLU A C 1
ATOM 5303 O O . GLU A 1 652 ? -1.794 22.906 11.257 1.00 93.56 652 GLU A O 1
ATOM 5308 N N . GLU A 1 653 ? -0.593 21.021 11.229 1.00 94.69 653 GLU A N 1
ATOM 5309 C CA . GLU A 1 653 ? -1.069 20.528 12.524 1.00 94.69 653 GLU A CA 1
ATOM 5310 C C . GLU A 1 653 ? -0.633 21.448 13.668 1.00 94.69 653 GLU A C 1
ATOM 5312 O O . GLU A 1 653 ? -1.410 21.735 14.580 1.00 94.69 653 GLU A O 1
ATOM 5317 N N . MET A 1 654 ? 0.599 21.966 13.620 1.00 95.62 654 MET A N 1
ATOM 5318 C CA . MET A 1 654 ? 1.085 22.957 14.582 1.00 95.62 654 MET A CA 1
ATOM 5319 C C . MET A 1 654 ? 0.196 24.205 14.585 1.00 95.62 654 MET A C 1
ATOM 5321 O O . MET A 1 654 ? -0.188 24.684 15.655 1.00 95.62 654 MET A O 1
ATOM 5325 N N . LEU A 1 655 ? -0.180 24.709 13.408 1.00 95.81 655 LEU A N 1
ATOM 5326 C CA . LEU A 1 655 ? -1.068 25.861 13.270 1.00 95.81 655 LEU A CA 1
ATOM 5327 C C . LEU A 1 655 ? -2.479 25.556 13.777 1.00 95.81 655 LEU A C 1
ATOM 5329 O O . LEU A 1 655 ? -3.065 26.414 14.445 1.00 95.81 655 LEU A O 1
ATOM 5333 N N . SER A 1 656 ? -2.988 24.338 13.569 1.00 95.75 656 SER A N 1
ATOM 5334 C CA . SER A 1 656 ? -4.274 23.922 14.144 1.00 95.75 656 SER A CA 1
ATOM 5335 C C . SER A 1 656 ? -4.244 23.852 15.679 1.00 95.75 656 SER A C 1
ATOM 5337 O O . SER A 1 656 ? -5.184 24.281 16.362 1.00 95.75 656 SER A O 1
ATOM 5339 N N . LEU A 1 657 ? -3.120 23.420 16.266 1.00 96.56 657 LEU A N 1
ATOM 5340 C CA . LEU A 1 657 ? -2.910 23.483 17.716 1.00 96.56 657 LEU A CA 1
ATOM 5341 C C . LEU A 1 657 ? -2.898 24.933 18.221 1.00 96.56 657 LEU A C 1
ATOM 5343 O O . LEU A 1 657 ? -3.543 25.235 19.227 1.00 96.56 657 LEU A O 1
ATOM 5347 N N . VAL A 1 658 ? -2.216 25.853 17.526 1.00 96.12 658 VAL A N 1
ATOM 5348 C CA . VAL A 1 658 ? -2.224 27.286 17.885 1.00 96.12 658 VAL A CA 1
ATOM 5349 C C . VAL A 1 658 ? -3.632 27.869 17.771 1.00 96.12 658 VAL A C 1
ATOM 5351 O O . VAL A 1 658 ? -4.067 28.604 18.662 1.00 96.12 658 VAL A O 1
ATOM 5354 N N . TYR A 1 659 ? -4.370 27.532 16.714 1.00 95.31 659 TYR A N 1
ATOM 5355 C CA . TYR A 1 659 ? -5.769 27.924 16.555 1.00 95.31 659 TYR A CA 1
ATOM 5356 C C . TYR A 1 659 ? -6.614 27.455 17.749 1.00 95.31 659 TYR A C 1
ATOM 5358 O O . TYR A 1 659 ? -7.291 28.270 18.379 1.00 95.31 659 TYR A O 1
ATOM 5366 N N . SER A 1 660 ? -6.492 26.181 18.126 1.00 94.38 660 SER A N 1
ATOM 5367 C CA . SER A 1 660 ? -7.227 25.589 19.248 1.00 94.38 660 SER A CA 1
ATOM 5368 C C . SER A 1 660 ? -6.885 26.234 20.597 1.00 94.38 660 SER A C 1
ATOM 5370 O O . SER A 1 660 ? -7.763 26.439 21.430 1.00 94.38 660 SER A O 1
ATOM 5372 N N . LEU A 1 661 ? -5.620 26.603 20.833 1.00 94.31 661 LEU A N 1
ATOM 5373 C CA . LEU A 1 661 ? -5.219 27.300 22.063 1.00 94.31 661 LEU A CA 1
ATOM 5374 C C . LEU A 1 661 ? -5.709 28.753 22.115 1.00 94.31 661 LEU A C 1
ATOM 5376 O O . LEU A 1 661 ? -5.963 29.281 23.195 1.00 94.31 661 LEU A O 1
ATOM 5380 N N . THR A 1 662 ? -5.832 29.409 20.960 1.00 93.69 662 THR A N 1
ATOM 5381 C CA . THR A 1 662 ? -6.190 30.832 20.871 1.00 93.69 662 THR A CA 1
ATOM 5382 C C . THR A 1 662 ? -7.696 31.088 20.837 1.00 93.69 662 THR A C 1
ATOM 5384 O O . THR A 1 662 ? -8.091 32.246 20.962 1.00 93.69 662 THR A O 1
ATOM 5387 N N . SER A 1 663 ? -8.546 30.061 20.704 1.00 89.50 663 SER A N 1
ATOM 5388 C CA . SER A 1 663 ? -9.996 30.235 20.518 1.00 89.50 663 SER A CA 1
ATOM 5389 C C . SER A 1 663 ? -10.708 30.867 21.725 1.00 89.50 663 SER A C 1
ATOM 5391 O O . SER A 1 663 ? -11.657 31.635 21.556 1.00 89.50 663 SER A O 1
ATOM 5393 N N . GLY A 1 664 ? -10.239 30.589 22.949 1.00 84.69 664 GLY A N 1
ATOM 5394 C CA . GLY A 1 664 ? -10.872 31.057 24.190 1.00 84.69 664 GLY A CA 1
ATOM 5395 C C . GLY A 1 664 ? -10.209 32.269 24.857 1.00 84.69 664 GLY A C 1
ATOM 5396 O O . GLY A 1 664 ? -10.899 33.166 25.349 1.00 84.69 664 GLY A O 1
ATOM 5397 N N . HIS A 1 665 ? -8.878 32.287 24.935 1.00 87.81 665 HIS A N 1
ATOM 5398 C CA . HIS A 1 665 ? -8.078 33.354 25.545 1.00 87.81 665 HIS A CA 1
ATOM 5399 C C . HIS A 1 665 ? -6.669 33.352 24.942 1.00 87.81 665 HIS A C 1
ATOM 5401 O O . HIS A 1 665 ? -6.136 32.293 24.632 1.00 87.81 665 HIS A O 1
ATOM 5407 N N . VAL A 1 666 ? -6.042 34.526 24.830 1.00 92.12 666 VAL A N 1
ATOM 5408 C CA . VAL A 1 666 ? -4.664 34.657 24.342 1.00 92.12 666 VAL A CA 1
ATOM 5409 C C . VAL A 1 666 ? -3.734 35.023 25.497 1.00 92.12 666 VAL A C 1
ATOM 5411 O O . VAL A 1 666 ? -3.697 36.164 25.958 1.00 92.12 666 VAL A O 1
ATOM 5414 N N . SER A 1 667 ? -2.967 34.042 25.964 1.00 92.31 667 SER A N 1
ATOM 5415 C CA . SER A 1 667 ? -1.988 34.225 27.033 1.00 92.31 667 SER A CA 1
ATOM 5416 C C . SER A 1 667 ? -0.758 35.019 26.570 1.00 92.31 667 SER A C 1
ATOM 5418 O O . SER A 1 667 ? -0.473 35.163 25.380 1.00 92.31 667 SER A O 1
ATOM 5420 N N . VAL A 1 668 ? 0.056 35.474 27.528 1.00 91.00 668 VAL A N 1
ATOM 5421 C CA . VAL A 1 668 ? 1.358 36.111 27.242 1.00 91.00 668 VAL A CA 1
ATOM 5422 C C . VAL A 1 668 ? 2.288 35.188 26.444 1.00 91.00 668 VAL A C 1
ATOM 5424 O O . VAL A 1 668 ? 3.104 35.674 25.667 1.00 91.00 668 VAL A O 1
ATOM 5427 N N . HIS A 1 669 ? 2.185 33.870 26.631 1.00 92.19 669 HIS A N 1
ATOM 5428 C CA . HIS A 1 669 ? 3.049 32.909 25.943 1.00 92.19 669 HIS A CA 1
ATOM 5429 C C . HIS A 1 669 ? 2.584 32.707 24.496 1.00 92.19 669 HIS A C 1
ATOM 5431 O O . HIS A 1 669 ? 3.413 32.660 23.592 1.00 92.19 669 HIS A O 1
ATOM 5437 N N . LEU A 1 670 ? 1.273 32.714 24.241 1.00 94.06 670 LEU A N 1
ATOM 5438 C CA . LEU A 1 670 ? 0.730 32.709 22.879 1.00 94.06 670 LEU A CA 1
ATOM 5439 C C . LEU A 1 670 ? 1.140 33.970 22.099 1.00 94.06 670 LEU A C 1
ATOM 5441 O O . LEU A 1 670 ? 1.511 33.882 20.934 1.00 94.06 670 LEU A O 1
ATOM 5445 N N . TRP A 1 671 ? 1.234 35.136 22.744 1.00 93.69 671 TRP A N 1
ATOM 5446 C CA . TRP A 1 671 ? 1.813 36.323 22.094 1.00 93.69 671 TRP A CA 1
ATOM 5447 C C . TRP A 1 671 ? 3.292 36.158 21.691 1.00 93.69 671 TRP A C 1
ATOM 5449 O O . TRP A 1 671 ? 3.741 36.813 20.752 1.00 93.69 671 TRP A O 1
ATOM 5459 N N . GLN A 1 672 ? 4.058 35.277 22.346 1.00 92.19 672 GLN A N 1
ATOM 5460 C CA . GLN A 1 672 ? 5.405 34.916 21.879 1.00 92.19 672 GLN A CA 1
ATOM 5461 C C . GLN A 1 672 ? 5.334 34.012 20.644 1.00 92.19 672 GLN A C 1
ATOM 5463 O O . GLN A 1 672 ? 6.085 34.228 19.695 1.00 92.19 672 GLN A O 1
ATOM 5468 N N . VAL A 1 673 ? 4.393 33.062 20.616 1.00 94.06 673 VAL A N 1
ATOM 5469 C CA . VAL A 1 673 ? 4.134 32.222 19.435 1.00 94.06 673 VAL A CA 1
ATOM 5470 C C . VAL A 1 673 ? 3.748 33.079 18.231 1.00 94.06 673 VAL A C 1
ATOM 5472 O O . VAL A 1 673 ? 4.269 32.852 17.148 1.00 94.06 673 VAL A O 1
ATOM 5475 N N . PHE A 1 674 ? 2.938 34.125 18.409 1.00 94.81 674 PHE A N 1
ATOM 5476 C CA . PHE A 1 674 ? 2.614 35.083 17.344 1.00 94.81 674 PHE A CA 1
ATOM 5477 C C . PHE A 1 674 ? 3.864 35.676 16.662 1.00 94.81 674 PHE A C 1
ATOM 5479 O O . PHE A 1 674 ? 3.941 35.745 15.436 1.00 94.81 674 PHE A O 1
ATOM 5486 N N . GLN A 1 675 ? 4.882 36.047 17.443 1.00 91.62 675 GLN A N 1
ATOM 5487 C CA . GLN A 1 675 ? 6.156 36.545 16.906 1.00 91.62 675 GLN A CA 1
ATOM 5488 C C . GLN A 1 675 ? 6.944 35.450 16.172 1.00 91.62 675 GLN A C 1
ATOM 5490 O O . GLN A 1 675 ? 7.585 35.703 15.147 1.00 91.62 675 GLN A O 1
ATOM 5495 N N . MET A 1 676 ? 6.876 34.214 16.670 1.00 91.31 676 MET A N 1
ATOM 5496 C CA . MET A 1 676 ? 7.484 33.061 16.009 1.00 91.31 676 MET A CA 1
ATOM 5497 C C . MET A 1 676 ? 6.793 32.754 14.674 1.00 91.31 676 MET A C 1
ATOM 5499 O O . MET A 1 676 ? 7.491 32.503 13.697 1.00 91.31 676 MET A O 1
ATOM 5503 N N . LEU A 1 677 ? 5.459 32.847 14.595 1.00 93.50 677 LEU A N 1
ATOM 5504 C CA . LEU A 1 677 ? 4.697 32.670 13.351 1.00 93.50 677 LEU A CA 1
ATOM 5505 C C . LEU A 1 677 ? 5.109 33.691 12.291 1.00 93.50 677 LEU A C 1
ATOM 5507 O O . LEU A 1 677 ? 5.322 33.333 11.137 1.00 93.50 677 LEU A O 1
ATOM 5511 N N . HIS A 1 678 ? 5.299 34.952 12.684 1.00 93.38 678 HIS A N 1
ATOM 5512 C CA . HIS A 1 678 ? 5.816 35.972 11.775 1.00 93.38 678 HIS A CA 1
ATOM 5513 C C . HIS A 1 678 ? 7.225 35.636 11.266 1.00 93.38 678 HIS A C 1
ATOM 5515 O O . HIS A 1 678 ? 7.500 35.780 10.077 1.00 93.38 678 HIS A O 1
ATOM 5521 N N . THR A 1 679 ? 8.106 35.153 12.146 1.00 91.00 679 THR A N 1
ATOM 5522 C CA . THR A 1 679 ? 9.467 34.739 11.763 1.00 91.00 679 THR A CA 1
ATOM 5523 C C . THR A 1 679 ? 9.440 33.561 10.787 1.00 91.00 679 THR A C 1
ATOM 5525 O O . THR A 1 679 ? 10.148 33.584 9.783 1.00 91.00 679 THR A O 1
ATOM 5528 N N . MET A 1 680 ? 8.590 32.566 11.052 1.00 91.12 680 MET A N 1
ATOM 5529 C CA . MET A 1 680 ? 8.369 31.410 10.181 1.00 91.12 680 MET A CA 1
ATOM 5530 C C . MET A 1 680 ? 7.865 31.852 8.802 1.00 91.12 680 MET A C 1
ATOM 5532 O O . MET A 1 680 ? 8.459 31.505 7.787 1.00 91.12 680 MET A O 1
ATOM 5536 N N . PHE A 1 681 ? 6.841 32.710 8.758 1.00 92.00 681 PHE A N 1
ATOM 5537 C CA . PHE A 1 681 ? 6.301 33.268 7.517 1.00 92.00 681 PHE A CA 1
ATOM 5538 C C . PHE A 1 681 ? 7.358 34.012 6.685 1.00 92.00 681 PHE A C 1
ATOM 5540 O O . PHE A 1 681 ? 7.385 33.886 5.465 1.00 92.00 681 PHE A O 1
ATOM 5547 N N . GLN A 1 682 ? 8.240 34.784 7.330 1.00 89.75 682 GLN A N 1
ATOM 5548 C CA . GLN A 1 682 ? 9.295 35.531 6.636 1.00 89.75 682 GLN A CA 1
ATOM 5549 C C . GLN A 1 682 ? 10.391 34.647 6.031 1.00 89.75 682 GLN A C 1
ATOM 5551 O O . GLN A 1 682 ? 11.094 35.101 5.127 1.00 89.75 682 GLN A O 1
ATOM 5556 N N . LYS A 1 683 ? 10.584 33.438 6.560 1.00 87.12 683 LYS A N 1
ATOM 5557 C CA . LYS A 1 683 ? 11.670 32.548 6.158 1.00 87.12 683 LYS A CA 1
ATOM 5558 C C . LYS A 1 683 ? 11.237 31.614 5.028 1.00 87.12 683 LYS A C 1
ATOM 5560 O O . LYS A 1 683 ? 11.774 31.709 3.929 1.00 87.12 683 LYS A O 1
ATOM 5565 N N . ASP A 1 684 ? 10.294 30.728 5.317 1.00 81.19 684 ASP A N 1
ATOM 5566 C CA . ASP A 1 684 ? 9.858 29.631 4.443 1.00 81.19 684 ASP A CA 1
ATOM 5567 C C . ASP A 1 684 ? 8.368 29.279 4.605 1.00 81.19 684 ASP A C 1
ATOM 5569 O O . ASP A 1 684 ? 7.828 28.504 3.826 1.00 81.19 684 ASP A O 1
ATOM 5573 N N . GLY A 1 685 ? 7.664 29.890 5.560 1.00 83.19 685 GLY A N 1
ATOM 5574 C CA . GLY A 1 685 ? 6.264 29.591 5.854 1.00 83.19 685 GLY A CA 1
ATOM 5575 C C . GLY A 1 685 ? 5.228 30.314 4.987 1.00 83.19 685 GLY A C 1
ATOM 5576 O O . GLY A 1 685 ? 4.049 30.237 5.313 1.00 83.19 685 GLY A O 1
ATOM 5577 N N . ILE A 1 686 ? 5.610 31.056 3.940 1.00 88.94 686 ILE A N 1
ATOM 5578 C CA . ILE A 1 686 ? 4.652 31.861 3.152 1.00 88.94 686 ILE A CA 1
ATOM 5579 C C . ILE A 1 686 ? 3.538 31.012 2.523 1.00 88.94 686 ILE A C 1
ATOM 5581 O O . ILE A 1 686 ? 2.386 31.447 2.498 1.00 88.94 686 ILE A O 1
ATOM 5585 N N . ASP A 1 687 ? 3.867 29.793 2.095 1.00 89.75 687 ASP A N 1
ATOM 5586 C CA . ASP A 1 687 ? 2.924 28.864 1.464 1.00 89.75 687 ASP A CA 1
ATOM 5587 C C . ASP A 1 687 ? 1.856 28.345 2.445 1.00 89.75 687 ASP A C 1
ATOM 5589 O O . ASP A 1 687 ? 0.799 27.909 2.007 1.00 89.75 687 ASP A O 1
ATOM 5593 N N . TYR A 1 688 ? 2.089 28.467 3.760 1.00 91.50 688 TYR A N 1
ATOM 5594 C CA . TYR A 1 688 ? 1.168 28.052 4.829 1.00 91.50 688 TYR A CA 1
ATOM 5595 C C . TYR A 1 688 ? 0.264 29.194 5.326 1.00 91.50 688 TYR A C 1
ATOM 5597 O O . TYR A 1 688 ? -0.285 29.151 6.430 1.00 91.50 688 TYR A O 1
ATOM 5605 N N . PHE A 1 689 ? 0.165 30.302 4.582 1.00 93.38 689 PHE A N 1
ATOM 5606 C CA . PHE A 1 689 ? -0.591 31.470 5.038 1.00 93.38 689 PHE A CA 1
ATOM 5607 C C . PHE A 1 689 ? -2.088 31.178 5.220 1.00 93.38 689 PHE A C 1
ATOM 5609 O O . PHE A 1 689 ? -2.709 31.707 6.148 1.00 93.38 689 PHE A O 1
ATOM 5616 N N . THR A 1 690 ? -2.665 30.335 4.361 1.00 93.31 690 THR A N 1
ATOM 5617 C CA . THR A 1 690 ? -4.073 29.927 4.450 1.00 93.31 690 THR A CA 1
ATOM 5618 C C . THR A 1 690 ? -4.342 29.196 5.768 1.00 93.31 690 THR A C 1
ATOM 5620 O O . THR A 1 690 ? -5.308 29.501 6.466 1.00 93.31 690 THR A O 1
ATOM 5623 N N . GLU A 1 691 ? -3.425 28.323 6.169 1.00 94.00 691 GLU A N 1
ATOM 5624 C CA . GLU A 1 691 ? -3.450 27.517 7.388 1.00 94.00 691 GLU A CA 1
ATOM 5625 C C . GLU A 1 691 ? -3.137 28.368 8.630 1.00 94.00 691 GLU A C 1
ATOM 5627 O O . GLU A 1 691 ? -3.653 28.110 9.717 1.00 94.00 691 GLU A O 1
ATOM 5632 N N . MET A 1 692 ? -2.341 29.438 8.489 1.00 94.81 692 MET A N 1
ATOM 5633 C CA . MET A 1 692 ? -2.088 30.402 9.570 1.00 94.81 692 MET A CA 1
ATOM 5634 C C . MET A 1 692 ? -3.306 31.272 9.878 1.00 94.81 692 MET A C 1
ATOM 5636 O O . MET A 1 692 ? -3.475 31.723 11.016 1.00 94.81 692 MET A O 1
ATOM 5640 N N . MET A 1 693 ? -4.137 31.552 8.871 1.00 93.69 693 MET A N 1
ATOM 5641 C CA . MET A 1 693 ? -5.198 32.554 8.958 1.00 93.69 693 MET A CA 1
ATOM 5642 C C . MET A 1 693 ? -6.151 32.341 10.148 1.00 93.69 693 MET A C 1
ATOM 5644 O O . MET A 1 693 ? -6.379 33.322 10.863 1.00 93.69 693 MET A O 1
ATOM 5648 N N . PRO A 1 694 ? -6.660 31.126 10.447 1.00 94.81 694 PRO A N 1
ATOM 5649 C CA . PRO A 1 694 ? -7.534 30.903 11.599 1.00 94.81 694 PRO A CA 1
ATOM 5650 C C . PRO A 1 694 ? -6.895 31.317 12.931 1.00 94.81 694 PRO A C 1
ATOM 5652 O O . PRO A 1 694 ? -7.539 31.970 13.756 1.00 94.81 694 PRO A O 1
ATOM 5655 N N . ALA A 1 695 ? -5.614 30.999 13.136 1.00 94.88 695 ALA A N 1
ATOM 5656 C CA . ALA A 1 695 ? -4.885 31.397 14.336 1.00 94.88 695 ALA A CA 1
ATOM 5657 C C . ALA A 1 695 ? -4.674 32.921 14.388 1.00 94.88 695 ALA A C 1
ATOM 5659 O O . ALA A 1 695 ? -4.940 33.549 15.415 1.00 94.88 695 ALA A O 1
ATOM 5660 N N . LEU A 1 696 ? -4.257 33.542 13.275 1.00 95.56 696 LEU A N 1
ATOM 5661 C CA . LEU A 1 696 ? -4.082 35.000 13.177 1.00 95.56 696 LEU A CA 1
ATOM 5662 C C . LEU A 1 696 ? -5.391 35.753 13.440 1.00 95.56 696 LEU A C 1
ATOM 5664 O O . LEU A 1 696 ? -5.394 36.775 14.127 1.00 95.56 696 LEU A O 1
ATOM 5668 N N . HIS A 1 697 ? -6.506 35.230 12.932 1.00 95.19 697 HIS A N 1
ATOM 5669 C CA . HIS A 1 697 ? -7.838 35.748 13.202 1.00 95.19 697 HIS A CA 1
ATOM 5670 C C . HIS A 1 697 ? -8.136 35.744 14.707 1.00 95.19 697 HIS A C 1
ATOM 5672 O O . HIS A 1 697 ? -8.530 36.779 15.247 1.00 95.19 697 HIS A O 1
ATOM 5678 N N . ASN A 1 698 ? -7.871 34.634 15.407 1.00 94.88 698 ASN A N 1
ATOM 5679 C CA . ASN A 1 698 ? -8.094 34.542 16.852 1.00 94.88 698 ASN A CA 1
ATOM 5680 C C . ASN A 1 698 ? -7.264 35.563 17.647 1.00 94.88 698 ASN A C 1
ATOM 5682 O O . ASN A 1 698 ? -7.814 36.212 18.538 1.00 94.88 698 ASN A O 1
ATOM 5686 N N . TYR A 1 699 ? -5.988 35.788 17.296 1.00 94.94 699 TYR A N 1
ATOM 5687 C CA . TYR A 1 699 ? -5.166 36.835 17.931 1.00 94.94 699 TYR A CA 1
ATOM 5688 C C . TYR A 1 699 ? -5.810 38.228 17.846 1.00 94.94 699 TYR A C 1
ATOM 5690 O O . TYR A 1 699 ? -5.672 39.030 18.769 1.00 94.94 699 TYR A O 1
ATOM 5698 N N . ILE A 1 700 ? -6.539 38.516 16.765 1.00 93.69 700 ILE A N 1
ATOM 5699 C CA . ILE A 1 700 ? -7.213 39.803 16.555 1.00 93.69 700 ILE A CA 1
ATOM 5700 C C . ILE A 1 700 ? -8.557 39.848 17.290 1.00 93.69 700 ILE A C 1
ATOM 5702 O O . ILE A 1 700 ? -8.883 40.856 17.923 1.00 93.69 700 ILE A O 1
ATOM 5706 N N . THR A 1 701 ? -9.364 38.787 17.199 1.00 93.75 701 THR A N 1
ATOM 5707 C CA . THR A 1 701 ? -10.764 38.816 17.650 1.00 93.75 701 THR A CA 1
ATOM 5708 C C . THR A 1 701 ? -10.963 38.432 19.111 1.00 93.75 701 THR A C 1
ATOM 5710 O O . THR A 1 701 ? -11.917 38.911 19.722 1.00 93.75 701 THR A O 1
ATOM 5713 N N . VAL A 1 702 ? -10.099 37.587 19.680 1.00 92.31 702 VAL A N 1
ATOM 5714 C CA . VAL A 1 702 ? -10.267 37.059 21.046 1.00 92.31 702 VAL A CA 1
ATOM 5715 C C . VAL A 1 702 ? -9.733 38.031 22.102 1.00 92.31 702 VAL A C 1
ATOM 5717 O O . VAL A 1 702 ? -10.398 38.255 23.112 1.00 92.31 702 VAL A O 1
ATOM 5720 N N . ASP A 1 703 ? -8.582 38.668 21.858 1.00 88.50 703 ASP A N 1
ATOM 5721 C CA . ASP A 1 703 ? -8.014 39.705 22.736 1.00 88.50 703 ASP A CA 1
ATOM 5722 C C . ASP A 1 703 ? -7.587 40.951 21.941 1.00 88.50 703 ASP A C 1
ATOM 5724 O O . ASP A 1 703 ? -6.419 41.346 21.889 1.00 88.50 703 ASP A O 1
ATOM 5728 N N . THR A 1 704 ? -8.573 41.595 21.307 1.00 90.88 704 THR A N 1
ATOM 5729 C CA . THR A 1 704 ? -8.379 42.847 20.558 1.00 90.88 704 THR A CA 1
ATOM 5730 C C . THR A 1 704 ? -7.662 43.938 21.374 1.00 90.88 704 THR A C 1
ATOM 5732 O O . THR A 1 704 ? -6.789 44.610 20.819 1.00 90.88 704 THR A O 1
ATOM 5735 N N . PRO A 1 705 ? -7.962 44.152 22.674 1.00 90.25 705 PRO A N 1
ATOM 5736 C CA . PRO A 1 705 ? -7.229 45.130 23.473 1.00 90.25 705 PRO A CA 1
ATOM 5737 C C . PRO A 1 705 ? -5.729 44.828 23.577 1.00 90.25 705 PRO A C 1
ATOM 5739 O O . PRO A 1 705 ? -4.927 45.748 23.414 1.00 90.25 705 PRO A O 1
ATOM 5742 N N . ALA A 1 706 ? -5.333 43.571 23.814 1.00 89.56 706 ALA A N 1
ATOM 5743 C CA . ALA A 1 706 ? -3.920 43.194 23.855 1.00 89.56 706 ALA A CA 1
ATOM 5744 C C . ALA A 1 706 ? -3.254 43.275 22.472 1.00 89.56 706 ALA A C 1
ATOM 5746 O O . ALA A 1 706 ? -2.110 43.724 22.374 1.00 89.56 706 ALA A O 1
ATOM 5747 N N . PHE A 1 707 ? -3.981 42.927 21.403 1.00 91.62 707 PHE A N 1
ATOM 5748 C CA . PHE A 1 707 ? -3.518 43.107 20.025 1.00 91.62 707 PHE A CA 1
ATOM 5749 C C . PHE A 1 707 ? -3.154 44.571 19.741 1.00 91.62 707 PHE A C 1
ATOM 5751 O O . PHE A 1 707 ? -2.056 44.856 19.270 1.00 91.62 707 PHE A O 1
ATOM 5758 N N . LEU A 1 708 ? -4.040 45.509 20.093 1.00 90.06 708 LEU A N 1
ATOM 5759 C CA . LEU A 1 708 ? -3.847 46.944 19.857 1.00 90.06 708 LEU A CA 1
ATOM 5760 C C . LEU A 1 708 ? -2.867 47.611 20.832 1.00 90.06 708 LEU A C 1
ATOM 5762 O O . LEU A 1 708 ? -2.342 48.685 20.53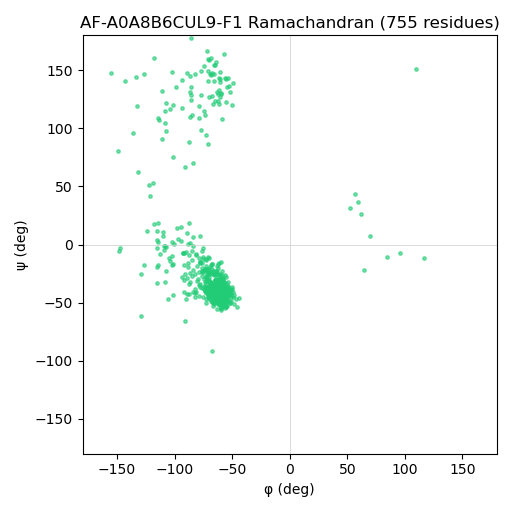5 1.00 90.06 708 LEU A O 1
ATOM 5766 N N . ALA A 1 709 ? -2.610 47.002 21.992 1.00 88.56 709 ALA A N 1
ATOM 5767 C CA . ALA A 1 709 ? -1.682 47.541 22.983 1.00 88.56 709 ALA A CA 1
ATOM 5768 C C . ALA A 1 709 ? -0.225 47.584 22.484 1.00 88.56 709 ALA A C 1
ATOM 5770 O O . ALA A 1 709 ? 0.548 48.419 22.962 1.00 88.56 709 ALA A O 1
ATOM 5771 N N . ASN A 1 710 ? 0.148 46.725 21.527 1.00 86.94 710 ASN A N 1
ATOM 5772 C CA . ASN A 1 710 ? 1.455 46.748 20.874 1.00 86.94 710 ASN A CA 1
ATOM 5773 C C . ASN A 1 710 ? 1.309 47.096 19.376 1.00 86.94 710 ASN A C 1
ATOM 5775 O O . ASN A 1 710 ? 0.875 46.246 18.598 1.00 86.94 710 ASN A O 1
ATOM 5779 N N . PRO A 1 711 ? 1.725 48.301 18.937 1.00 84.25 711 PRO A N 1
ATOM 5780 C CA . PRO A 1 711 ? 1.651 48.711 17.531 1.00 84.25 711 PRO A CA 1
ATOM 5781 C C . PRO A 1 711 ? 2.367 47.762 16.558 1.00 84.25 711 PRO A C 1
ATOM 5783 O O . PRO A 1 711 ? 1.993 47.670 15.390 1.00 84.25 711 PRO A O 1
ATOM 5786 N N . GLU A 1 712 ? 3.380 47.034 17.036 1.00 88.06 712 GLU A N 1
ATOM 5787 C CA . GLU A 1 712 ? 4.110 46.045 16.242 1.00 88.06 712 GLU A CA 1
ATOM 5788 C C . GLU A 1 712 ? 3.205 44.900 15.763 1.00 88.06 712 GLU A C 1
ATOM 5790 O O . GLU A 1 712 ? 3.372 44.426 14.643 1.00 88.06 712 GLU A O 1
ATOM 5795 N N . HIS A 1 713 ? 2.199 44.494 16.548 1.00 91.56 713 HIS A N 1
ATOM 5796 C CA . HIS A 1 713 ? 1.300 43.400 16.168 1.00 91.56 713 HIS A CA 1
ATOM 5797 C C . HIS A 1 713 ? 0.484 43.736 14.913 1.00 91.56 713 HIS A C 1
ATOM 5799 O O . HIS A 1 713 ? 0.357 42.910 14.008 1.00 91.56 713 HIS A O 1
ATOM 5805 N N . VAL A 1 714 ? -0.017 44.972 14.821 1.00 89.56 714 VAL A N 1
ATOM 5806 C CA . VAL A 1 714 ? -0.754 45.454 13.642 1.00 89.56 714 VAL A CA 1
ATOM 5807 C C . VAL A 1 714 ? 0.169 45.520 12.426 1.00 89.56 714 VAL A C 1
ATOM 5809 O O . VAL A 1 714 ? -0.215 45.101 11.333 1.00 89.56 714 VAL A O 1
ATOM 5812 N N . GLN A 1 715 ? 1.404 45.994 12.619 1.00 90.06 715 GLN A N 1
ATOM 5813 C CA . GLN A 1 715 ? 2.399 46.074 11.552 1.00 90.06 715 GLN A CA 1
ATOM 5814 C C . GLN A 1 715 ? 2.773 44.690 11.006 1.00 90.06 715 GLN A C 1
ATOM 5816 O O . GLN A 1 715 ? 2.927 44.540 9.795 1.00 90.06 715 GLN A O 1
ATOM 5821 N N . ILE A 1 716 ? 2.899 43.688 11.879 1.00 93.94 716 ILE A N 1
ATOM 5822 C CA . ILE A 1 716 ? 3.189 42.300 11.505 1.00 93.94 716 ILE A CA 1
ATOM 5823 C C . ILE A 1 716 ? 2.094 41.750 10.592 1.00 93.94 716 ILE A C 1
ATOM 5825 O O . ILE A 1 716 ? 2.404 41.341 9.474 1.00 93.94 716 ILE A O 1
ATOM 5829 N N . ILE A 1 717 ? 0.823 41.808 11.013 1.00 93.31 717 ILE A N 1
ATOM 5830 C CA . ILE A 1 717 ? -0.284 41.302 10.186 1.00 93.31 717 ILE A CA 1
ATOM 5831 C C . ILE A 1 717 ? -0.350 42.044 8.851 1.00 93.31 717 ILE A C 1
ATOM 5833 O O . ILE A 1 717 ? -0.467 41.418 7.799 1.00 93.31 717 ILE A O 1
ATOM 5837 N N . TYR A 1 718 ? -0.227 43.374 8.874 1.00 91.69 718 TYR A N 1
ATOM 5838 C CA . TYR A 1 718 ? -0.228 44.167 7.650 1.00 91.69 718 TYR A CA 1
ATOM 5839 C C . TYR A 1 718 ? 0.897 43.749 6.696 1.00 91.69 718 TYR A C 1
ATOM 5841 O O . TYR A 1 718 ? 0.658 43.578 5.502 1.00 91.69 718 TYR A O 1
ATOM 5849 N N . ASN A 1 719 ? 2.114 43.553 7.211 1.00 92.25 719 ASN A N 1
ATOM 5850 C CA . ASN A 1 719 ? 3.254 43.121 6.410 1.00 92.25 719 ASN A CA 1
ATOM 5851 C C . ASN A 1 719 ? 3.046 41.716 5.836 1.00 92.25 719 ASN A C 1
ATOM 5853 O O . ASN A 1 719 ? 3.354 41.510 4.666 1.00 92.25 719 ASN A O 1
ATOM 5857 N N . MET A 1 720 ? 2.503 40.775 6.614 1.00 94.38 720 MET A N 1
ATOM 5858 C CA . MET A 1 720 ? 2.179 39.431 6.125 1.00 94.38 720 MET A CA 1
ATOM 5859 C C . MET A 1 720 ? 1.165 39.498 4.978 1.00 94.38 720 MET A C 1
ATOM 5861 O O . MET A 1 720 ? 1.454 39.021 3.882 1.00 94.38 720 MET A O 1
ATOM 5865 N N . CYS A 1 721 ? 0.035 40.189 5.177 1.00 94.06 721 CYS A N 1
ATOM 5866 C CA . CYS A 1 721 ? -0.986 40.361 4.141 1.00 94.06 721 CYS A CA 1
ATOM 5867 C C . CYS A 1 721 ? -0.437 41.070 2.898 1.00 94.06 721 CYS A C 1
ATOM 5869 O O . CYS A 1 721 ? -0.716 40.659 1.778 1.00 94.06 721 CYS A O 1
ATOM 5871 N N . LYS A 1 722 ? 0.369 42.124 3.074 1.00 93.00 722 LYS A N 1
ATOM 5872 C CA . LYS A 1 722 ? 0.995 42.843 1.961 1.00 93.00 722 LYS A CA 1
ATOM 5873 C C . LYS A 1 722 ? 1.918 41.934 1.157 1.00 93.00 722 LYS A C 1
ATOM 5875 O O . LYS A 1 722 ? 1.884 41.994 -0.069 1.00 93.00 722 LYS A O 1
ATOM 5880 N N . THR A 1 723 ? 2.743 41.134 1.831 1.00 93.00 723 THR A N 1
ATOM 5881 C CA . THR A 1 723 ? 3.645 40.178 1.180 1.00 93.00 723 THR A CA 1
ATOM 5882 C C . THR A 1 723 ? 2.849 39.148 0.392 1.00 93.00 723 THR A C 1
ATOM 5884 O O . THR A 1 723 ? 3.126 38.987 -0.789 1.00 93.00 723 THR A O 1
ATOM 5887 N N . VAL A 1 724 ? 1.814 38.547 0.989 1.00 92.75 724 VAL A N 1
ATOM 5888 C CA . VAL A 1 724 ? 0.915 37.601 0.305 1.00 92.75 724 VAL A CA 1
ATOM 5889 C C . VAL A 1 724 ? 0.265 38.218 -0.930 1.00 92.75 724 VAL A C 1
ATOM 5891 O O . VAL A 1 724 ? 0.360 37.652 -2.006 1.00 92.75 724 VAL A O 1
ATOM 5894 N N . MET A 1 725 ? -0.316 39.413 -0.815 1.00 89.56 725 MET A N 1
ATOM 5895 C CA . MET A 1 725 ? -0.974 40.090 -1.944 1.00 89.56 725 MET A CA 1
ATOM 5896 C C . MET A 1 725 ? -0.003 40.603 -3.020 1.00 89.56 725 MET A C 1
ATOM 5898 O O . MET A 1 725 ? -0.439 41.067 -4.071 1.00 89.56 725 MET A O 1
ATOM 5902 N N . SER A 1 726 ? 1.302 40.615 -2.736 1.00 89.12 726 SER A N 1
ATOM 5903 C CA . SER A 1 726 ? 2.337 41.043 -3.687 1.00 89.12 726 SER A CA 1
ATOM 5904 C C . SER A 1 726 ? 3.119 39.867 -4.275 1.00 89.12 726 SER A C 1
ATOM 5906 O O . SER A 1 726 ? 3.896 40.075 -5.207 1.00 89.12 726 SER A O 1
ATOM 5908 N N . ALA A 1 727 ? 2.961 38.670 -3.712 1.00 85.94 727 ALA A N 1
ATOM 5909 C CA . ALA A 1 727 ? 3.641 37.454 -4.122 1.00 85.94 727 ALA A CA 1
ATOM 5910 C C . ALA A 1 727 ? 2.693 36.576 -4.951 1.00 85.94 727 ALA A C 1
ATOM 5912 O O . ALA A 1 727 ? 1.490 36.566 -4.723 1.00 85.94 727 ALA A O 1
ATOM 5913 N N . ASP A 1 728 ? 3.237 35.820 -5.904 1.00 83.19 728 ASP A N 1
ATOM 5914 C CA . ASP A 1 728 ? 2.458 34.887 -6.730 1.00 83.19 728 ASP A CA 1
ATOM 5915 C C . ASP A 1 728 ? 2.278 33.547 -5.996 1.00 83.19 728 ASP A C 1
ATOM 5917 O O . ASP A 1 728 ? 2.916 32.551 -6.331 1.00 83.19 728 ASP A O 1
ATOM 5921 N N . ILE A 1 729 ? 1.474 33.558 -4.925 1.00 81.69 729 ILE A N 1
ATOM 5922 C CA . ILE A 1 729 ? 1.229 32.384 -4.061 1.00 81.69 729 ILE A CA 1
ATOM 5923 C C . ILE A 1 729 ? -0.178 31.783 -4.216 1.00 81.69 729 ILE A C 1
ATOM 5925 O O . ILE A 1 729 ? -0.490 30.758 -3.616 1.00 81.69 729 ILE A O 1
ATOM 5929 N N . GLY A 1 730 ? -1.021 32.382 -5.061 1.00 85.81 730 GLY A N 1
ATOM 5930 C CA . GLY A 1 730 ? -2.336 31.857 -5.433 1.00 85.81 730 GLY A CA 1
ATOM 5931 C C . GLY A 1 730 ? -3.526 32.642 -4.871 1.00 85.81 730 GLY A C 1
ATOM 5932 O O . GLY A 1 730 ? -3.474 33.232 -3.792 1.00 85.81 730 GLY A O 1
ATOM 5933 N N . GLU A 1 731 ? -4.637 32.607 -5.616 1.00 87.94 731 GLU A N 1
ATOM 5934 C CA . GLU A 1 731 ? -5.846 33.410 -5.351 1.00 87.94 731 GLU A CA 1
ATOM 5935 C C . GLU A 1 731 ? -6.457 33.161 -3.961 1.00 87.94 731 GLU A C 1
ATOM 5937 O O . GLU A 1 731 ? -7.057 34.064 -3.374 1.00 87.94 731 GLU A O 1
ATOM 5942 N N . ASP A 1 732 ? -6.321 31.948 -3.420 1.00 89.56 732 ASP A N 1
ATOM 5943 C CA . ASP A 1 732 ? -6.909 31.596 -2.127 1.00 89.56 732 ASP A CA 1
ATOM 5944 C C . ASP A 1 732 ? -6.207 32.315 -0.965 1.00 89.56 732 ASP A C 1
ATOM 5946 O O . ASP A 1 732 ? -6.866 32.939 -0.130 1.00 89.56 732 ASP A O 1
ATOM 5950 N N . ALA A 1 733 ? -4.872 32.336 -0.954 1.00 90.19 733 ALA A N 1
ATOM 5951 C CA . ALA A 1 733 ? -4.095 33.056 0.053 1.00 90.19 733 ALA A CA 1
ATOM 5952 C C . ALA A 1 733 ? -4.346 34.575 -0.019 1.00 90.19 733 ALA A C 1
ATOM 5954 O O . ALA A 1 733 ? -4.516 35.232 1.013 1.00 90.19 733 ALA A O 1
ATOM 5955 N N . GLU A 1 734 ? -4.462 35.137 -1.228 1.00 91.69 734 GLU A N 1
ATOM 5956 C CA . GLU A 1 734 ? -4.839 36.542 -1.433 1.00 91.69 734 GLU A CA 1
ATOM 5957 C C . GLU A 1 734 ? -6.228 36.859 -0.854 1.00 91.69 734 GLU A C 1
ATOM 5959 O O . GLU A 1 734 ? -6.413 37.886 -0.189 1.00 91.69 734 GLU A O 1
ATOM 5964 N N . CYS A 1 735 ? -7.203 35.965 -1.058 1.00 92.44 735 CYS A N 1
ATOM 5965 C CA . CYS A 1 735 ? -8.541 36.094 -0.482 1.00 92.44 735 CYS A CA 1
ATOM 5966 C C . CYS A 1 735 ? -8.500 36.071 1.053 1.00 92.44 735 CYS A C 1
ATOM 5968 O O . CYS A 1 735 ? -9.146 36.906 1.694 1.00 92.44 735 CYS A O 1
ATOM 5970 N N . HIS A 1 736 ? -7.713 35.172 1.649 1.00 93.19 736 HIS A N 1
ATOM 5971 C CA . HIS A 1 736 ? -7.519 35.100 3.100 1.00 93.19 736 HIS A CA 1
ATOM 5972 C C . HIS A 1 736 ? -6.834 36.359 3.652 1.00 93.19 736 HIS A C 1
ATOM 5974 O O . HIS A 1 736 ? -7.251 36.877 4.691 1.00 93.19 736 HIS A O 1
ATOM 5980 N N . ALA A 1 737 ? -5.855 36.920 2.936 1.00 93.88 737 ALA A N 1
ATOM 5981 C CA . ALA A 1 737 ? -5.183 38.158 3.330 1.00 93.88 737 ALA A CA 1
ATOM 5982 C C . ALA A 1 737 ? -6.153 39.347 3.313 1.00 93.88 737 ALA A C 1
ATOM 5984 O O . ALA A 1 737 ? -6.229 40.111 4.280 1.00 93.88 737 ALA A O 1
ATOM 5985 N N . ALA A 1 738 ? -6.957 39.467 2.252 1.00 93.00 738 ALA A N 1
ATOM 5986 C CA . ALA A 1 738 ? -8.008 40.475 2.163 1.00 93.00 738 ALA A CA 1
ATOM 5987 C C . ALA A 1 738 ? -9.048 40.314 3.286 1.00 93.00 738 ALA A C 1
ATOM 5989 O O . ALA A 1 738 ? -9.463 41.307 3.890 1.00 93.00 738 ALA A O 1
ATOM 5990 N N . LYS A 1 739 ? -9.426 39.072 3.615 1.00 94.00 739 LYS A N 1
ATOM 5991 C CA . LYS A 1 739 ? -10.351 38.762 4.712 1.00 94.00 739 LYS A CA 1
ATOM 5992 C C . LYS A 1 739 ? -9.789 39.176 6.070 1.00 94.00 739 LYS A C 1
ATOM 5994 O O . LYS A 1 739 ? -10.510 39.759 6.875 1.00 94.00 739 LYS A O 1
ATOM 5999 N N . LEU A 1 740 ? -8.510 38.916 6.323 1.00 93.50 740 LEU A N 1
ATOM 6000 C CA . LEU A 1 740 ? -7.859 39.282 7.578 1.00 93.50 740 LEU A CA 1
ATOM 6001 C C . LEU A 1 740 ? -7.771 40.810 7.743 1.00 93.50 740 LEU A C 1
ATOM 6003 O O . LEU A 1 740 ? -8.045 41.335 8.822 1.00 93.50 740 LEU A O 1
ATOM 6007 N N . LEU A 1 741 ? -7.481 41.539 6.658 1.00 92.69 741 LEU A N 1
ATOM 6008 C CA . LEU A 1 741 ? -7.527 43.006 6.642 1.00 92.69 741 LEU A CA 1
ATOM 6009 C C . LEU A 1 741 ? -8.946 43.542 6.890 1.00 92.69 741 LEU A C 1
ATOM 6011 O O . LEU A 1 741 ? -9.117 44.478 7.671 1.00 92.69 741 LEU A O 1
ATOM 6015 N N . GLU A 1 742 ? -9.968 42.938 6.273 1.00 92.69 742 GLU A N 1
ATOM 6016 C CA . GLU A 1 742 ? -11.376 43.269 6.532 1.00 92.69 742 GLU A CA 1
ATOM 6017 C C . GLU A 1 742 ? -11.711 43.108 8.024 1.00 92.69 742 GLU A C 1
ATOM 6019 O O . GLU A 1 742 ? -12.290 44.013 8.628 1.00 92.69 742 GLU A O 1
ATOM 6024 N N . VAL A 1 743 ? -11.297 41.994 8.636 1.00 92.38 743 VAL A N 1
ATOM 6025 C CA . VAL A 1 743 ? -11.513 41.717 10.064 1.00 92.38 743 VAL A CA 1
ATOM 6026 C C . VAL A 1 743 ? -10.878 42.793 10.940 1.00 92.38 743 VAL A C 1
ATOM 6028 O O . VAL A 1 743 ? -11.547 43.297 11.837 1.00 92.38 743 VAL A O 1
ATOM 6031 N N . ILE A 1 744 ? -9.640 43.215 10.660 1.00 90.06 744 ILE A N 1
ATOM 6032 C CA . ILE A 1 744 ? -8.983 44.295 11.417 1.00 90.06 744 ILE A CA 1
ATOM 6033 C C . ILE A 1 744 ? -9.782 45.599 11.328 1.00 90.06 744 ILE A C 1
ATOM 6035 O O . ILE A 1 744 ? -10.001 46.255 12.347 1.00 90.06 744 ILE A O 1
ATOM 6039 N N . ILE A 1 745 ? -10.240 45.978 10.131 1.00 89.50 745 ILE A N 1
ATOM 6040 C CA . ILE A 1 745 ? -10.997 47.223 9.929 1.00 89.50 745 ILE A CA 1
ATOM 6041 C C . ILE A 1 745 ? -12.324 47.186 10.698 1.00 89.50 745 ILE A C 1
ATOM 6043 O O . ILE A 1 745 ? -12.712 48.182 11.313 1.00 89.50 745 ILE A O 1
ATOM 6047 N N . LEU A 1 746 ? -13.019 46.045 10.673 1.00 89.56 746 LEU A N 1
ATOM 6048 C CA . LEU A 1 746 ? -14.308 45.879 11.343 1.00 89.56 746 LEU A CA 1
ATOM 6049 C C . LEU A 1 746 ? -14.169 45.783 12.869 1.00 89.56 746 LEU A C 1
ATOM 6051 O O . LEU A 1 746 ? -14.985 46.360 13.588 1.00 89.56 746 LEU A O 1
ATOM 6055 N N . GLN A 1 747 ? -13.148 45.079 13.358 1.00 87.69 747 GLN A N 1
ATOM 6056 C CA . GLN A 1 747 ? -12.930 44.820 14.783 1.00 87.69 747 GLN A CA 1
ATOM 6057 C C . GLN A 1 747 ? -12.295 46.017 15.511 1.00 87.69 747 GLN A C 1
ATOM 6059 O O . GLN A 1 747 ? -12.571 46.237 16.692 1.00 87.69 747 GLN A O 1
ATOM 6064 N N . CYS A 1 748 ? -11.488 46.827 14.814 1.00 86.50 748 CYS A N 1
ATOM 6065 C CA . CYS A 1 748 ? -10.706 47.927 15.393 1.00 86.50 748 CYS A CA 1
ATOM 6066 C C . CYS A 1 748 ? -11.080 49.314 14.813 1.00 86.50 748 CYS A C 1
ATOM 6068 O O . CYS A 1 748 ? -10.191 50.053 14.370 1.00 86.50 748 CYS A O 1
ATOM 6070 N N . PRO A 1 749 ? -12.366 49.725 14.808 1.00 83.38 749 PRO A N 1
ATOM 6071 C CA . PR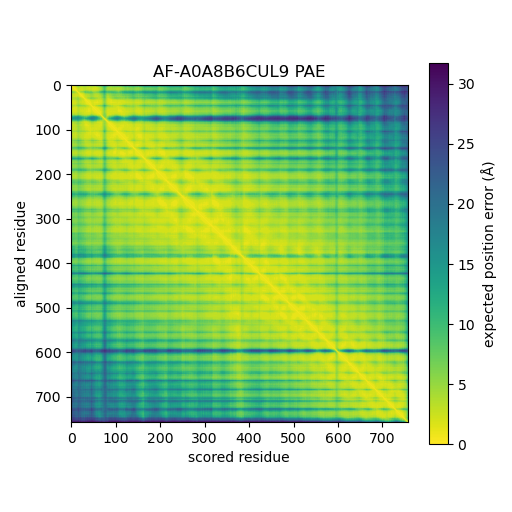O A 1 749 ? -12.808 50.928 14.103 1.00 83.38 749 PRO A CA 1
ATOM 6072 C C . PRO A 1 749 ? -12.145 52.198 14.657 1.00 83.38 749 PRO A C 1
ATOM 6074 O O . PRO A 1 749 ? -12.254 52.498 15.848 1.00 83.38 749 PRO A O 1
ATOM 6077 N N . GLY A 1 750 ? -11.465 52.952 13.785 1.00 78.94 750 GLY A N 1
ATOM 6078 C CA . GLY A 1 750 ? -10.773 54.207 14.119 1.00 78.94 750 GLY A CA 1
ATOM 6079 C C . GLY A 1 750 ? -9.528 54.049 15.001 1.00 78.94 750 GLY A C 1
ATOM 6080 O O . GLY A 1 750 ? -8.982 55.045 15.472 1.00 78.94 750 GLY A O 1
ATOM 6081 N N . GLN A 1 751 ? -9.089 52.813 15.268 1.00 78.12 751 GLN A N 1
ATOM 6082 C CA . GLN A 1 751 ? -7.955 52.515 16.154 1.00 78.12 751 GLN A CA 1
ATOM 6083 C C . GLN A 1 751 ? -6.682 52.133 15.388 1.00 78.12 751 GLN A C 1
ATOM 6085 O O . GLN A 1 751 ? -5.598 52.180 15.958 1.00 78.12 751 GLN A O 1
ATOM 6090 N N . VAL A 1 752 ? -6.789 51.824 14.093 1.00 77.88 752 VAL A N 1
ATOM 6091 C CA . VAL A 1 752 ? -5.674 51.385 13.227 1.00 77.88 752 VAL A CA 1
ATOM 6092 C C . VAL A 1 752 ? -5.345 52.371 12.096 1.00 77.88 752 VAL A C 1
ATOM 6094 O O . VAL A 1 752 ? -4.440 52.130 11.301 1.00 77.88 752 VAL A O 1
ATOM 6097 N N . ASP A 1 753 ? -6.014 53.528 12.058 1.00 71.25 753 ASP A N 1
ATOM 6098 C CA . ASP A 1 753 ? -5.869 54.550 11.003 1.00 71.25 753 ASP A CA 1
ATOM 6099 C C . ASP A 1 753 ? -4.429 55.089 10.868 1.00 71.25 753 ASP A C 1
ATOM 6101 O O . ASP A 1 753 ? -4.030 55.585 9.817 1.00 71.25 753 ASP A O 1
ATOM 6105 N N . HIS A 1 754 ? -3.626 54.969 11.927 1.00 67.06 754 HIS A N 1
ATOM 6106 C CA . HIS A 1 754 ? -2.229 55.401 11.976 1.00 67.06 754 HIS A CA 1
ATOM 6107 C C . HIS A 1 754 ? -1.253 54.460 11.244 1.00 67.06 754 HIS A C 1
ATOM 6109 O O . HIS A 1 754 ? -0.136 54.878 10.956 1.00 67.06 754 HIS A O 1
ATOM 6115 N N . VAL A 1 755 ? -1.664 53.224 10.933 1.00 58.91 755 VAL A N 1
ATOM 6116 C CA . VAL A 1 755 ? -0.865 52.222 10.190 1.00 58.91 755 VAL A CA 1
ATOM 6117 C C . VAL A 1 755 ? -1.148 52.288 8.678 1.00 58.91 755 VAL A C 1
ATOM 6119 O O . VAL A 1 755 ? -0.476 51.654 7.875 1.00 58.91 755 VAL A O 1
ATOM 6122 N N . SER A 1 756 ? -2.133 53.094 8.264 1.00 46.78 756 SER A N 1
ATOM 6123 C CA . SER A 1 756 ? -2.589 53.220 6.870 1.00 46.78 756 SER A CA 1
ATOM 6124 C C . SER A 1 756 ? -1.814 54.259 6.031 1.00 46.78 756 SER A C 1
ATOM 6126 O O . SER A 1 756 ? -2.333 54.698 5.003 1.00 46.78 756 SER A O 1
ATOM 6128 N N . TYR A 1 757 ? -0.609 54.672 6.449 1.00 38.03 757 TYR A N 1
ATOM 6129 C CA . TYR A 1 757 ? 0.213 55.688 5.768 1.00 38.03 757 TYR A CA 1
ATOM 6130 C C . TYR A 1 757 ? 1.627 55.220 5.437 1.00 38.03 757 TYR A C 1
ATOM 6132 O O . TYR A 1 757 ? 2.297 54.673 6.340 1.00 38.03 757 TYR A O 1
#

Secondary structure (DSSP, 8-state):
--HHHHHHHHHHTTSTTTHHHHHHHHHHHTTSTTHHHHHHHHHT-TTS-HHHHHHHHHHHHHHHHHHSSPPPPSSTTPPPPP---HHHHHHHHHHHHHHHHHS-HHHHHHHHHHHHHHHHHHTTTTTTTHHHHHHHHHHSS-HHHHHHHHHHHHHHHHHTTTS-HHHHHHHHHHHHHHHHHHHHHHHHHTT---HHHHHHHHHHHHHHHHHHTT---TTTS-HHHHHHHHHHHHHHHHSPPPGGGGGS-TTTGGGSHHHHHHHHHHHHHHHHHHHTSSTTSS-GGGHHHHHHHHHHTHHHHHHHHHHHHHHHHTT----HHHHHHHHHHHHHHHH-HHHHHHHTTTHHHHIIIIIHHHHS--HHHHHHHHH-HHHHHHHHH-HHHHHH-HHHHHHHHHHHHHHHSTTHHHHHHHHHHHHHTSTT--HHHHHHHHHHHHHTHHHHHTSHHHHHHHHHHIIIIIGGGGG-S-HHHHHHHHHHHHHTTT---SSHHHHHHHHHHHHHHHHH-SSHHHHHHHHHHHHHHHHH-HHHHHHHGGGHHHHHHHHHHHHHHH--HHHHHHHHHHHHH-HHHHHTTHHHHHHHHHHHHHHHHHS-GGG-HHHHHHHHHHHHHHHHHHHHTTT-HHHHHHHHHHHHHHHHHHHHHT-GGGHHHHHHHHHHHHTT---HHHHHHHHHHHHHHHHTGGGGHHHHHHHHHHHHHTSHHHHHHSHHHHHHHHHHHHHHHHS-S-HHHHHHHHHHHHHHHHHSTTTSGGG--

Sequence (757 aa):
MEVNSIVEALRATMDINNREQAEKQLHEVHKIIGFSPLLLQVVMTEQLDMPVRQAGAIYLKNVLTQSWQEKEVENPGDPVPFSVHEQDRQQIRDNVIEAIIHAAGPIRSQLCVIVSHIIKCDYPGRWAVLPEKIATFIQSENPMQWMGALMTLYQMVKVYEYKRPDERKILDDAMGIMLPLIYQRISFMMQDQSEASVLLQKQILKIYYAFIQNFLPQDVLTKEVFTQWMEVIRQIVDRPVPEETTQIDEDERPELAWWKVKKWATHILARVFERYGSPGNVTKEYNAFAEWYLKAFSGGIIAVLFKVLDQYRQKIYVAPRVMQQVLNYLNQGVSHAFSWKYMKPHFQTLIQEVLFPLMCHSDEDDELWNTDPQEYIRVKYDVFEDFLSPVIAAQTLFYSAASKRKEVLQKAMGFSMQVINEPNVNPRQKDGALHMIGAVAEVLLKRKIYKDQAEMMLVNHVYPEFTNESGFLRARACWVLKHFCELKFKNENNLRQALELTRNALCSDKDLPVRVEAAIALQMLITEQEKAKQFIQPHIKPIILELLNVIRETESDDLTTVMQRLVCTYVEEVSTLAVEMMTHLASTFASVIDGDISESEEKSITALGLLNTMETILTVMEDQKEIMLQLEGIVLNVIGVIMQKEIMDFYEEMLSLVYSLTSGHVSVHLWQVFQMLHTMFQKDGIDYFTEMMPALHNYITVDTPAFLANPEHVQIIYNMCKTVMSADIGEDAECHAAKLLEVIILQCPGQVDHVSY